Protein AF-0000000074726130 (afdb_homodimer)

Secondary structure (DSSP, 8-state):
--------S--TTTHHHHHHHHHHHHHH-SEEEEEEEES-S-SS---EESHHHHHHHHHHHHHHS-EEEEEEEEEEE-TTTS-TT-EEEEEEEEEEEB---SSSS-EEEEEHHHHHHHHHTT--HHHHHHH-B-B--HHHHHHHHHHHHHHHHHHHHHHHHHHH---------------SSHHHHHHHHHHHHHHHHHHS---SPEEEE---HHHHHHHHHHHHHH-TTSEEEEEEETTEEEEEEESSHHHHHHHHHHHHHHHHHHHHHHHBTHHHHHHHHHHTPPEEESS-HHHHHHHHHHHT-PPPSSHHHHHHHHHHH-S-EEEHHHHHHH-HHHHTT---SSHHHHHHHHHHHTT---SS-PPPEEEEE---TT-------S-SS-TT--TT-HHHHHHHHHHHHHHHHHHHHHHHT--GGGEE-S------TT---EEHHHHSTTTTTEEE-SSEES-EEETTS-----GGGEEEEES--TT--HHHHHHHTTTS-EEEEEEETTEEEEEESSHHHHHHHHHHHHH-SS-SSEEEEHHHHHHHHHHHTS-------/--------S--TTTHHHHHHHHHHHHHH-SEEEEEEEES-S-SS---EESHHHHHHHHHHHHHHS-EEEEEEEEEEE-TTTS-TT-EEEEEEEEEEEB---SSSS-EEEEEHHHHHHHHHTT--HHHHHHH-B-B--HHHHHHHHHHHHHHHHHHHHHHHHHHH---------------SSHHHHHHHHHHHHHHHHHHS---SPEEEE---HHHHHHHHHHHHHH-TTSEEEEEEETTEEEEEEESSHHHHHHHHHHHHHHHHHHHHHHHBTHHHHHHHHHHTPPEEESS-HHHHHHHHHHHT-PPPSSHHHHHHHHHHH-S-EEEHHHHHHH-HHHHTT---SSHHHHHHHHHHHTT---SS-PPPEEEEE---TT-------S-SS-TT--TT-HHHHHHHHHHHHHHHHHHHHHHHT--GGGEE-S------TT---EEHHHHSTTTTTEEE-SSEES-EEETTS-----GGGEEEEES--TT--HHHHHHHTTTS-EEEEEEETTEEEEEESSHHHHHHHHHHHHH-SS-SSEEEEHHHHHHHHHHHTS-------

Organism: NCBI:txid2562239

Structure (mmCIF, N/CA/C/O backbone):
data_AF-0000000074726130-model_v1
#
loop_
_entity.id
_entity.type
_entity.pdbx_description
1 polymer 'Poly(A)-specific ribonuclease PARN'
#
loop_
_atom_site.group_PDB
_atom_site.id
_atom_site.type_symbol
_atom_site.label_atom_id
_atom_site.label_alt_id
_atom_site.label_comp_id
_atom_site.label_asym_id
_atom_site.label_entity_id
_atom_site.label_seq_id
_atom_site.pdbx_PDB_ins_code
_atom_site.Cartn_x
_atom_site.Cartn_y
_atom_site.Cartn_z
_atom_site.occupancy
_atom_site.B_iso_or_equiv
_atom_site.auth_seq_id
_atom_site.auth_comp_id
_atom_site.auth_asym_id
_atom_site.auth_atom_id
_atom_site.pdbx_PDB_model_num
ATOM 1 N N . MET A 1 1 ? 12.992 1.597 23.156 1 25.14 1 MET A N 1
ATOM 2 C CA . MET A 1 1 ? 11.766 1.955 23.859 1 25.14 1 MET A CA 1
ATOM 3 C C . MET A 1 1 ? 10.602 2.102 22.891 1 25.14 1 MET A C 1
ATOM 5 O O . MET A 1 1 ? 10.68 2.875 21.938 1 25.14 1 MET A O 1
ATOM 9 N N . ARG A 1 2 ? 9.914 1.048 22.703 1 33.38 2 ARG A N 1
ATOM 10 C CA . ARG A 1 2 ? 8.727 0.891 21.875 1 33.38 2 ARG A CA 1
ATOM 11 C C . ARG A 1 2 ? 7.695 1.972 22.172 1 33.38 2 ARG A C 1
ATOM 13 O O . ARG A 1 2 ? 7.223 2.084 23.312 1 33.38 2 ARG A O 1
ATOM 20 N N . ARG A 1 3 ? 7.871 3.107 21.672 1 38.31 3 ARG A N 1
ATOM 21 C CA . ARG A 1 3 ? 6.859 4.145 21.828 1 38.31 3 ARG A CA 1
ATOM 22 C C . ARG A 1 3 ? 5.461 3.539 21.906 1 38.31 3 ARG A C 1
ATOM 24 O O . ARG A 1 3 ? 5.172 2.537 21.25 1 38.31 3 ARG A O 1
ATOM 31 N N . ALA A 1 4 ? 4.855 3.707 23.031 1 36.56 4 ALA A N 1
ATOM 32 C CA . ALA A 1 4 ? 3.447 3.428 23.312 1 36.56 4 ALA A CA 1
ATOM 33 C C . ALA A 1 4 ? 2.576 3.746 22.094 1 36.56 4 ALA A C 1
ATOM 35 O O . ALA A 1 4 ? 2.518 4.895 21.656 1 36.56 4 ALA A O 1
ATOM 36 N N . LEU A 1 5 ? 2.658 2.875 21.078 1 43 5 LEU A N 1
ATOM 37 C CA . LEU A 1 5 ? 1.728 2.951 19.953 1 43 5 LEU A CA 1
ATOM 38 C C . LEU A 1 5 ? 0.35 3.408 20.422 1 43 5 LEU A C 1
ATOM 40 O O . LEU A 1 5 ? -0.205 2.848 21.375 1 43 5 LEU A O 1
ATOM 44 N N . ALA A 1 6 ? 0.138 4.578 20.453 1 48.34 6 ALA A N 1
ATOM 45 C CA . ALA A 1 6 ? -1.235 5.043 20.625 1 48.34 6 ALA A CA 1
ATOM 46 C C . ALA A 1 6 ? -2.234 3.969 20.203 1 48.34 6 ALA A C 1
ATOM 48 O O . ALA A 1 6 ? -2.127 3.396 19.125 1 48.34 6 ALA A O 1
ATOM 49 N N . ARG A 1 7 ? -2.779 3.25 21.172 1 57.09 7 ARG A N 1
ATOM 50 C CA . ARG A 1 7 ? -3.822 2.232 21.094 1 57.09 7 ARG A CA 1
ATOM 51 C C . ARG A 1 7 ? -4.934 2.664 20.141 1 57.09 7 ARG A C 1
ATOM 53 O O . ARG A 1 7 ? -5.223 3.855 20.016 1 57.09 7 ARG A O 1
ATOM 60 N N . LEU A 1 8 ? -5.125 1.924 19.172 1 60.78 8 LEU A N 1
ATOM 61 C CA . LEU A 1 8 ? -6.242 2.037 18.234 1 60.78 8 LEU A CA 1
ATOM 62 C C . LEU A 1 8 ? -7.516 2.447 18.969 1 60.78 8 LEU A C 1
ATOM 64 O O . LEU A 1 8 ? -8.008 1.713 19.828 1 60.78 8 LEU A O 1
ATOM 68 N N . SER A 1 9 ? -7.859 3.775 18.75 1 66.62 9 SER A N 1
ATOM 69 C CA . SER A 1 9 ? -9.086 4.234 19.391 1 66.62 9 SER A CA 1
ATOM 70 C C . SER A 1 9 ? -10.312 3.529 18.828 1 66.62 9 SER A C 1
ATOM 72 O O . SER A 1 9 ? -11.234 3.18 19.562 1 66.62 9 SER A O 1
ATOM 74 N N . ALA A 1 10 ? -10.227 3.357 17.531 1 80.81 10 ALA A N 1
ATOM 75 C CA . ALA A 1 10 ? -11.445 2.867 16.875 1 80.81 10 ALA A CA 1
ATOM 76 C C . ALA A 1 10 ? -11.133 1.725 15.922 1 80.81 10 ALA A C 1
ATOM 78 O O . ALA A 1 10 ? -10.117 1.755 15.219 1 80.81 10 ALA A O 1
ATOM 79 N N . SER A 1 11 ? -11.852 0.692 16.031 1 81.94 11 SER A N 1
ATOM 80 C CA . SER A 1 11 ? -11.836 -0.432 15.102 1 81.94 11 SER A CA 1
ATOM 81 C C . SER A 1 11 ? -13.227 -0.706 14.539 1 81.94 11 SER A C 1
ATOM 83 O O . SER A 1 11 ? -14.211 -0.113 14.984 1 81.94 11 SER A O 1
ATOM 85 N N . ARG A 1 12 ? -13.242 -1.542 13.594 1 83.25 12 ARG A N 1
ATOM 86 C CA . ARG A 1 12 ? -14.516 -1.917 12.992 1 83.25 12 ARG A CA 1
ATOM 87 C C . ARG A 1 12 ? -15.445 -2.539 14.023 1 83.25 12 ARG A C 1
ATOM 89 O O . ARG A 1 12 ? -16.656 -2.352 13.961 1 83.25 12 ARG A O 1
ATOM 96 N N . GLN A 1 13 ? -14.883 -3.119 15.008 1 83.38 13 GLN A N 1
ATOM 97 C CA . GLN A 1 13 ? -15.656 -3.842 16.016 1 83.38 13 GLN A CA 1
ATOM 98 C C . GLN A 1 13 ? -16.297 -2.881 17.016 1 83.38 13 GLN A C 1
ATOM 100 O O . GLN A 1 13 ? -17.406 -3.117 17.484 1 83.38 13 GLN A O 1
ATOM 105 N N . ASN A 1 14 ? -15.648 -1.755 17.297 1 88.38 14 ASN A N 1
ATOM 106 C CA . ASN A 1 14 ? -16.172 -0.836 18.297 1 88.38 14 ASN A CA 1
ATOM 107 C C . ASN A 1 14 ? -16.578 0.5 17.688 1 88.38 14 ASN A C 1
ATOM 109 O O . ASN A 1 14 ? -16.75 1.49 18.391 1 88.38 14 ASN A O 1
ATOM 113 N N . TRP A 1 15 ? -16.734 0.513 16.438 1 91 15 TRP A N 1
ATOM 114 C CA . TRP A 1 15 ? -16.953 1.757 15.703 1 91 15 TRP A CA 1
ATOM 115 C C . TRP A 1 15 ? -18.266 2.418 16.141 1 91 15 TRP A C 1
ATOM 117 O O . TRP A 1 15 ? -18.312 3.635 16.328 1 91 15 TRP A O 1
ATOM 127 N N . LYS A 1 16 ? -19.25 1.651 16.344 1 90 16 LYS A N 1
ATOM 128 C CA . LYS A 1 16 ? -20.547 2.217 16.703 1 90 16 LYS A CA 1
ATOM 129 C C . LYS A 1 16 ? -20.453 3.004 18.016 1 90 16 LYS A C 1
ATOM 131 O O . LYS A 1 16 ? -20.938 4.129 18.094 1 90 16 LYS A O 1
ATOM 136 N N . GLU A 1 17 ? -19.844 2.42 18.922 1 91.62 17 GLU A N 1
ATOM 137 C CA . GLU A 1 17 ? -19.703 3.061 20.219 1 91.62 17 GLU A CA 1
ATOM 138 C C . GLU A 1 17 ? -18.797 4.281 20.141 1 91.62 17 GLU A C 1
ATOM 140 O O . GLU A 1 17 ? -19.141 5.352 20.656 1 91.62 17 GLU A O 1
ATOM 145 N N . VAL A 1 18 ? -17.703 4.113 19.562 1 92.56 18 VAL A N 1
ATOM 146 C CA . VAL A 1 18 ? -16.734 5.199 19.453 1 92.56 18 VAL A CA 1
ATOM 147 C C . VAL A 1 18 ? -17.328 6.332 18.609 1 92.56 18 VAL A C 1
ATOM 149 O O . VAL A 1 18 ? -17.125 7.512 18.906 1 92.56 18 VAL A O 1
ATOM 152 N N . ASN A 1 19 ? -17.984 5.93 17.562 1 94.56 19 ASN A N 1
ATOM 153 C CA . ASN A 1 19 ? -18.641 6.922 16.719 1 94.56 19 ASN A CA 1
ATOM 154 C C . ASN A 1 19 ? -19.578 7.824 17.516 1 94.56 19 ASN A C 1
ATOM 156 O O . ASN A 1 19 ? -19.562 9.047 17.344 1 94.56 19 ASN A O 1
ATOM 160 N N . HIS A 1 20 ? -20.344 7.246 18.344 1 94.56 20 HIS A N 1
ATOM 161 C CA . HIS A 1 20 ? -21.281 8 19.172 1 94.56 20 HIS A CA 1
ATOM 162 C C . HIS A 1 20 ? -20.562 8.945 20.109 1 94.56 20 HIS A C 1
ATOM 164 O O . HIS A 1 20 ? -20.984 10.094 20.297 1 94.56 20 HIS A O 1
ATOM 170 N N . GLU A 1 21 ? -19.531 8.477 20.656 1 95.25 21 GLU A N 1
ATOM 171 C CA . GLU A 1 21 ? -18.75 9.297 21.578 1 95.25 21 GLU A CA 1
ATOM 172 C C . GLU A 1 21 ? -18.109 10.484 20.859 1 95.25 21 GLU A C 1
ATOM 174 O O . GLU A 1 21 ? -18.156 11.609 21.359 1 95.25 21 GLU A O 1
ATOM 179 N N . VAL A 1 22 ? -17.562 10.203 19.766 1 96.38 22 VAL A N 1
ATOM 180 C CA . VAL A 1 22 ? -16.859 11.242 19.016 1 96.38 22 VAL A CA 1
ATOM 181 C C . VAL A 1 22 ? -17.859 12.281 18.516 1 96.38 22 VAL A C 1
ATOM 183 O O . VAL A 1 22 ? -17.609 13.484 18.594 1 96.38 22 VAL A O 1
ATOM 186 N N . LEU A 1 23 ? -18.984 11.828 18.062 1 97 23 LEU A N 1
ATOM 187 C CA . LEU A 1 23 ? -20.016 12.742 17.562 1 97 23 LEU A CA 1
ATOM 188 C C . LEU A 1 23 ? -20.5 13.672 18.672 1 97 23 LEU A C 1
ATOM 190 O O . LEU A 1 23 ? -20.719 14.859 18.438 1 97 23 LEU A O 1
ATOM 194 N N . ALA A 1 24 ? -20.625 13.125 19.812 1 97.12 24 ALA A N 1
ATOM 195 C CA . ALA A 1 24 ? -21.062 13.93 20.953 1 97.12 24 ALA A CA 1
ATOM 196 C C . ALA A 1 24 ? -20.047 15.039 21.25 1 97.12 24 ALA A C 1
ATOM 198 O O . ALA A 1 24 ? -20.438 16.172 21.516 1 97.12 24 ALA A O 1
ATOM 199 N N . GLU A 1 25 ? -18.859 14.719 21.172 1 96.88 25 GLU A N 1
ATOM 200 C CA . GLU A 1 25 ? -17.812 15.711 21.438 1 96.88 25 GLU A CA 1
ATOM 201 C C . GLU A 1 25 ? -17.719 16.734 20.312 1 96.88 25 GLU A C 1
ATOM 203 O O . GLU A 1 25 ? -17.469 17.922 20.562 1 96.88 25 GLU A O 1
ATOM 208 N N . LEU A 1 26 ? -17.922 16.266 19.125 1 97.62 26 LEU A N 1
ATOM 209 C CA . LEU A 1 26 ? -17.891 17.188 17.984 1 97.62 26 LEU A CA 1
ATOM 210 C C . LEU A 1 26 ? -19.016 18.203 18.078 1 97.62 26 LEU A C 1
ATOM 212 O O . LEU A 1 26 ? -18.844 19.375 17.734 1 97.62 26 LEU A O 1
ATOM 216 N N . ARG A 1 27 ? -20.109 17.812 18.594 1 96.69 27 ARG A N 1
ATOM 217 C CA . ARG A 1 27 ? -21.266 18.688 18.719 1 96.69 27 ARG A CA 1
ATOM 218 C C . ARG A 1 27 ? -21.016 19.766 19.766 1 96.69 27 ARG A C 1
ATOM 220 O O . ARG A 1 27 ? -21.469 20.906 19.609 1 96.69 27 ARG A O 1
ATOM 227 N N . LYS A 1 28 ? -20.234 19.438 20.719 1 95.94 28 LYS A N 1
ATOM 228 C CA . LYS A 1 28 ? -19.969 20.375 21.812 1 95.94 28 LYS A CA 1
ATOM 229 C C . LYS A 1 28 ? -18.75 21.25 21.5 1 95.94 28 LYS A C 1
ATOM 231 O O . LYS A 1 28 ? -18.531 22.266 22.156 1 95.94 28 LYS A O 1
ATOM 236 N N . ALA A 1 29 ? -18.047 20.906 20.5 1 97.69 29 ALA A N 1
ATOM 237 C CA . ALA A 1 29 ? -16.766 21.547 20.219 1 97.69 29 ALA A CA 1
ATOM 238 C C . ALA A 1 29 ? -16.953 22.984 19.75 1 97.69 29 ALA A C 1
ATOM 240 O O . ALA A 1 29 ? -17.969 23.312 19.125 1 97.69 29 ALA A O 1
ATOM 241 N N . GLU A 1 30 ? -16.062 23.844 20.094 1 97.31 30 GLU A N 1
ATOM 242 C CA . GLU A 1 30 ? -16.016 25.203 19.562 1 97.31 30 GLU A CA 1
ATOM 243 C C . GLU A 1 30 ? -15.258 25.266 18.25 1 97.31 30 GLU A C 1
ATOM 245 O O . GLU A 1 30 ? -15.594 26.047 17.359 1 97.31 30 GLU A O 1
ATOM 250 N N . PHE A 1 31 ? -14.258 24.5 18.125 1 98.25 31 PHE A N 1
ATOM 251 C CA . PHE A 1 31 ? -13.586 24.25 16.859 1 98.25 31 PHE A CA 1
ATOM 252 C C . PHE A 1 31 ? -13.039 22.828 16.797 1 98.25 31 PHE A C 1
ATOM 254 O O . PHE A 1 31 ? -13.016 22.125 17.812 1 98.25 31 PHE A O 1
ATOM 261 N N . VAL A 1 32 ? -12.656 22.344 15.602 1 98.75 32 VAL A N 1
ATOM 262 C CA . VAL A 1 32 ? -12.125 21 15.414 1 98.75 32 VAL A CA 1
ATOM 263 C C . VAL A 1 32 ? -10.828 21.062 14.617 1 98.75 32 VAL A C 1
ATOM 265 O O . VAL A 1 32 ? -10.75 21.734 13.586 1 98.75 32 VAL A O 1
ATOM 268 N N . ALA A 1 33 ? -9.797 20.453 15.164 1 98.81 33 ALA A N 1
ATOM 269 C CA . ALA A 1 33 ? -8.539 20.312 14.43 1 98.81 33 ALA A CA 1
ATOM 270 C C . ALA A 1 33 ? -8.508 19.016 13.633 1 98.81 33 ALA A C 1
ATOM 272 O O . ALA A 1 33 ? -9.062 18 14.062 1 98.81 33 ALA A O 1
ATOM 273 N N . LEU A 1 34 ? -7.832 19.078 12.477 1 98.38 34 LEU A N 1
ATOM 274 C CA . LEU A 1 34 ? -7.789 17.938 11.562 1 98.38 34 LEU A CA 1
ATOM 275 C C . LEU A 1 34 ? -6.367 17.672 11.078 1 98.38 34 LEU A C 1
ATOM 277 O O . LEU A 1 34 ? -5.609 18.625 10.836 1 98.38 34 LEU A O 1
ATOM 281 N N . ASP A 1 35 ? -6.008 16.453 10.977 1 98 35 ASP A N 1
ATOM 282 C CA . ASP A 1 35 ? -4.766 16.016 10.359 1 98 35 ASP A CA 1
ATOM 283 C C . ASP A 1 35 ? -4.953 14.664 9.656 1 98 35 ASP A C 1
ATOM 285 O O . ASP A 1 35 ? -5.691 13.805 10.141 1 98 35 ASP A O 1
ATOM 289 N N . LEU A 1 36 ? -4.293 14.531 8.5 1 98 36 LEU A N 1
ATOM 290 C CA . LEU A 1 36 ? -4.367 13.273 7.762 1 98 36 LEU A CA 1
ATOM 291 C C . LEU A 1 36 ? -2.977 12.695 7.527 1 98 36 LEU A C 1
ATOM 293 O O . LEU A 1 36 ? -2.023 13.438 7.281 1 98 36 LEU A O 1
ATOM 297 N N . GLU A 1 37 ? -2.807 11.438 7.684 1 97.44 37 GLU A N 1
ATOM 298 C CA . GLU A 1 37 ? -1.683 10.695 7.121 1 97.44 37 GLU A CA 1
ATOM 299 C C . GLU A 1 37 ? -2.055 10.055 5.785 1 97.44 37 GLU A C 1
ATOM 301 O O . GLU A 1 37 ? -3.154 9.516 5.633 1 97.44 37 GLU A O 1
ATOM 306 N N . LEU A 1 38 ? -1.211 10.156 4.789 1 97.31 38 LEU A N 1
ATOM 307 C CA . LEU A 1 38 ? -1.532 9.797 3.412 1 97.31 38 LEU A CA 1
ATOM 308 C C . LEU A 1 38 ? -0.581 8.719 2.898 1 97.31 38 LEU A C 1
ATOM 310 O O . LEU A 1 38 ? 0.453 8.453 3.516 1 97.31 38 LEU A O 1
ATOM 314 N N . THR A 1 39 ? -0.917 8.039 1.776 1 96.44 39 THR A N 1
ATOM 315 C CA . THR A 1 39 ? -0.057 7.043 1.15 1 96.44 39 THR A CA 1
ATOM 316 C C . THR A 1 39 ? 0.966 7.711 0.235 1 96.44 39 THR A C 1
ATOM 318 O O . THR A 1 39 ? 1.857 7.043 -0.296 1 96.44 39 THR A O 1
ATOM 321 N N . GLY A 1 40 ? 0.81 8.969 0.01 1 93.62 40 GLY A N 1
ATOM 322 C CA . GLY A 1 40 ? 1.689 9.789 -0.812 1 93.62 40 GLY A CA 1
ATOM 323 C C . GLY A 1 40 ? 1.216 11.219 -0.951 1 93.62 40 GLY A C 1
ATOM 324 O O . GLY A 1 40 ? 0.067 11.531 -0.633 1 93.62 40 GLY A O 1
ATOM 325 N N . LEU A 1 41 ? 2.096 12.094 -1.381 1 85.44 41 LEU A N 1
ATOM 326 C CA . LEU A 1 41 ? 1.751 13.508 -1.508 1 85.44 41 LEU A CA 1
ATOM 327 C C . LEU A 1 41 ? 1.743 13.93 -2.973 1 85.44 41 LEU A C 1
ATOM 329 O O . LEU A 1 41 ? 0.68 14.18 -3.547 1 85.44 41 LEU A O 1
ATOM 333 N N . HIS A 1 42 ? 2.973 13.938 -3.561 1 80.44 42 HIS A N 1
ATOM 334 C CA . HIS A 1 42 ? 3.104 14.406 -4.934 1 80.44 42 HIS A CA 1
ATOM 335 C C . HIS A 1 42 ? 3.66 13.312 -5.84 1 80.44 42 HIS A C 1
ATOM 337 O O . HIS A 1 42 ? 4.422 12.453 -5.387 1 80.44 42 HIS A O 1
ATOM 343 N N . LEU A 1 43 ? 3.166 13.438 -7.031 1 73.31 43 LEU A N 1
ATOM 344 C CA . LEU A 1 43 ? 3.764 12.578 -8.047 1 73.31 43 LEU A CA 1
ATOM 345 C C . LEU A 1 43 ? 5.09 13.148 -8.531 1 73.31 43 LEU A C 1
ATOM 347 O O . LEU A 1 43 ? 6.016 12.398 -8.852 1 73.31 43 LEU A O 1
ATOM 351 N N . LYS A 1 44 ? 5.086 14.477 -8.508 1 69.5 44 LYS A N 1
ATOM 352 C CA . LYS A 1 44 ? 6.309 15.148 -8.93 1 69.5 44 LYS A CA 1
ATOM 353 C C . LYS A 1 44 ? 6.801 16.109 -7.848 1 69.5 44 LYS A C 1
ATOM 355 O O . LYS A 1 44 ? 6.004 16.812 -7.223 1 69.5 44 LYS A O 1
ATOM 360 N N . ASN A 1 45 ? 7.965 16.047 -7.551 1 70.81 45 ASN A N 1
ATOM 361 C CA . ASN A 1 45 ? 8.578 16.969 -6.598 1 70.81 45 ASN A CA 1
ATOM 362 C C . ASN A 1 45 ? 9.078 18.234 -7.281 1 70.81 45 ASN A C 1
ATOM 364 O O . ASN A 1 45 ? 10.25 18.328 -7.645 1 70.81 45 ASN A O 1
ATOM 368 N N . GLU A 1 46 ? 8.078 19.172 -7.523 1 73.81 46 GLU A N 1
ATOM 369 C CA . GLU A 1 46 ? 8.43 20.406 -8.227 1 73.81 46 GLU A CA 1
ATOM 370 C C . GLU A 1 46 ? 7.922 21.641 -7.477 1 73.81 46 GLU A C 1
ATOM 372 O O . GLU A 1 46 ? 7.062 21.516 -6.602 1 73.81 46 GLU A O 1
ATOM 377 N N . ARG A 1 47 ? 8.531 22.703 -7.672 1 75.69 47 ARG A N 1
ATOM 378 C CA . ARG A 1 47 ? 8.047 23.984 -7.168 1 75.69 47 ARG A CA 1
ATOM 379 C C . ARG A 1 47 ? 6.961 24.547 -8.078 1 75.69 47 ARG A C 1
ATOM 381 O O . ARG A 1 47 ? 7.066 24.469 -9.305 1 75.69 47 ARG A O 1
ATOM 388 N N . PHE A 1 48 ? 5.902 25.062 -7.41 1 78.12 48 PHE A N 1
ATOM 389 C CA . PHE A 1 48 ? 4.75 25.516 -8.18 1 78.12 48 PHE A CA 1
ATOM 390 C C . PHE A 1 48 ? 4.676 27.031 -8.203 1 78.12 48 PHE A C 1
ATOM 392 O O . PHE A 1 48 ? 4.793 27.688 -7.16 1 78.12 48 PHE A O 1
ATOM 399 N N . ILE A 1 49 ? 4.578 27.531 -9.375 1 75.25 49 ILE A N 1
ATOM 400 C CA . ILE A 1 49 ? 4.328 28.969 -9.539 1 75.25 49 ILE A CA 1
ATOM 401 C C . ILE A 1 49 ? 2.867 29.188 -9.93 1 75.25 49 ILE A C 1
ATOM 403 O O . ILE A 1 49 ? 2.439 28.797 -11.016 1 75.25 49 ILE A O 1
ATOM 407 N N . GLY A 1 50 ? 2.189 29.875 -9.078 1 80.62 50 GLY A N 1
ATOM 408 C CA . GLY A 1 50 ? 0.761 30.062 -9.273 1 80.62 50 GLY A CA 1
ATOM 409 C C . GLY A 1 50 ? -0.088 29.109 -8.469 1 80.62 50 GLY A C 1
ATOM 410 O O . GLY A 1 50 ? 0.246 27.922 -8.352 1 80.62 50 GLY A O 1
ATOM 411 N N . VAL A 1 51 ? -1.112 29.625 -7.977 1 87.25 51 VAL A N 1
ATOM 412 C CA . VAL A 1 51 ? -1.977 28.844 -7.102 1 87.25 51 VAL A CA 1
ATOM 413 C C . VAL A 1 51 ? -2.688 27.766 -7.906 1 87.25 51 VAL A C 1
ATOM 415 O O . VAL A 1 51 ? -2.908 26.656 -7.414 1 87.25 51 VAL A O 1
ATOM 418 N N . GLU A 1 52 ? -3.031 28.062 -9.164 1 87.56 52 GLU A N 1
ATOM 419 C CA . GLU A 1 52 ? -3.73 27.109 -10.023 1 87.56 52 GLU A CA 1
ATOM 420 C C . GLU A 1 52 ? -2.871 25.891 -10.297 1 87.56 52 GLU A C 1
ATOM 422 O O . GLU A 1 52 ? -3.369 24.75 -10.281 1 87.56 52 GLU A O 1
ATOM 427 N N . ARG A 1 53 ? -1.688 26.172 -10.586 1 85.88 53 ARG A N 1
ATOM 428 C CA . ARG A 1 53 ? -0.766 25.078 -10.844 1 85.88 53 ARG A CA 1
ATOM 429 C C . ARG A 1 53 ? -0.551 24.234 -9.586 1 85.88 53 ARG A C 1
ATOM 431 O O . ARG A 1 53 ? -0.464 23.016 -9.664 1 85.88 53 ARG A O 1
ATOM 438 N N . CYS A 1 54 ? -0.416 24.953 -8.516 1 90.25 54 CYS A N 1
ATOM 439 C CA . CYS A 1 54 ? -0.286 24.266 -7.242 1 90.25 54 CYS A CA 1
ATOM 440 C C . CYS A 1 54 ? -1.498 23.375 -6.977 1 90.25 54 CYS A C 1
ATOM 442 O O . CYS A 1 54 ? -1.352 22.203 -6.629 1 90.25 54 CYS A O 1
ATOM 444 N N . TYR A 1 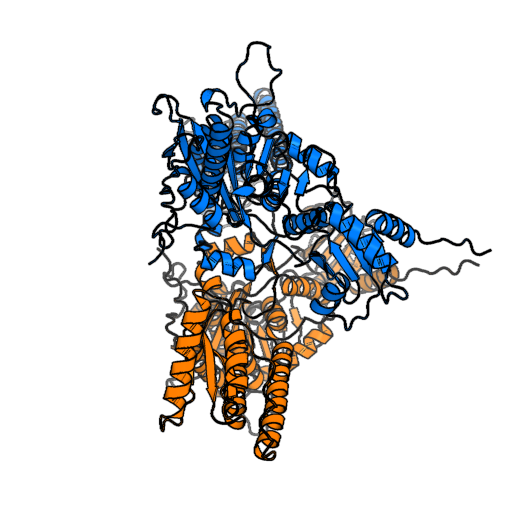55 ? -2.645 23.938 -7.254 1 93.94 55 TYR A N 1
ATOM 445 C CA . TYR A 1 55 ? -3.885 23.203 -7.062 1 93.94 55 TYR A CA 1
ATOM 446 C C . TYR A 1 55 ? -3.932 21.969 -7.965 1 93.94 55 TYR A C 1
ATOM 448 O O . TYR A 1 55 ? -4.285 20.875 -7.52 1 93.94 55 TYR A O 1
ATOM 456 N N . SER A 1 56 ? -3.592 22.172 -9.148 1 92.69 56 SER A N 1
ATOM 457 C CA . SER A 1 56 ? -3.65 21.078 -10.109 1 92.69 56 SER A CA 1
ATOM 458 C C . SER A 1 56 ? -2.746 19.922 -9.688 1 92.69 56 SER A C 1
ATOM 460 O O . SER A 1 56 ? -3.135 18.75 -9.789 1 92.69 56 SER A O 1
ATOM 462 N N . ALA A 1 57 ? -1.593 20.234 -9.297 1 90.94 57 ALA A N 1
ATOM 463 C CA . ALA A 1 57 ? -0.649 19.203 -8.852 1 90.94 57 ALA A CA 1
ATOM 464 C C . ALA A 1 57 ? -1.163 18.484 -7.613 1 90.94 57 ALA A C 1
ATOM 466 O O . ALA A 1 57 ? -1.1 17.25 -7.531 1 90.94 57 ALA A O 1
ATOM 467 N N . HIS A 1 58 ? -1.619 19.25 -6.676 1 93.88 58 HIS A N 1
ATOM 468 C CA . HIS A 1 58 ? -2.129 18.672 -5.441 1 93.88 58 HIS A CA 1
ATOM 469 C C . HIS A 1 58 ? -3.387 17.844 -5.695 1 93.88 58 HIS A C 1
ATOM 471 O O . HIS A 1 58 ? -3.615 16.828 -5.031 1 93.88 58 HIS A O 1
ATOM 477 N N . ARG A 1 59 ? -4.164 18.359 -6.586 1 95.56 59 ARG A N 1
ATOM 478 C CA . ARG A 1 59 ? -5.363 17.625 -6.992 1 95.56 59 ARG A CA 1
ATOM 479 C C . ARG A 1 59 ? -5.004 16.25 -7.547 1 95.56 59 ARG A C 1
ATOM 481 O O . ARG A 1 59 ? -5.648 15.258 -7.211 1 95.56 59 ARG A O 1
ATOM 488 N N . GLU A 1 60 ? -4.027 16.234 -8.359 1 94.44 60 GLU A N 1
ATOM 489 C CA . GLU A 1 60 ? -3.582 14.945 -8.906 1 94.44 60 GLU A CA 1
ATOM 490 C C . GLU A 1 60 ? -3.104 14.016 -7.797 1 94.44 60 GLU A C 1
ATOM 492 O O . GLU A 1 60 ? -3.359 12.812 -7.84 1 94.44 60 GLU A O 1
ATOM 497 N N . GLY A 1 61 ? -2.395 14.539 -6.91 1 94.38 61 GLY A N 1
ATOM 498 C CA . GLY A 1 61 ? -1.981 13.75 -5.758 1 94.38 61 GLY A CA 1
ATOM 499 C C . GLY A 1 61 ? -3.148 13.188 -4.973 1 94.38 61 GLY A C 1
ATOM 500 O O . GLY A 1 61 ? -3.15 12.008 -4.617 1 94.38 61 GLY A O 1
ATOM 501 N N . ALA A 1 62 ? -4.141 14.016 -4.773 1 96.19 62 ALA A N 1
ATOM 502 C CA . ALA A 1 62 ? -5.297 13.617 -3.979 1 96.19 62 ALA A CA 1
ATOM 503 C C . ALA A 1 62 ? -6.113 12.547 -4.695 1 96.19 62 ALA A C 1
ATOM 505 O O . ALA A 1 62 ? -6.762 11.719 -4.055 1 96.19 62 ALA A O 1
ATOM 506 N N . LYS A 1 63 ? -6.078 12.539 -5.953 1 95.38 63 LYS A N 1
ATOM 507 C CA . LYS A 1 63 ? -6.801 11.547 -6.742 1 95.38 63 LYS A CA 1
ATOM 508 C C . LYS A 1 63 ? -6.035 10.227 -6.793 1 95.38 63 LYS A C 1
ATOM 510 O O . LYS A 1 63 ? -6.625 9.172 -7.02 1 95.38 63 LYS A O 1
ATOM 515 N N . THR A 1 64 ? -4.781 10.305 -6.594 1 94.38 64 THR A N 1
ATOM 516 C CA . THR A 1 64 ? -3.898 9.156 -6.773 1 94.38 64 THR A CA 1
ATOM 517 C C . THR A 1 64 ? -3.662 8.445 -5.445 1 94.38 64 THR A C 1
ATOM 519 O O . THR A 1 64 ? -3.684 7.211 -5.387 1 94.38 64 THR A O 1
ATOM 522 N N . PHE A 1 65 ? -3.459 9.203 -4.41 1 96 65 PHE A N 1
ATOM 523 C CA . PHE A 1 65 ? -3.129 8.664 -3.098 1 96 65 PHE A CA 1
ATOM 524 C C . PHE A 1 65 ? -4.344 8.703 -2.178 1 96 65 PHE A C 1
ATOM 526 O O . PHE A 1 65 ? -5.375 9.281 -2.523 1 96 65 PHE A O 1
ATOM 533 N N . LEU A 1 66 ? -4.199 8.07 -1.008 1 94.69 66 LEU A N 1
ATOM 534 C CA . LEU A 1 66 ? -5.336 7.941 -0.106 1 94.69 66 LEU A CA 1
ATOM 535 C C . LEU A 1 66 ? -4.938 8.289 1.324 1 94.69 66 LEU A C 1
ATOM 537 O O . LEU A 1 66 ? -3.795 8.07 1.727 1 94.69 66 LEU A O 1
ATOM 541 N N . PRO A 1 67 ? -5.953 8.883 2.062 1 96.94 67 PRO A N 1
ATOM 542 C CA . PRO A 1 67 ? -5.727 8.961 3.508 1 96.94 67 PRO A CA 1
ATOM 543 C C . PRO A 1 67 ? -5.766 7.594 4.188 1 96.94 67 PRO A C 1
ATOM 545 O O . PRO A 1 67 ? -6.637 6.773 3.885 1 96.94 67 PRO A O 1
ATOM 548 N N . VAL A 1 68 ? -4.828 7.359 5.055 1 96.94 68 VAL A N 1
ATOM 549 C CA . VAL A 1 68 ? -4.781 6.074 5.742 1 96.94 68 VAL A CA 1
ATOM 550 C C . VAL A 1 68 ? -5.102 6.27 7.223 1 96.94 68 VAL A C 1
ATOM 552 O O . VAL A 1 68 ? -5.457 5.312 7.918 1 96.94 68 VAL A O 1
ATOM 555 N N . GLN A 1 69 ? -4.988 7.492 7.684 1 96.5 69 GLN A N 1
ATOM 556 C CA . GLN A 1 69 ? -5.32 7.848 9.062 1 96.5 69 GLN A CA 1
ATOM 557 C C . GLN A 1 69 ? -5.914 9.25 9.141 1 96.5 69 GLN A C 1
ATOM 559 O O . GLN A 1 69 ? -5.418 10.18 8.492 1 96.5 69 GLN A O 1
ATOM 564 N N . VAL A 1 70 ? -6.98 9.406 9.883 1 97.06 70 VAL A N 1
ATOM 565 C CA . VAL A 1 70 ? -7.633 10.688 10.109 1 97.06 70 VAL A CA 1
ATOM 566 C C . VAL A 1 70 ? -7.57 11.047 11.594 1 97.06 70 VAL A C 1
ATOM 568 O O . VAL A 1 70 ? -8.031 10.281 12.438 1 97.06 70 VAL A O 1
ATOM 571 N N . GLY A 1 71 ? -6.98 12.156 11.867 1 96.69 71 GLY A N 1
ATOM 572 C CA . GLY A 1 71 ? -6.965 12.68 13.227 1 96.69 71 GLY A CA 1
ATOM 573 C C . GLY A 1 71 ? -7.875 13.883 13.406 1 96.69 71 GLY A C 1
ATOM 574 O O . GLY A 1 71 ? -7.871 14.805 12.594 1 96.69 71 GLY A O 1
ATOM 575 N N . LEU A 1 72 ? -8.688 13.805 14.438 1 97.44 72 LEU A N 1
ATOM 576 C CA . LEU A 1 72 ? -9.539 14.914 14.844 1 97.44 72 LEU A CA 1
ATOM 577 C C . LEU A 1 72 ? -9.328 15.266 16.312 1 97.44 72 LEU A C 1
ATOM 579 O O . LEU A 1 72 ? -9.008 14.391 17.125 1 97.44 72 LEU A O 1
ATOM 583 N N . CYS A 1 73 ? -9.477 16.453 16.594 1 98.06 73 CYS A N 1
ATOM 584 C CA . CYS A 1 73 ? -9.477 16.891 18 1 98.06 73 CYS A CA 1
ATOM 585 C C . CYS A 1 73 ? -10.547 17.953 18.234 1 98.06 73 CYS A C 1
ATOM 587 O O . CYS A 1 73 ? -10.438 19.078 17.75 1 98.06 73 CYS A O 1
ATOM 589 N N . ALA A 1 74 ? -11.562 17.594 18.953 1 98.38 74 ALA A N 1
ATOM 590 C CA . ALA A 1 74 ? -12.594 18.547 19.359 1 98.38 74 ALA A CA 1
ATOM 591 C C . ALA A 1 74 ? -12.125 19.391 20.531 1 98.38 74 ALA A C 1
ATOM 593 O O . ALA A 1 74 ? -11.664 18.844 21.547 1 98.38 74 ALA A O 1
ATOM 594 N N . ALA A 1 75 ? -12.227 20.641 20.406 1 98.62 75 ALA A N 1
ATOM 595 C CA . ALA A 1 75 ? -11.797 21.547 21.469 1 98.62 75 ALA A CA 1
ATOM 596 C C . ALA A 1 75 ? -12.961 22.391 21.969 1 98.62 75 ALA A C 1
ATOM 598 O O . ALA A 1 75 ? -13.719 22.969 21.172 1 98.62 75 ALA A O 1
ATOM 599 N N . ARG A 1 76 ? -13.078 22.438 23.281 1 97.44 76 ARG A N 1
ATOM 600 C CA . ARG A 1 76 ? -14.117 23.281 23.891 1 97.44 76 ARG A CA 1
ATOM 601 C C . ARG A 1 76 ? -13.633 23.891 25.188 1 97.44 76 ARG A C 1
ATOM 603 O O . ARG A 1 76 ? -12.859 23.281 25.938 1 97.44 76 ARG A O 1
ATOM 610 N N . ARG A 1 77 ? -14.125 25.031 25.469 1 95.75 77 ARG A N 1
ATOM 611 C CA . ARG A 1 77 ? -13.859 25.688 26.75 1 95.75 77 ARG A CA 1
ATOM 612 C C . ARG A 1 77 ? -14.82 25.188 27.828 1 95.75 77 ARG A C 1
ATOM 614 O O . ARG A 1 77 ? -15.992 24.906 27.547 1 95.75 77 ARG A O 1
ATOM 621 N N . ASP A 1 78 ? -14.242 25 28.891 1 94.25 78 ASP A N 1
ATOM 622 C CA . ASP A 1 78 ? -15.047 24.75 30.078 1 94.25 78 ASP A CA 1
ATOM 623 C C . ASP A 1 78 ? -14.984 25.922 31.047 1 94.25 78 ASP A C 1
ATOM 625 O O . ASP A 1 78 ? -14.062 26.016 31.859 1 94.25 78 ASP A O 1
ATOM 629 N N . PHE A 1 79 ? -15.953 26.75 31.156 1 86.75 79 PHE A N 1
ATOM 630 C CA . PHE A 1 79 ? -15.961 27.984 31.922 1 86.75 79 PHE A CA 1
ATOM 631 C C . PHE A 1 79 ? -16.172 27.703 33.406 1 86.75 79 PHE A C 1
ATOM 633 O O . PHE A 1 79 ? -15.961 28.578 34.25 1 86.75 79 PHE A O 1
ATOM 640 N N . SER A 1 80 ? -16.531 26.484 33.719 1 87.31 80 SER A N 1
ATOM 641 C CA . SER A 1 80 ? -16.75 26.109 35.125 1 87.31 80 SER A CA 1
ATOM 642 C C . SER A 1 80 ? -15.43 25.844 35.844 1 87.31 80 SER A C 1
ATOM 644 O O . SER A 1 80 ? -15.352 25.922 37.062 1 87.31 80 SER A O 1
ATOM 646 N N . LYS A 1 81 ? -14.414 25.422 35.25 1 83.94 81 LYS A N 1
ATOM 647 C CA . LYS A 1 81 ? -13.156 25 35.875 1 83.94 81 LYS A CA 1
ATOM 648 C C . LYS A 1 81 ? -12.109 26.109 35.75 1 83.94 81 LYS A C 1
ATOM 650 O O . LYS A 1 81 ? -11.102 26.078 36.469 1 83.94 81 LYS A O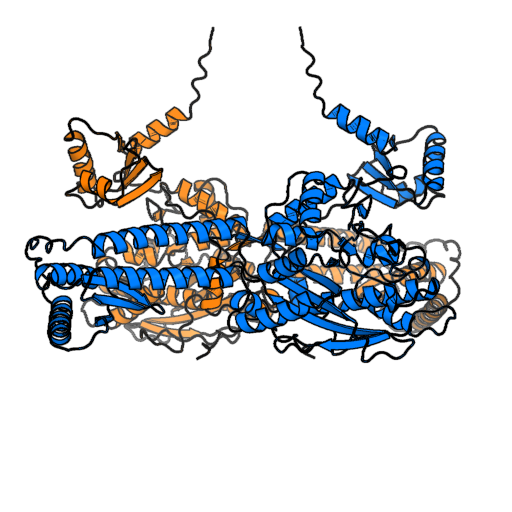 1
ATOM 655 N N . GLY A 1 82 ? -12.422 27.172 35.062 1 66.44 82 GLY A N 1
ATOM 656 C CA . GLY A 1 82 ? -11.414 28.203 34.844 1 66.44 82 GLY A CA 1
ATOM 657 C C . GLY A 1 82 ? -11.555 29.359 35.812 1 66.44 82 GLY A C 1
ATOM 658 O O . GLY A 1 82 ? -12.641 29.609 36.344 1 66.44 82 GLY A O 1
ATOM 659 N N . GLY A 1 83 ? -10.383 29.781 36.469 1 63.16 83 GLY A N 1
ATOM 660 C CA . GLY A 1 83 ? -10.422 30.984 37.281 1 63.16 83 GLY A CA 1
ATOM 661 C C . GLY A 1 83 ? -10.797 32.219 36.5 1 63.16 83 GLY A C 1
ATOM 662 O O . GLY A 1 83 ? -11 32.156 35.281 1 63.16 83 GLY A O 1
ATOM 663 N N . PRO A 1 84 ? -11.023 33.344 37.156 1 63.03 84 PRO A N 1
ATOM 664 C CA . PRO A 1 84 ? -11.477 34.594 36.531 1 63.03 84 PRO A CA 1
ATOM 665 C C . PRO A 1 84 ? -10.57 35.062 35.406 1 63.03 84 PRO A C 1
ATOM 667 O O . PRO A 1 84 ? -11.039 35.688 34.438 1 63.03 84 PRO A O 1
ATOM 670 N N . GLU A 1 85 ? -9.367 34.594 35.469 1 72.31 85 GLU A N 1
ATOM 671 C CA . GLU A 1 85 ? -8.43 35.125 34.469 1 72.31 85 GLU A CA 1
ATOM 672 C C . GLU A 1 85 ? -7.934 34.031 33.562 1 72.31 85 GLU A C 1
ATOM 674 O O . GLU A 1 85 ? -7.195 34.281 32.594 1 72.31 85 GLU A O 1
ATOM 679 N N . SER A 1 86 ? -8.414 32.781 33.812 1 84.12 86 SER A N 1
ATOM 680 C CA . SER A 1 86 ? -7.891 31.656 33.062 1 84.12 86 SER A CA 1
ATOM 681 C C . SER A 1 86 ? -8.992 30.953 32.25 1 84.12 86 SER A C 1
ATOM 683 O O . SER A 1 86 ? -10.164 31.016 32.625 1 84.12 86 SER A O 1
ATOM 685 N N . CYS A 1 87 ? -8.594 30.469 31.156 1 92.62 87 CYS A N 1
ATOM 686 C CA . CYS A 1 87 ? -9.523 29.703 30.344 1 92.62 87 CYS A CA 1
ATOM 687 C C . CYS A 1 87 ? -9.141 28.219 30.344 1 92.62 87 CYS A C 1
ATOM 689 O O . CYS A 1 87 ? -7.988 27.875 30.062 1 92.62 87 CYS A O 1
ATOM 691 N N . HIS A 1 88 ? -10.078 27.406 30.734 1 95.81 88 HIS A N 1
ATOM 692 C CA . HIS A 1 88 ? -9.867 25.969 30.734 1 95.81 88 HIS A CA 1
ATOM 693 C C . HIS A 1 88 ? -10.383 25.328 29.438 1 95.81 88 HIS A C 1
ATOM 695 O O . HIS A 1 88 ? -11.539 25.547 29.062 1 95.81 88 HIS A O 1
ATOM 701 N N . TRP A 1 89 ? -9.531 24.562 28.812 1 97.25 89 TRP A N 1
ATOM 702 C CA . TRP A 1 89 ? -9.898 23.906 27.547 1 97.25 89 TRP A CA 1
ATOM 703 C C . TRP A 1 89 ? -9.93 22.391 27.719 1 97.25 89 TRP A C 1
ATOM 705 O O . TRP A 1 89 ? -9.039 21.812 28.328 1 97.25 89 TRP A O 1
ATOM 715 N N . VAL A 1 90 ? -10.977 21.781 27.203 1 97.81 90 VAL A N 1
ATOM 716 C CA . VAL A 1 90 ? -11.086 20.328 27.109 1 97.81 90 VAL A CA 1
ATOM 717 C C . VAL A 1 90 ? -10.797 19.891 25.672 1 97.81 90 VAL A C 1
ATOM 719 O O . VAL A 1 90 ? -11.492 20.297 24.734 1 97.81 90 VAL A O 1
ATOM 722 N N . LEU A 1 91 ? -9.812 19.062 25.516 1 98.06 91 LEU A N 1
ATOM 723 C CA . LEU A 1 91 ? -9.43 18.547 24.203 1 98.06 91 LEU A CA 1
ATOM 724 C C . LEU A 1 91 ? -9.758 17.062 24.078 1 98.06 91 LEU A C 1
ATOM 726 O O . LEU A 1 91 ? -9.461 16.281 24.984 1 98.06 91 LEU A O 1
ATOM 730 N N . SER A 1 92 ? -10.422 16.703 22.984 1 97.38 92 SER A N 1
ATOM 731 C CA . SER A 1 92 ? -10.828 15.32 22.75 1 97.38 92 SER A CA 1
ATOM 732 C C . SER A 1 92 ? -10.258 14.797 21.438 1 97.38 92 SER A C 1
ATOM 734 O O . SER A 1 92 ? -10.969 14.719 20.422 1 97.38 92 SER A O 1
ATOM 736 N N . PRO A 1 93 ? -9.008 14.305 21.469 1 95.88 93 PRO A N 1
ATOM 737 C CA . PRO A 1 93 ? -8.391 13.781 20.25 1 95.88 93 PRO A CA 1
ATOM 738 C C . PRO A 1 93 ? -8.836 12.359 19.922 1 95.88 93 PRO A C 1
ATOM 740 O O . PRO A 1 93 ? -9.156 11.586 20.828 1 95.88 93 PRO A O 1
ATOM 743 N N . VAL A 1 94 ? -8.859 12.07 18.625 1 95 94 VAL A N 1
ATOM 744 C CA . VAL A 1 94 ? -9.148 10.719 18.141 1 95 94 VAL A CA 1
ATOM 745 C C . VAL A 1 94 ? -8.359 10.453 16.859 1 95 94 VAL A C 1
ATOM 747 O O . VAL A 1 94 ? -8.133 11.359 16.062 1 95 94 VAL A O 1
ATOM 750 N N . SER A 1 95 ? -7.891 9.289 16.75 1 94.44 95 SER A N 1
ATOM 751 C CA . SER A 1 95 ? -7.207 8.828 15.555 1 94.44 95 SER A CA 1
ATOM 752 C C . SER A 1 95 ? -7.906 7.617 14.953 1 94.44 95 SER A C 1
ATOM 754 O O . SER A 1 95 ? -8.172 6.637 15.648 1 94.44 95 SER A O 1
ATOM 756 N N . LEU A 1 96 ? -8.203 7.715 13.672 1 95.12 96 LEU A N 1
ATOM 757 C CA . LEU A 1 96 ? -8.945 6.664 12.992 1 95.12 96 LEU A CA 1
ATOM 758 C C . LEU A 1 96 ? -8.18 6.152 11.781 1 95.12 96 LEU A C 1
ATOM 760 O O . LEU A 1 96 ? -7.773 6.941 10.922 1 95.12 96 LEU A O 1
ATOM 764 N N . TYR A 1 97 ? -7.977 4.844 11.734 1 95.25 97 TYR A N 1
ATOM 765 C CA . TYR A 1 97 ? -7.52 4.266 10.477 1 95.25 97 TYR A CA 1
ATOM 766 C C . TYR A 1 97 ? -8.648 4.23 9.453 1 95.25 97 TYR A C 1
ATOM 768 O O . TYR A 1 97 ? -9.797 3.938 9.789 1 95.25 97 TYR A O 1
ATOM 776 N N . VAL A 1 98 ? -8.273 4.586 8.234 1 95.31 98 VAL A N 1
ATOM 777 C CA . VAL A 1 98 ? -9.273 4.582 7.176 1 95.31 98 VAL A CA 1
ATOM 778 C C . VAL A 1 98 ? -8.82 3.668 6.039 1 95.31 98 VAL A C 1
ATOM 780 O O . VAL A 1 98 ? -7.668 3.74 5.602 1 95.31 98 VAL A O 1
ATOM 783 N N . PHE A 1 99 ? -9.68 2.789 5.539 1 94.62 99 PHE A N 1
ATOM 784 C CA . PHE A 1 99 ? -9.391 1.816 4.492 1 94.62 99 PHE A CA 1
ATOM 785 C C . PHE A 1 99 ? -10.625 1.576 3.627 1 94.62 99 PHE A C 1
ATOM 787 O O . PHE A 1 99 ? -11.719 1.356 4.148 1 94.62 99 PHE A O 1
ATOM 794 N N . PRO A 1 100 ? -10.477 1.651 2.275 1 90.19 100 PRO A N 1
ATOM 795 C CA . PRO A 1 100 ? -11.633 1.548 1.375 1 90.19 100 PRO A CA 1
ATOM 796 C C . PRO A 1 100 ? -12.133 0.114 1.223 1 90.19 100 PRO A C 1
ATOM 798 O O . PRO A 1 100 ? -11.969 -0.491 0.16 1 90.19 100 PRO A O 1
ATOM 801 N N . ARG A 1 101 ? -12.797 -0.459 2.141 1 77.06 101 ARG A N 1
ATOM 802 C CA . ARG A 1 101 ? -13.258 -1.844 2.102 1 77.06 101 ARG A CA 1
ATOM 803 C C . ARG A 1 101 ? -14.523 -1.977 1.263 1 77.06 101 ARG A C 1
ATOM 805 O O . ARG A 1 101 ? -14.703 -2.971 0.556 1 77.06 101 ARG A O 1
ATOM 812 N N . GLU A 1 102 ? -15.523 -1.093 1.557 1 64.12 102 GLU A N 1
ATOM 813 C CA . GLU A 1 102 ? -16.891 -1.248 1.051 1 64.12 102 GLU A CA 1
ATOM 814 C C . GLU A 1 102 ? -16.953 -0.985 -0.451 1 64.12 102 GLU A C 1
ATOM 816 O O . GLU A 1 102 ? -17.891 -1.408 -1.121 1 64.12 102 GLU A O 1
ATOM 821 N N . ALA A 1 103 ? -15.938 -0.35 -0.87 1 57.34 103 ALA A N 1
ATOM 822 C CA . ALA A 1 103 ? -16.062 0.087 -2.258 1 57.34 103 ALA A CA 1
ATOM 823 C C . ALA A 1 103 ? -15.82 -1.072 -3.221 1 57.34 103 ALA A C 1
ATOM 825 O O . ALA A 1 103 ? -15.164 -2.055 -2.869 1 57.34 103 ALA A O 1
ATOM 826 N N . ALA A 1 104 ? -16.641 -1.161 -4.285 1 62.53 104 ALA A N 1
ATOM 827 C CA . ALA A 1 104 ? -16.234 -1.914 -5.469 1 62.53 104 ALA A CA 1
ATOM 828 C C . ALA A 1 104 ? -14.711 -1.951 -5.609 1 62.53 104 ALA A C 1
ATOM 830 O O . ALA A 1 104 ? -14 -1.249 -4.887 1 62.53 104 ALA A O 1
ATOM 831 N N . GLU A 1 105 ? -14.125 -2.717 -6.406 1 71.69 105 GLU A N 1
ATOM 832 C CA . GLU A 1 105 ? -12.688 -2.809 -6.625 1 71.69 105 GLU A CA 1
ATOM 833 C C . GLU A 1 105 ? -12.047 -1.425 -6.68 1 71.69 105 GLU A C 1
ATOM 835 O O . GLU A 1 105 ? -12.461 -0.576 -7.477 1 71.69 105 GLU A O 1
ATOM 840 N N . HIS A 1 106 ? -11.25 -1.111 -5.598 1 84.19 106 HIS A N 1
ATOM 841 C CA . HIS A 1 106 ? -10.555 0.163 -5.484 1 84.19 106 HIS A CA 1
ATOM 842 C C . HIS A 1 106 ? -9.039 -0.027 -5.586 1 84.19 106 HIS A C 1
ATOM 844 O O . HIS A 1 106 ? -8.492 -0.976 -5.023 1 84.19 106 HIS A O 1
ATOM 850 N N . HIS A 1 107 ? -8.469 0.832 -6.484 1 90.31 107 HIS A N 1
ATOM 851 C CA . HIS A 1 107 ? -7.012 0.883 -6.578 1 90.31 107 HIS A CA 1
ATOM 852 C C . HIS A 1 107 ? -6.48 2.246 -6.148 1 90.31 107 HIS A C 1
ATOM 854 O O . HIS A 1 107 ? -7.109 3.273 -6.406 1 90.31 107 HIS A O 1
ATOM 860 N N . PHE A 1 108 ? -5.438 2.262 -5.449 1 93.19 108 PHE A N 1
ATOM 861 C CA . PHE A 1 108 ? -4.777 3.516 -5.098 1 93.19 108 PHE A CA 1
ATOM 862 C C . PHE A 1 108 ? -3.264 3.363 -5.152 1 93.19 108 PHE A C 1
ATOM 864 O O . PHE A 1 108 ? -2.748 2.248 -5.25 1 93.19 108 PHE A O 1
ATOM 871 N N . SER A 1 109 ? -2.602 4.453 -5.195 1 95.12 109 SER A N 1
ATOM 872 C CA . SER A 1 109 ? -1.146 4.438 -5.301 1 95.12 109 SER A CA 1
ATOM 873 C C . SER A 1 109 ? -0.489 4.66 -3.945 1 95.12 109 SER A C 1
ATOM 875 O O . SER A 1 109 ? -1.096 5.238 -3.043 1 95.12 109 SER A O 1
ATOM 877 N N . VAL A 1 110 ? 0.679 4.203 -3.893 1 95 110 VAL A N 1
ATOM 878 C CA . VAL A 1 110 ? 1.477 4.32 -2.676 1 95 110 VAL A CA 1
ATOM 879 C C . VAL A 1 110 ? 2.891 4.777 -3.027 1 95 110 VAL A C 1
ATOM 881 O O . VAL A 1 110 ? 3.475 4.309 -4.008 1 95 110 VAL A O 1
ATOM 884 N N . SER A 1 111 ? 3.363 5.711 -2.289 1 93.44 111 SER A N 1
ATOM 885 C CA . SER A 1 111 ? 4.754 6.141 -2.398 1 93.44 111 SER A CA 1
ATOM 886 C C . SER A 1 111 ? 5.648 5.367 -1.438 1 93.44 111 SER A C 1
ATOM 888 O O . SER A 1 111 ? 5.371 5.305 -0.237 1 93.44 111 SER A O 1
ATOM 890 N N . THR A 1 112 ? 6.762 4.832 -1.949 1 92.62 112 THR A N 1
ATOM 891 C CA . THR A 1 112 ? 7.688 4.066 -1.123 1 92.62 112 THR A CA 1
ATOM 892 C C . THR A 1 112 ? 8.258 4.934 -0.005 1 92.62 112 THR A C 1
ATOM 894 O O . THR A 1 112 ? 8.367 4.488 1.14 1 92.62 112 THR A O 1
ATOM 897 N N . ALA A 1 113 ? 8.609 6.141 -0.323 1 90.94 113 ALA A N 1
ATOM 898 C CA . ALA A 1 113 ? 9.172 7.062 0.66 1 90.94 113 ALA A CA 1
ATOM 899 C C . ALA A 1 113 ? 8.18 7.344 1.784 1 90.94 113 ALA A C 1
ATOM 901 O O . ALA A 1 113 ? 8.562 7.414 2.955 1 90.94 113 ALA A O 1
ATOM 902 N N . THR A 1 114 ? 6.969 7.508 1.415 1 93.06 114 THR A N 1
ATOM 903 C CA . THR A 1 114 ? 5.938 7.793 2.406 1 93.06 114 THR A CA 1
ATOM 904 C C . THR A 1 114 ? 5.715 6.59 3.318 1 93.06 114 THR A C 1
ATOM 906 O O . THR A 1 114 ? 5.516 6.746 4.523 1 93.06 114 THR A O 1
ATOM 909 N N . MET A 1 115 ? 5.746 5.387 2.736 1 93.94 115 MET A N 1
ATOM 910 C CA . MET A 1 115 ? 5.578 4.176 3.533 1 93.94 115 MET A CA 1
ATOM 911 C C . MET A 1 115 ? 6.699 4.035 4.559 1 93.94 115 MET A C 1
ATOM 913 O O . MET A 1 115 ? 6.449 3.689 5.715 1 93.94 115 MET A O 1
ATOM 917 N N . VAL A 1 116 ? 7.859 4.293 4.113 1 92.81 116 VAL A N 1
ATOM 918 C CA . VAL A 1 116 ? 9.008 4.211 5.008 1 92.81 116 VAL A CA 1
ATOM 919 C C . VAL A 1 116 ? 8.875 5.246 6.121 1 92.81 116 VAL A C 1
ATOM 921 O O . VAL A 1 116 ? 9.141 4.953 7.289 1 92.81 116 VAL A O 1
ATOM 924 N N . PHE A 1 117 ? 8.445 6.422 5.75 1 93.12 117 PHE A N 1
ATOM 925 C CA . PHE A 1 117 ? 8.227 7.488 6.723 1 93.12 117 PHE A CA 1
ATOM 926 C C . PHE A 1 117 ? 7.203 7.07 7.766 1 93.12 117 PHE A C 1
ATOM 928 O O . PHE A 1 117 ? 7.422 7.246 8.969 1 93.12 117 PHE A O 1
ATOM 935 N N . LEU A 1 118 ? 6.074 6.566 7.312 1 94.88 118 LEU A N 1
ATOM 936 C CA . LEU A 1 118 ? 5.023 6.105 8.219 1 94.88 118 LEU A CA 1
ATOM 937 C C . LEU A 1 118 ? 5.551 5.023 9.148 1 94.88 118 LEU A C 1
ATOM 939 O O . LEU A 1 118 ? 5.277 5.051 10.352 1 94.88 118 LEU A O 1
ATOM 943 N N . GLU A 1 119 ? 6.277 4.07 8.617 1 93.62 119 GLU A N 1
ATOM 944 C CA . GLU A 1 119 ? 6.848 2.99 9.414 1 93.62 119 GLU A CA 1
ATOM 945 C C . GLU A 1 119 ? 7.785 3.537 10.492 1 93.62 119 GLU A C 1
ATOM 947 O O . GLU A 1 119 ? 7.727 3.113 11.648 1 93.62 119 GLU A O 1
ATOM 952 N N . GLN A 1 120 ? 8.578 4.473 10.117 1 91.88 120 GLN A N 1
ATOM 953 C CA . GLN A 1 120 ? 9.555 5.055 11.031 1 91.88 120 GLN A CA 1
ATOM 954 C C . GLN A 1 120 ? 8.875 5.832 12.148 1 91.88 120 GLN A C 1
ATOM 956 O O . GLN A 1 120 ? 9.453 6.039 13.219 1 91.88 120 GLN A O 1
ATOM 961 N N . ASN A 1 121 ? 7.676 6.234 11.883 1 92.19 121 ASN A N 1
ATOM 962 C CA . ASN A 1 121 ? 6.957 7.012 12.883 1 92.19 121 ASN A CA 1
ATOM 963 C C . ASN A 1 121 ? 5.875 6.184 13.57 1 92.19 121 ASN A C 1
ATOM 965 O O . ASN A 1 121 ? 4.906 6.73 14.094 1 92.19 121 ASN A O 1
ATOM 969 N N . GLY A 1 122 ? 5.965 4.898 13.453 1 91.5 122 GLY A N 1
ATOM 970 C CA . GLY A 1 122 ? 5.188 4 14.297 1 91.5 122 GLY A CA 1
ATOM 971 C C . GLY A 1 122 ? 3.838 3.646 13.695 1 91.5 122 GLY A C 1
ATOM 972 O O . GLY A 1 122 ? 2.963 3.125 14.383 1 91.5 122 GLY A O 1
ATOM 973 N N . PHE A 1 123 ? 3.633 3.877 12.484 1 94.56 123 PHE A N 1
ATOM 974 C CA . PHE A 1 123 ? 2.389 3.486 11.828 1 94.56 123 PHE A CA 1
ATOM 975 C C . PHE A 1 123 ? 2.244 1.971 11.805 1 94.56 123 PHE A C 1
ATOM 977 O O . PHE A 1 123 ? 3.213 1.253 11.555 1 94.56 123 PHE A O 1
ATOM 984 N N . ASN A 1 124 ? 1.071 1.518 12.141 1 95 124 ASN A N 1
ATOM 985 C CA . ASN A 1 124 ? 0.805 0.083 12.141 1 95 124 ASN A CA 1
ATOM 986 C C . ASN A 1 124 ? 0.005 -0.336 10.906 1 95 124 ASN A C 1
ATOM 988 O O . ASN A 1 124 ? -1.222 -0.222 10.891 1 95 124 ASN A O 1
ATOM 992 N N . PHE A 1 125 ? 0.689 -0.896 9.969 1 96.44 125 PHE A N 1
ATOM 993 C CA . PHE A 1 125 ? 0.077 -1.234 8.695 1 96.44 125 PHE A CA 1
ATOM 994 C C . PHE A 1 125 ? -0.897 -2.396 8.852 1 96.44 125 PHE A C 1
ATOM 996 O O . PHE A 1 125 ? -1.902 -2.471 8.141 1 96.44 125 PHE A O 1
ATOM 1003 N N . ASN A 1 126 ? -0.614 -3.352 9.719 1 95.56 126 ASN A N 1
ATOM 1004 C CA . ASN A 1 126 ? -1.529 -4.465 9.945 1 95.56 126 ASN A CA 1
ATOM 1005 C C . ASN A 1 126 ? -2.877 -3.98 10.477 1 95.56 126 ASN A C 1
ATOM 1007 O O . ASN A 1 126 ? -3.928 -4.402 9.984 1 95.56 126 ASN A O 1
ATOM 1011 N N . GLU A 1 127 ? -2.859 -3.104 11.414 1 93.75 127 GLU A N 1
ATOM 1012 C CA . GLU A 1 127 ? -4.086 -2.559 11.984 1 93.75 127 GLU A CA 1
ATOM 1013 C C . GLU A 1 127 ? -4.84 -1.711 10.969 1 93.75 127 GLU A C 1
ATOM 1015 O O . GLU A 1 127 ? -6.074 -1.688 10.961 1 93.75 127 GLU A O 1
ATOM 1020 N N . TRP A 1 128 ? -4.07 -1.022 10.219 1 94.94 128 TRP A N 1
ATOM 1021 C CA . TRP A 1 128 ? -4.668 -0.193 9.18 1 94.94 128 TRP A CA 1
ATOM 1022 C C . TRP A 1 128 ? -5.547 -1.029 8.258 1 94.94 128 TRP A C 1
ATOM 1024 O O . TRP A 1 128 ? -6.723 -0.717 8.055 1 94.94 128 TRP A O 1
ATOM 1034 N N . VAL A 1 129 ? -5.02 -2.15 7.738 1 94.62 129 VAL A N 1
ATOM 1035 C CA . VAL A 1 129 ? -5.75 -2.975 6.785 1 94.62 129 VAL A CA 1
ATOM 1036 C C . VAL A 1 129 ? -6.859 -3.74 7.504 1 94.62 129 VAL A C 1
ATOM 1038 O O . VAL A 1 129 ? -7.98 -3.844 7 1 94.62 129 VAL A O 1
ATOM 1041 N N . ARG A 1 130 ? -6.637 -4.199 8.664 1 92.31 130 ARG A N 1
ATOM 1042 C CA . ARG A 1 130 ? -7.562 -5.07 9.391 1 92.31 130 ARG A CA 1
ATOM 1043 C C . ARG A 1 130 ? -8.727 -4.273 9.961 1 92.31 130 ARG A C 1
ATOM 1045 O O . ARG A 1 130 ? -9.875 -4.734 9.938 1 92.31 130 ARG A O 1
ATOM 1052 N N . HIS A 1 131 ? -8.375 -3.041 10.469 1 91.25 131 HIS A N 1
ATOM 1053 C CA . HIS A 1 131 ? -9.383 -2.334 11.258 1 91.25 131 HIS A CA 1
ATOM 1054 C C . HIS A 1 131 ? -9.758 -1.004 10.609 1 91.25 131 HIS A C 1
ATOM 1056 O O . HIS A 1 131 ? -10.562 -0.25 11.156 1 91.25 131 HIS A O 1
ATOM 1062 N N . GLY A 1 132 ? -9.18 -0.706 9.477 1 93.25 132 GLY A N 1
ATOM 1063 C CA . GLY A 1 132 ? -9.516 0.55 8.82 1 93.25 132 GLY A CA 1
ATOM 1064 C C . GLY A 1 132 ? -11 0.712 8.562 1 93.25 132 GLY A C 1
ATOM 1065 O O . GLY A 1 132 ? -11.68 -0.244 8.18 1 93.25 132 GLY A O 1
ATOM 1066 N N . LEU A 1 133 ? -11.492 1.872 8.883 1 93.88 133 LEU A N 1
ATOM 1067 C CA . LEU A 1 133 ? -12.898 2.191 8.695 1 93.88 133 LEU A CA 1
ATOM 1068 C C . LEU A 1 133 ? -13.172 2.637 7.262 1 93.88 133 LEU A C 1
ATOM 1070 O O . LEU A 1 133 ? -12.352 3.324 6.652 1 93.88 133 LEU A O 1
ATOM 1074 N N . GLY A 1 134 ? -14.305 2.273 6.754 1 92.06 134 GLY A N 1
ATOM 1075 C CA . GLY A 1 134 ? -14.688 2.686 5.41 1 92.06 134 GLY A CA 1
ATOM 1076 C C . GLY A 1 134 ? -15.422 4.012 5.383 1 92.06 134 GLY A C 1
ATOM 1077 O O . GLY A 1 134 ? -15.523 4.695 6.402 1 92.06 134 GLY A O 1
ATOM 1078 N N . TRP A 1 135 ? -15.82 4.387 4.219 1 94.12 135 TRP A N 1
ATOM 1079 C CA . TRP A 1 135 ? -16.656 5.566 3.998 1 94.12 135 TRP A CA 1
ATOM 1080 C C . TRP A 1 135 ? -17.484 5.418 2.732 1 94.12 135 TRP A C 1
ATOM 1082 O O . TRP A 1 135 ? -17.188 4.574 1.881 1 94.12 135 TRP A O 1
ATOM 1092 N N . LEU A 1 136 ? -18.562 6.094 2.721 1 94.31 136 LEU A N 1
ATOM 1093 C CA . LEU A 1 136 ? -19.359 6.293 1.515 1 94.31 136 LEU A CA 1
ATOM 1094 C C . LEU A 1 136 ? -19.469 7.773 1.169 1 94.31 136 LEU A C 1
ATOM 1096 O O . LEU A 1 136 ? -19.812 8.594 2.023 1 94.31 136 LEU A O 1
ATOM 1100 N N . ARG A 1 137 ? -19.125 8.102 -0.04 1 95.06 137 ARG A N 1
ATOM 1101 C CA . ARG A 1 137 ? -19.391 9.469 -0.464 1 95.06 137 ARG A CA 1
ATOM 1102 C C . ARG A 1 137 ? -20.891 9.734 -0.533 1 95.06 137 ARG A C 1
ATOM 1104 O O . ARG A 1 137 ? -21.688 8.797 -0.632 1 95.06 137 ARG A O 1
ATOM 1111 N N . PRO A 1 138 ? -21.25 10.961 -0.453 1 96.75 138 PRO A N 1
ATOM 1112 C CA . PRO A 1 138 ? -22.688 11.266 -0.473 1 96.75 138 PRO A CA 1
ATOM 1113 C C . PRO A 1 138 ? -23.406 10.68 -1.687 1 96.75 138 PRO A C 1
ATOM 1115 O O . PRO A 1 138 ? -24.5 10.125 -1.555 1 96.75 138 PRO A O 1
ATOM 1118 N N . GLY A 1 139 ? -22.797 10.812 -2.838 1 95.06 139 GLY A N 1
ATOM 1119 C CA . GLY A 1 139 ? -23.406 10.234 -4.027 1 95.06 139 GLY A CA 1
ATOM 1120 C C . GLY A 1 139 ? -23.562 8.727 -3.945 1 95.06 139 GLY A C 1
ATOM 1121 O O . GLY A 1 139 ? -24.594 8.18 -4.336 1 95.06 139 GLY A O 1
ATOM 1122 N N . GLU A 1 140 ? -22.609 8.008 -3.436 1 92.94 140 GLU A N 1
ATOM 1123 C CA . GLU A 1 140 ? -22.641 6.555 -3.275 1 92.94 140 GLU A CA 1
ATOM 1124 C C . GLU A 1 140 ? -23.703 6.137 -2.26 1 92.94 140 GLU A C 1
ATOM 1126 O O . GLU A 1 140 ? -24.406 5.141 -2.459 1 92.94 140 GLU A O 1
ATOM 1131 N N . GLU A 1 141 ? -23.734 6.867 -1.167 1 95.06 141 GLU A N 1
ATOM 1132 C CA . GLU A 1 141 ? -24.75 6.602 -0.151 1 95.06 141 GLU A CA 1
ATOM 1133 C C . GLU A 1 141 ? -26.156 6.723 -0.73 1 95.06 141 GLU A C 1
ATOM 1135 O O . GLU A 1 141 ? -27 5.844 -0.517 1 95.06 141 GLU A O 1
ATOM 1140 N N . GLU A 1 142 ? -26.375 7.797 -1.397 1 96.12 142 GLU A N 1
ATOM 1141 C CA . GLU A 1 142 ? -27.688 8.047 -1.986 1 96.12 142 GLU A CA 1
ATOM 1142 C C . GLU A 1 142 ? -28.078 6.934 -2.951 1 96.12 142 GLU A C 1
ATOM 1144 O O . GLU A 1 142 ? -29.219 6.484 -2.953 1 96.12 142 GLU A O 1
ATOM 1149 N N . GLU A 1 143 ? -27.141 6.559 -3.764 1 94.62 143 GLU A N 1
ATOM 1150 C CA . GLU A 1 143 ? -27.406 5.492 -4.727 1 94.62 143 GLU A CA 1
ATOM 1151 C C . GLU A 1 143 ? -27.75 4.184 -4.02 1 94.62 143 GLU A C 1
ATOM 1153 O O . GLU A 1 143 ? -28.672 3.482 -4.414 1 94.62 143 GLU A O 1
ATOM 1158 N N . LYS A 1 144 ? -27.016 3.814 -3.053 1 93.25 144 LYS A N 1
ATOM 1159 C CA . LYS A 1 144 ? -27.266 2.588 -2.301 1 93.25 144 LYS A CA 1
ATOM 1160 C C . LYS A 1 144 ? -28.609 2.637 -1.593 1 93.25 144 LYS A C 1
ATOM 1162 O O . LYS A 1 144 ? -29.375 1.662 -1.618 1 93.25 144 LYS A O 1
ATOM 1167 N N . ARG A 1 145 ? -28.906 3.754 -0.959 1 95.88 145 ARG A N 1
ATOM 1168 C CA . ARG A 1 145 ? -30.188 3.914 -0.258 1 95.88 145 ARG A CA 1
ATOM 1169 C C . ARG A 1 145 ? -31.359 3.838 -1.228 1 95.88 145 ARG A C 1
ATOM 1171 O O . ARG A 1 145 ? -32.375 3.238 -0.916 1 95.88 145 ARG A O 1
ATOM 1178 N N . ARG A 1 146 ? -31.172 4.484 -2.352 1 95.75 146 ARG A N 1
ATOM 1179 C CA . ARG A 1 146 ? -32.219 4.469 -3.365 1 95.75 146 ARG A CA 1
ATOM 1180 C C . ARG A 1 146 ? -32.5 3.049 -3.854 1 95.75 146 ARG A C 1
ATOM 1182 O O . ARG A 1 146 ? -33.656 2.662 -4.051 1 95.75 146 ARG A O 1
ATOM 1189 N N . ALA A 1 147 ? -31.438 2.328 -4.074 1 94.06 147 ALA A N 1
ATOM 1190 C CA . ALA A 1 147 ? -31.562 0.949 -4.531 1 94.06 147 ALA A CA 1
ATOM 1191 C C . ALA A 1 147 ? -32.312 0.104 -3.514 1 94.06 147 ALA A C 1
ATOM 1193 O O . ALA A 1 147 ? -33.219 -0.664 -3.877 1 94.06 147 ALA A O 1
ATOM 1194 N N . VAL A 1 148 ? -32 0.217 -2.279 1 94.44 148 VAL A N 1
ATOM 1195 C CA . VAL A 1 148 ? -32.656 -0.545 -1.222 1 94.44 148 VAL A CA 1
ATOM 1196 C C . VAL A 1 148 ? -34.094 -0.072 -1.062 1 94.44 148 VAL A C 1
ATOM 1198 O O . VAL A 1 148 ? -35 -0.885 -0.898 1 94.44 148 VAL A O 1
ATOM 1201 N N . GLN A 1 149 ? -34.344 1.201 -1.134 1 94.69 149 GLN A N 1
ATOM 1202 C CA . GLN A 1 149 ? -35.688 1.767 -0.999 1 94.69 149 GLN A CA 1
ATOM 1203 C C . GLN A 1 149 ? -36.594 1.298 -2.129 1 94.69 149 GLN A C 1
ATOM 1205 O O . GLN A 1 149 ? -37.75 1.005 -1.905 1 94.69 149 GLN A O 1
ATOM 1210 N N . GLN A 1 150 ? -36.031 1.306 -3.295 1 94.44 150 GLN A N 1
ATOM 1211 C CA . GLN A 1 150 ? -36.812 0.812 -4.43 1 94.44 150 GLN A CA 1
ATOM 1212 C C . GLN A 1 150 ? -37.25 -0.629 -4.203 1 94.44 150 GLN A C 1
ATOM 1214 O O . GLN A 1 150 ? -38.375 -0.989 -4.52 1 94.44 150 GLN A O 1
ATOM 1219 N N . ARG A 1 151 ? -36.375 -1.386 -3.691 1 93.12 151 ARG A N 1
ATOM 1220 C CA . ARG A 1 151 ? -36.719 -2.77 -3.377 1 93.12 151 ARG A CA 1
ATOM 1221 C C . ARG A 1 151 ? -37.781 -2.836 -2.271 1 93.12 151 ARG A C 1
ATOM 1223 O O . ARG A 1 151 ? -38.688 -3.666 -2.322 1 93.12 151 ARG A O 1
ATOM 1230 N N . ILE A 1 152 ? -37.625 -2.006 -1.277 1 93.12 152 ILE A N 1
ATOM 1231 C CA . ILE A 1 152 ? -38.594 -1.939 -0.186 1 93.12 152 ILE A CA 1
ATOM 1232 C C . ILE A 1 152 ? -39.969 -1.569 -0.736 1 93.12 152 ILE A C 1
ATOM 1234 O O . ILE A 1 152 ? -40.969 -2.205 -0.396 1 93.12 152 ILE A O 1
ATOM 1238 N N . ASP A 1 153 ? -40 -0.656 -1.605 1 93.75 153 ASP A N 1
ATOM 1239 C CA . ASP A 1 153 ? -41.25 -0.203 -2.189 1 93.75 153 ASP A CA 1
ATOM 1240 C C . ASP A 1 153 ? -41.906 -1.303 -3.033 1 93.75 153 ASP A C 1
ATOM 1242 O O . ASP A 1 153 ? -43.125 -1.5 -2.984 1 93.75 153 ASP A O 1
ATOM 1246 N N . GLU A 1 154 ? -41.031 -1.949 -3.746 1 92.56 154 GLU A N 1
ATOM 1247 C CA . GLU A 1 154 ? -41.531 -3.035 -4.586 1 92.56 154 GLU A CA 1
ATOM 1248 C C . GLU A 1 154 ? -42.125 -4.16 -3.744 1 92.56 154 GLU A C 1
ATOM 1250 O O . GLU A 1 154 ? -43.219 -4.617 -4.008 1 92.56 154 GLU A O 1
ATOM 1255 N N . ILE A 1 155 ? -41.438 -4.516 -2.746 1 91 155 ILE A N 1
ATOM 1256 C CA . ILE A 1 155 ? -41.875 -5.613 -1.894 1 91 155 ILE A CA 1
ATOM 1257 C C . ILE A 1 155 ? -43.094 -5.184 -1.104 1 91 155 ILE A C 1
ATOM 1259 O O . ILE A 1 155 ? -44 -5.992 -0.868 1 91 155 ILE A O 1
ATOM 1263 N N . SER A 1 156 ? -43.156 -3.971 -0.684 1 91.56 156 SER A N 1
ATOM 1264 C CA . SER A 1 156 ? -44.312 -3.453 0.033 1 91.56 156 SER A CA 1
ATOM 1265 C C . SER A 1 156 ? -45.562 -3.484 -0.841 1 91.56 156 SER A C 1
ATOM 1267 O O . SER A 1 156 ? -46.656 -3.801 -0.364 1 91.56 156 SER A O 1
ATOM 1269 N N . ARG A 1 157 ? -45.375 -3.197 -2.102 1 90.44 157 ARG A N 1
ATOM 1270 C CA . ARG A 1 157 ? -46.5 -3.252 -3.045 1 90.44 157 ARG A CA 1
ATOM 1271 C C . ARG A 1 157 ? -46.969 -4.684 -3.232 1 90.44 157 ARG A C 1
ATOM 1273 O O . ARG A 1 157 ? -48.188 -4.938 -3.242 1 90.44 157 ARG A O 1
ATOM 1280 N N . LEU A 1 158 ? -46.031 -5.531 -3.316 1 87.69 158 LEU A N 1
ATOM 1281 C CA . LEU A 1 158 ? -46.375 -6.938 -3.482 1 87.69 158 LEU A CA 1
ATOM 1282 C C . LEU A 1 158 ? -47.094 -7.477 -2.242 1 87.69 158 LEU A C 1
ATOM 1284 O O . LEU A 1 158 ? -48.031 -8.258 -2.352 1 87.69 158 LEU A O 1
ATOM 1288 N N . LYS A 1 159 ? -46.625 -7.098 -1.123 1 87.81 159 LYS A N 1
ATOM 1289 C CA . LYS A 1 159 ? -47.25 -7.508 0.132 1 87.81 159 LYS A CA 1
ATOM 1290 C C . LYS A 1 159 ? -48.719 -7.039 0.206 1 87.81 159 LYS A C 1
ATOM 1292 O O . LYS A 1 159 ? -49.594 -7.812 0.562 1 87.81 159 LYS A O 1
ATOM 1297 N N . ARG A 1 160 ? -49 -5.859 -0.165 1 87 160 ARG A N 1
ATOM 1298 C CA . ARG A 1 160 ? -50.344 -5.293 -0.139 1 87 160 ARG A CA 1
ATOM 1299 C C . ARG A 1 160 ? -51.25 -6.02 -1.117 1 87 160 ARG A C 1
ATOM 1301 O O . ARG A 1 160 ? -52.438 -6.254 -0.817 1 87 160 ARG A O 1
ATOM 1308 N N . SER A 1 161 ? -50.719 -6.379 -2.232 1 83 161 SER A N 1
ATOM 1309 C CA . SER A 1 161 ? -51.469 -7.102 -3.234 1 83 161 SER A CA 1
ATOM 1310 C C . SER A 1 161 ? -51.781 -8.516 -2.775 1 83 161 SER A C 1
ATOM 1312 O O . SER A 1 161 ? -52.875 -9.031 -3.035 1 83 161 SER A O 1
ATOM 1314 N N . ALA A 1 162 ? -50.812 -9.078 -2.121 1 78.25 162 ALA A N 1
ATOM 1315 C CA . ALA A 1 162 ? -51.031 -10.438 -1.632 1 78.25 162 ALA A CA 1
ATOM 1316 C C . ALA A 1 162 ? -52.062 -10.469 -0.51 1 78.25 162 ALA A C 1
ATOM 1318 O O . ALA A 1 162 ? -52.812 -11.438 -0.376 1 78.25 162 ALA A O 1
ATOM 1319 N N . GLU A 1 163 ? -52.062 -9.516 0.285 1 74.81 163 GLU A N 1
ATOM 1320 C CA . GLU A 1 163 ? -53 -9.445 1.379 1 74.81 163 GLU A CA 1
ATOM 1321 C C . GLU A 1 163 ? -54.438 -9.273 0.851 1 74.81 163 GLU A C 1
ATOM 1323 O O . GLU A 1 163 ? -55.406 -9.727 1.48 1 74.81 163 GLU A O 1
ATOM 1328 N N . LYS A 1 164 ? -54.531 -8.648 -0.329 1 67.25 164 LYS A N 1
ATOM 1329 C CA . LYS A 1 164 ? -55.844 -8.43 -0.907 1 67.25 164 LYS A CA 1
ATOM 1330 C C . LYS A 1 164 ? -56.312 -9.648 -1.704 1 67.25 164 LYS A C 1
ATOM 1332 O O . LYS A 1 164 ? -57.5 -9.898 -1.834 1 67.25 164 LYS A O 1
ATOM 1337 N N . SER A 1 165 ? -55.281 -10.219 -2.406 1 60.12 165 SER A N 1
ATOM 1338 C CA . SER A 1 165 ? -55.688 -11.305 -3.299 1 60.12 165 SER A CA 1
ATOM 1339 C C . SER A 1 165 ? -55.844 -12.617 -2.537 1 60.12 165 SER A C 1
ATOM 1341 O O . SER A 1 165 ? -54.969 -12.961 -1.71 1 60.12 165 SER A O 1
ATOM 1343 N N . THR A 1 166 ? -56.875 -13.039 -2.098 1 51.06 166 THR A N 1
ATOM 1344 C CA . THR A 1 166 ? -57.156 -14.406 -1.659 1 51.06 166 THR A CA 1
ATOM 1345 C C . THR A 1 166 ? -56.594 -15.414 -2.662 1 51.06 166 THR A C 1
ATOM 1347 O O . THR A 1 166 ? -57.344 -16.047 -3.404 1 51.06 166 THR A O 1
ATOM 1350 N N . ALA A 1 167 ? -55.625 -15.07 -3.457 1 46.47 167 ALA A N 1
ATOM 1351 C CA . ALA A 1 167 ? -55.312 -15.773 -4.699 1 46.47 167 ALA A CA 1
ATOM 1352 C C . ALA A 1 167 ? -55.031 -17.25 -4.434 1 46.47 167 ALA A C 1
ATOM 1354 O O . ALA A 1 167 ? -54.562 -17.609 -3.342 1 46.47 167 ALA A O 1
ATOM 1355 N N . GLU A 1 168 ? -55.562 -18.141 -5.32 1 47.91 168 GLU A N 1
ATOM 1356 C CA . GLU A 1 168 ? -55.594 -19.562 -5.652 1 47.91 168 GLU A CA 1
ATOM 1357 C C . GLU A 1 168 ? -54.188 -20.125 -5.777 1 47.91 168 GLU A C 1
ATOM 1359 O O . GLU A 1 168 ? -53.25 -19.422 -6.18 1 47.91 168 GLU A O 1
ATOM 1364 N N . SER A 1 169 ? -53.875 -21.109 -5.086 1 49.34 169 SER A N 1
ATOM 1365 C CA . SER A 1 169 ? -52.688 -21.953 -5.043 1 49.34 169 SER A CA 1
ATOM 1366 C C . SER A 1 169 ? -52.156 -22.25 -6.449 1 49.34 169 SER A C 1
ATOM 1368 O O . SER A 1 169 ? -52.938 -22.594 -7.344 1 49.34 169 SER A O 1
ATOM 1370 N N . PRO A 1 170 ? -51.125 -21.734 -6.887 1 48.97 170 PRO A N 1
ATOM 1371 C CA . PRO A 1 170 ? -50.625 -22.078 -8.227 1 48.97 170 PRO A CA 1
ATOM 1372 C C . PRO A 1 170 ? -50.75 -23.578 -8.523 1 48.97 170 PRO A C 1
ATOM 1374 O O . PRO A 1 170 ? -50.719 -24.391 -7.602 1 48.97 170 PRO A O 1
ATOM 1377 N N . GLU A 1 171 ? -51.312 -24.016 -9.688 1 50.06 171 GLU A N 1
ATOM 1378 C CA . GLU A 1 171 ? -51.469 -25.359 -10.227 1 50.06 171 GLU A CA 1
ATOM 1379 C C . GLU A 1 171 ? -50.188 -26.172 -10.094 1 50.06 171 GLU A C 1
ATOM 1381 O O . GLU A 1 171 ? -49.094 -25.625 -10.234 1 50.06 171 GLU A O 1
ATOM 1386 N N . PRO A 1 172 ? -50.281 -27.406 -9.531 1 49.25 172 PRO A N 1
ATOM 1387 C CA . PRO A 1 172 ? -49.188 -28.344 -9.281 1 49.25 172 PRO A CA 1
ATOM 1388 C C . PRO A 1 172 ? -48.281 -28.531 -10.484 1 49.25 172 PRO A C 1
ATOM 1390 O O . PRO A 1 172 ? -48.75 -28.734 -11.602 1 49.25 172 PRO A O 1
ATOM 1393 N N . THR A 1 173 ? -47.219 -27.891 -10.547 1 52.25 173 THR A N 1
ATOM 1394 C CA . THR A 1 173 ? -46.25 -28.109 -11.602 1 52.25 173 THR A CA 1
ATOM 1395 C C . THR A 1 173 ? -45.812 -29.578 -11.656 1 52.25 173 THR A C 1
ATOM 1397 O O . THR A 1 173 ? -46 -30.312 -10.695 1 52.25 173 THR A O 1
ATOM 1400 N N . VAL A 1 174 ? -45.25 -30.109 -12.797 1 53.84 174 VAL A N 1
ATOM 1401 C CA . VAL A 1 174 ? -44.781 -31.438 -13.164 1 53.84 174 VAL A CA 1
ATOM 1402 C C . VAL A 1 174 ? -43.844 -31.984 -12.07 1 53.84 174 VAL A C 1
ATOM 1404 O O . VAL A 1 174 ? -43.031 -31.25 -11.516 1 53.84 174 VAL A O 1
ATOM 1407 N N . PRO A 1 175 ? -44.156 -33.25 -11.594 1 56.31 175 PRO A N 1
ATOM 1408 C CA . PRO A 1 175 ? -43.375 -33.938 -10.555 1 56.31 175 PRO A CA 1
ATOM 1409 C C . PRO A 1 175 ? -41.875 -33.938 -10.867 1 56.31 175 PRO A C 1
ATOM 1411 O O . PRO A 1 175 ? -41.469 -34.25 -11.992 1 56.31 175 PRO A O 1
ATOM 1414 N N . LEU A 1 176 ? -41.031 -33.25 -10.148 1 60.75 176 LEU A N 1
ATOM 1415 C CA . LEU A 1 176 ? -39.594 -33.156 -10.312 1 60.75 176 LEU A CA 1
ATOM 1416 C C . LEU A 1 176 ? -38.938 -34.5 -9.953 1 60.75 176 LEU A C 1
ATOM 1418 O O . LEU A 1 176 ? -39.25 -35.094 -8.93 1 60.75 176 LEU A O 1
ATOM 1422 N N . GLU A 1 177 ? -38.219 -35.156 -10.883 1 65.19 177 GLU A N 1
ATOM 1423 C CA . GLU A 1 177 ? -37.438 -36.312 -10.578 1 65.19 177 GLU A CA 1
ATOM 1424 C C . GLU A 1 177 ? -36.25 -35.969 -9.664 1 65.19 177 GLU A C 1
ATOM 1426 O O . GLU A 1 177 ? -35.438 -35.125 -10.008 1 65.19 177 GLU A O 1
ATOM 1431 N N . ILE A 1 178 ? -36.281 -36.406 -8.406 1 67.56 178 ILE A N 1
ATOM 1432 C CA . ILE A 1 178 ? -35.219 -36.156 -7.426 1 67.56 178 ILE A CA 1
ATOM 1433 C C . ILE A 1 178 ? -34.094 -37.156 -7.645 1 67.56 178 ILE A C 1
ATOM 1435 O O . ILE A 1 178 ? -34.281 -38.375 -7.629 1 67.56 178 ILE A O 1
ATOM 1439 N N . PRO A 1 179 ? -32.938 -36.688 -8.07 1 65.5 179 PRO A N 1
ATOM 1440 C CA . PRO A 1 179 ? -31.812 -37.594 -8.242 1 65.5 179 PRO A CA 1
ATOM 1441 C C . PRO A 1 179 ? -31.578 -38.469 -7.02 1 65.5 179 PRO A C 1
ATOM 1443 O O . PRO A 1 179 ? -31.781 -38.031 -5.887 1 65.5 179 PRO A O 1
ATOM 1446 N N . GLU A 1 180 ? -31.281 -39.781 -7.195 1 64.75 180 GLU A N 1
ATOM 1447 C CA . GLU A 1 180 ? -31 -40.75 -6.141 1 64.75 180 GLU A CA 1
ATOM 1448 C C . GLU A 1 180 ? -29.703 -40.438 -5.426 1 64.75 180 GLU A C 1
ATOM 1450 O O . GLU A 1 180 ? -28.859 -39.719 -5.957 1 64.75 180 GLU A O 1
ATOM 1455 N N . GLY A 1 181 ? -29.531 -40.719 -4.047 1 68.06 181 GLY A N 1
ATOM 1456 C CA . GLY A 1 181 ? -28.297 -40.562 -3.275 1 68.06 181 GLY A CA 1
ATOM 1457 C C . GLY A 1 181 ? -28.422 -39.594 -2.127 1 68.06 181 GLY A C 1
ATOM 1458 O O . GLY A 1 181 ? -29.469 -39.531 -1.465 1 68.06 181 GLY A O 1
ATOM 1459 N N . ALA A 1 182 ? -27.359 -38.844 -1.853 1 69.19 182 ALA A N 1
ATOM 1460 C CA . ALA A 1 182 ? -27.266 -37.906 -0.713 1 69.19 182 ALA A CA 1
ATOM 1461 C C . ALA A 1 182 ? -28.312 -36.812 -0.8 1 69.19 182 ALA A C 1
ATOM 1463 O O . ALA A 1 182 ? -28.906 -36.438 0.213 1 69.19 182 ALA A O 1
ATOM 1464 N N . ASP A 1 183 ? -28.688 -36.406 -1.899 1 78.81 183 ASP A N 1
ATOM 1465 C CA . ASP A 1 183 ? -29.672 -35.344 -2.092 1 78.81 183 ASP A CA 1
ATOM 1466 C C . ASP A 1 183 ? -31.078 -35.812 -1.707 1 78.81 183 ASP A C 1
ATOM 1468 O O . ASP A 1 183 ? -31.844 -35.062 -1.125 1 78.81 183 ASP A O 1
ATOM 1472 N N . ARG A 1 184 ? -31.406 -37.094 -1.931 1 79.69 184 ARG A N 1
ATOM 1473 C CA . ARG A 1 184 ? -32.719 -37.625 -1.611 1 79.69 184 ARG A CA 1
ATOM 1474 C C . ARG A 1 184 ? -32.938 -37.688 -0.103 1 79.69 184 ARG A C 1
ATOM 1476 O O . ARG A 1 184 ? -34.031 -37.375 0.38 1 79.69 184 ARG A O 1
ATOM 1483 N N . ALA A 1 185 ? -31.859 -38.031 0.558 1 82.69 185 ALA A N 1
ATOM 1484 C CA . ALA A 1 185 ? -31.969 -38.094 2.012 1 82.69 185 ALA A CA 1
ATOM 1485 C C . ALA A 1 185 ? -32.25 -36.719 2.607 1 82.69 185 ALA A C 1
ATOM 1487 O O . ALA A 1 185 ? -33.094 -36.594 3.512 1 82.69 185 ALA A O 1
ATOM 1488 N N . VAL A 1 186 ? -31.578 -35.75 2.129 1 85.81 186 VAL A N 1
ATOM 1489 C CA . VAL A 1 186 ? -31.75 -34.375 2.619 1 85.81 186 VAL A CA 1
ATOM 1490 C C . VAL A 1 186 ? -33.188 -33.906 2.314 1 85.81 186 VAL A C 1
ATOM 1492 O O . VAL A 1 186 ? -33.844 -33.281 3.16 1 85.81 186 VAL A O 1
ATOM 1495 N N . VAL A 1 187 ? -33.688 -34.25 1.157 1 84.88 187 VAL A N 1
ATOM 1496 C CA . VAL A 1 187 ? -35 -33.844 0.725 1 84.88 187 VAL A CA 1
ATOM 1497 C C . VAL A 1 187 ? -36.062 -34.531 1.603 1 84.88 187 VAL A C 1
ATOM 1499 O O . VAL A 1 187 ? -37 -33.875 2.045 1 84.88 187 VAL A O 1
ATOM 1502 N N . ASP A 1 188 ? -35.906 -35.781 1.845 1 87.62 188 ASP A N 1
ATOM 1503 C CA . ASP A 1 188 ? -36.875 -36.531 2.656 1 87.62 188 ASP A CA 1
ATOM 1504 C C . ASP A 1 188 ? -36.938 -35.969 4.082 1 87.62 188 ASP A C 1
ATOM 1506 O O . ASP A 1 188 ? -38 -35.844 4.664 1 87.62 188 ASP A O 1
ATOM 1510 N N . ALA A 1 189 ? -35.75 -35.688 4.551 1 90.38 189 ALA A N 1
ATOM 1511 C CA . ALA A 1 189 ? -35.688 -35.125 5.895 1 90.38 189 ALA A CA 1
ATOM 1512 C C . ALA A 1 189 ? -36.406 -33.781 5.949 1 90.38 189 ALA A C 1
ATOM 1514 O O . ALA A 1 189 ? -37.156 -33.5 6.906 1 90.38 189 ALA A O 1
ATOM 1515 N N . CYS A 1 190 ? -36.188 -32.969 4.996 1 89.69 190 CYS A N 1
ATOM 1516 C CA . CYS A 1 190 ? -36.812 -31.641 4.934 1 89.69 190 CYS A CA 1
ATOM 1517 C C . CYS A 1 190 ? -38.344 -31.766 4.801 1 89.69 190 CYS A C 1
ATOM 1519 O O . CYS A 1 190 ? -39.062 -31 5.422 1 89.69 190 CYS A O 1
ATOM 1521 N N . ARG A 1 191 ? -38.875 -32.688 4.02 1 89.06 191 ARG A N 1
ATOM 1522 C CA . ARG A 1 191 ? -40.281 -32.969 3.863 1 89.06 191 ARG A CA 1
ATOM 1523 C C . ARG A 1 191 ? -40.938 -33.281 5.211 1 89.06 191 ARG A C 1
ATOM 1525 O O . ARG A 1 191 ? -42 -32.75 5.52 1 89.06 191 ARG A O 1
ATOM 1532 N N . ASP A 1 192 ? -40.188 -34.062 5.855 1 91.75 192 ASP A N 1
ATOM 1533 C CA . ASP A 1 192 ? -40.719 -34.469 7.16 1 91.75 192 ASP A CA 1
ATOM 1534 C C . ASP A 1 192 ? -40.781 -33.25 8.102 1 91.75 192 ASP A C 1
ATOM 1536 O O . ASP A 1 192 ? -41.719 -33.125 8.875 1 91.75 192 ASP A O 1
ATOM 1540 N N . GLN A 1 193 ? -39.781 -32.438 8.008 1 92.31 193 GLN A N 1
ATOM 1541 C CA . GLN A 1 193 ? -39.75 -31.25 8.852 1 92.31 193 GLN A CA 1
ATOM 1542 C C . GLN A 1 193 ? -40.906 -30.312 8.516 1 92.31 193 GLN A C 1
ATOM 1544 O O . GLN A 1 193 ? -41.531 -29.734 9.414 1 92.31 193 GLN A O 1
ATOM 1549 N N . VAL A 1 194 ? -41.188 -30.141 7.285 1 92.19 194 VAL A N 1
ATOM 1550 C CA . VAL A 1 194 ? -42.281 -29.281 6.852 1 92.19 194 VAL A CA 1
ATOM 1551 C C . VAL A 1 194 ? -43.625 -29.828 7.352 1 92.19 194 VAL A C 1
ATOM 1553 O O . VAL A 1 194 ? -44.438 -29.078 7.863 1 92.19 194 VAL A O 1
ATOM 1556 N N . ARG A 1 195 ? -43.812 -31.125 7.246 1 90.88 195 ARG A N 1
ATOM 1557 C CA . ARG A 1 195 ? -45.062 -31.766 7.691 1 90.88 195 ARG A CA 1
ATOM 1558 C C . ARG A 1 195 ? -45.25 -31.594 9.195 1 90.88 195 ARG A C 1
ATOM 1560 O O . ARG A 1 195 ? -46.344 -31.266 9.648 1 90.88 195 ARG A O 1
ATOM 1567 N N . GLU A 1 196 ? -44.156 -31.797 9.852 1 91.81 196 GLU A N 1
ATOM 1568 C CA . GLU A 1 196 ? -44.219 -31.656 11.305 1 91.81 196 GLU A CA 1
ATOM 1569 C C . GLU A 1 196 ? -44.531 -30.203 11.688 1 91.81 196 GLU A C 1
ATOM 1571 O O . GLU A 1 196 ? -45.281 -29.953 12.625 1 91.81 196 GLU A O 1
ATOM 1576 N N . TRP A 1 197 ? -43.875 -29.344 10.992 1 92.44 197 TRP A N 1
ATOM 1577 C CA . TRP A 1 197 ? -44.062 -27.922 11.25 1 92.44 197 TRP A CA 1
ATOM 1578 C C . TRP A 1 197 ? -45.5 -27.5 10.953 1 92.44 197 TRP A C 1
ATOM 1580 O O . TRP A 1 197 ? -46.094 -26.703 11.688 1 92.44 197 TRP A O 1
ATOM 1590 N N . LEU A 1 198 ? -46.094 -28.016 10 1 88.94 198 LEU A N 1
ATOM 1591 C CA . LEU A 1 198 ? -47.438 -27.688 9.625 1 88.94 198 LEU A CA 1
ATOM 1592 C C . LEU A 1 198 ? -48.438 -28.156 10.688 1 88.94 198 LEU A C 1
ATOM 1594 O O . LEU A 1 198 ? -49.469 -27.547 10.891 1 88.94 198 LEU A O 1
ATOM 1598 N N . LEU A 1 199 ? -48.031 -29.266 11.328 1 86.75 199 LEU A N 1
ATOM 1599 C CA . LEU A 1 199 ? -48.906 -29.828 12.352 1 86.75 199 LEU A CA 1
ATOM 1600 C C . LEU A 1 199 ? -48.688 -29.109 13.688 1 86.75 199 LEU A C 1
ATOM 1602 O O . LEU A 1 199 ? -49.531 -29.234 14.586 1 86.75 199 LEU A O 1
ATOM 1606 N N . SER A 1 200 ? -47.656 -28.422 13.703 1 84.25 200 SER A N 1
ATOM 1607 C CA . SER A 1 200 ? -47.344 -27.719 14.953 1 84.25 200 SER A CA 1
ATOM 1608 C C . SER A 1 200 ? -48.062 -26.375 15.023 1 84.25 200 SER A C 1
ATOM 1610 O O . SER A 1 200 ? -48.312 -25.734 13.992 1 84.25 200 SER A O 1
ATOM 1612 N N . PRO A 1 201 ? -48.531 -26 16.156 1 80.5 201 PRO A N 1
ATOM 1613 C CA . PRO A 1 201 ? -49.188 -24.703 16.328 1 80.5 201 PRO A CA 1
ATOM 1614 C C . PRO A 1 201 ? -48.188 -23.531 16.297 1 80.5 201 PRO A C 1
ATOM 1616 O O . PRO A 1 201 ? -48.594 -22.375 16.438 1 80.5 201 PRO A O 1
ATOM 1619 N N . ALA A 1 202 ? -47.031 -23.797 15.969 1 74.62 202 ALA A N 1
ATOM 1620 C CA . ALA A 1 202 ? -46 -22.75 16 1 74.62 202 ALA A CA 1
ATOM 1621 C C . ALA A 1 202 ? -46.281 -21.672 14.953 1 74.62 202 ALA A C 1
ATOM 1623 O O . ALA A 1 202 ? -46.625 -21.984 13.82 1 74.62 202 ALA A O 1
ATOM 1624 N N . LYS A 1 203 ? -46.188 -20.422 15.312 1 76.38 203 LYS A N 1
ATOM 1625 C CA . LYS A 1 203 ? -46.406 -19.281 14.422 1 76.38 203 LYS A CA 1
ATOM 1626 C C . LYS A 1 203 ? -45.125 -18.828 13.781 1 76.38 203 LYS A C 1
ATOM 1628 O O . LYS A 1 203 ? -45.125 -18.031 12.836 1 76.38 203 LYS A O 1
ATOM 1633 N N . THR A 1 204 ? -44 -19.453 14.219 1 85.62 204 THR A N 1
ATOM 1634 C CA . THR A 1 204 ? -42.719 -19.047 13.672 1 85.62 204 THR A CA 1
ATOM 1635 C C . THR A 1 204 ? -42.406 -19.812 12.391 1 85.62 204 THR A C 1
ATOM 1637 O O . THR A 1 204 ? -42.719 -21 12.281 1 85.62 204 THR A O 1
ATOM 1640 N N . PRO A 1 205 ? -41.875 -19.125 11.406 1 88.69 205 PRO A N 1
ATOM 1641 C CA . PRO A 1 205 ? -41.531 -19.812 10.172 1 88.69 205 PRO A CA 1
ATOM 1642 C C . PRO A 1 205 ? -40.5 -20.938 10.398 1 88.69 205 PRO A C 1
ATOM 1644 O O . PRO A 1 205 ? -39.75 -20.906 11.375 1 88.69 205 PRO A O 1
ATOM 1647 N N . LEU A 1 206 ? -40.625 -21.938 9.594 1 90.88 206 LEU A N 1
ATOM 1648 C CA . LEU A 1 206 ? -39.688 -23.031 9.625 1 90.88 206 LEU A CA 1
ATOM 1649 C C . LEU A 1 206 ? -38.375 -22.641 8.938 1 90.88 206 LEU A C 1
ATOM 1651 O O . LEU A 1 206 ? -38.406 -22.109 7.82 1 90.88 206 LEU A O 1
ATOM 1655 N N . GLU A 1 207 ? -37.281 -22.703 9.641 1 90.75 207 GLU A N 1
ATOM 1656 C CA . GLU A 1 207 ? -36 -22.391 9.07 1 90.75 207 GLU A CA 1
ATOM 1657 C C . GLU A 1 207 ? -35.094 -23.625 9.031 1 90.75 207 GLU A C 1
ATOM 1659 O O . GLU A 1 207 ? -34.781 -24.219 10.07 1 90.75 207 GLU A O 1
ATOM 1664 N N . ILE A 1 208 ? -34.719 -24 7.816 1 90.81 208 ILE A N 1
ATOM 1665 C CA . ILE A 1 208 ? -33.875 -25.172 7.621 1 90.81 208 ILE A CA 1
ATOM 1666 C C . ILE A 1 208 ? -32.531 -24.75 7.039 1 90.81 208 ILE A C 1
ATOM 1668 O O . ILE A 1 208 ? -32.469 -24.219 5.926 1 90.81 208 ILE A O 1
ATOM 1672 N N . PRO A 1 209 ? -31.453 -24.906 7.785 1 89.62 209 PRO A N 1
ATOM 1673 C CA . PRO A 1 209 ? -30.141 -24.594 7.215 1 89.62 209 PRO A CA 1
ATOM 1674 C C . PRO A 1 209 ? -29.828 -25.422 5.973 1 89.62 209 PRO A C 1
ATOM 1676 O O . PRO A 1 209 ? -29.938 -26.641 6.008 1 89.62 209 PRO A O 1
ATOM 1679 N N . MET A 1 210 ? -29.609 -24.766 4.809 1 86.38 210 MET A N 1
ATOM 1680 C CA . MET A 1 210 ? -29.328 -25.438 3.539 1 86.38 210 MET A CA 1
ATOM 1681 C C . MET A 1 210 ? -28.359 -24.609 2.703 1 86.38 210 MET A C 1
ATOM 1683 O O . MET A 1 210 ? -28.781 -23.734 1.942 1 86.38 210 MET A O 1
ATOM 1687 N N . GLU A 1 211 ? -27.125 -24.984 2.699 1 81.69 211 GLU A N 1
ATOM 1688 C CA . GLU A 1 211 ? -26.078 -24.203 2.055 1 81.69 211 GLU A CA 1
ATOM 1689 C C . GLU A 1 211 ? -26.031 -24.469 0.554 1 81.69 211 GLU A C 1
ATOM 1691 O O . GLU A 1 211 ? -25.766 -23.562 -0.238 1 81.69 211 GLU A O 1
ATOM 1696 N N . ASN A 1 212 ? -26.359 -25.703 0.182 1 79 212 ASN A N 1
ATOM 1697 C CA . ASN A 1 212 ? -26.281 -26.094 -1.219 1 79 212 ASN A CA 1
ATOM 1698 C C . ASN A 1 212 ? -27.406 -25.484 -2.043 1 79 212 ASN A C 1
ATOM 1700 O O . ASN A 1 212 ? -28.594 -25.703 -1.748 1 79 212 ASN A O 1
ATOM 1704 N N . ALA A 1 213 ? -27.031 -24.781 -3.066 1 75.31 213 ALA A N 1
ATOM 1705 C CA . ALA A 1 213 ? -28 -24.062 -3.875 1 75.31 213 ALA A CA 1
ATOM 1706 C C . ALA A 1 213 ? -28.938 -25.016 -4.609 1 75.31 213 ALA A C 1
ATOM 1708 O O . ALA A 1 213 ? -30.125 -24.75 -4.738 1 75.31 213 ALA A O 1
ATOM 1709 N N . PHE A 1 214 ? -28.469 -26.156 -5.047 1 71.88 214 PHE A N 1
ATOM 1710 C CA . PHE A 1 214 ? -29.281 -27.125 -5.773 1 71.88 214 PHE A CA 1
ATOM 1711 C C . PHE A 1 214 ? -30.344 -27.719 -4.863 1 71.88 214 PHE A C 1
ATOM 1713 O O . PHE A 1 214 ? -31.5 -27.844 -5.254 1 71.88 214 PHE A O 1
ATOM 1720 N N . GLN A 1 215 ? -29.922 -28.031 -3.781 1 79.81 215 GLN A N 1
ATOM 1721 C CA . GLN A 1 215 ? -30.859 -28.594 -2.814 1 79.81 215 GLN A CA 1
ATOM 1722 C C . GLN A 1 215 ? -31.984 -27.609 -2.488 1 79.81 215 GLN A C 1
ATOM 1724 O O . GLN A 1 215 ? -33.156 -27.984 -2.369 1 79.81 215 GLN A O 1
ATOM 1729 N N . ARG A 1 216 ? -31.531 -26.391 -2.32 1 84.75 216 ARG A N 1
ATOM 1730 C CA . ARG A 1 216 ? -32.531 -25.359 -2.029 1 84.75 216 ARG A CA 1
ATOM 1731 C C . ARG A 1 216 ? -33.531 -25.25 -3.166 1 84.75 216 ARG A C 1
ATOM 1733 O O . ARG A 1 216 ? -34.75 -25.141 -2.922 1 84.75 216 ARG A O 1
ATOM 1740 N N . LEU A 1 217 ? -33.125 -25.266 -4.375 1 78.88 217 LEU A N 1
ATOM 1741 C CA . LEU A 1 217 ? -34 -25.172 -5.539 1 78.88 217 LEU A CA 1
ATOM 1742 C C . LEU A 1 217 ? -34.938 -26.359 -5.586 1 78.88 217 LEU A C 1
ATOM 1744 O O . LEU A 1 217 ? -36.125 -26.188 -5.836 1 78.88 217 LEU A O 1
ATOM 1748 N N . LEU A 1 218 ? -34.344 -27.469 -5.359 1 80 218 LEU A N 1
ATOM 1749 C CA . LEU A 1 218 ? -35.125 -28.672 -5.328 1 80 218 LEU A CA 1
ATOM 1750 C C . LEU A 1 218 ? -36.25 -28.562 -4.281 1 80 218 LEU A C 1
ATOM 1752 O O . LEU A 1 218 ? -37.406 -28.906 -4.551 1 80 218 LEU A O 1
ATOM 1756 N N . MET A 1 219 ? -35.906 -28.094 -3.18 1 86.31 219 MET A N 1
ATOM 1757 C CA . MET A 1 219 ? -36.844 -28.016 -2.072 1 86.31 219 MET A CA 1
ATOM 1758 C C . MET A 1 219 ? -37.938 -26.984 -2.352 1 86.31 219 MET A C 1
ATOM 1760 O O . MET A 1 219 ? -39.094 -27.188 -1.995 1 86.31 219 MET A O 1
ATOM 1764 N N . HIS A 1 220 ? -37.562 -25.906 -2.918 1 84.25 220 HIS A N 1
ATOM 1765 C CA . HIS A 1 220 ? -38.562 -24.922 -3.309 1 84.25 220 HIS A CA 1
ATOM 1766 C C . HIS A 1 220 ? -39.625 -25.562 -4.23 1 84.25 220 HIS A C 1
ATOM 1768 O O . HIS A 1 220 ? -40.812 -25.312 -4.07 1 84.25 220 HIS A O 1
ATOM 1774 N N . THR A 1 221 ? -39.156 -26.344 -5.176 1 81.31 221 THR A N 1
ATOM 1775 C CA . THR A 1 221 ? -40.031 -27 -6.129 1 81.31 221 THR A CA 1
ATOM 1776 C C . THR A 1 221 ? -40.938 -28.016 -5.426 1 81.31 221 THR A C 1
ATOM 1778 O O . THR A 1 221 ? -42.156 -28.047 -5.672 1 81.31 221 THR A O 1
ATOM 1781 N N . ILE A 1 222 ? -40.344 -28.734 -4.527 1 84.62 222 ILE A N 1
ATOM 1782 C CA . ILE A 1 222 ? -41.094 -29.766 -3.805 1 84.62 222 ILE A CA 1
ATOM 1783 C C . ILE A 1 222 ? -42.156 -29.109 -2.922 1 84.62 222 ILE A C 1
ATOM 1785 O O . ILE A 1 222 ? -43.312 -29.578 -2.877 1 84.62 222 ILE A O 1
ATOM 1789 N N . ILE A 1 223 ? -41.844 -28.094 -2.246 1 87.5 223 ILE A N 1
ATOM 1790 C CA . ILE A 1 223 ? -42.75 -27.422 -1.35 1 87.5 223 ILE A CA 1
ATOM 1791 C C . ILE A 1 223 ? -43.906 -26.844 -2.152 1 87.5 223 ILE A C 1
ATOM 1793 O O . ILE A 1 223 ? -45.094 -26.953 -1.751 1 87.5 223 ILE A O 1
ATOM 1797 N N . ALA A 1 224 ? -43.625 -26.297 -3.242 1 82 224 ALA A N 1
ATOM 1798 C CA . ALA A 1 224 ? -44.656 -25.734 -4.098 1 82 224 ALA A CA 1
ATOM 1799 C C . ALA A 1 224 ? -45.625 -26.812 -4.594 1 82 224 ALA A C 1
ATOM 1801 O O . ALA A 1 224 ? -46.844 -26.562 -4.711 1 82 224 ALA A O 1
ATOM 1802 N N . GLN A 1 225 ? -45.125 -27.969 -4.746 1 82.56 225 GLN A N 1
ATOM 1803 C CA . GLN A 1 225 ? -45.938 -29.047 -5.312 1 82.56 225 GLN A CA 1
ATOM 1804 C C . GLN A 1 225 ? -46.688 -29.812 -4.223 1 82.56 225 GLN A C 1
ATOM 1806 O O . GLN A 1 225 ? -47.875 -30.094 -4.375 1 82.56 225 GLN A O 1
ATOM 1811 N N . GLU A 1 226 ? -46 -30.078 -3.23 1 86.38 226 GLU A N 1
ATOM 1812 C CA . GLU A 1 226 ? -46.562 -30.984 -2.229 1 86.38 226 GLU A CA 1
ATOM 1813 C C . GLU A 1 226 ? -47.281 -30.203 -1.122 1 86.38 226 GLU A C 1
ATOM 1815 O O . GLU A 1 226 ? -48.125 -30.75 -0.421 1 86.38 226 GLU A O 1
ATOM 1820 N N . PHE A 1 227 ? -46.844 -28.969 -0.966 1 87.94 227 PHE A N 1
ATOM 1821 C CA . PHE A 1 227 ? -47.438 -28.156 0.094 1 87.94 227 PHE A CA 1
ATOM 1822 C C . PHE A 1 227 ? -47.875 -26.797 -0.447 1 87.94 227 PHE A C 1
ATOM 1824 O O . PHE A 1 227 ? -47.344 -25.75 -0.038 1 87.94 227 PHE A O 1
ATOM 1831 N N . PRO A 1 228 ? -48.906 -26.719 -1.171 1 83.38 228 PRO A N 1
ATOM 1832 C CA . PRO A 1 228 ? -49.312 -25.469 -1.835 1 83.38 228 PRO A CA 1
ATOM 1833 C C . PRO A 1 228 ? -49.812 -24.422 -0.854 1 83.38 228 PRO A C 1
ATOM 1835 O O . PRO A 1 228 ? -49.906 -23.234 -1.204 1 83.38 228 PRO A O 1
ATOM 1838 N N . GLN A 1 229 ? -50.031 -24.812 0.327 1 83.25 229 GLN A N 1
ATOM 1839 C CA . GLN A 1 229 ? -50.562 -23.875 1.312 1 83.25 229 GLN A CA 1
ATOM 1840 C C . GLN A 1 229 ? -49.469 -23.078 1.977 1 83.25 229 GLN A C 1
ATOM 1842 O O . GLN A 1 229 ? -49.719 -22.172 2.771 1 83.25 229 GLN A O 1
ATOM 1847 N N . VAL A 1 230 ? -48.25 -23.484 1.714 1 87.94 230 VAL A N 1
ATOM 1848 C CA . VAL A 1 230 ? -47.125 -22.797 2.373 1 87.94 230 VAL A CA 1
ATOM 1849 C C . VAL A 1 230 ? -46.219 -22.141 1.325 1 87.94 230 VAL A C 1
ATOM 1851 O O . VAL A 1 230 ? -46.344 -22.422 0.131 1 87.94 230 VAL A O 1
ATOM 1854 N N . TYR A 1 231 ? -45.438 -21.203 1.752 1 87.56 231 TYR A N 1
ATOM 1855 C CA . TYR A 1 231 ? -44.5 -20.469 0.887 1 87.56 231 TYR A CA 1
ATOM 1856 C C . TYR A 1 231 ? -43.062 -20.625 1.365 1 87.56 231 TYR A C 1
ATOM 1858 O O . TYR A 1 231 ? -42.812 -20.672 2.57 1 87.56 231 TYR A O 1
ATOM 1866 N N . SER A 1 232 ? -42.219 -20.781 0.395 1 87.81 232 SER A N 1
ATOM 1867 C CA . SER A 1 232 ? -40.844 -20.938 0.769 1 87.81 232 SER A CA 1
ATOM 1868 C C . SER A 1 232 ? -39.969 -19.812 0.206 1 87.81 232 SER A C 1
ATOM 1870 O O . SER A 1 232 ? -40.312 -19.234 -0.832 1 87.81 232 SER A O 1
ATOM 1872 N N . HIS A 1 233 ? -38.938 -19.438 0.978 1 85.94 233 HIS A N 1
ATOM 1873 C CA . HIS A 1 233 ? -38 -18.375 0.604 1 85.94 233 HIS A CA 1
ATOM 1874 C C . HIS A 1 233 ? -36.594 -18.688 1.124 1 85.94 233 HIS A C 1
ATOM 1876 O O . HIS A 1 233 ? -36.438 -19.219 2.221 1 85.94 233 HIS A O 1
ATOM 1882 N N . SER A 1 234 ? -35.625 -18.375 0.249 1 84.69 234 SER A N 1
ATOM 1883 C CA . SER A 1 234 ? -34.219 -18.516 0.678 1 84.69 234 SER A CA 1
ATOM 1884 C C . SER A 1 234 ? -33.719 -17.25 1.354 1 84.69 234 SER A C 1
ATOM 1886 O O . SER A 1 234 ? -34 -16.141 0.885 1 84.69 234 SER A O 1
ATOM 1888 N N . SER A 1 235 ? -33.188 -17.422 2.541 1 81 235 SER A N 1
ATOM 1889 C CA . SER A 1 235 ? -32.625 -16.281 3.271 1 81 235 SER A CA 1
ATOM 1890 C C . SER A 1 235 ? -31.188 -16.547 3.691 1 81 235 SER A C 1
ATOM 1892 O O . SER A 1 235 ? -30.766 -17.688 3.807 1 81 235 SER A O 1
ATOM 1894 N N . ARG A 1 236 ? -30.391 -15.547 3.658 1 77.62 236 ARG A N 1
ATOM 1895 C CA . ARG A 1 236 ? -29.016 -15.617 4.137 1 77.62 236 ARG A CA 1
ATOM 1896 C C . ARG A 1 236 ? -28.859 -14.906 5.477 1 77.62 236 ARG A C 1
ATOM 1898 O O . ARG A 1 236 ? -29.344 -13.781 5.645 1 77.62 236 ARG A O 1
ATOM 1905 N N . ARG A 1 237 ? -28.453 -15.641 6.516 1 72.44 237 ARG A N 1
ATOM 1906 C CA . ARG A 1 237 ? -28.203 -15.055 7.828 1 72.44 237 ARG A CA 1
ATOM 1907 C C . ARG A 1 237 ? -26.828 -15.43 8.344 1 72.44 237 ARG A C 1
ATOM 1909 O O . ARG A 1 237 ? -26.469 -16.609 8.367 1 72.44 237 ARG A O 1
ATOM 1916 N N . GLU A 1 238 ? -26.031 -14.422 8.742 1 67.62 238 GLU A N 1
ATOM 1917 C CA . GLU A 1 238 ? -24.703 -14.602 9.336 1 67.62 238 GLU A CA 1
ATOM 1918 C C . GLU A 1 238 ? -23.828 -15.5 8.469 1 67.62 238 GLU A C 1
ATOM 1920 O O . GLU A 1 238 ? -23.219 -16.438 8.969 1 67.62 238 GLU A O 1
ATOM 1925 N N . GLY A 1 239 ? -24 -15.398 7.223 1 68.56 239 GLY A N 1
ATOM 1926 C CA . GLY A 1 239 ? -23.125 -16.141 6.312 1 68.56 239 GLY A CA 1
ATOM 1927 C C . GLY A 1 239 ? -23.688 -17.5 5.93 1 68.56 239 GLY A C 1
ATOM 1928 O O . GLY A 1 239 ? -23.125 -18.188 5.07 1 68.56 239 GLY A O 1
ATOM 1929 N N . GLU A 1 240 ? -24.828 -17.875 6.547 1 78.31 240 GLU A N 1
ATOM 1930 C CA . GLU A 1 240 ? -25.422 -19.172 6.258 1 78.31 240 GLU A CA 1
ATOM 1931 C C . GLU A 1 240 ? -26.719 -19.016 5.457 1 78.31 240 GLU A C 1
ATOM 1933 O O . GLU A 1 240 ? -27.422 -18.016 5.602 1 78.31 240 GLU A O 1
ATOM 1938 N N . ARG A 1 241 ? -26.953 -20.016 4.68 1 84.06 241 ARG A N 1
ATOM 1939 C CA . ARG A 1 241 ? -28.156 -19.984 3.861 1 84.06 241 ARG A CA 1
ATOM 1940 C C . ARG A 1 241 ? -29.234 -20.891 4.453 1 84.06 241 ARG A C 1
ATOM 1942 O O . ARG A 1 241 ? -28.953 -21.984 4.941 1 84.06 241 ARG A O 1
ATOM 1949 N N . PHE A 1 242 ? -30.469 -20.328 4.496 1 87.38 242 PHE A N 1
ATOM 1950 C CA . PHE A 1 242 ? -31.609 -21.047 5.066 1 87.38 242 PHE A CA 1
ATOM 1951 C C . PHE A 1 242 ? -32.75 -21.141 4.062 1 87.38 242 PHE A C 1
ATOM 1953 O O . PHE A 1 242 ? -32.969 -20.219 3.266 1 87.38 242 PHE A O 1
ATOM 1960 N N . LEU A 1 243 ? -33.344 -22.281 4.07 1 89.56 243 LEU A N 1
ATOM 1961 C CA . LEU A 1 243 ? -34.656 -22.422 3.477 1 89.56 243 LEU A CA 1
ATOM 1962 C C . LEU A 1 243 ? -35.75 -22.141 4.504 1 89.56 243 LEU A C 1
ATOM 1964 O O . LEU A 1 243 ? -35.844 -22.844 5.516 1 89.56 243 LEU A O 1
ATOM 1968 N N . CYS A 1 244 ? -36.438 -21.062 4.289 1 90.06 244 CYS A N 1
ATOM 1969 C CA . CYS A 1 244 ? -37.5 -20.672 5.227 1 90.06 244 CYS A CA 1
ATOM 1970 C C . CYS A 1 244 ? -38.875 -20.953 4.648 1 90.06 244 CYS A C 1
ATOM 1972 O O . CYS A 1 244 ? -39.125 -20.703 3.467 1 90.06 244 CYS A O 1
ATOM 1974 N N . VAL A 1 245 ? -39.75 -21.531 5.438 1 91 245 VAL A N 1
ATOM 1975 C CA . VAL A 1 245 ? -41.094 -21.859 5.02 1 91 245 VAL A CA 1
ATOM 1976 C C . VAL A 1 245 ? -42.094 -21.047 5.836 1 91 245 VAL A C 1
ATOM 1978 O O . VAL A 1 245 ? -41.969 -20.953 7.059 1 91 245 VAL A O 1
ATOM 1981 N N . TYR A 1 246 ? -42.969 -20.484 5.133 1 89.56 246 TYR A N 1
ATOM 1982 C CA . TYR A 1 246 ? -43.938 -19.578 5.746 1 89.56 246 TYR A CA 1
ATOM 1983 C C . TYR A 1 246 ? -45.375 -20.078 5.488 1 89.56 246 TYR A C 1
ATOM 1985 O O . TYR A 1 246 ? -45.625 -20.797 4.52 1 89.56 246 TYR A O 1
ATOM 1993 N N . LYS A 1 247 ? -46.312 -19.641 6.27 1 85.56 247 LYS A N 1
ATOM 1994 C CA . LYS A 1 247 ? -47.688 -20.047 6.145 1 85.56 247 LYS A CA 1
ATOM 1995 C C . LYS A 1 247 ? -48.469 -19.094 5.238 1 85.56 247 LYS A C 1
ATOM 1997 O O . LYS A 1 247 ? -49.531 -19.422 4.734 1 85.56 247 LYS A O 1
ATOM 2002 N N . SER A 1 248 ? -47.938 -17.891 5.105 1 82.75 248 SER A N 1
ATOM 2003 C CA . SER A 1 248 ? -48.562 -16.938 4.203 1 82.75 248 SER A CA 1
ATOM 2004 C C . SER A 1 248 ? -47.531 -16.172 3.375 1 82.75 248 SER A C 1
ATOM 2006 O O . SER A 1 248 ? -46.375 -16.062 3.785 1 82.75 248 SER A O 1
ATOM 2008 N N . GLN A 1 249 ? -47.969 -15.734 2.236 1 81.62 249 GLN A N 1
ATOM 2009 C CA . GLN A 1 249 ? -47.125 -14.938 1.367 1 81.62 249 GLN A CA 1
ATOM 2010 C C . GLN A 1 249 ? -46.781 -13.602 2.014 1 81.62 249 GLN A C 1
ATOM 2012 O O . GLN A 1 249 ? -45.688 -13.07 1.809 1 81.62 249 GLN A O 1
ATOM 2017 N N . ALA A 1 250 ? -47.688 -13.117 2.773 1 82.44 250 ALA A N 1
ATOM 2018 C CA . ALA A 1 250 ? -47.469 -11.852 3.477 1 82.44 250 ALA A CA 1
ATOM 2019 C C . ALA A 1 250 ? -46.312 -11.961 4.449 1 82.44 250 ALA A C 1
ATOM 2021 O O . ALA A 1 250 ? -45.562 -11.008 4.617 1 82.44 250 ALA A O 1
ATOM 2022 N N . GLU A 1 251 ? -46.188 -13.055 5 1 83.75 251 GLU A N 1
ATOM 2023 C CA . GLU A 1 251 ? -45.094 -13.273 5.945 1 83.75 251 GLU A CA 1
ATOM 2024 C C . GLU A 1 251 ? -43.719 -13.297 5.238 1 83.75 251 GLU A C 1
ATOM 2026 O O . GLU A 1 251 ? -42.719 -12.859 5.793 1 83.75 251 GLU A O 1
ATOM 2031 N N . VAL A 1 252 ? -43.75 -13.828 4.066 1 84.62 252 VAL A N 1
ATOM 2032 C CA . VAL A 1 252 ? -42.531 -13.852 3.262 1 84.62 252 VAL A CA 1
ATOM 2033 C C . VAL A 1 252 ? -42.094 -12.422 2.963 1 84.62 252 VAL A C 1
ATOM 2035 O O . VAL A 1 252 ? -40.938 -12.078 3.146 1 84.62 252 VAL A O 1
ATOM 2038 N N . TYR A 1 253 ? -43.062 -11.68 2.561 1 88.19 253 TYR A N 1
ATOM 2039 C CA . TYR A 1 253 ? -42.75 -10.297 2.221 1 88.19 253 TYR A CA 1
ATOM 2040 C C . TYR A 1 253 ? -42.344 -9.516 3.457 1 88.19 253 TYR A C 1
ATOM 2042 O O . TYR A 1 253 ? -41.438 -8.656 3.381 1 88.19 253 TYR A O 1
ATOM 2050 N N . GLU A 1 254 ? -42.938 -9.781 4.535 1 87.94 254 GLU A N 1
ATOM 2051 C CA . GLU A 1 254 ? -42.562 -9.117 5.781 1 87.94 254 GLU A CA 1
ATOM 2052 C C . GLU A 1 254 ? -41.125 -9.422 6.16 1 87.94 254 GLU A C 1
ATOM 2054 O O . GLU A 1 254 ? -40.406 -8.547 6.645 1 87.94 254 GLU A O 1
ATOM 2059 N N . GLU A 1 255 ? -40.781 -10.617 6 1 85.62 255 GLU A N 1
ATOM 2060 C CA . GLU A 1 255 ? -39.406 -11 6.285 1 85.62 255 GLU A CA 1
ATOM 2061 C C . GLU A 1 255 ? -38.438 -10.32 5.332 1 85.62 255 GLU A C 1
ATOM 2063 O O . GLU A 1 255 ? -37.344 -9.906 5.738 1 85.62 255 GLU A O 1
ATOM 2068 N N . GLN A 1 256 ? -38.75 -10.289 4.129 1 87.38 256 GLN A N 1
ATOM 2069 C CA . GLN A 1 256 ? -37.938 -9.594 3.148 1 87.38 256 GLN A CA 1
ATOM 2070 C C . GLN A 1 256 ? -37.781 -8.117 3.492 1 87.38 256 GLN A C 1
ATOM 2072 O O . GLN A 1 256 ? -36.719 -7.543 3.363 1 87.38 256 GLN A O 1
ATOM 2077 N N . LEU A 1 257 ? -38.875 -7.566 3.885 1 91.88 257 LEU A N 1
ATOM 2078 C CA . LEU A 1 257 ? -38.875 -6.156 4.266 1 91.88 257 LEU A CA 1
ATOM 2079 C C . LEU A 1 257 ? -37.969 -5.934 5.48 1 91.88 257 LEU A C 1
ATOM 2081 O O . LEU A 1 257 ? -37.25 -4.938 5.543 1 91.88 257 LEU A O 1
ATOM 2085 N N . ARG A 1 258 ? -38.094 -6.852 6.422 1 90.19 258 ARG A N 1
ATOM 2086 C CA . ARG A 1 258 ? -37.219 -6.754 7.598 1 90.19 258 ARG A CA 1
ATOM 2087 C C . ARG A 1 258 ? -35.75 -6.805 7.211 1 90.19 258 ARG A C 1
ATOM 2089 O O . ARG A 1 258 ? -34.938 -6.035 7.73 1 90.19 258 ARG A O 1
ATOM 2096 N N . THR A 1 259 ? -35.375 -7.691 6.309 1 88 259 THR A N 1
ATOM 2097 C CA . THR A 1 259 ? -34 -7.816 5.836 1 88 259 THR A CA 1
ATOM 2098 C C . THR A 1 259 ? -33.531 -6.535 5.141 1 88 259 THR A C 1
ATOM 2100 O O . THR A 1 259 ? -32.406 -6.094 5.32 1 88 259 THR A O 1
ATOM 2103 N N . LEU A 1 260 ? -34.406 -6.027 4.422 1 91.56 260 LEU A N 1
ATOM 2104 C CA . LEU A 1 260 ? -34.094 -4.805 3.691 1 91.56 260 LEU A CA 1
ATOM 2105 C C . LEU A 1 260 ? -33.938 -3.627 4.648 1 91.56 260 LEU A C 1
ATOM 2107 O O . LEU A 1 260 ? -33.125 -2.742 4.418 1 91.56 260 LEU A O 1
ATOM 2111 N N . GLN A 1 261 ? -34.781 -3.623 5.617 1 92.06 261 GLN A N 1
ATOM 2112 C CA . GLN A 1 261 ? -34.656 -2.568 6.617 1 92.06 261 GLN A CA 1
ATOM 2113 C C . GLN A 1 261 ? -33.312 -2.656 7.344 1 92.06 261 GLN A C 1
ATOM 2115 O O . GLN A 1 261 ? -32.688 -1.632 7.641 1 92.06 261 GLN A O 1
ATOM 2120 N N . LEU A 1 262 ? -32.938 -3.867 7.613 1 91 262 LEU A N 1
ATOM 2121 C CA . LEU A 1 262 ? -31.641 -4.062 8.219 1 91 262 LEU A CA 1
ATOM 2122 C C . LEU A 1 262 ? -30.531 -3.607 7.281 1 91 262 LEU A C 1
ATOM 2124 O O . LEU A 1 262 ? -29.516 -3.07 7.73 1 91 262 LEU A O 1
ATOM 2128 N N . GLU A 1 263 ? -30.672 -3.83 6.047 1 90.69 263 GLU A N 1
ATOM 2129 C CA . GLU A 1 263 ? -29.719 -3.363 5.055 1 90.69 263 GLU A CA 1
ATOM 2130 C C . GLU A 1 263 ? -29.641 -1.839 5.027 1 90.69 263 GLU A C 1
ATOM 2132 O O . GLU A 1 263 ? -28.562 -1.267 4.855 1 90.69 263 GLU A O 1
ATOM 2137 N N . MET A 1 264 ? -30.781 -1.262 5.137 1 92.31 264 MET A N 1
ATOM 2138 C CA . MET A 1 264 ? -30.844 0.197 5.184 1 92.31 264 MET A CA 1
ATOM 2139 C C . MET A 1 264 ? -30.078 0.739 6.383 1 92.31 264 MET A C 1
ATOM 2141 O O . MET A 1 264 ? -29.328 1.718 6.266 1 92.31 264 MET A O 1
ATOM 2145 N N . GLU A 1 265 ? -30.188 0.069 7.492 1 90.31 265 GLU A N 1
ATOM 2146 C CA . GLU A 1 265 ? -29.484 0.464 8.703 1 90.31 265 GLU A CA 1
ATOM 2147 C C . GLU A 1 265 ? -27.984 0.224 8.57 1 90.31 265 GLU A C 1
ATOM 2149 O O . GLU A 1 265 ? -27.172 0.985 9.109 1 90.31 265 GLU A O 1
ATOM 2154 N N . ALA A 1 266 ? -27.672 -0.77 7.859 1 89.25 266 ALA A N 1
ATOM 2155 C CA . ALA A 1 266 ? -26.266 -1.1 7.648 1 89.25 266 ALA A CA 1
ATOM 2156 C C . ALA A 1 266 ? -25.562 -0.013 6.836 1 89.25 266 ALA A C 1
ATOM 2158 O O . ALA A 1 266 ? -24.359 0.205 6.992 1 89.25 266 ALA A O 1
ATOM 2159 N N . ILE A 1 267 ? -26.328 0.645 6.039 1 92.31 267 ILE A N 1
ATOM 2160 C CA . ILE A 1 267 ? -25.766 1.717 5.227 1 92.31 267 ILE A CA 1
ATOM 2161 C C . ILE A 1 267 ? -25.281 2.848 6.129 1 92.31 267 ILE A C 1
ATOM 2163 O O . ILE A 1 267 ? -24.266 3.479 5.844 1 92.31 267 ILE A O 1
ATOM 2167 N N . ASP A 1 268 ? -25.953 3.074 7.223 1 89.06 268 ASP A N 1
ATOM 2168 C CA . ASP A 1 268 ? -25.531 4.086 8.18 1 89.06 268 ASP A CA 1
ATOM 2169 C C . ASP A 1 268 ? -24.125 3.795 8.695 1 89.06 268 ASP A C 1
ATOM 2171 O O . ASP A 1 268 ? -23.312 4.711 8.883 1 89.06 268 ASP A O 1
ATOM 2175 N N . GLU A 1 269 ? -23.938 2.572 8.891 1 87.38 269 GLU A N 1
ATOM 2176 C CA . GLU A 1 269 ? -22.625 2.17 9.352 1 87.38 269 GLU A CA 1
ATOM 2177 C C . GLU A 1 269 ? -21.578 2.293 8.242 1 87.38 269 GLU A C 1
ATOM 2179 O O . GLU A 1 269 ? -20.422 2.627 8.5 1 87.38 269 GLU A O 1
ATOM 2184 N N . GLU A 1 270 ? -21.984 2.061 7.07 1 91.19 270 GLU A N 1
ATOM 2185 C CA . GLU A 1 270 ? -21.078 2.098 5.926 1 91.19 270 GLU A CA 1
ATOM 2186 C C . GLU A 1 270 ? -20.641 3.525 5.613 1 91.19 270 GLU A C 1
ATOM 2188 O O . GLU A 1 270 ? -19.609 3.736 4.969 1 91.19 270 GLU A O 1
ATOM 2193 N N . VAL A 1 271 ? -21.484 4.5 6.008 1 94.75 271 VAL A N 1
ATOM 2194 C CA . VAL A 1 271 ? -21.094 5.898 5.832 1 94.75 271 VAL A CA 1
ATOM 2195 C C . VAL A 1 271 ? -19.75 6.148 6.496 1 94.75 271 VAL A C 1
ATOM 2197 O O . VAL A 1 271 ? -18.938 6.945 6.004 1 94.75 271 VAL A O 1
ATOM 2200 N N . GLY A 1 272 ? -19.531 5.484 7.695 1 93.06 272 GLY A N 1
ATOM 2201 C CA . GLY A 1 272 ? -18.219 5.375 8.305 1 93.06 272 GLY A CA 1
ATOM 2202 C C . GLY A 1 272 ? -17.672 6.707 8.789 1 93.06 272 GLY A C 1
ATOM 2203 O O . GLY A 1 272 ? -18.359 7.441 9.5 1 93.06 272 GLY A O 1
ATOM 2204 N N . VAL A 1 273 ? -16.484 7.059 8.375 1 95.19 273 VAL A N 1
ATOM 2205 C CA . VAL A 1 273 ? -15.727 8.195 8.898 1 95.19 273 VAL A CA 1
ATOM 2206 C C . VAL A 1 273 ? -16.359 9.5 8.422 1 95.19 273 VAL A C 1
ATOM 2208 O O . VAL A 1 273 ? -16.297 10.516 9.117 1 95.19 273 VAL A O 1
ATOM 2211 N N . ARG A 1 274 ? -17 9.484 7.285 1 96.88 274 ARG A N 1
ATOM 2212 C CA . ARG A 1 274 ? -17.625 10.695 6.754 1 96.88 274 ARG A CA 1
ATOM 2213 C C . ARG A 1 274 ? -18.688 11.219 7.703 1 96.88 274 ARG A C 1
ATOM 2215 O O . ARG A 1 274 ? -18.938 12.43 7.754 1 96.88 274 ARG A O 1
ATOM 2222 N N . SER A 1 275 ? -19.297 10.328 8.523 1 96.81 275 SER A N 1
ATOM 2223 C CA . SER A 1 275 ? -20.297 10.773 9.492 1 96.81 275 SER A CA 1
ATOM 2224 C C . SER A 1 275 ? -19.719 11.828 10.438 1 96.81 275 SER A C 1
ATOM 2226 O O . SER A 1 275 ? -20.422 12.75 10.852 1 96.81 275 SER A O 1
ATOM 2228 N N . LEU A 1 276 ? -18.5 11.711 10.719 1 97.38 276 LEU A N 1
ATOM 2229 C CA . LEU A 1 276 ? -17.844 12.664 11.609 1 97.38 276 LEU A CA 1
ATOM 2230 C C . LEU A 1 276 ? -17.625 14 10.914 1 97.38 276 LEU A C 1
ATOM 2232 O O . LEU A 1 276 ? -17.891 15.055 11.492 1 97.38 276 LEU A O 1
ATOM 2236 N N . THR A 1 277 ? -17.125 13.938 9.68 1 97.5 277 THR A N 1
ATOM 2237 C CA . THR A 1 277 ? -16.891 15.18 8.945 1 97.5 277 THR A CA 1
ATOM 2238 C C . THR A 1 277 ? -18.219 15.859 8.625 1 97.5 277 THR A C 1
ATOM 2240 O O . THR A 1 277 ? -18.297 17.094 8.602 1 97.5 277 THR A O 1
ATOM 2243 N N . ASP A 1 278 ? -19.234 15.055 8.43 1 97.25 278 ASP A N 1
ATOM 2244 C CA . ASP A 1 278 ? -20.578 15.602 8.227 1 97.25 278 ASP A CA 1
ATOM 2245 C C . ASP A 1 278 ? -21.031 16.391 9.453 1 97.25 278 ASP A C 1
ATOM 2247 O O . ASP A 1 278 ? -21.672 17.438 9.328 1 97.25 278 ASP A O 1
ATOM 2251 N N . GLU A 1 279 ? -20.766 15.844 10.578 1 97.44 279 GLU A N 1
ATOM 2252 C CA . GLU A 1 279 ? -21.141 16.531 11.805 1 97.44 279 GLU A CA 1
ATOM 2253 C C . GLU A 1 279 ? -20.438 17.875 11.922 1 97.44 279 GLU A C 1
ATOM 2255 O O . GLU A 1 279 ? -21.031 18.859 12.367 1 97.44 279 GLU A O 1
ATOM 2260 N N . ILE A 1 280 ? -19.219 17.922 11.531 1 97.38 280 ILE A N 1
ATOM 2261 C CA . ILE A 1 280 ? -18.453 19.172 11.555 1 97.38 280 ILE A CA 1
ATOM 2262 C C . ILE A 1 280 ? -19.078 20.172 10.586 1 97.38 280 ILE A C 1
ATOM 2264 O O . ILE A 1 280 ? -19.234 21.344 10.922 1 97.38 280 ILE A O 1
ATOM 2268 N N . THR A 1 281 ? -19.422 19.703 9.438 1 95.88 281 THR A N 1
ATOM 2269 C CA . THR A 1 281 ? -20.047 20.516 8.414 1 95.88 281 THR A CA 1
ATOM 2270 C C . THR A 1 281 ? -21.406 21.031 8.891 1 95.88 281 THR A C 1
ATOM 2272 O O . THR A 1 281 ? -21.719 22.219 8.734 1 95.88 281 THR A O 1
ATOM 2275 N N . ARG A 1 282 ? -22.188 20.172 9.461 1 94.88 282 ARG A N 1
ATOM 2276 C CA . ARG A 1 282 ? -23.531 20.5 9.898 1 94.88 282 ARG A CA 1
ATOM 2277 C C . ARG A 1 282 ? -23.5 21.562 11 1 94.88 282 ARG A C 1
ATOM 2279 O O . ARG A 1 282 ? -24.328 22.469 11.016 1 94.88 282 ARG A O 1
ATOM 2286 N N . SER A 1 283 ? -22.516 21.391 11.844 1 91.19 283 SER A N 1
ATOM 2287 C CA . SER A 1 283 ? -22.406 22.312 12.969 1 91.19 283 SER A CA 1
ATOM 2288 C C . SER A 1 283 ? -21.625 23.578 12.586 1 91.19 283 SER A C 1
ATOM 2290 O O . SER A 1 283 ? -21.5 24.5 13.383 1 91.19 283 SER A O 1
ATOM 2292 N N . GLN A 1 284 ? -21.094 23.609 11.453 1 90.06 284 GLN A N 1
ATOM 2293 C CA . GLN A 1 284 ? -20.344 24.734 10.891 1 90.06 284 GLN A CA 1
ATOM 2294 C C . GLN A 1 284 ? -19.234 25.172 11.836 1 90.06 284 GLN A C 1
ATOM 2296 O O . GLN A 1 284 ? -19.062 26.359 12.102 1 90.06 284 GLN A O 1
ATOM 2301 N N . LYS A 1 285 ? -18.625 24.203 12.398 1 92.31 285 LYS A N 1
ATOM 2302 C CA . LYS A 1 285 ? -17.484 24.469 13.273 1 92.31 285 LYS A CA 1
ATOM 2303 C C . LYS A 1 285 ? -16.25 24.859 12.477 1 92.31 285 LYS A C 1
ATOM 2305 O O . LYS A 1 285 ? -16 24.312 11.398 1 92.31 285 LYS A O 1
ATOM 2310 N N . PRO A 1 286 ? -15.445 25.844 13.031 1 97.12 286 PRO A N 1
ATOM 2311 C CA . PRO A 1 286 ? -14.164 26.109 12.375 1 97.12 286 PRO A CA 1
ATOM 2312 C C . PRO A 1 286 ? -13.273 24.875 12.305 1 97.12 286 PRO A C 1
ATOM 2314 O O . PRO A 1 286 ? -13.156 24.125 13.281 1 97.12 286 PRO A O 1
ATOM 2317 N N . LEU A 1 287 ? -12.812 24.625 11.102 1 98.31 287 LEU A N 1
ATOM 2318 C CA . LEU A 1 287 ? -11.859 23.547 10.891 1 98.31 287 LEU A CA 1
ATOM 2319 C C . LEU A 1 287 ? -10.422 24.062 10.883 1 98.31 287 LEU A C 1
ATOM 2321 O O . LEU A 1 287 ? -10.102 25 10.133 1 98.31 287 LEU A O 1
ATOM 2325 N N . VAL A 1 288 ? -9.57 23.531 11.742 1 98.75 288 VAL A N 1
ATOM 2326 C CA . VAL A 1 288 ? -8.219 24.047 11.93 1 98.75 288 VAL A CA 1
ATOM 2327 C C . VAL A 1 288 ? -7.195 22.984 11.523 1 98.75 288 VAL A C 1
ATOM 2329 O O . VAL A 1 288 ? -7.359 21.797 11.82 1 98.75 288 VAL A O 1
ATOM 2332 N N . GLY A 1 289 ? -6.18 23.359 10.719 1 98.56 289 GLY A N 1
ATOM 2333 C CA . GLY A 1 289 ? -5.078 22.469 10.352 1 98.56 289 GLY A CA 1
ATOM 2334 C C . GLY A 1 289 ? -3.725 23.156 10.422 1 98.56 289 GLY A C 1
ATOM 2335 O O . GLY A 1 289 ? -3.627 24.312 10.82 1 98.56 289 GLY A O 1
ATOM 2336 N N . HIS A 1 290 ? -2.678 22.469 10.258 1 98.38 290 HIS A N 1
ATOM 2337 C CA . HIS A 1 290 ? -1.306 22.938 10.125 1 98.38 290 HIS A CA 1
ATOM 2338 C C . HIS A 1 290 ? -0.734 22.594 8.75 1 98.38 290 HIS A C 1
ATOM 2340 O O . HIS A 1 290 ? -0.482 21.422 8.453 1 98.38 290 HIS A O 1
ATOM 2346 N N . ASN A 1 291 ? -0.513 23.688 7.988 1 95.81 291 ASN A N 1
ATOM 2347 C CA . ASN A 1 291 ? -0.106 23.406 6.613 1 95.81 291 ASN A CA 1
ATOM 2348 C C . ASN A 1 291 ? -1.043 22.406 5.941 1 95.81 291 ASN A C 1
ATOM 2350 O O . ASN A 1 291 ? -0.597 21.391 5.422 1 95.81 291 ASN A O 1
ATOM 2354 N N . CYS A 1 292 ? -2.336 22.797 5.926 1 97.69 292 CYS A N 1
ATOM 2355 C CA . CYS A 1 292 ? -3.354 21.75 5.805 1 97.69 292 CYS A CA 1
ATOM 2356 C C . CYS A 1 292 ? -4.016 21.797 4.434 1 97.69 292 CYS A C 1
ATOM 2358 O O . CYS A 1 292 ? -5.105 21.25 4.246 1 97.69 292 CYS A O 1
ATOM 2360 N N . PHE A 1 293 ? -3.439 22.406 3.449 1 96.62 293 PHE A N 1
ATOM 2361 C CA . PHE A 1 293 ? -4.055 22.438 2.127 1 96.62 293 PHE A CA 1
ATOM 2362 C C . PHE A 1 293 ? -4.18 21.047 1.55 1 96.62 293 PHE A C 1
ATOM 2364 O O . PHE A 1 293 ? -5.23 20.672 1.022 1 96.62 293 PHE A O 1
ATOM 2371 N N . TYR A 1 294 ? -3.139 20.25 1.696 1 94.38 294 TYR A N 1
ATOM 2372 C CA . TYR A 1 294 ? -3.174 18.875 1.226 1 94.38 294 TYR A CA 1
ATOM 2373 C C . TYR A 1 294 ? -4.254 18.078 1.947 1 94.38 294 TYR A C 1
ATOM 2375 O O . TYR A 1 294 ? -4.969 17.281 1.327 1 94.38 294 TYR A O 1
ATOM 2383 N N . ASP A 1 295 ? -4.332 18.312 3.178 1 97.75 295 ASP A N 1
ATOM 2384 C CA . ASP A 1 295 ? -5.332 17.609 3.982 1 97.75 295 ASP A CA 1
ATOM 2385 C C . ASP A 1 295 ? -6.742 17.906 3.475 1 97.75 295 ASP A C 1
ATOM 2387 O O . ASP A 1 295 ? -7.57 17 3.365 1 97.75 295 ASP A O 1
ATOM 2391 N N . PHE A 1 296 ? -6.93 19.188 3.189 1 98.19 296 PHE A N 1
ATOM 2392 C CA . PHE A 1 296 ? -8.25 19.609 2.736 1 98.19 296 PHE A CA 1
ATOM 2393 C C . PHE A 1 296 ? -8.609 18.922 1.417 1 98.19 296 PHE A C 1
ATOM 2395 O O . PHE A 1 296 ? -9.734 18.453 1.245 1 98.19 296 PHE A O 1
ATOM 2402 N N . LEU A 1 297 ? -7.688 18.891 0.542 1 98 297 LEU A N 1
ATOM 2403 C CA . LEU A 1 297 ? -7.953 18.312 -0.769 1 98 297 LEU A CA 1
ATOM 2404 C C . LEU A 1 297 ? -8.203 16.812 -0.659 1 98 297 LEU A C 1
ATOM 2406 O O . LEU A 1 297 ? -9.117 16.281 -1.297 1 98 297 LEU A O 1
ATOM 2410 N N . HIS A 1 298 ? -7.422 16.125 0.122 1 98 298 HIS A N 1
ATOM 2411 C CA . HIS A 1 298 ? -7.609 14.688 0.305 1 98 298 HIS A CA 1
ATOM 2412 C C . HIS A 1 298 ? -8.93 14.391 1.007 1 98 298 HIS A C 1
ATOM 2414 O O . HIS A 1 298 ? -9.609 13.406 0.678 1 98 298 HIS A O 1
ATOM 2420 N N . LEU A 1 299 ? -9.211 15.219 1.982 1 98.31 299 LEU A N 1
ATOM 2421 C CA . LEU A 1 299 ? -10.477 15.062 2.688 1 98.31 299 LEU A CA 1
ATOM 2422 C C . LEU A 1 299 ? -11.656 15.164 1.719 1 98.31 299 LEU A C 1
ATOM 2424 O O . LEU A 1 299 ? -12.531 14.297 1.705 1 98.31 299 LEU A O 1
ATOM 2428 N N . TYR A 1 300 ? -11.648 16.203 0.943 1 98.5 300 TYR A N 1
ATOM 2429 C CA . TYR A 1 300 ? -12.742 16.422 -0 1 98.5 300 TYR A CA 1
ATOM 2430 C C . TYR A 1 300 ? -12.812 15.305 -1.031 1 98.5 300 TYR A C 1
ATOM 2432 O O . TYR A 1 300 ? -13.883 14.75 -1.277 1 98.5 300 TYR A O 1
ATOM 2440 N N . GLN A 1 301 ? -11.68 14.953 -1.621 1 97.62 301 GLN A N 1
ATOM 2441 C CA . GLN A 1 301 ? -11.586 13.945 -2.672 1 97.62 301 GLN A CA 1
ATOM 2442 C C . GLN A 1 301 ? -12.07 12.586 -2.176 1 97.62 301 GLN A C 1
ATOM 2444 O O . GLN A 1 301 ? -12.758 11.867 -2.902 1 97.62 301 GLN A O 1
ATOM 2449 N N . SER A 1 302 ? -11.742 12.242 -1.006 1 96.19 302 SER A N 1
ATOM 2450 C CA . SER A 1 302 ? -12.023 10.906 -0.489 1 96.19 302 SER A CA 1
ATOM 2451 C C . SER A 1 302 ? -13.453 10.797 0.032 1 96.19 302 SER A C 1
ATOM 2453 O O . SER A 1 302 ? -14.148 9.82 -0.245 1 96.19 302 SER A O 1
ATOM 2455 N N . PHE A 1 303 ? -13.938 11.82 0.696 1 97 303 PHE A N 1
ATOM 2456 C CA . PHE A 1 303 ? -15.141 11.609 1.485 1 97 303 PHE A CA 1
ATOM 2457 C C . PHE A 1 303 ? -16.344 12.297 0.836 1 97 303 PHE A C 1
ATOM 2459 O O . PHE A 1 303 ? -17.484 12.031 1.196 1 97 303 PHE A O 1
ATOM 2466 N N . TYR A 1 304 ? -16.078 13.156 -0.14 1 97.44 304 TYR A N 1
ATOM 2467 C CA . TYR A 1 304 ? -17.234 13.906 -0.617 1 97.44 304 TYR A CA 1
ATOM 2468 C C . TYR A 1 304 ? -17.406 13.742 -2.123 1 97.44 304 TYR A C 1
ATOM 2470 O O . TYR A 1 304 ? -18.438 13.234 -2.584 1 97.44 304 TYR A O 1
ATOM 2478 N N . ALA A 1 305 ? -16.406 14.203 -2.867 1 97.44 305 ALA A N 1
ATOM 2479 C CA . ALA A 1 305 ? -16.531 14.133 -4.32 1 97.44 305 ALA A CA 1
ATOM 2480 C C . ALA A 1 305 ? -15.18 14.336 -4.996 1 97.44 305 ALA A C 1
ATOM 2482 O O . ALA A 1 305 ? -14.203 14.711 -4.348 1 97.44 305 ALA A O 1
ATOM 2483 N N . ASP A 1 306 ? -15.164 14.102 -6.309 1 97.62 306 ASP A N 1
ATOM 2484 C CA . ASP A 1 306 ? -13.953 14.391 -7.07 1 97.62 306 ASP A CA 1
ATOM 2485 C C . ASP A 1 306 ? -13.625 15.883 -7.047 1 97.62 306 ASP A C 1
ATOM 2487 O O . ASP A 1 306 ? -14.516 16.719 -7.234 1 97.62 306 ASP A O 1
ATOM 2491 N N . LEU A 1 307 ? -12.406 16.172 -6.801 1 98.38 307 LEU A N 1
ATOM 2492 C CA . LEU A 1 307 ? -11.961 17.562 -6.836 1 98.38 307 LEU A CA 1
ATOM 2493 C C . LEU A 1 307 ? -12.219 18.188 -8.203 1 98.38 307 LEU A C 1
ATOM 2495 O O . LEU A 1 307 ? -11.898 17.594 -9.234 1 98.38 307 LEU A O 1
ATOM 2499 N N . PRO A 1 308 ? -12.812 19.344 -8.18 1 97.62 308 PRO A N 1
ATOM 2500 C CA . PRO A 1 308 ? -13.062 20.016 -9.461 1 97.62 308 PRO A CA 1
ATOM 2501 C C . PRO A 1 308 ? -11.773 20.344 -10.211 1 97.62 308 PRO A C 1
ATOM 2503 O O . PRO A 1 308 ? -10.703 20.422 -9.602 1 97.62 308 PRO A O 1
ATOM 2506 N N . GLU A 1 309 ? -11.875 20.594 -11.477 1 96.25 309 GLU A N 1
ATOM 2507 C CA . GLU A 1 309 ? -10.719 20.906 -12.305 1 96.25 309 GLU A CA 1
ATOM 2508 C C . GLU A 1 309 ? -10.172 22.297 -11.992 1 96.25 309 GLU A C 1
ATOM 2510 O O . GLU A 1 309 ? -8.961 22.5 -11.961 1 96.25 309 GLU A O 1
ATOM 2515 N N . GLY A 1 310 ? -11.102 23.156 -11.719 1 94.56 310 GLY A N 1
ATOM 2516 C CA . GLY A 1 310 ? -10.688 24.531 -11.438 1 94.56 310 GLY A CA 1
ATOM 2517 C C . GLY A 1 310 ? -10.656 24.844 -9.953 1 94.56 310 GLY A C 1
ATOM 2518 O O . GLY A 1 310 ? -11.508 24.375 -9.195 1 94.56 310 GLY A O 1
ATOM 2519 N N . ILE A 1 311 ? -9.75 25.719 -9.594 1 93.81 311 ILE A N 1
ATOM 2520 C CA . ILE A 1 311 ? -9.562 26.062 -8.188 1 93.81 311 ILE A CA 1
ATOM 2521 C C . ILE A 1 311 ? -10.773 26.844 -7.684 1 93.81 311 ILE A C 1
ATOM 2523 O O . ILE A 1 311 ? -11.172 26.703 -6.527 1 93.81 311 ILE A O 1
ATOM 2527 N N . SER A 1 312 ? -11.336 27.672 -8.516 1 92.38 312 SER A N 1
ATOM 2528 C CA . SER A 1 312 ? -12.5 28.469 -8.125 1 92.38 312 SER A CA 1
ATOM 2529 C C . SER A 1 312 ? -13.672 27.562 -7.75 1 92.38 312 SER A C 1
ATOM 2531 O O . SER A 1 312 ? -14.375 27.828 -6.773 1 92.38 312 SER A O 1
ATOM 2533 N N . ASP A 1 313 ? -13.828 26.578 -8.562 1 95.94 313 ASP A N 1
ATOM 2534 C CA . ASP A 1 313 ? -14.898 25.625 -8.273 1 95.94 313 ASP A CA 1
ATOM 2535 C C . ASP A 1 313 ? -14.633 24.875 -6.973 1 95.94 313 ASP A C 1
ATOM 2537 O O . ASP A 1 313 ? -15.562 24.594 -6.211 1 95.94 313 ASP A O 1
ATOM 2541 N N . PHE A 1 314 ? -13.445 24.625 -6.789 1 97.25 314 PHE A N 1
ATOM 2542 C CA . PHE A 1 314 ? -13.109 23.953 -5.535 1 97.25 314 PHE A CA 1
ATOM 2543 C C . PHE A 1 314 ? -13.398 24.859 -4.348 1 97.25 314 PHE A C 1
ATOM 2545 O O . PHE A 1 314 ? -13.977 24.422 -3.35 1 97.25 314 PHE A O 1
ATOM 2552 N N . LYS A 1 315 ? -12.945 26.094 -4.395 1 96.31 315 LYS A N 1
ATOM 2553 C CA . LYS A 1 315 ? -13.18 27.047 -3.314 1 96.31 315 LYS A CA 1
ATOM 2554 C C . LYS A 1 315 ? -14.656 27.109 -2.949 1 96.31 315 LYS A C 1
ATOM 2556 O O . LYS A 1 315 ? -15.016 27.031 -1.771 1 96.31 315 LYS A O 1
ATOM 2561 N N . ALA A 1 316 ? -15.406 27.188 -3.941 1 96.06 316 ALA A N 1
ATOM 2562 C CA . ALA A 1 316 ? -16.844 27.281 -3.729 1 96.06 316 ALA A CA 1
ATOM 2563 C C . ALA A 1 316 ? -17.391 26.031 -3.035 1 96.06 316 ALA A C 1
ATOM 2565 O O . ALA A 1 316 ? -18.156 26.141 -2.074 1 96.06 316 ALA A O 1
ATOM 2566 N N . ALA A 1 317 ? -17.016 24.875 -3.516 1 97.31 317 ALA A N 1
ATOM 2567 C CA . ALA A 1 317 ? -17.484 23.609 -2.949 1 97.31 317 ALA A CA 1
ATOM 2568 C C . ALA A 1 317 ? -17 23.453 -1.512 1 97.31 317 ALA A C 1
ATOM 2570 O O . ALA A 1 317 ? -17.75 23 -0.643 1 97.31 317 ALA A O 1
ATOM 2571 N N . TRP A 1 318 ? -15.789 23.797 -1.321 1 97.75 318 TRP A N 1
ATOM 2572 C CA . TRP A 1 318 ? -15.188 23.656 -0.001 1 97.75 318 TRP A CA 1
ATOM 2573 C C . TRP A 1 318 ? -15.883 24.547 1.018 1 97.75 318 TRP A C 1
ATOM 2575 O O . TRP A 1 318 ? -16.203 24.109 2.123 1 97.75 318 TRP A O 1
ATOM 2585 N N . LEU A 1 319 ? -16.141 25.812 0.695 1 95.44 319 LEU A N 1
ATOM 2586 C CA . LEU A 1 319 ? -16.734 26.781 1.604 1 95.44 319 LEU A CA 1
ATOM 2587 C C . LEU A 1 319 ? -18.172 26.406 1.944 1 95.44 319 LEU A C 1
ATOM 2589 O O . LEU A 1 319 ? -18.688 26.797 2.996 1 95.44 319 LEU A O 1
ATOM 2593 N N . GLN A 1 320 ? -18.766 25.688 1.055 1 95.44 320 GLN A N 1
ATOM 2594 C CA . GLN A 1 320 ? -20.109 25.203 1.351 1 95.44 320 GLN A CA 1
ATOM 2595 C C . GLN A 1 320 ? -20.078 24.188 2.488 1 95.44 320 GLN A C 1
ATOM 2597 O O . GLN A 1 320 ? -21.031 24.094 3.268 1 95.44 320 GLN A O 1
ATOM 2602 N N . LEU A 1 321 ? -19.031 23.453 2.57 1 96.94 321 LEU A N 1
ATOM 2603 C CA . LEU A 1 321 ? -18.891 22.406 3.592 1 96.94 321 LEU A CA 1
ATOM 2604 C C . LEU A 1 321 ? -18.266 22.984 4.863 1 96.94 321 LEU A C 1
ATOM 2606 O O . LEU A 1 321 ? -18.734 22.703 5.969 1 96.94 321 LEU A O 1
ATOM 2610 N N . PHE A 1 322 ? -17.234 23.734 4.645 1 96.69 322 PHE A N 1
ATOM 2611 C CA . PHE A 1 322 ? -16.453 24.297 5.742 1 96.69 322 PHE A CA 1
ATOM 2612 C C . PHE A 1 322 ? -16.25 25.797 5.555 1 96.69 322 PHE A C 1
ATOM 2614 O O . PHE A 1 322 ? -15.195 26.219 5.098 1 96.69 322 PHE A O 1
ATOM 2621 N N . PRO A 1 323 ? -17.125 26.609 6.082 1 94.38 323 PRO A N 1
ATOM 2622 C CA . PRO A 1 323 ? -17.094 28.062 5.816 1 94.38 323 PRO A CA 1
ATOM 2623 C C . PRO A 1 323 ? -15.93 28.766 6.523 1 94.38 323 PRO A C 1
ATOM 2625 O O . PRO A 1 323 ? -15.523 29.844 6.113 1 94.38 323 PRO A O 1
ATOM 2628 N N . GLN A 1 324 ? -15.43 28.172 7.645 1 95.06 324 GLN A N 1
ATOM 2629 C CA . GLN A 1 324 ? -14.328 28.781 8.398 1 95.06 324 GLN A CA 1
ATOM 2630 C C . GLN A 1 324 ? -13.203 27.766 8.609 1 95.06 324 GLN A C 1
ATOM 2632 O O . GLN A 1 324 ? -13.383 26.75 9.281 1 95.06 324 GLN A O 1
ATOM 2637 N N . THR A 1 325 ? -12.047 28.047 8.008 1 97.5 325 THR A N 1
ATOM 2638 C CA . THR A 1 325 ? -10.867 27.219 8.203 1 97.5 325 THR A CA 1
ATOM 2639 C C . THR A 1 325 ? -9.672 28.062 8.625 1 97.5 325 THR A C 1
ATOM 2641 O O . THR A 1 325 ? -9.609 29.266 8.312 1 97.5 325 THR A O 1
ATOM 2644 N N . LEU A 1 326 ? -8.82 27.547 9.422 1 97.75 326 LEU A N 1
ATOM 2645 C CA . LEU A 1 326 ? -7.602 28.203 9.875 1 97.75 326 LEU A CA 1
ATOM 2646 C C . LEU A 1 326 ? -6.387 27.312 9.688 1 97.75 326 LEU A C 1
ATOM 2648 O O . LEU A 1 326 ? -6.496 26.078 9.789 1 97.75 326 LEU A O 1
ATOM 2652 N N . ASP A 1 327 ? -5.309 27.859 9.352 1 98.19 327 ASP A N 1
ATOM 2653 C CA . ASP A 1 327 ? -4.012 27.203 9.273 1 98.19 327 ASP A CA 1
ATOM 2654 C C . ASP A 1 327 ? -3.041 27.766 10.305 1 98.19 327 ASP A C 1
ATOM 2656 O O . ASP A 1 327 ? -2.596 28.906 10.188 1 98.19 327 ASP A O 1
ATOM 2660 N N . THR A 1 328 ? -2.609 26.938 11.219 1 98.38 328 THR A N 1
ATOM 2661 C CA . THR A 1 328 ? -1.799 27.422 12.336 1 98.38 328 THR A CA 1
ATOM 2662 C C . THR A 1 328 ? -0.413 27.844 11.852 1 98.38 328 THR A C 1
ATOM 2664 O O . THR A 1 328 ? 0.218 28.719 12.445 1 98.38 328 THR A O 1
ATOM 2667 N N . LYS A 1 329 ? 0.054 27.172 10.797 1 97.44 329 LYS A N 1
ATOM 2668 C CA . LYS A 1 329 ? 1.337 27.594 10.234 1 97.44 329 LYS A CA 1
ATOM 2669 C C . LYS A 1 329 ? 1.247 28.984 9.633 1 97.44 329 LYS A C 1
ATOM 2671 O O . LYS A 1 329 ? 2.125 29.828 9.852 1 97.44 329 LYS A O 1
ATOM 2676 N N . PHE A 1 330 ? 0.242 29.266 8.898 1 95.06 330 PHE A N 1
ATOM 2677 C CA . PHE A 1 330 ? 0.051 30.578 8.305 1 95.06 330 PHE A CA 1
ATOM 2678 C C . PHE A 1 330 ? -0.099 31.656 9.383 1 95.06 330 PHE A C 1
ATOM 2680 O O . PHE A 1 330 ? 0.491 32.719 9.281 1 95.06 330 PHE A O 1
ATOM 2687 N N . LEU A 1 331 ? -0.899 31.328 10.406 1 94.94 331 LEU A N 1
ATOM 2688 C CA . LEU A 1 331 ? -1.117 32.25 11.508 1 94.94 331 LEU A CA 1
ATOM 2689 C C . LEU A 1 331 ? 0.205 32.656 12.156 1 94.94 331 LEU A C 1
ATOM 2691 O O . LEU A 1 331 ? 0.442 33.844 12.43 1 94.94 331 LEU A O 1
ATOM 2695 N N . ALA A 1 332 ? 1.024 31.719 12.336 1 95.69 332 ALA A N 1
ATOM 2696 C CA . ALA A 1 332 ? 2.316 31.953 12.977 1 95.69 332 ALA A CA 1
ATOM 2697 C C . ALA A 1 332 ? 3.203 32.844 12.117 1 95.69 332 ALA A C 1
ATOM 2699 O O . ALA A 1 332 ? 3.932 33.688 12.648 1 95.69 332 ALA A O 1
ATOM 2700 N N . GLU A 1 333 ? 3.105 32.656 10.844 1 89.94 333 GLU A N 1
ATOM 2701 C CA . GLU A 1 333 ? 4.027 33.312 9.93 1 89.94 333 GLU A CA 1
ATOM 2702 C C . GLU A 1 333 ? 3.506 34.719 9.531 1 89.94 333 GLU A C 1
ATOM 2704 O O . GLU A 1 333 ? 4.289 35.625 9.281 1 89.94 333 GLU A O 1
ATOM 2709 N N . ALA A 1 334 ? 2.209 34.875 9.523 1 86.5 334 ALA A N 1
ATOM 2710 C CA . ALA A 1 334 ? 1.658 36.062 8.844 1 86.5 334 ALA A CA 1
ATOM 2711 C C . ALA A 1 334 ? 1.033 37.031 9.844 1 86.5 334 ALA A C 1
ATOM 2713 O O . ALA A 1 334 ? 0.958 38.219 9.586 1 86.5 334 ALA A O 1
ATOM 2714 N N . HIS A 1 335 ? 0.521 36.562 10.945 1 89.69 335 HIS A N 1
ATOM 2715 C CA . HIS A 1 335 ? -0.159 37.438 11.883 1 89.69 335 HIS A CA 1
ATOM 2716 C C . HIS A 1 335 ? 0.819 38.406 12.523 1 89.69 335 HIS A C 1
ATOM 2718 O O . HIS A 1 335 ? 1.907 38.031 12.953 1 89.69 335 HIS A O 1
ATOM 2724 N N . GLU A 1 336 ? 0.481 39.625 12.68 1 85 336 GLU A N 1
ATOM 2725 C CA . GLU A 1 336 ? 1.356 40.688 13.109 1 85 336 GLU A CA 1
ATOM 2726 C C . GLU A 1 336 ? 1.876 40.469 14.523 1 85 336 GLU A C 1
ATOM 2728 O O . GLU A 1 336 ? 3.02 40.812 14.836 1 85 336 GLU A O 1
ATOM 2733 N N . LEU A 1 337 ? 1.073 39.875 15.391 1 89.56 337 LEU A N 1
ATOM 2734 C CA . LEU A 1 337 ? 1.437 39.719 16.797 1 89.56 337 LEU A CA 1
ATOM 2735 C C . LEU A 1 337 ? 2.176 38.375 17.016 1 89.56 337 LEU A C 1
ATOM 2737 O O . LEU A 1 337 ? 2.699 38.156 18.109 1 89.56 337 LEU A O 1
ATOM 2741 N N . LEU A 1 338 ? 2.23 37.531 15.977 1 91.69 338 LEU A N 1
ATOM 2742 C CA . LEU A 1 338 ? 2.852 36.219 16.141 1 91.69 338 LEU A CA 1
ATOM 2743 C C . LEU A 1 338 ? 4.129 36.125 15.305 1 91.69 338 LEU A C 1
ATOM 2745 O O . LEU A 1 338 ? 5.098 35.469 15.727 1 91.69 338 LEU A O 1
ATOM 2749 N N . ALA A 1 339 ? 4.141 36.719 14.164 1 85.31 339 ALA A N 1
ATOM 2750 C CA . ALA A 1 339 ? 5.246 36.625 13.211 1 85.31 339 ALA A CA 1
ATOM 2751 C C . ALA A 1 339 ? 6.562 37.062 13.852 1 85.31 339 ALA A C 1
ATOM 2753 O O . ALA A 1 339 ? 7.613 36.469 13.578 1 85.31 339 ALA A O 1
ATOM 2754 N N . GLY A 1 340 ? 6.496 38.031 14.688 1 83.5 340 GLY A N 1
ATOM 2755 C CA . GLY A 1 340 ? 7.688 38.594 15.312 1 83.5 340 GLY A CA 1
ATOM 2756 C C . GLY A 1 340 ? 8.352 37.625 16.281 1 83.5 340 GLY A C 1
ATOM 2757 O O . GLY A 1 340 ? 9.531 37.75 16.594 1 83.5 340 GLY A O 1
ATOM 2758 N N . LEU A 1 341 ? 7.598 36.656 16.688 1 87.69 341 LEU A N 1
ATOM 2759 C CA . LEU A 1 341 ? 8.141 35.656 17.625 1 87.69 341 LEU A CA 1
ATOM 2760 C C . LEU A 1 341 ? 9.094 34.719 16.922 1 87.69 341 LEU A C 1
ATOM 2762 O O . LEU A 1 341 ? 9.859 34 17.578 1 87.69 341 LEU A O 1
ATOM 2766 N N . GLN A 1 342 ? 9.023 34.594 15.547 1 84.44 342 GLN A N 1
ATOM 2767 C CA . GLN A 1 342 ? 9.859 33.75 14.703 1 84.44 342 GLN A CA 1
ATOM 2768 C C . GLN A 1 342 ? 9.836 32.312 15.172 1 84.44 342 GLN A C 1
ATOM 2770 O O . GLN A 1 342 ? 10.883 31.688 15.398 1 84.44 342 GLN A O 1
ATOM 2775 N N . PRO A 1 343 ? 8.68 31.766 15.258 1 88.75 343 PRO A N 1
ATOM 2776 C CA . PRO A 1 343 ? 8.562 30.375 15.703 1 88.75 343 PRO A CA 1
ATOM 2777 C C . PRO A 1 343 ? 9.023 29.375 14.648 1 88.75 343 PRO A C 1
ATOM 2779 O O . PRO A 1 343 ? 9.117 29.703 13.469 1 88.75 343 PRO A O 1
ATOM 2782 N N . PRO A 1 344 ? 9.375 28.094 15.117 1 91.25 344 PRO A N 1
ATOM 2783 C CA . PRO A 1 344 ? 9.656 27.047 14.141 1 91.25 344 PRO A CA 1
ATOM 2784 C C . PRO A 1 344 ? 8.469 26.734 13.234 1 91.25 344 PRO A C 1
ATOM 2786 O O . PRO A 1 344 ? 7.316 26.922 13.641 1 91.25 344 PRO A O 1
ATOM 2789 N N . ALA A 1 345 ? 8.75 26.172 12.055 1 87.75 345 ALA A N 1
ATOM 2790 C CA . ALA A 1 345 ? 7.719 25.984 11.039 1 87.75 345 ALA A CA 1
ATOM 2791 C C . ALA A 1 345 ? 7.012 24.641 11.219 1 87.75 345 ALA A C 1
ATOM 2793 O O . ALA A 1 345 ? 5.816 24.531 10.945 1 87.75 345 ALA A O 1
ATOM 2794 N N . ASN A 1 346 ? 7.723 23.656 11.648 1 93.12 346 ASN A N 1
ATOM 2795 C CA . ASN A 1 346 ? 7.105 22.328 11.789 1 93.12 346 ASN A CA 1
ATOM 2796 C C . ASN A 1 346 ? 6.16 22.281 12.984 1 93.12 346 ASN A C 1
ATOM 2798 O O . ASN A 1 346 ? 6.301 23.062 13.93 1 93.12 346 ASN A O 1
ATOM 2802 N N . LEU A 1 347 ? 5.23 21.438 12.969 1 96.06 347 LEU A N 1
ATOM 2803 C CA . LEU A 1 347 ? 4.148 21.406 13.953 1 96.06 347 LEU A CA 1
ATOM 2804 C C . LEU A 1 347 ? 4.691 21.172 15.359 1 96.06 347 LEU A C 1
ATOM 2806 O O . LEU A 1 347 ? 4.352 21.906 16.281 1 96.06 347 LEU A O 1
ATOM 2810 N N . LYS A 1 348 ? 5.504 20.172 15.484 1 94.25 348 LYS A N 1
ATOM 2811 C CA . LYS A 1 348 ? 6.051 19.859 16.797 1 94.25 348 LYS A CA 1
ATOM 2812 C C . LYS A 1 348 ? 6.852 21.031 17.359 1 94.25 348 LYS A C 1
ATOM 2814 O O . LYS A 1 348 ? 6.68 21.422 18.516 1 94.25 348 LYS A O 1
ATOM 2819 N N . GLY A 1 349 ? 7.727 21.578 16.516 1 94.19 349 GLY A N 1
ATOM 2820 C CA . GLY A 1 349 ? 8.516 22.719 16.938 1 94.19 349 GLY A CA 1
ATOM 2821 C C . GLY A 1 349 ? 7.668 23.922 17.312 1 94.19 349 GLY A C 1
ATOM 2822 O O . GLY A 1 349 ? 7.934 24.578 18.328 1 94.19 349 GLY A O 1
ATOM 2823 N N . LEU A 1 350 ? 6.684 24.156 16.516 1 95.94 350 LEU A N 1
ATOM 2824 C CA . LEU A 1 350 ? 5.789 25.281 16.797 1 95.94 350 LEU A CA 1
ATOM 2825 C C . LEU A 1 350 ? 5.02 25.047 18.094 1 95.94 350 LEU A C 1
ATOM 2827 O O . LEU A 1 350 ? 4.84 25.984 18.875 1 95.94 350 LEU A O 1
ATOM 2831 N N . CYS A 1 351 ? 4.559 23.859 18.312 1 95.94 351 CYS A N 1
ATOM 2832 C CA . CYS A 1 351 ? 3.834 23.516 19.531 1 95.94 351 CYS A CA 1
ATOM 2833 C C . CYS A 1 351 ? 4.703 23.734 20.766 1 95.94 351 CYS A C 1
ATOM 2835 O O . CYS A 1 351 ? 4.281 24.406 21.719 1 95.94 351 CYS A O 1
ATOM 2837 N N . ASN A 1 352 ? 5.867 23.219 20.734 1 93.44 352 ASN A N 1
ATOM 2838 C CA . ASN A 1 352 ? 6.793 23.391 21.844 1 93.44 352 ASN A CA 1
ATOM 2839 C C . ASN A 1 352 ? 7.094 24.875 22.094 1 93.44 352 ASN A C 1
ATOM 2841 O O . ASN A 1 352 ? 7.145 25.312 23.25 1 93.44 352 ASN A O 1
ATOM 2845 N N . PHE A 1 353 ? 7.27 25.562 21.047 1 94.12 353 PHE A N 1
ATOM 2846 C CA . PHE A 1 353 ? 7.562 26.984 21.141 1 94.12 353 PHE A CA 1
ATOM 2847 C C . PHE A 1 353 ? 6.426 27.734 21.812 1 94.12 353 PHE A C 1
ATOM 2849 O O . PHE A 1 353 ? 6.656 28.547 22.719 1 94.12 353 PHE A O 1
ATOM 2856 N N . MET A 1 354 ? 5.223 27.469 21.391 1 93.94 354 MET A N 1
ATOM 2857 C CA . MET A 1 354 ? 4.055 28.172 21.922 1 93.94 354 MET A CA 1
ATOM 2858 C C . MET A 1 354 ? 3.836 27.812 23.391 1 93.94 354 MET A C 1
ATOM 2860 O O . MET A 1 354 ? 3.406 28.656 24.172 1 93.94 354 MET A O 1
ATOM 2864 N N . LEU A 1 355 ? 4.078 26.562 23.703 1 92.19 355 LEU A N 1
ATOM 2865 C CA . LEU A 1 355 ? 3.963 26.125 25.078 1 92.19 355 LEU A CA 1
ATOM 2866 C C . LEU A 1 355 ? 4.961 26.875 25.969 1 92.19 355 LEU A C 1
ATOM 2868 O O . LEU A 1 355 ? 4.625 27.281 27.078 1 92.19 355 LEU A O 1
ATOM 2872 N N . GLN A 1 356 ? 6.074 27.078 25.453 1 89.94 356 GLN A N 1
ATOM 2873 C CA . GLN A 1 356 ? 7.102 27.797 26.203 1 89.94 356 GLN A CA 1
ATOM 2874 C C . GLN A 1 356 ? 6.781 29.281 26.281 1 89.94 356 GLN A C 1
ATOM 2876 O O . GLN A 1 356 ? 6.988 29.906 27.328 1 89.94 356 GLN A O 1
ATOM 2881 N N . ALA A 1 357 ? 6.328 29.781 25.219 1 88.38 357 ALA A N 1
ATOM 2882 C CA . ALA A 1 357 ? 5.988 31.203 25.156 1 88.38 357 ALA A CA 1
ATOM 2883 C C . ALA A 1 357 ? 4.863 31.531 26.141 1 88.38 357 ALA A C 1
ATOM 2885 O O . ALA A 1 357 ? 4.797 32.656 26.656 1 88.38 357 ALA A O 1
ATOM 2886 N N . ALA A 1 358 ? 4.062 30.609 26.406 1 87.62 358 ALA A N 1
ATOM 2887 C CA . ALA A 1 358 ? 2.924 30.812 27.297 1 87.62 358 ALA A CA 1
ATOM 2888 C C . ALA A 1 358 ? 3.385 30.984 28.734 1 87.62 358 ALA A C 1
ATOM 2890 O O . ALA A 1 358 ? 2.666 31.562 29.562 1 87.62 358 ALA A O 1
ATOM 2891 N N . LYS A 1 359 ? 4.57 30.562 28.969 1 81.75 359 LYS A N 1
ATOM 2892 C CA . LYS A 1 359 ? 5.105 30.672 30.312 1 81.75 359 LYS A CA 1
ATOM 2893 C C . LYS A 1 359 ? 5.77 32.031 30.547 1 81.75 359 LYS A C 1
ATOM 2895 O O . LYS A 1 359 ? 6.137 32.375 31.672 1 81.75 359 LYS A O 1
ATOM 2900 N N . SER A 1 360 ? 5.906 32.75 29.484 1 77.31 360 SER A N 1
ATOM 2901 C CA . SER A 1 360 ? 6.57 34.031 29.594 1 77.31 360 SER A CA 1
ATOM 2902 C C . SER A 1 360 ? 5.758 35.031 30.438 1 77.31 360 SER A C 1
ATOM 2904 O O . SER A 1 360 ? 4.527 35.031 30.375 1 77.31 360 SER A O 1
ATOM 2906 N N . GLU A 1 361 ? 6.414 35.781 31.344 1 69.25 361 GLU A N 1
ATOM 2907 C CA . GLU A 1 361 ? 5.789 36.75 32.25 1 69.25 361 GLU A CA 1
ATOM 2908 C C . GLU A 1 361 ? 5.766 38.156 31.656 1 69.25 361 GLU A C 1
ATOM 2910 O O . GLU A 1 361 ? 5.465 39.125 32.344 1 69.25 361 GLU A O 1
ATOM 2915 N N . ALA A 1 362 ? 5.891 38.188 30.391 1 68 362 ALA A N 1
ATOM 2916 C CA . ALA A 1 362 ? 5.875 39.531 29.797 1 68 362 ALA A CA 1
ATOM 2917 C C . ALA A 1 362 ? 4.504 40.188 29.953 1 68 362 ALA A C 1
ATOM 2919 O O . ALA A 1 362 ? 3.482 39.5 30.016 1 68 362 ALA A O 1
ATOM 2920 N N . SER A 1 363 ? 4.41 41.469 30.328 1 68.75 363 SER A N 1
ATOM 2921 C CA . SER A 1 363 ? 3.188 42.25 30.422 1 68.75 363 SER A CA 1
ATOM 2922 C C . SER A 1 363 ? 3.125 43.312 29.328 1 68.75 363 SER A C 1
ATOM 2924 O O . SER A 1 363 ? 4.02 44.156 29.203 1 68.75 363 SER A O 1
ATOM 2926 N N . PRO A 1 364 ? 2.088 43.25 28.359 1 77.94 364 PRO A N 1
ATOM 2927 C CA . PRO A 1 364 ? 1 42.281 28.297 1 77.94 364 PRO A CA 1
ATOM 2928 C C . PRO A 1 364 ? 1.444 40.938 27.719 1 77.94 364 PRO A C 1
ATOM 2930 O O . PRO A 1 364 ? 2.291 40.906 26.812 1 77.94 364 PRO A O 1
ATOM 2933 N N . GLY A 1 365 ? 1.003 40 28.328 1 83.75 365 GLY A N 1
ATOM 2934 C CA . GLY A 1 365 ? 1.387 38.656 27.906 1 83.75 365 GLY A CA 1
ATOM 2935 C C . GLY A 1 365 ? 0.2 37.781 27.578 1 83.75 365 GLY A C 1
ATOM 2936 O O . GLY A 1 365 ? -0.937 38.25 27.516 1 83.75 365 GLY A O 1
ATOM 2937 N N . PRO A 1 366 ? 0.397 36.562 27.219 1 89.88 366 PRO A N 1
ATOM 2938 C CA . PRO A 1 366 ? -0.677 35.594 26.922 1 89.88 366 PRO A CA 1
ATOM 2939 C C . PRO A 1 366 ? -1.613 35.375 28.109 1 89.88 366 PRO A C 1
ATOM 2941 O O . PRO A 1 366 ? -1.189 35.5 29.266 1 89.88 366 PRO A O 1
ATOM 2944 N N . LEU A 1 367 ? -2.836 35.188 27.781 1 91.06 367 LEU A N 1
ATOM 2945 C CA . LEU A 1 367 ? -3.814 34.875 28.828 1 91.06 367 LEU A CA 1
ATOM 2946 C C . LEU A 1 367 ? -3.553 33.5 29.422 1 91.06 367 LEU A C 1
ATOM 2948 O O . LEU A 1 367 ? -3.117 32.594 28.734 1 91.06 367 LEU A O 1
ATOM 2952 N N . PRO A 1 368 ? -3.738 33.375 30.672 1 90.75 368 PRO A N 1
ATOM 2953 C CA . PRO A 1 368 ? -3.502 32.094 31.312 1 90.75 368 PRO A CA 1
ATOM 2954 C C . PRO A 1 368 ? -4.406 30.984 30.766 1 90.75 368 PRO A C 1
ATOM 2956 O O . PRO A 1 368 ? -5.586 31.219 30.5 1 90.75 368 PRO A O 1
ATOM 2959 N N . LEU A 1 369 ? -3.84 29.766 30.656 1 93.62 369 LEU A N 1
ATOM 2960 C CA . LEU A 1 369 ? -4.539 28.625 30.078 1 93.62 369 LEU A CA 1
ATOM 2961 C C . LEU A 1 369 ? -4.352 27.375 30.938 1 93.62 369 LEU A C 1
ATOM 2963 O O . LEU A 1 369 ? -3.291 27.188 31.531 1 93.62 369 LEU A O 1
ATOM 2967 N N . THR A 1 370 ? -5.387 26.562 31.016 1 93.31 370 THR A N 1
ATOM 2968 C CA . THR A 1 370 ? -5.316 25.203 31.531 1 93.31 370 THR A CA 1
ATOM 2969 C C . THR A 1 370 ? -5.98 24.219 30.578 1 93.31 370 THR A C 1
ATOM 2971 O O . THR A 1 370 ? -6.844 24.594 29.781 1 93.31 370 THR A O 1
ATOM 2974 N N . PHE A 1 371 ? -5.547 22.938 30.672 1 95.06 371 PHE A N 1
ATOM 2975 C CA . PHE A 1 371 ? -6 21.953 29.703 1 95.06 371 PHE A CA 1
ATOM 2976 C C . PHE A 1 371 ? -6.398 20.656 30.391 1 95.06 371 PHE A C 1
ATOM 2978 O O . PHE A 1 371 ? -5.871 20.312 31.438 1 95.06 371 PHE A O 1
ATOM 2985 N N . GLU A 1 372 ? -7.305 20.016 29.75 1 94.88 372 GLU A N 1
ATOM 2986 C CA . GLU A 1 372 ? -7.691 18.656 30.062 1 94.88 372 GLU A CA 1
ATOM 2987 C C . GLU A 1 372 ? -7.875 17.828 28.781 1 94.88 372 GLU A C 1
ATOM 2989 O O . GLU A 1 372 ? -8.414 18.328 27.797 1 94.88 372 GLU A O 1
ATOM 2994 N N . ILE A 1 373 ? -7.383 16.609 28.797 1 95.31 373 ILE A N 1
ATOM 2995 C CA . ILE A 1 373 ? -7.586 15.719 27.672 1 95.31 373 ILE A CA 1
ATOM 2996 C C . ILE A 1 373 ? -8.711 14.734 27.984 1 95.31 373 ILE A C 1
ATOM 2998 O O . ILE A 1 373 ? -8.672 14.039 29 1 95.31 373 ILE A O 1
ATOM 3002 N N . ASN A 1 374 ? -9.641 14.789 27.141 1 95 374 ASN A N 1
ATOM 3003 C CA . ASN A 1 374 ? -10.711 13.797 27.188 1 95 374 ASN A CA 1
ATOM 3004 C C . ASN A 1 374 ? -10.461 12.656 26.219 1 95 374 ASN A C 1
ATOM 3006 O O . ASN A 1 374 ? -10.859 12.719 25.047 1 95 374 ASN A O 1
ATOM 3010 N N . ASN A 1 375 ? -9.891 11.57 26.703 1 91.06 375 ASN A N 1
ATOM 3011 C CA . ASN A 1 375 ? -9.531 10.438 25.844 1 91.06 375 ASN A CA 1
ATOM 3012 C C . ASN A 1 375 ? -10.766 9.648 25.422 1 91.06 375 ASN A C 1
ATOM 3014 O O . ASN A 1 375 ? -11.609 9.297 26.25 1 91.06 375 ASN A O 1
ATOM 3018 N N . LEU A 1 376 ? -10.82 9.445 24.156 1 88.88 376 LEU A N 1
ATOM 3019 C CA . LEU A 1 376 ? -11.953 8.734 23.578 1 88.88 376 LEU A CA 1
ATOM 3020 C C . LEU A 1 376 ? -11.57 7.312 23.188 1 88.88 376 LEU A C 1
ATOM 3022 O O . LEU A 1 376 ? -10.438 7.066 22.766 1 88.88 376 LEU A O 1
ATOM 3026 N N . GLY A 1 377 ? -12.5 6.355 23.219 1 78.44 377 GLY A N 1
ATOM 3027 C CA . GLY A 1 377 ? -12.352 5 22.719 1 78.44 377 GLY A CA 1
ATOM 3028 C C . GLY A 1 377 ? -11.156 4.27 23.312 1 78.44 377 GLY A C 1
ATOM 3029 O O . GLY A 1 377 ? -10.492 3.498 22.625 1 78.44 377 GLY A O 1
ATOM 3030 N N . GLY A 1 378 ? -10.695 4.664 24.375 1 77.69 378 GLY A N 1
ATOM 3031 C CA . GLY A 1 378 ? -9.602 3.961 25.016 1 77.69 378 GLY A CA 1
ATOM 3032 C C . GLY A 1 378 ? -8.234 4.52 24.656 1 77.69 378 GLY A C 1
ATOM 3033 O O . GLY A 1 378 ? -7.207 3.949 25.031 1 77.69 378 GLY A O 1
ATOM 3034 N N . ALA A 1 379 ? -8.266 5.574 23.953 1 82.75 379 ALA A N 1
ATOM 3035 C CA . ALA A 1 379 ? -6.98 6.195 23.641 1 82.75 379 ALA A CA 1
ATOM 3036 C C . ALA A 1 379 ? -6.316 6.75 24.906 1 82.75 379 ALA A C 1
ATOM 3038 O O . ALA A 1 379 ? -6.973 6.926 25.938 1 82.75 379 ALA A O 1
ATOM 3039 N N . ASP A 1 380 ? -4.965 6.906 24.828 1 85.81 380 ASP A N 1
ATOM 3040 C CA . ASP A 1 380 ? -4.223 7.414 25.984 1 85.81 380 ASP A CA 1
ATOM 3041 C C . ASP A 1 380 ? -3.268 8.531 25.562 1 85.81 380 ASP A C 1
ATOM 3043 O O . ASP A 1 380 ? -2.055 8.422 25.766 1 85.81 380 ASP A O 1
ATOM 3047 N N . TYR A 1 381 ? -3.896 9.594 25.156 1 89.12 381 TYR A N 1
ATOM 3048 C CA . TYR A 1 381 ? -3.096 10.758 24.781 1 89.12 381 TYR A CA 1
ATOM 3049 C C . TYR A 1 381 ? -2.707 11.562 26.016 1 89.12 381 TYR A C 1
ATOM 3051 O O . TYR A 1 381 ? -3.473 11.641 26.984 1 89.12 381 TYR A O 1
ATOM 3059 N N . GLN A 1 382 ? -1.521 12.117 25.938 1 88.5 382 GLN A N 1
ATOM 3060 C CA . GLN A 1 382 ? -1.06 13.031 26.984 1 88.5 382 GLN A CA 1
ATOM 3061 C C . GLN A 1 382 ? -0.683 14.391 26.391 1 88.5 382 GLN A C 1
ATOM 3063 O O . GLN A 1 382 ? -0.373 14.492 25.203 1 88.5 382 GLN A O 1
ATOM 3068 N N . LEU A 1 383 ? -0.747 15.336 27.281 1 90 383 LEU A N 1
ATOM 3069 C CA . LEU A 1 383 ? -0.341 16.672 26.844 1 90 383 LEU A CA 1
ATOM 3070 C C . LEU A 1 383 ? 1.155 16.719 26.547 1 90 383 LEU A C 1
ATOM 3072 O O . LEU A 1 383 ? 1.955 16.141 27.297 1 90 383 LEU A O 1
ATOM 3076 N N . PRO A 1 384 ? 1.484 17.312 25.469 1 86 384 PRO A N 1
ATOM 3077 C CA . PRO A 1 384 ? 2.918 17.469 25.203 1 86 384 PRO A CA 1
ATOM 3078 C C . PRO A 1 384 ? 3.621 18.312 26.266 1 86 384 PRO A C 1
ATOM 3080 O O . PRO A 1 384 ? 3.043 19.266 26.781 1 86 384 PRO A O 1
ATOM 3083 N N . SER A 1 385 ? 4.801 17.922 26.844 1 74.25 385 SER A N 1
ATOM 3084 C CA . SER A 1 385 ? 5.508 18.609 27.922 1 74.25 385 SER A CA 1
ATOM 3085 C C . SER A 1 385 ? 6.504 19.625 27.359 1 74.25 385 SER A C 1
ATOM 3087 O O . SER A 1 385 ? 7.047 20.438 28.094 1 74.25 385 SER A O 1
ATOM 3089 N N . GLY A 1 386 ? 6.629 19.812 26.125 1 66.31 386 GLY A N 1
ATOM 3090 C CA . GLY A 1 386 ? 7.512 20.797 25.516 1 66.31 386 GLY A CA 1
ATOM 3091 C C . GLY A 1 386 ? 8.961 20.359 25.5 1 66.31 386 GLY A C 1
ATOM 3092 O O . GLY A 1 386 ? 9.836 21.109 25.047 1 66.31 386 GLY A O 1
ATOM 3093 N N . GLY A 1 387 ? 9.359 19.234 26.125 1 59.56 387 GLY A N 1
ATOM 3094 C CA . GLY A 1 387 ? 10.758 18.844 26.188 1 59.56 387 GLY A CA 1
ATOM 3095 C C . GLY A 1 387 ? 11.164 17.906 25.062 1 59.56 387 GLY A C 1
ATOM 3096 O O . GLY A 1 387 ? 10.305 17.359 24.375 1 59.56 387 GLY A O 1
ATOM 3097 N N . ALA A 1 388 ? 12.484 17.984 24.609 1 55.19 388 ALA A N 1
ATOM 3098 C CA . ALA A 1 388 ? 13.133 17.25 23.516 1 55.19 388 ALA A CA 1
ATOM 3099 C C . ALA A 1 388 ? 12.859 15.75 23.625 1 55.19 388 ALA A C 1
ATOM 3101 O O . ALA A 1 388 ? 12.68 15.062 22.625 1 55.19 388 ALA A O 1
ATOM 3102 N N . GLU A 1 389 ? 12.984 15.117 24.781 1 56.81 389 GLU A N 1
ATOM 3103 C CA . GLU A 1 389 ? 13.016 13.664 24.938 1 56.81 389 GLU A CA 1
ATOM 3104 C C . GLU A 1 389 ? 11.711 13.141 25.531 1 56.81 389 GLU A C 1
ATOM 3106 O O . GLU A 1 389 ? 11.648 12.844 26.734 1 56.81 389 GLU A O 1
ATOM 3111 N N . GLU A 1 390 ? 10.672 13.445 24.922 1 60.22 390 GLU A N 1
ATOM 3112 C CA . GLU A 1 390 ? 9.445 13.031 25.594 1 60.22 390 GLU A CA 1
ATOM 3113 C C . GLU A 1 390 ? 9.078 11.594 25.234 1 60.22 390 GLU A C 1
ATOM 3115 O O . GLU A 1 390 ? 9.016 11.242 24.062 1 60.22 390 GLU A O 1
ATOM 3120 N N . GLU A 1 391 ? 9.109 10.633 26.188 1 58.62 391 GLU A N 1
ATOM 3121 C CA . GLU A 1 391 ? 8.695 9.234 26.094 1 58.62 391 GLU A CA 1
ATOM 3122 C C . GLU A 1 391 ? 7.328 9.109 25.422 1 58.62 391 GLU A C 1
ATOM 3124 O O . GLU A 1 391 ? 7.016 8.086 24.812 1 58.62 391 GLU A O 1
ATOM 3129 N N . SER A 1 392 ? 6.613 10.25 25.422 1 65.75 392 SER A N 1
ATOM 3130 C CA . SER A 1 392 ? 5.223 10.164 25 1 65.75 392 SER A CA 1
ATOM 3131 C C . SER A 1 392 ? 5.027 10.797 23.625 1 65.75 392 SER A C 1
ATOM 3133 O O . SER A 1 392 ? 3.895 11 23.188 1 65.75 392 SER A O 1
ATOM 3135 N N . ASP A 1 393 ? 6.059 11.008 22.844 1 74.81 393 ASP A N 1
ATOM 3136 C CA . ASP A 1 393 ? 5.949 11.695 21.562 1 74.81 393 ASP A CA 1
ATOM 3137 C C . ASP A 1 393 ? 5.41 10.766 20.469 1 74.81 393 ASP A C 1
ATOM 3139 O O . ASP A 1 393 ? 6.027 9.742 20.172 1 74.81 393 ASP A O 1
ATOM 3143 N N . SER A 1 394 ? 4.184 11.156 19.984 1 81.31 394 SER A N 1
ATOM 3144 C CA . SER A 1 394 ? 3.537 10.406 18.906 1 81.31 394 SER A CA 1
ATOM 3145 C C . SER A 1 394 ? 3.387 11.25 17.656 1 81.31 394 SER A C 1
ATOM 3147 O O . SER A 1 394 ? 2.371 11.164 16.953 1 81.31 394 SER A O 1
ATOM 3149 N N . SER A 1 395 ? 4.398 12.039 17.406 1 86.56 395 SER A N 1
ATOM 3150 C CA . SER A 1 395 ? 4.367 12.859 16.203 1 86.56 395 SER A CA 1
ATOM 3151 C C . SER A 1 395 ? 4.168 12 14.953 1 86.56 395 SER A C 1
ATOM 3153 O O . SER A 1 395 ? 4.715 10.898 14.852 1 86.56 395 SER A O 1
ATOM 3155 N N . HIS A 1 396 ? 3.328 12.516 14.086 1 87.88 396 HIS A N 1
ATOM 3156 C CA . HIS A 1 396 ? 3.004 11.898 12.805 1 87.88 396 HIS A CA 1
ATOM 3157 C C . HIS A 1 396 ? 1.942 10.812 12.969 1 87.88 396 HIS A C 1
ATOM 3159 O O . HIS A 1 396 ? 1.685 10.047 12.039 1 87.88 396 HIS A O 1
ATOM 3165 N N . GLU A 1 397 ? 1.447 10.703 14.117 1 92.38 397 GLU A N 1
ATOM 3166 C CA . GLU A 1 397 ? 0.132 10.102 14.305 1 92.38 397 GLU A CA 1
ATOM 3167 C C . GLU A 1 397 ? -0.977 11.141 14.172 1 92.38 397 GLU A C 1
ATOM 3169 O O . GLU A 1 397 ? -0.939 12.18 14.828 1 92.38 397 GLU A O 1
ATOM 3174 N N . ALA A 1 398 ? -1.922 10.867 13.391 1 95.5 398 ALA A N 1
ATOM 3175 C CA . ALA A 1 398 ? -2.857 11.898 12.945 1 95.5 398 ALA A CA 1
ATOM 3176 C C . ALA A 1 398 ? -3.619 12.492 14.125 1 95.5 398 ALA A C 1
ATOM 3178 O O . ALA A 1 398 ? -3.848 13.703 14.18 1 95.5 398 ALA A O 1
ATOM 3179 N N . GLY A 1 399 ? -4.051 11.68 15.086 1 95 399 GLY A N 1
ATOM 3180 C CA . GLY A 1 399 ? -4.758 12.18 16.25 1 95 399 GLY A CA 1
ATOM 3181 C C . GLY A 1 399 ? -3.898 13.062 17.141 1 95 399 GLY A C 1
ATOM 3182 O O . GLY A 1 399 ? -4.367 14.086 17.641 1 95 399 GLY A O 1
ATOM 3183 N N . TYR A 1 400 ? -2.707 12.672 17.328 1 94.81 400 TYR A N 1
ATOM 3184 C CA . TYR A 1 400 ? -1.773 13.461 18.125 1 94.81 400 TYR A CA 1
ATOM 3185 C C . TYR A 1 400 ? -1.44 14.781 17.438 1 94.81 400 TYR A C 1
ATOM 3187 O O . TYR A 1 400 ? -1.339 15.82 18.078 1 94.81 400 TYR A O 1
ATOM 3195 N N . ASP A 1 401 ? -1.226 14.672 16.156 1 96.56 401 ASP A N 1
ATOM 3196 C CA . ASP A 1 401 ? -0.956 15.891 15.398 1 96.56 401 ASP A CA 1
ATOM 3197 C C . ASP A 1 401 ? -2.145 16.844 15.453 1 96.56 401 ASP A C 1
ATOM 3199 O O . ASP A 1 401 ? -1.968 18.062 15.5 1 96.56 401 ASP A O 1
ATOM 3203 N N . ALA A 1 402 ? -3.355 16.312 15.422 1 97.56 402 ALA A N 1
ATOM 3204 C CA . ALA A 1 402 ? -4.547 17.141 15.594 1 97.56 402 ALA A CA 1
ATOM 3205 C C . ALA A 1 402 ? -4.586 17.766 16.984 1 97.56 402 ALA A C 1
ATOM 3207 O O . ALA A 1 402 ? -4.969 18.938 17.141 1 97.56 402 ALA A O 1
ATOM 3208 N N . LEU A 1 403 ? -4.223 16.984 17.969 1 97.12 403 LEU A N 1
ATOM 3209 C CA . LEU A 1 403 ? -4.129 17.484 19.328 1 97.12 403 LEU A CA 1
ATOM 3210 C C . LEU A 1 403 ? -3.135 18.641 19.406 1 97.12 403 LEU A C 1
ATOM 3212 O O . LEU A 1 403 ? -3.451 19.703 19.953 1 97.12 403 LEU A O 1
ATOM 3216 N N . MET A 1 404 ? -1.989 18.453 18.844 1 97.31 404 MET A N 1
ATOM 3217 C CA . MET A 1 404 ? -0.975 19.5 18.844 1 97.31 404 MET A CA 1
ATOM 3218 C C . MET A 1 404 ? -1.476 20.734 18.094 1 97.31 404 MET A C 1
ATOM 3220 O O . MET A 1 404 ? -1.245 21.859 18.547 1 97.31 404 MET A O 1
ATOM 3224 N N . THR A 1 405 ? -2.109 20.469 16.984 1 98.56 405 THR A N 1
ATOM 3225 C CA . THR A 1 405 ? -2.662 21.578 16.219 1 98.56 405 THR A CA 1
ATOM 3226 C C . THR A 1 405 ? -3.646 22.391 17.047 1 98.56 405 THR A C 1
ATOM 3228 O O . THR A 1 405 ? -3.639 23.609 17.016 1 98.56 405 THR A O 1
ATOM 3231 N N . SER A 1 406 ? -4.48 21.75 17.828 1 98.62 406 SER A N 1
ATOM 3232 C CA . SER A 1 406 ? -5.414 22.422 18.719 1 98.62 406 SER A CA 1
ATOM 3233 C C . SER A 1 406 ? -4.68 23.266 19.766 1 98.62 406 SER A C 1
ATOM 3235 O O . SER A 1 406 ? -5.035 24.422 20 1 98.62 406 SER A O 1
ATOM 3237 N N . LEU A 1 407 ? -3.691 22.688 20.328 1 97.94 407 LEU A N 1
ATOM 3238 C CA . LEU A 1 407 ? -2.902 23.375 21.344 1 97.94 407 LEU A CA 1
ATOM 3239 C C . LEU A 1 407 ? -2.242 24.625 20.75 1 97.94 407 LEU A C 1
ATOM 3241 O O . LEU A 1 407 ? -2.25 25.688 21.375 1 97.94 407 LEU A O 1
ATOM 3245 N N . VAL A 1 408 ? -1.717 24.422 19.594 1 98.31 408 VAL A N 1
ATOM 3246 C CA . VAL A 1 408 ? -1.045 25.547 18.922 1 98.31 408 VAL A CA 1
ATOM 3247 C C . VAL A 1 408 ? -2.033 26.688 18.703 1 98.31 408 VAL A C 1
ATOM 3249 O O . VAL A 1 408 ? -1.749 27.828 19.062 1 98.31 408 VAL A O 1
ATOM 3252 N N . LEU A 1 409 ? -3.193 26.406 18.141 1 98.62 409 LEU A N 1
ATOM 3253 C CA . LEU A 1 409 ? -4.168 27.453 17.891 1 98.62 409 LEU A CA 1
ATOM 3254 C C . LEU A 1 409 ? -4.551 28.156 19.203 1 98.62 409 LEU A C 1
ATOM 3256 O O . LEU A 1 409 ? -4.625 29.391 19.25 1 98.62 409 LEU A O 1
ATOM 3260 N N . ILE A 1 410 ? -4.824 27.391 20.234 1 97.94 410 ILE A N 1
ATOM 3261 C CA . ILE A 1 410 ? -5.27 27.953 21.516 1 97.94 410 ILE A CA 1
ATOM 3262 C C . ILE A 1 410 ? -4.195 28.891 22.078 1 97.94 410 ILE A C 1
ATOM 3264 O O . ILE A 1 410 ? -4.496 30 22.516 1 97.94 410 ILE A O 1
ATOM 3268 N N . HIS A 1 411 ? -2.998 28.469 22.016 1 97.12 411 HIS A N 1
ATOM 3269 C CA . HIS A 1 411 ? -1.908 29.297 22.531 1 97.12 411 HIS A CA 1
ATOM 3270 C C . HIS A 1 411 ? -1.703 30.531 21.656 1 97.12 411 HIS A C 1
ATOM 3272 O O . HIS A 1 411 ? -1.365 31.609 22.156 1 97.12 411 HIS A O 1
ATOM 3278 N N . GLN A 1 412 ? -1.81 30.344 20.359 1 97.31 412 GLN A N 1
ATOM 3279 C CA . GLN A 1 412 ? -1.729 31.5 19.453 1 97.31 412 GLN A CA 1
ATOM 3280 C C . GLN A 1 412 ? -2.818 32.531 19.781 1 97.31 412 GLN A C 1
ATOM 3282 O O . GLN A 1 412 ? -2.545 33.719 19.875 1 97.31 412 GLN A O 1
ATOM 3287 N N . MET A 1 413 ? -4.023 32.031 19.938 1 96.31 413 MET A N 1
ATOM 3288 C CA . MET A 1 413 ? -5.141 32.906 20.281 1 96.31 413 MET A CA 1
ATOM 3289 C C . MET A 1 413 ? -4.93 33.562 21.641 1 96.31 413 MET A C 1
ATOM 3291 O O . MET A 1 413 ? -5.25 34.75 21.828 1 96.31 413 MET A O 1
ATOM 3295 N N . SER A 1 414 ? -4.395 32.781 22.578 1 95.62 414 SER A N 1
ATOM 3296 C CA . SER A 1 414 ? -4.094 33.344 23.891 1 95.62 414 SER A CA 1
ATOM 3297 C C . SER A 1 414 ? -3.139 34.531 23.781 1 95.62 414 SER A C 1
ATOM 3299 O O . SER A 1 414 ? -3.336 35.531 24.453 1 95.62 414 SER A O 1
ATOM 3301 N N . HIS A 1 415 ? -2.15 34.344 23 1 94.44 415 HIS A N 1
ATOM 3302 C CA . HIS A 1 415 ? -1.171 35.406 22.797 1 94.44 415 HIS A CA 1
ATOM 3303 C C . HIS A 1 415 ? -1.817 36.656 22.156 1 94.44 415 HIS A C 1
ATOM 3305 O O . HIS A 1 415 ? -1.602 37.781 22.609 1 94.44 415 HIS A O 1
ATOM 3311 N N . ILE A 1 416 ? -2.613 36.469 21.156 1 93.31 416 ILE A N 1
ATOM 3312 C CA . ILE A 1 416 ? -3.266 37.531 20.438 1 93.31 416 ILE A CA 1
ATOM 3313 C C . ILE A 1 416 ? -4.246 38.25 21.344 1 93.31 416 ILE A C 1
ATOM 3315 O O . ILE A 1 416 ? -4.223 39.5 21.453 1 93.31 416 ILE A O 1
ATOM 3319 N N . LEU A 1 417 ? -5.055 37.5 22.047 1 92.69 417 LEU A N 1
ATOM 3320 C CA . LEU A 1 417 ? -6.059 38.062 22.938 1 92.69 417 LEU A CA 1
ATOM 3321 C C . LEU A 1 417 ? -5.398 38.844 24.078 1 92.69 417 LEU A C 1
ATOM 3323 O O . LEU A 1 417 ? -5.867 39.906 24.484 1 92.69 417 LEU A O 1
ATOM 3327 N N . GLY A 1 418 ? -4.359 38.25 24.578 1 91.62 418 GLY A N 1
ATOM 3328 C CA . GLY A 1 418 ? -3.629 38.938 25.641 1 91.62 418 GLY A CA 1
ATOM 3329 C C . GLY A 1 418 ? -3.055 40.281 25.203 1 91.62 418 GLY A C 1
ATOM 3330 O O . GLY A 1 418 ? -3.199 41.281 25.906 1 91.62 418 GLY A O 1
ATOM 3331 N N . LYS A 1 419 ? -2.477 40.312 24.078 1 89.25 419 LYS A N 1
ATOM 3332 C CA . LYS A 1 419 ? -1.876 41.531 23.562 1 89.25 419 LYS A CA 1
ATOM 3333 C C . LYS A 1 419 ? -2.943 42.562 23.234 1 89.25 419 LYS A C 1
ATOM 3335 O O . LYS A 1 419 ? -2.709 43.781 23.359 1 89.25 419 LYS A O 1
ATOM 3340 N N . LYS A 1 420 ? -4.105 42.094 22.812 1 88.06 420 LYS A N 1
ATOM 3341 C CA . LYS A 1 420 ? -5.203 43 22.469 1 88.06 420 LYS A CA 1
ATOM 3342 C C . LYS A 1 420 ? -6.051 43.344 23.688 1 88.06 420 LYS A C 1
ATOM 3344 O O . LYS A 1 420 ? -6.965 44.156 23.609 1 88.06 420 LYS A O 1
ATOM 3349 N N . ARG A 1 421 ? -5.812 42.719 24.781 1 89.06 421 ARG A N 1
ATOM 3350 C CA . ARG A 1 421 ? -6.535 42.906 26.047 1 89.06 421 ARG A CA 1
ATOM 3351 C C . ARG A 1 421 ? -8.016 42.562 25.875 1 89.06 421 ARG A C 1
ATOM 3353 O O . ARG A 1 421 ? -8.883 43.344 26.266 1 89.06 421 ARG A O 1
ATOM 3360 N N . VAL A 1 422 ? -8.25 41.5 25.188 1 89.06 422 VAL A N 1
ATOM 3361 C CA . VAL A 1 422 ? -9.578 40.938 25 1 89.06 422 VAL A CA 1
ATOM 3362 C C . VAL A 1 422 ? -9.703 39.625 25.766 1 89.06 422 VAL A C 1
ATOM 3364 O O . VAL A 1 422 ? -8.891 38.688 25.578 1 89.06 422 VAL A O 1
ATOM 3367 N N . PRO A 1 423 ? -10.609 39.531 26.703 1 90.25 423 PRO A N 1
ATOM 3368 C CA . PRO A 1 423 ? -10.758 38.281 27.453 1 90.25 423 PRO A CA 1
ATOM 3369 C C . PRO A 1 423 ? -11.289 37.125 26.594 1 90.25 423 PRO A C 1
ATOM 3371 O O . PRO A 1 423 ? -11.938 37.375 25.578 1 90.25 423 PRO A O 1
ATOM 3374 N N . TRP A 1 424 ? -11.102 35.875 26.984 1 91.75 424 TRP A N 1
ATOM 3375 C CA . TRP A 1 424 ? -11.547 34.656 26.266 1 91.75 424 TRP A CA 1
ATOM 3376 C C . TRP A 1 424 ? -13.062 34.656 26.109 1 91.75 424 TRP A C 1
ATOM 3378 O O . TRP A 1 424 ? -13.586 34.156 25.109 1 91.75 424 TRP A O 1
ATOM 3388 N N . SER A 1 425 ? -13.75 35.219 27.047 1 88.25 425 SER A N 1
ATOM 3389 C CA . SER A 1 425 ? -15.211 35.219 27.078 1 88.25 425 SER A CA 1
ATOM 3390 C C . SER A 1 425 ? -15.789 36 25.906 1 88.25 425 SER A C 1
ATOM 3392 O O . SER A 1 425 ? -16.953 35.812 25.531 1 88.25 425 SER A O 1
ATOM 3394 N N . GLN A 1 426 ? -15.008 36.844 25.328 1 89 426 GLN A N 1
ATOM 3395 C CA . GLN A 1 426 ? -15.492 37.688 24.25 1 89 426 GLN A CA 1
ATOM 3396 C C . GLN A 1 426 ? -15.242 37.062 22.891 1 89 426 GLN A C 1
ATOM 3398 O O . GLN A 1 426 ? -15.75 37.531 21.875 1 89 426 GLN A O 1
ATOM 3403 N N . LEU A 1 427 ? -14.5 35.969 22.875 1 91.5 427 LEU A N 1
ATOM 3404 C CA . LEU A 1 427 ? -14.242 35.281 21.609 1 91.5 427 LEU A CA 1
ATOM 3405 C C . LEU A 1 427 ? -15.32 34.25 21.312 1 91.5 427 LEU A C 1
ATOM 3407 O O . LEU A 1 427 ? -15.617 33.406 22.172 1 91.5 427 LEU A O 1
ATOM 3411 N N . ASP A 1 428 ? -15.883 34.344 20.125 1 91.44 428 ASP A N 1
ATOM 3412 C CA . ASP A 1 428 ? -16.938 33.438 19.703 1 91.44 428 ASP A CA 1
ATOM 3413 C C . ASP A 1 428 ? -16.5 32.656 18.469 1 91.44 428 ASP A C 1
ATOM 3415 O O . ASP A 1 428 ? -16.281 33.219 17.406 1 91.44 428 ASP A O 1
ATOM 3419 N N . PHE A 1 429 ? -16.453 31.312 18.594 1 92.38 429 PHE A N 1
ATOM 3420 C CA . PHE A 1 429 ? -16.062 30.438 17.5 1 92.38 429 PHE A CA 1
ATOM 3421 C C . PHE A 1 429 ? -17.281 30.047 16.672 1 92.38 429 PHE A C 1
ATOM 3423 O O . PHE A 1 429 ? -17.156 29.25 15.734 1 92.38 429 PHE A O 1
ATOM 3430 N N . GLY A 1 430 ? -18.391 30.516 16.953 1 85.31 430 GLY A N 1
ATOM 3431 C CA . GLY A 1 430 ? -19.641 30.109 16.312 1 85.31 430 GLY A CA 1
ATOM 3432 C C . GLY A 1 430 ? -19.734 30.578 14.867 1 85.31 430 GLY A C 1
ATOM 3433 O O . GLY A 1 430 ? -18.781 31.156 14.336 1 85.31 430 GLY A O 1
ATOM 3434 N N . PRO A 1 431 ? -20.891 30.172 14.234 1 79.75 431 PRO A N 1
ATOM 3435 C CA . PRO A 1 431 ? -21.094 30.562 12.836 1 79.75 431 PRO A CA 1
ATOM 3436 C C . PRO A 1 431 ? -21.188 32.062 12.641 1 79.75 431 PRO A C 1
ATOM 3438 O O . PRO A 1 431 ? -21.422 32.812 13.609 1 79.75 431 PRO A O 1
ATOM 3441 N N . LEU A 1 432 ? -21 32.5 11.453 1 70.56 432 LEU A N 1
ATOM 3442 C CA . LEU A 1 432 ? -21.078 33.906 11.109 1 70.56 432 LEU A CA 1
ATOM 3443 C C . LEU A 1 432 ? -22.484 34.438 11.359 1 70.56 432 LEU A C 1
ATOM 3445 O O . LEU A 1 432 ? -23.469 33.844 10.914 1 70.56 432 LEU A O 1
ATOM 3449 N N . ARG A 1 433 ? -22.656 35.156 12.516 1 64.06 433 ARG A N 1
ATOM 3450 C CA . ARG A 1 433 ? -23.984 35.688 12.82 1 64.06 433 ARG A CA 1
ATOM 3451 C C . ARG A 1 433 ? -23.984 37.219 12.688 1 64.06 433 ARG A C 1
ATOM 3453 O O . ARG A 1 433 ? -22.938 37.844 12.773 1 64.06 433 ARG A O 1
ATOM 3460 N N . LYS A 1 434 ? -25.188 37.75 12.156 1 58.81 434 LYS A N 1
ATOM 3461 C CA . LYS A 1 434 ? -25.406 39.219 12.109 1 58.81 434 LYS A CA 1
ATOM 3462 C C . LYS A 1 434 ? -25.328 39.812 13.508 1 58.81 434 LYS A C 1
ATOM 3464 O O . LYS A 1 434 ? -25.953 39.312 14.445 1 58.81 434 LYS A O 1
ATOM 3469 N N . ARG A 1 435 ? -24.312 40.594 13.781 1 58.25 435 ARG A N 1
ATOM 3470 C CA . ARG A 1 435 ? -24.031 41.25 15.055 1 58.25 435 ARG A CA 1
ATOM 3471 C C . ARG A 1 435 ? -25.172 42.188 15.453 1 58.25 435 ARG A C 1
ATOM 3473 O O . ARG A 1 435 ? -25.672 42.938 14.625 1 58.25 435 ARG A O 1
ATOM 3480 N N . THR A 1 436 ? -25.766 41.719 16.562 1 60.53 436 THR A N 1
ATOM 3481 C CA . THR A 1 436 ? -26.609 42.781 17.109 1 60.53 436 THR A CA 1
ATOM 3482 C C . THR A 1 436 ? -25.75 43.844 17.828 1 60.53 436 THR A C 1
ATOM 3484 O O . THR A 1 436 ? -24.625 43.531 18.25 1 60.53 436 THR A O 1
ATOM 3487 N N . ALA A 1 437 ? -26.047 45.062 17.875 1 56.12 437 ALA A N 1
ATOM 3488 C CA . ALA A 1 437 ? -25.344 46.219 18.422 1 56.12 437 ALA A CA 1
ATOM 3489 C C . ALA A 1 437 ? -24.875 45.969 19.844 1 56.12 437 ALA A C 1
ATOM 3491 O O . ALA A 1 437 ? -23.828 46.438 20.266 1 56.12 437 ALA A O 1
ATOM 3492 N N . ASP A 1 438 ? -25.516 45.156 20.578 1 64.44 438 ASP A N 1
ATOM 3493 C CA . ASP A 1 438 ? -25.25 44.969 22 1 64.44 438 ASP A CA 1
ATOM 3494 C C . ASP A 1 438 ? -24.344 43.781 22.25 1 64.44 438 ASP A C 1
ATOM 3496 O O . ASP A 1 438 ? -23.953 43.5 23.391 1 64.44 438 ASP A O 1
ATOM 3500 N N . ASP A 1 439 ? -23.844 43.094 21.25 1 69.81 439 ASP A N 1
ATOM 3501 C CA . ASP A 1 439 ? -23.078 41.875 21.438 1 69.81 439 ASP A CA 1
ATOM 3502 C C . ASP A 1 439 ? -21.578 42.188 21.562 1 69.81 439 ASP A C 1
ATOM 3504 O O . ASP A 1 439 ? -20.969 42.656 20.609 1 69.81 439 ASP A O 1
ATOM 3508 N N . ALA A 1 440 ? -21.031 42.062 22.734 1 75.56 440 ALA A N 1
ATOM 3509 C CA . ALA A 1 440 ? -19.625 42.344 23.016 1 75.56 440 ALA A CA 1
ATOM 3510 C C . ALA A 1 440 ? -18.719 41.25 22.469 1 75.56 440 ALA A C 1
ATOM 3512 O O . ALA A 1 440 ? -17.5 41.406 22.422 1 75.56 440 ALA A O 1
ATOM 3513 N N . ARG A 1 441 ? -19.438 40.188 22.016 1 82.69 441 ARG A N 1
ATOM 3514 C CA . ARG A 1 441 ? -18.609 39.062 21.531 1 82.69 441 ARG A CA 1
ATOM 3515 C C . ARG A 1 441 ? -18.094 39.344 20.125 1 82.69 441 ARG A C 1
ATOM 3517 O O . ARG A 1 441 ? -18.766 40 19.328 1 82.69 441 ARG A O 1
ATOM 3524 N N . ARG A 1 442 ? -16.859 38.844 19.938 1 85.38 442 ARG A N 1
ATOM 3525 C CA . ARG A 1 442 ? -16.203 39 18.641 1 85.38 442 ARG A CA 1
ATOM 3526 C C . ARG A 1 442 ? -16.062 37.625 17.953 1 85.38 442 ARG A C 1
ATOM 3528 O O . ARG A 1 442 ? -15.648 36.656 18.578 1 85.38 442 ARG A O 1
ATOM 3535 N N . SER A 1 443 ? -16.406 37.625 16.688 1 88.44 443 SER A N 1
ATOM 3536 C CA . SER A 1 443 ? -16.281 36.375 15.914 1 88.44 443 SER A CA 1
ATOM 3537 C C . SER A 1 443 ? -14.82 36.125 15.539 1 88.44 443 SER A C 1
ATOM 3539 O O . SER A 1 443 ? -13.961 37 15.688 1 88.44 443 SER A O 1
ATOM 3541 N N . LEU A 1 444 ? -14.609 34.906 15.109 1 91 444 LEU A N 1
ATOM 3542 C CA . LEU A 1 444 ? -13.273 34.531 14.664 1 91 444 LEU A CA 1
ATOM 3543 C C . LEU A 1 444 ? -12.812 35.406 13.5 1 91 444 LEU A C 1
ATOM 3545 O O . LEU A 1 444 ? -11.641 35.781 13.445 1 91 444 LEU A O 1
ATOM 3549 N N . THR A 1 445 ? -13.695 35.719 12.617 1 85.88 445 THR A N 1
ATOM 3550 C CA . THR A 1 445 ? -13.383 36.531 11.445 1 85.88 445 THR A CA 1
ATOM 3551 C C . THR A 1 445 ? -13.031 37.969 11.852 1 85.88 445 THR A C 1
ATOM 3553 O O . THR A 1 445 ? -12.195 38.625 11.219 1 85.88 445 THR A O 1
ATOM 3556 N N . GLU A 1 446 ? -13.633 38.406 12.906 1 85.12 446 GLU A N 1
ATOM 3557 C CA . GLU A 1 446 ? -13.336 39.75 13.414 1 85.12 446 GLU A CA 1
ATOM 3558 C C . GLU A 1 446 ? -11.984 39.781 14.125 1 85.12 446 GLU A C 1
ATOM 3560 O O . GLU A 1 446 ? -11.25 40.75 14.031 1 85.12 446 GLU A O 1
ATOM 3565 N N . MET A 1 447 ? -11.727 38.719 14.758 1 88.38 447 MET A N 1
ATOM 3566 C CA . MET A 1 447 ? -10.484 38.625 15.523 1 88.38 447 MET A CA 1
ATOM 3567 C C . MET A 1 447 ? -9.297 38.375 14.602 1 88.38 447 MET A C 1
ATOM 3569 O O . MET A 1 447 ? -8.188 38.812 14.859 1 88.38 447 MET A O 1
ATOM 3573 N N . LEU A 1 448 ? -9.586 37.562 13.578 1 91.06 448 LEU A N 1
ATOM 3574 C CA . LEU A 1 448 ? -8.555 37.156 12.633 1 91.06 448 LEU A CA 1
ATOM 3575 C C . LEU A 1 448 ? -8.984 37.438 11.203 1 91.06 448 LEU A C 1
ATOM 3577 O O . LEU A 1 448 ? -9.008 36.531 10.367 1 91.06 448 LEU A O 1
ATOM 3581 N N . PRO A 1 449 ? -9.211 38.688 10.82 1 82.5 449 PRO A N 1
ATOM 3582 C CA . PRO A 1 449 ? -9.789 39 9.516 1 82.5 449 PRO A CA 1
ATOM 3583 C C . PRO A 1 449 ? -8.891 38.594 8.352 1 82.5 449 PRO A C 1
ATOM 3585 O O . PRO A 1 449 ? -9.383 38.312 7.258 1 82.5 449 PRO A O 1
ATOM 3588 N N . LEU A 1 450 ? -7.586 38.469 8.578 1 86.19 450 LEU A N 1
ATOM 3589 C CA . LEU A 1 450 ? -6.668 38.188 7.477 1 86.19 450 LEU A CA 1
ATOM 3590 C C . LEU A 1 450 ? -6.168 36.75 7.543 1 86.19 450 LEU A C 1
ATOM 3592 O O . LEU A 1 450 ? -5.262 36.375 6.801 1 86.19 450 LEU A O 1
ATOM 3596 N N . SER A 1 451 ? -6.727 35.969 8.445 1 91.69 451 SER A N 1
ATOM 3597 C CA . SER A 1 451 ? -6.184 34.656 8.641 1 91.69 451 SER A CA 1
ATOM 3598 C C . SER A 1 451 ? -7.227 33.562 8.344 1 91.69 451 SER A C 1
ATOM 3600 O O . SER A 1 451 ? -6.887 32.438 7.965 1 91.69 451 SER A O 1
ATOM 3602 N N . VAL A 1 452 ? -8.492 33.938 8.492 1 93.19 452 VAL A N 1
ATOM 3603 C CA . VAL A 1 452 ? -9.555 32.969 8.258 1 93.19 452 VAL A CA 1
ATOM 3604 C C . VAL A 1 452 ? -9.609 32.594 6.773 1 93.19 452 VAL A C 1
ATOM 3606 O O . VAL A 1 452 ? -9.578 33.469 5.91 1 93.19 452 VAL A O 1
ATOM 3609 N N . ASN A 1 453 ? -9.609 31.312 6.449 1 94.75 453 ASN A N 1
ATOM 3610 C CA . ASN A 1 453 ? -9.703 30.734 5.117 1 94.75 453 ASN A CA 1
ATOM 3611 C C . ASN A 1 453 ? -8.461 31.031 4.281 1 94.75 453 ASN A C 1
ATOM 3613 O O . ASN A 1 453 ? -8.516 31 3.053 1 94.75 453 ASN A O 1
ATOM 3617 N N . ARG A 1 454 ? -7.398 31.438 4.988 1 93.44 454 ARG A N 1
ATOM 3618 C CA . ARG A 1 454 ? -6.086 31.547 4.355 1 93.44 454 ARG A CA 1
ATOM 3619 C C . ARG A 1 454 ? -5.203 30.359 4.719 1 93.44 454 ARG A C 1
ATOM 3621 O O . ARG A 1 454 ? -4.914 30.125 5.895 1 93.44 454 ARG A O 1
ATOM 3628 N N . ILE A 1 455 ? -4.781 29.672 3.652 1 96.81 455 ILE A N 1
ATOM 3629 C CA . ILE A 1 455 ? -4.094 28.406 3.898 1 96.81 455 ILE A CA 1
ATOM 3630 C C . ILE A 1 455 ? -2.709 28.438 3.256 1 96.81 455 ILE A C 1
ATOM 3632 O O . ILE A 1 455 ? -2.568 28.812 2.09 1 96.81 455 ILE A O 1
ATOM 3636 N N . ARG A 1 456 ? -1.765 28.031 4.047 1 94.62 456 ARG A N 1
ATOM 3637 C CA . ARG A 1 456 ? -0.377 28 3.596 1 94.62 456 ARG A CA 1
ATOM 3638 C C . ARG A 1 456 ? -0.171 26.922 2.535 1 94.62 456 ARG A C 1
ATOM 3640 O O . ARG A 1 456 ? -0.709 25.812 2.646 1 94.62 456 ARG A O 1
ATOM 3647 N N . LEU A 1 457 ? 0.576 27.312 1.449 1 92 457 LEU A N 1
ATOM 3648 C CA . LEU A 1 457 ? 0.949 26.359 0.403 1 92 457 LEU A CA 1
ATOM 3649 C C . LEU A 1 457 ? 2.428 26 0.498 1 92 457 LEU A C 1
ATOM 3651 O O . LEU A 1 457 ? 3.256 26.844 0.85 1 92 457 LEU A O 1
ATOM 3655 N N . VAL A 1 458 ? 2.656 24.75 0.253 1 84.5 458 VAL A N 1
ATOM 3656 C CA . VAL A 1 458 ? 4.039 24.281 0.308 1 84.5 458 VAL A CA 1
ATOM 3657 C C . VAL A 1 458 ? 4.66 24.344 -1.086 1 84.5 458 VAL A C 1
ATOM 3659 O O . VAL A 1 458 ? 4.023 23.969 -2.074 1 84.5 458 VAL A O 1
ATOM 3662 N N . LYS A 1 459 ? 5.871 24.766 -1.193 1 81.81 459 LYS A N 1
ATOM 3663 C CA . LYS A 1 459 ? 6.66 24.844 -2.422 1 81.81 459 LYS A CA 1
ATOM 3664 C C . LYS A 1 459 ? 5.91 25.609 -3.512 1 81.81 459 LYS A C 1
ATOM 3666 O O . LYS A 1 459 ? 5.879 25.172 -4.668 1 81.81 459 LYS A O 1
ATOM 3671 N N . ALA A 1 460 ? 5.188 26.594 -3.104 1 82.94 460 ALA A N 1
ATOM 3672 C CA . ALA A 1 460 ? 4.387 27.359 -4.059 1 82.94 460 ALA A CA 1
ATOM 3673 C C . ALA A 1 460 ? 4.578 28.859 -3.859 1 82.94 460 ALA A C 1
ATOM 3675 O O . ALA A 1 460 ? 4.809 29.312 -2.738 1 82.94 460 ALA A O 1
ATOM 3676 N N . GLN A 1 461 ? 4.559 29.547 -4.996 1 77.44 461 GLN A N 1
ATOM 3677 C CA . GLN A 1 461 ? 4.52 31.016 -5 1 77.44 461 GLN A CA 1
ATOM 3678 C C . GLN A 1 461 ? 3.33 31.531 -5.805 1 77.44 461 GLN A C 1
ATOM 3680 O O . GLN A 1 461 ? 3.219 31.25 -7 1 77.44 461 GLN A O 1
ATOM 3685 N N . PRO A 1 462 ? 2.434 32.312 -5.172 1 83.06 462 PRO A N 1
ATOM 3686 C CA . PRO A 1 462 ? 2.424 32.656 -3.746 1 83.06 462 PRO A CA 1
ATOM 3687 C C . PRO A 1 462 ? 2.291 31.422 -2.848 1 83.06 462 PRO A C 1
ATOM 3689 O O . PRO A 1 462 ? 1.919 30.344 -3.318 1 83.06 462 PRO A O 1
ATOM 3692 N N . ASN A 1 463 ? 2.578 31.609 -1.594 1 88 463 ASN A N 1
ATOM 3693 C CA . ASN A 1 463 ? 2.611 30.469 -0.68 1 88 463 ASN A CA 1
ATOM 3694 C C . ASN A 1 463 ? 1.356 30.406 0.186 1 88 463 ASN A C 1
ATOM 3696 O O . ASN A 1 463 ? 1.37 29.812 1.266 1 88 463 ASN A O 1
ATOM 3700 N N . VAL A 1 464 ? 0.375 31.172 -0.246 1 90.62 464 VAL A N 1
ATOM 3701 C CA . VAL A 1 464 ? -0.889 31.188 0.484 1 90.62 464 VAL A CA 1
ATOM 3702 C C . VAL A 1 464 ? -2.055 31.188 -0.502 1 90.62 464 VAL A C 1
ATOM 3704 O O . VAL A 1 464 ? -1.955 31.75 -1.591 1 90.62 464 VAL A O 1
ATOM 3707 N N . ILE A 1 465 ? -3.064 30.531 -0.137 1 93.88 465 ILE A N 1
ATOM 3708 C CA . ILE A 1 465 ? -4.297 30.547 -0.914 1 93.88 465 ILE A CA 1
ATOM 3709 C C . ILE A 1 465 ? -5.43 31.125 -0.069 1 93.88 465 ILE A C 1
ATOM 3711 O O . ILE A 1 465 ? -5.539 30.828 1.122 1 93.88 465 ILE A O 1
ATOM 3715 N N . ASN A 1 466 ? -6.133 32.031 -0.648 1 92.25 466 ASN A N 1
ATOM 3716 C CA . ASN A 1 466 ? -7.348 32.562 -0.043 1 92.25 466 ASN A CA 1
ATOM 3717 C C . ASN A 1 466 ? -8.586 31.812 -0.513 1 92.25 466 ASN A C 1
ATOM 3719 O O . ASN A 1 466 ? -9.078 32.031 -1.62 1 92.25 466 ASN A O 1
ATOM 3723 N N . LEU A 1 467 ? -9.156 31 0.317 1 94.88 467 LEU A N 1
ATOM 3724 C CA . LEU A 1 467 ? -10.281 30.141 -0.061 1 94.88 467 LEU A CA 1
ATOM 3725 C C . LEU A 1 467 ? -11.555 30.969 -0.212 1 94.88 467 LEU A C 1
ATOM 3727 O O . LEU A 1 467 ? -12.492 30.547 -0.895 1 94.88 467 LEU A O 1
ATOM 3731 N N . SER A 1 468 ? -11.703 32.125 0.441 1 88.44 468 SER A N 1
ATOM 3732 C CA . SER A 1 468 ? -12.922 32.938 0.424 1 88.44 468 SER A CA 1
ATOM 3733 C C . SER A 1 468 ? -12.812 34.062 -0.59 1 88.44 468 SER A C 1
ATOM 3735 O O . SER A 1 468 ? -13.742 34.844 -0.737 1 88.44 468 SER A O 1
ATOM 3737 N N . GLY A 1 469 ? -11.711 34.188 -1.144 1 79.56 469 GLY A N 1
ATOM 3738 C CA . GLY A 1 469 ? -11.586 35.312 -2.031 1 79.56 469 GLY A CA 1
ATOM 3739 C C . GLY A 1 469 ? -10.531 35.125 -3.107 1 79.56 469 GLY A C 1
ATOM 3740 O O . GLY A 1 469 ? -10.141 34 -3.406 1 79.56 469 GLY A O 1
ATOM 3741 N N . ARG A 1 470 ? -10.398 36.281 -3.746 1 66.5 470 ARG A N 1
ATOM 3742 C CA . ARG A 1 470 ? -9.438 36.281 -4.844 1 66.5 470 ARG A CA 1
ATOM 3743 C C . ARG A 1 470 ? -8.008 36.156 -4.324 1 66.5 470 ARG A C 1
ATOM 3745 O O . ARG A 1 470 ? -7.695 36.625 -3.227 1 66.5 470 ARG A O 1
ATOM 3752 N N . ASP A 1 471 ? -7.328 35.219 -4.73 1 63.38 471 ASP A N 1
ATOM 3753 C CA . ASP A 1 471 ? -5.926 35.062 -4.359 1 63.38 471 ASP A CA 1
ATOM 3754 C C . ASP A 1 471 ? -5.094 36.25 -4.836 1 63.38 471 ASP A C 1
ATOM 3756 O O . ASP A 1 471 ? -5.25 36.719 -5.965 1 63.38 471 ASP A O 1
ATOM 3760 N N . GLU A 1 472 ? -5.109 37.406 -4.094 1 52.31 472 GLU A N 1
ATOM 3761 C CA . GLU A 1 472 ? -4.332 38.562 -4.477 1 52.31 472 GLU A CA 1
ATOM 3762 C C . GLU A 1 472 ? -2.871 38.219 -4.73 1 52.31 472 GLU A C 1
ATOM 3764 O O . GLU A 1 472 ? -2.146 37.844 -3.803 1 52.31 472 GLU A O 1
ATOM 3769 N N . ALA A 1 473 ? -2.621 37.406 -5.488 1 50.28 473 ALA A N 1
ATOM 3770 C CA . ALA A 1 473 ? -1.201 37.125 -5.695 1 50.28 473 ALA A CA 1
ATOM 3771 C C . ALA A 1 473 ? -0.418 38.406 -5.918 1 50.28 473 ALA A C 1
ATOM 3773 O O . ALA A 1 473 ? -0.729 39.188 -6.828 1 50.28 473 ALA A O 1
ATOM 3774 N N . ASP A 1 474 ? -0.332 39.125 -4.973 1 50.56 474 ASP A N 1
ATOM 3775 C CA . ASP A 1 474 ? 0.672 40.156 -5.215 1 50.56 474 ASP A CA 1
ATOM 3776 C C . ASP A 1 474 ? 1.938 39.562 -5.824 1 50.56 474 ASP A C 1
ATOM 3778 O O . ASP A 1 474 ? 2.818 39.094 -5.102 1 50.56 474 ASP A O 1
ATOM 3782 N N . MET A 1 475 ? 1.687 39.125 -7.008 1 57.56 475 MET A N 1
ATOM 3783 C CA . MET A 1 475 ? 2.789 38.531 -7.777 1 57.56 475 MET A CA 1
ATOM 3784 C C . MET A 1 475 ? 3.742 39.625 -8.258 1 57.56 475 MET A C 1
ATOM 3786 O O . MET A 1 475 ? 4.586 39.406 -9.117 1 57.56 475 MET A O 1
ATOM 3790 N N . SER A 1 476 ? 3.416 40.688 -7.613 1 62.84 476 SER A N 1
ATOM 3791 C CA . SER A 1 476 ? 4.188 41.844 -8.023 1 62.84 476 SER A CA 1
ATOM 3792 C C . SER A 1 476 ? 5.668 41.688 -7.691 1 62.84 476 SER A C 1
ATOM 3794 O O . SER A 1 476 ? 6.523 42.344 -8.289 1 62.84 476 SER A O 1
ATOM 3796 N N . ARG A 1 477 ? 5.895 40.625 -6.918 1 63.59 477 ARG A N 1
ATOM 3797 C CA . ARG A 1 477 ? 7.277 40.438 -6.492 1 63.59 477 ARG A CA 1
ATOM 3798 C C . ARG A 1 477 ? 7.934 39.281 -7.23 1 63.59 477 ARG A C 1
ATOM 3800 O O . ARG A 1 477 ? 9.078 38.938 -6.949 1 63.59 477 ARG A O 1
ATOM 3807 N N . HIS A 1 478 ? 7.23 38.75 -8.156 1 72.88 478 HIS A N 1
ATOM 3808 C CA . HIS A 1 478 ? 7.75 37.594 -8.883 1 72.88 478 HIS A CA 1
ATOM 3809 C C . HIS A 1 478 ? 8.172 38 -10.297 1 72.88 478 HIS A C 1
ATOM 3811 O O . HIS A 1 478 ? 7.402 38.625 -11.031 1 72.88 478 HIS A O 1
ATOM 3817 N N . PHE A 1 479 ? 9.391 37.656 -10.648 1 81.56 479 PHE A N 1
ATOM 3818 C CA . PHE A 1 479 ? 9.953 37.938 -11.969 1 81.56 479 PHE A CA 1
ATOM 3819 C C . PHE A 1 479 ? 10.445 36.656 -12.641 1 81.56 479 PHE A C 1
ATOM 3821 O O . PHE A 1 479 ? 11.102 35.844 -12.008 1 81.56 479 PHE A O 1
ATOM 3828 N N . MET A 1 480 ? 10.039 36.469 -13.773 1 84.31 480 MET A N 1
ATOM 3829 C CA . MET A 1 480 ? 10.523 35.344 -14.57 1 84.31 480 MET A CA 1
ATOM 3830 C C . MET A 1 480 ? 11.867 35.688 -15.227 1 84.31 480 MET A C 1
ATOM 3832 O O . MET A 1 480 ? 11.953 36.594 -16.031 1 84.31 480 MET A O 1
ATOM 3836 N N . MET A 1 481 ? 12.898 35.031 -14.789 1 86.44 481 MET A N 1
ATOM 3837 C CA . MET A 1 481 ? 14.219 35.125 -15.398 1 86.44 481 MET A CA 1
ATOM 3838 C C . MET A 1 481 ? 14.445 33.969 -16.375 1 86.44 481 MET A C 1
ATOM 3840 O O . MET A 1 481 ? 14.445 32.781 -15.984 1 86.44 481 MET A O 1
ATOM 3844 N N . SER A 1 482 ? 14.531 34.25 -17.656 1 87.38 482 SER A N 1
ATOM 3845 C CA . SER A 1 482 ? 14.641 33.188 -18.656 1 87.38 482 SER A CA 1
ATOM 3846 C C . SER A 1 482 ? 15.805 33.469 -19.609 1 87.38 482 SER A C 1
ATOM 3848 O O . SER A 1 482 ? 16.234 34.594 -19.766 1 87.38 482 SER A O 1
ATOM 3850 N N . GLY A 1 483 ? 16.297 32.375 -20.203 1 84.88 483 GLY A N 1
ATOM 3851 C CA . GLY A 1 483 ? 17.281 32.469 -21.266 1 84.88 483 GLY A CA 1
ATOM 3852 C C . GLY A 1 483 ? 18.703 32.625 -20.75 1 84.88 483 GLY A C 1
ATOM 3853 O O . GLY A 1 483 ? 19.609 32.969 -21.5 1 84.88 483 GLY A O 1
ATOM 3854 N N . TYR A 1 484 ? 18.859 32.438 -19.469 1 86 484 TYR A N 1
ATOM 3855 C CA . TYR A 1 484 ? 20.234 32.531 -18.969 1 86 484 TYR A CA 1
ATOM 3856 C C . TYR A 1 484 ? 21.016 31.297 -19.328 1 86 484 TYR A C 1
ATOM 3858 O O . TYR A 1 484 ? 20.438 30.234 -19.594 1 86 484 TYR A O 1
ATOM 3866 N N . PRO A 1 485 ? 22.312 31.406 -19.5 1 83.5 485 PRO A N 1
ATOM 3867 C CA . PRO A 1 485 ? 23.141 30.25 -19.859 1 83.5 485 PRO A CA 1
ATOM 3868 C C . PRO A 1 485 ? 22.906 29.047 -18.938 1 83.5 485 PRO A C 1
ATOM 3870 O O . PRO A 1 485 ? 22.922 29.203 -17.703 1 83.5 485 PRO A O 1
ATOM 3873 N N . PRO A 1 486 ? 22.672 27.938 -19.484 1 81.5 486 PRO A N 1
ATOM 3874 C CA . PRO A 1 486 ? 22.391 26.719 -18.703 1 81.5 486 PRO A CA 1
ATOM 3875 C C . PRO A 1 486 ? 23.531 26.359 -17.766 1 81.5 486 PRO A C 1
ATOM 3877 O O . PRO A 1 486 ? 23.328 25.609 -16.812 1 81.5 486 PRO A O 1
ATOM 3880 N N . SER A 1 487 ? 24.641 26.938 -18 1 78.75 487 SER A N 1
ATOM 3881 C CA . SER A 1 487 ? 25.812 26.688 -17.156 1 78.75 487 SER A CA 1
ATOM 3882 C C . SER A 1 487 ? 25.688 27.406 -15.82 1 78.75 487 SER A C 1
ATOM 3884 O O . SER A 1 487 ? 26.406 27.078 -14.875 1 78.75 487 SER A O 1
ATOM 3886 N N . TRP A 1 488 ? 24.766 28.344 -15.719 1 81.5 488 TRP A N 1
ATOM 3887 C CA . TRP A 1 488 ? 24.609 29.109 -14.492 1 81.5 488 TRP A CA 1
ATOM 3888 C C . TRP A 1 488 ? 24.047 28.25 -13.367 1 81.5 488 TRP A C 1
ATOM 3890 O O . TRP A 1 488 ? 23.078 27.5 -13.578 1 81.5 488 TRP A O 1
ATOM 3900 N N . LYS A 1 489 ? 24.766 28.328 -12.258 1 74.94 489 LYS A N 1
ATOM 3901 C CA . LYS A 1 489 ? 24.297 27.672 -11.047 1 74.94 489 LYS A CA 1
ATOM 3902 C C . LYS A 1 489 ? 23.609 28.672 -10.109 1 74.94 489 LYS A C 1
ATOM 3904 O O . LYS A 1 489 ? 23.5 29.859 -10.43 1 74.94 489 LYS A O 1
ATOM 3909 N N . LYS A 1 490 ? 23.062 28.188 -9.016 1 74.12 490 LYS A N 1
ATOM 3910 C CA . LYS A 1 490 ? 22.312 29.016 -8.07 1 74.12 490 LYS A CA 1
ATOM 3911 C C . LYS A 1 490 ? 23.109 30.25 -7.668 1 74.12 490 LYS A C 1
ATOM 3913 O O . LYS A 1 490 ? 22.578 31.359 -7.605 1 74.12 490 LYS A O 1
ATOM 3918 N N . TRP A 1 491 ? 24.344 30.016 -7.441 1 73.19 491 TRP A N 1
ATOM 3919 C CA . TRP A 1 491 ? 25.188 31.109 -6.98 1 73.19 491 TRP A CA 1
ATOM 3920 C C . TRP A 1 491 ? 25.344 32.156 -8.07 1 73.19 491 TRP A C 1
ATOM 3922 O O . TRP A 1 491 ? 25.391 33.375 -7.781 1 73.19 491 TRP A O 1
ATOM 3932 N N . ASP A 1 492 ? 25.516 31.891 -9.344 1 77.62 492 ASP A N 1
ATOM 3933 C CA . ASP A 1 492 ? 25.625 32.812 -10.461 1 77.62 492 ASP A CA 1
ATOM 3934 C C . ASP A 1 492 ? 24.359 33.688 -10.57 1 77.62 492 ASP A C 1
ATOM 3936 O O . ASP A 1 492 ? 24.453 34.875 -10.797 1 77.62 492 ASP A O 1
ATOM 3940 N N . LEU A 1 493 ? 23.281 33.062 -10.328 1 80.31 493 LEU A N 1
ATOM 3941 C CA . LEU A 1 493 ? 22 33.75 -10.422 1 80.31 493 LEU A CA 1
ATOM 3942 C C . LEU A 1 493 ? 21.812 34.719 -9.25 1 80.31 493 LEU A C 1
ATOM 3944 O O . LEU A 1 493 ? 21.344 35.844 -9.43 1 80.31 493 LEU A O 1
ATOM 3948 N N . MET A 1 494 ? 22.219 34.219 -8.188 1 75.56 494 MET A N 1
ATOM 3949 C CA . MET A 1 494 ? 22.125 35.062 -7.004 1 75.56 494 MET A CA 1
ATOM 3950 C C . MET A 1 494 ? 23.047 36.281 -7.125 1 75.56 494 MET A C 1
ATOM 3952 O O . MET A 1 494 ? 22.719 37.375 -6.664 1 75.56 494 MET A O 1
ATOM 3956 N N . LYS A 1 495 ? 24.172 36.062 -7.715 1 76.5 495 LYS A N 1
ATOM 3957 C CA . LYS A 1 495 ? 25.156 37.125 -7.918 1 76.5 495 LYS A CA 1
ATOM 3958 C C . LYS A 1 495 ? 24.594 38.25 -8.805 1 76.5 495 LYS A C 1
ATOM 3960 O O . LYS A 1 495 ? 24.875 39.406 -8.594 1 76.5 495 LYS A O 1
ATOM 3965 N N . VAL A 1 496 ? 23.766 37.938 -9.719 1 80.38 496 VAL A N 1
ATOM 3966 C CA . VAL A 1 496 ? 23.156 38.906 -10.625 1 80.38 496 VAL A CA 1
ATOM 3967 C C . VAL A 1 496 ? 22.312 39.906 -9.82 1 80.38 496 VAL A C 1
ATOM 3969 O O . VAL A 1 496 ? 22.281 41.094 -10.156 1 80.38 496 VAL A O 1
ATOM 3972 N N . TRP A 1 497 ? 21.734 39.344 -8.82 1 77.94 497 TRP A N 1
ATOM 3973 C CA . TRP A 1 497 ? 20.781 40.156 -8.078 1 77.94 497 TRP A CA 1
ATOM 3974 C C . TRP A 1 497 ? 21.375 40.656 -6.762 1 77.94 497 TRP A C 1
ATOM 3976 O O . TRP A 1 497 ? 20.656 41.156 -5.895 1 77.94 497 TRP A O 1
ATOM 3986 N N . SER A 1 498 ? 22.719 40.375 -6.75 1 71.5 498 SER A N 1
ATOM 3987 C CA . SER A 1 498 ? 23.406 40.969 -5.609 1 71.5 498 SER A CA 1
ATOM 3988 C C . SER A 1 498 ? 23.281 42.5 -5.633 1 71.5 498 SER A C 1
ATOM 3990 O O . SER A 1 498 ? 23.266 43.094 -6.703 1 71.5 498 SER A O 1
ATOM 3992 N N . PRO A 1 499 ? 22.672 43.344 -4.672 1 62.59 499 PRO A N 1
ATOM 3993 C CA . PRO A 1 499 ? 22.672 43.375 -3.209 1 62.59 499 PRO A CA 1
ATOM 3994 C C . PRO A 1 499 ? 21.359 42.875 -2.611 1 62.59 499 PRO A C 1
ATOM 3996 O O . PRO A 1 499 ? 21.188 42.875 -1.39 1 62.59 499 PRO A O 1
ATOM 3999 N N . LEU A 1 500 ? 20.453 42.469 -3.418 1 70.69 500 LEU A N 1
ATOM 4000 C CA . LEU A 1 500 ? 19.156 42.062 -2.898 1 70.69 500 LEU A CA 1
ATOM 4001 C C . LEU A 1 500 ? 19.172 40.594 -2.479 1 70.69 500 LEU A C 1
ATOM 4003 O O . LEU A 1 500 ? 19.969 39.812 -2.992 1 70.69 500 LEU A O 1
ATOM 4007 N N . TRP A 1 501 ? 18.391 40.312 -1.435 1 62.88 501 TRP A N 1
ATOM 4008 C CA . TRP A 1 501 ? 18.109 38.938 -1.107 1 62.88 501 TRP A CA 1
ATOM 4009 C C . TRP A 1 501 ? 16.859 38.438 -1.818 1 62.88 501 TRP A C 1
ATOM 4011 O O . TRP A 1 501 ? 15.766 38.969 -1.589 1 62.88 501 TRP A O 1
ATOM 4021 N N . VAL A 1 502 ? 17.078 37.656 -2.906 1 71.69 502 VAL A N 1
ATOM 4022 C CA . VAL A 1 502 ? 15.945 37.219 -3.689 1 71.69 502 VAL A CA 1
ATOM 4023 C C . VAL A 1 502 ? 15.789 35.688 -3.531 1 71.69 502 VAL A C 1
ATOM 4025 O O . VAL A 1 502 ? 16.75 35 -3.219 1 71.69 502 VAL A O 1
ATOM 4028 N N . GLY A 1 503 ? 14.555 35.25 -3.572 1 74.38 503 GLY A N 1
ATOM 4029 C CA . GLY A 1 503 ? 14.289 33.812 -3.688 1 74.38 503 GLY A CA 1
ATOM 4030 C C . GLY A 1 503 ? 14.328 33.312 -5.117 1 74.38 503 GLY A C 1
ATOM 4031 O O . GLY A 1 503 ? 13.945 34.031 -6.043 1 74.38 503 GLY A O 1
ATOM 4032 N N . LEU A 1 504 ? 15.062 32.188 -5.348 1 75.06 504 LEU A N 1
ATOM 4033 C CA . LEU A 1 504 ? 15.07 31.578 -6.68 1 75.06 504 LEU A CA 1
ATOM 4034 C C . LEU A 1 504 ? 14.242 30.297 -6.711 1 75.06 504 LEU A C 1
ATOM 4036 O O . LEU A 1 504 ? 14.305 29.5 -5.773 1 75.06 504 LEU A O 1
ATOM 4040 N N . SER A 1 505 ? 13.289 30.25 -7.668 1 71.44 505 SER A N 1
ATOM 4041 C CA . SER A 1 505 ? 12.547 29.016 -7.938 1 71.44 505 SER A CA 1
ATOM 4042 C C . SER A 1 505 ? 12.789 28.531 -9.359 1 71.44 505 SER A C 1
ATOM 4044 O O . SER A 1 505 ? 12.242 29.078 -10.312 1 71.44 505 SER A O 1
ATOM 4046 N N . TYR A 1 506 ? 13.547 27.438 -9.453 1 71.19 506 TYR A N 1
ATOM 4047 C CA . TYR A 1 506 ? 13.961 26.969 -10.766 1 71.19 506 TYR A CA 1
ATOM 4048 C C . TYR A 1 506 ? 12.805 26.297 -11.508 1 71.19 506 TYR A C 1
ATOM 4050 O O . TYR A 1 506 ? 12.016 25.578 -10.898 1 71.19 506 TYR A O 1
ATOM 4058 N N . ILE A 1 507 ? 12.602 26.641 -12.711 1 66.75 507 ILE A N 1
ATOM 4059 C CA . ILE A 1 507 ? 11.656 26 -13.609 1 66.75 507 ILE A CA 1
ATOM 4060 C C . ILE A 1 507 ? 12.383 24.969 -14.477 1 66.75 507 ILE A C 1
ATOM 4062 O O . ILE A 1 507 ? 11.953 23.828 -14.586 1 66.75 507 ILE A O 1
ATOM 4066 N N . ASP A 1 508 ? 13.453 25.406 -15.195 1 71.81 508 ASP A N 1
ATOM 4067 C CA . ASP A 1 508 ? 14.344 24.594 -16.016 1 71.81 508 ASP A CA 1
ATOM 4068 C C . ASP A 1 508 ? 15.773 25.125 -15.969 1 71.81 508 ASP A C 1
ATOM 4070 O O . ASP A 1 508 ? 16.094 26 -15.164 1 71.81 508 ASP A O 1
ATOM 4074 N N . ASP A 1 509 ? 16.594 24.469 -16.766 1 77.5 509 ASP A N 1
ATOM 4075 C CA . ASP A 1 509 ? 18.016 24.797 -16.734 1 77.5 509 ASP A CA 1
ATOM 4076 C C . ASP A 1 509 ? 18.266 26.234 -17.188 1 77.5 509 ASP A C 1
ATOM 4078 O O . ASP A 1 509 ? 19.344 26.781 -16.984 1 77.5 509 ASP A O 1
ATOM 4082 N N . SER A 1 510 ? 17.312 26.906 -17.688 1 84.44 510 SER A N 1
ATOM 4083 C CA . SER A 1 510 ? 17.547 28.234 -18.234 1 84.44 510 SER A CA 1
ATOM 4084 C C . SER A 1 51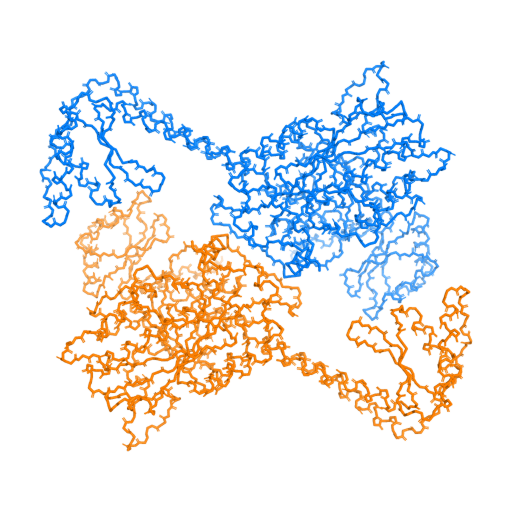0 ? 16.453 29.203 -17.812 1 84.44 510 SER A C 1
ATOM 4086 O O . SER A 1 510 ? 16.359 30.328 -18.328 1 84.44 510 SER A O 1
ATOM 4088 N N . SER A 1 511 ? 15.609 28.766 -16.953 1 83.44 511 SER A N 1
ATOM 4089 C CA . SER A 1 511 ? 14.547 29.656 -16.5 1 83.44 511 SER A CA 1
ATOM 4090 C C . SER A 1 511 ? 14.242 29.438 -15.023 1 83.44 511 SER A C 1
ATOM 4092 O O . SER A 1 511 ? 14.312 28.297 -14.531 1 83.44 511 SER A O 1
ATOM 4094 N N . CYS A 1 512 ? 14.125 30.5 -14.344 1 81.88 512 CYS A N 1
ATOM 4095 C CA . CYS A 1 512 ? 13.758 30.422 -12.938 1 81.88 512 CYS A CA 1
ATOM 4096 C C . CYS A 1 512 ? 12.906 31.625 -12.531 1 81.88 512 CYS A C 1
ATOM 4098 O O . CYS A 1 512 ? 12.898 32.656 -13.219 1 81.88 512 CYS A O 1
ATOM 4100 N N . TRP A 1 513 ? 12.141 31.516 -11.531 1 78.62 513 TRP A N 1
ATOM 4101 C CA . TRP A 1 513 ? 11.461 32.656 -10.914 1 78.62 513 TRP A CA 1
ATOM 4102 C C . TRP A 1 513 ? 12.359 33.344 -9.891 1 78.62 513 TRP A C 1
ATOM 4104 O O . TRP A 1 513 ? 12.984 32.656 -9.062 1 78.62 513 TRP A O 1
ATOM 4114 N N . VAL A 1 514 ? 12.531 34.625 -10.086 1 80.19 514 VAL A N 1
ATOM 4115 C CA . VAL A 1 514 ? 13.203 35.469 -9.094 1 80.19 514 VAL A CA 1
ATOM 4116 C C . VAL A 1 514 ? 12.164 36.156 -8.203 1 80.19 514 VAL A C 1
ATOM 4118 O O . VAL A 1 514 ? 11.297 36.875 -8.703 1 80.19 514 VAL A O 1
ATOM 4121 N N . ILE A 1 515 ? 12.219 35.875 -7 1 72.94 515 ILE A N 1
ATOM 4122 C CA . ILE A 1 515 ? 11.195 36.375 -6.078 1 72.94 515 ILE A CA 1
ATOM 4123 C C . ILE A 1 515 ? 11.797 37.406 -5.137 1 72.94 515 ILE A C 1
ATOM 4125 O O . ILE A 1 515 ? 12.703 37.094 -4.359 1 72.94 515 ILE A O 1
ATOM 4129 N N . ALA A 1 516 ? 11.273 38.656 -5.199 1 72.69 516 ALA A N 1
ATOM 4130 C CA . ALA A 1 516 ? 11.711 39.719 -4.312 1 72.69 516 ALA A CA 1
ATOM 4131 C C . ALA A 1 516 ? 11.148 39.531 -2.908 1 72.69 516 ALA A C 1
ATOM 4133 O O . ALA A 1 516 ? 10.039 39.031 -2.738 1 72.69 516 ALA A O 1
ATOM 4134 N N . ARG A 1 517 ? 11.852 39.906 -1.977 1 63.5 517 ARG A N 1
ATOM 4135 C CA . ARG A 1 517 ? 11.453 39.75 -0.583 1 63.5 517 ARG A CA 1
ATOM 4136 C C . ARG A 1 517 ? 10.312 40.719 -0.238 1 63.5 517 ARG A C 1
ATOM 4138 O O . ARG A 1 517 ? 9.43 40.375 0.546 1 63.5 517 ARG A O 1
ATOM 4145 N N . ASN A 1 518 ? 10.398 41.906 -0.729 1 63.44 518 ASN A N 1
ATOM 4146 C CA . ASN A 1 518 ? 9.391 42.938 -0.514 1 63.44 518 ASN A CA 1
ATOM 4147 C C . ASN A 1 518 ? 9.195 43.781 -1.759 1 63.44 518 ASN A C 1
ATOM 4149 O O . ASN A 1 518 ? 9.867 43.594 -2.771 1 63.44 518 ASN A O 1
ATOM 4153 N N . GLU A 1 519 ? 8.203 44.625 -1.68 1 66.62 519 GLU A N 1
ATOM 4154 C CA . GLU A 1 519 ? 7.859 45.469 -2.824 1 66.62 519 GLU A CA 1
ATOM 4155 C C . GLU A 1 519 ? 9.016 46.406 -3.199 1 66.62 519 GLU A C 1
ATOM 4157 O O . GLU A 1 519 ? 9.258 46.656 -4.383 1 66.62 519 GLU A O 1
ATOM 4162 N N . ALA A 1 520 ? 9.711 46.812 -2.23 1 70.62 520 ALA A N 1
ATOM 4163 C CA . ALA A 1 520 ? 10.867 47.688 -2.479 1 70.62 520 ALA A CA 1
ATOM 4164 C C . ALA A 1 520 ? 11.953 46.938 -3.24 1 70.62 520 ALA A C 1
ATOM 4166 O O . ALA A 1 520 ? 12.555 47.469 -4.176 1 70.62 520 ALA A O 1
ATOM 4167 N N . ASP A 1 521 ? 12.102 45.719 -2.9 1 75.56 521 ASP A N 1
ATOM 4168 C CA . ASP A 1 521 ? 13.094 44.875 -3.584 1 75.56 521 ASP A CA 1
ATOM 4169 C C . ASP A 1 521 ? 12.641 44.562 -5.004 1 75.56 521 ASP A C 1
ATOM 4171 O O . ASP A 1 521 ? 13.469 44.438 -5.914 1 75.56 521 ASP A O 1
ATOM 4175 N N . ALA A 1 522 ? 11.422 44.406 -5.141 1 78.06 522 ALA A N 1
ATOM 4176 C CA . ALA A 1 522 ? 10.891 44.156 -6.477 1 78.06 522 ALA A CA 1
ATOM 4177 C C . ALA A 1 522 ? 11.188 45.312 -7.422 1 78.06 522 ALA A C 1
ATOM 4179 O O . ALA A 1 522 ? 11.594 45.094 -8.562 1 78.06 522 ALA A O 1
ATOM 4180 N N . LEU A 1 523 ? 10.977 46.469 -6.84 1 78.69 523 LEU A N 1
ATOM 4181 C CA . LEU A 1 523 ? 11.297 47.656 -7.621 1 78.69 523 LEU A CA 1
ATOM 4182 C C . LEU A 1 523 ? 12.797 47.75 -7.891 1 78.69 523 LEU A C 1
ATOM 4184 O O . LEU A 1 523 ? 13.211 48.062 -9.008 1 78.69 523 LEU A O 1
ATOM 4188 N N . SER A 1 524 ? 13.531 47.438 -6.945 1 78.56 524 SER A N 1
ATOM 4189 C CA . SER A 1 524 ? 14.984 47.438 -7.074 1 78.56 524 SER A CA 1
ATOM 4190 C C . SER A 1 524 ? 15.469 46.406 -8.094 1 78.56 524 SER A C 1
ATOM 4192 O O . SER A 1 524 ? 16.422 46.688 -8.836 1 78.56 524 SER A O 1
ATOM 4194 N N . LEU A 1 525 ? 14.859 45.344 -8.117 1 81.25 525 LEU A N 1
ATOM 4195 C CA . LEU A 1 525 ? 15.188 44.281 -9.055 1 81.25 525 LEU A CA 1
ATOM 4196 C C . LEU A 1 525 ? 15 44.75 -10.492 1 81.25 525 LEU A C 1
ATOM 4198 O O . LEU A 1 525 ? 15.844 44.5 -11.359 1 81.25 525 LEU A O 1
ATOM 4202 N N . GLN A 1 526 ? 13.953 45.375 -10.656 1 80.25 526 GLN A N 1
ATOM 4203 C CA . GLN A 1 526 ? 13.68 45.906 -11.984 1 80.25 526 GLN A CA 1
ATOM 4204 C C . GLN A 1 526 ? 14.711 46.969 -12.367 1 80.25 526 GLN A C 1
ATOM 4206 O O . GLN A 1 526 ? 15.164 47.031 -13.516 1 80.25 526 GLN A O 1
ATOM 4211 N N . LYS A 1 527 ? 15.078 47.75 -11.422 1 78.69 527 LYS A N 1
ATOM 4212 C CA . LYS A 1 527 ? 16.094 48.781 -11.648 1 78.69 527 LYS A CA 1
ATOM 4213 C C . LYS A 1 527 ? 17.453 48.156 -11.961 1 78.69 527 LYS A C 1
ATOM 4215 O O . LYS A 1 527 ? 18.156 48.594 -12.867 1 78.69 527 LYS A O 1
ATOM 4220 N N . ILE A 1 528 ? 17.734 47.156 -11.242 1 80.31 528 ILE A N 1
ATOM 4221 C CA . ILE A 1 528 ? 19 46.469 -11.453 1 80.31 528 ILE A CA 1
ATOM 4222 C C . ILE A 1 528 ? 19.031 45.875 -12.859 1 80.31 528 ILE A C 1
ATOM 4224 O O . ILE A 1 528 ? 20.047 45.969 -13.555 1 80.31 528 ILE A O 1
ATOM 4228 N N . TYR A 1 529 ? 18 45.312 -13.234 1 86.94 529 TYR A N 1
ATOM 4229 C CA . TYR A 1 529 ? 17.922 44.719 -14.562 1 86.94 529 TYR A CA 1
ATOM 4230 C C . TYR A 1 529 ? 18.094 45.781 -15.648 1 86.94 529 TYR A C 1
ATOM 4232 O O . TYR A 1 529 ? 18.812 45.531 -16.625 1 86.94 529 TYR A O 1
ATOM 4240 N N . LYS A 1 530 ? 17.516 46.844 -15.453 1 80.19 530 LYS A N 1
ATOM 4241 C CA . LYS A 1 530 ? 17.625 47.906 -16.422 1 80.19 530 LYS A CA 1
ATOM 4242 C C . LYS A 1 530 ? 19.047 48.469 -16.484 1 80.19 530 LYS A C 1
ATOM 4244 O O . LYS A 1 530 ? 19.469 49 -17.516 1 80.19 530 LYS A O 1
ATOM 4249 N N . MET A 1 531 ? 19.719 48.281 -15.445 1 74.06 531 MET A N 1
ATOM 4250 C CA . MET A 1 531 ? 21.094 48.781 -15.367 1 74.06 531 MET A CA 1
ATOM 4251 C C . MET A 1 531 ? 22.078 47.844 -16.031 1 74.06 531 MET A C 1
ATOM 4253 O O . MET A 1 531 ? 23.203 48.219 -16.359 1 74.06 531 MET A O 1
ATOM 4257 N N . ILE A 1 532 ? 21.578 46.656 -16.203 1 77.75 532 ILE A N 1
ATOM 4258 C CA . ILE A 1 532 ? 22.453 45.719 -16.875 1 77.75 532 ILE A CA 1
ATOM 4259 C C . ILE A 1 532 ? 22.469 46 -18.375 1 77.75 532 ILE A C 1
ATOM 4261 O O . ILE A 1 532 ? 21.422 45.938 -19.031 1 77.75 532 ILE A O 1
ATOM 4265 N N . GLU A 1 533 ? 23.516 46.5 -18.922 1 76.06 533 GLU A N 1
ATOM 4266 C CA . GLU A 1 533 ? 23.625 46.969 -20.297 1 76.06 533 GLU A CA 1
ATOM 4267 C C . GLU A 1 533 ? 23.359 45.844 -21.281 1 76.06 533 GLU A C 1
ATOM 4269 O O . GLU A 1 533 ? 22.609 46.031 -22.25 1 76.06 533 GLU A O 1
ATOM 4274 N N . GLU A 1 534 ? 23.906 44.656 -21.172 1 78.38 534 GLU A N 1
ATOM 4275 C CA . GLU A 1 534 ? 23.719 43.5 -22.047 1 78.38 534 GLU A CA 1
ATOM 4276 C C . GLU A 1 534 ? 23.422 42.25 -21.234 1 78.38 534 GLU A C 1
ATOM 4278 O O . GLU A 1 534 ? 24.297 41.406 -21.047 1 78.38 534 GLU A O 1
ATOM 4283 N N . PRO A 1 535 ? 22.062 42.125 -20.891 1 79.94 535 PRO A N 1
ATOM 4284 C CA . PRO A 1 535 ? 21.781 40.969 -20.047 1 79.94 535 PRO A CA 1
ATOM 4285 C C . PRO A 1 535 ? 21.781 39.656 -20.812 1 79.94 535 PRO A C 1
ATOM 4287 O O . PRO A 1 535 ? 21.328 39.594 -21.953 1 79.94 535 PRO A O 1
ATOM 4290 N N . SER A 1 536 ? 22.359 38.688 -20.281 1 83.56 536 SER A N 1
ATOM 4291 C CA . SER A 1 536 ? 22.406 37.375 -20.859 1 83.56 536 SER A CA 1
ATOM 4292 C C . SER A 1 536 ? 21.125 36.594 -20.547 1 83.56 536 SER A C 1
ATOM 4294 O O . SER A 1 536 ? 21.109 35.344 -20.625 1 83.56 536 SER A O 1
ATOM 4296 N N . PHE A 1 537 ? 20.141 37.344 -20.047 1 89.25 537 PHE A N 1
ATOM 4297 C CA . PHE A 1 537 ? 18.859 36.719 -19.703 1 89.25 537 PHE A CA 1
ATOM 4298 C C . PHE A 1 537 ? 17.719 37.719 -19.875 1 89.25 537 PHE A C 1
ATOM 4300 O O . PHE A 1 537 ? 17.953 38.906 -20.078 1 89.25 537 PHE A O 1
ATOM 4307 N N . GLN A 1 538 ? 16.562 37.281 -19.906 1 89.69 538 GLN A N 1
ATOM 4308 C CA . GLN A 1 538 ? 15.359 38.094 -19.938 1 89.69 538 GLN A CA 1
ATOM 4309 C C . GLN A 1 538 ? 14.641 38.062 -18.594 1 89.69 538 GLN A C 1
ATOM 4311 O O . GLN A 1 538 ? 14.594 37.031 -17.938 1 89.69 538 GLN A O 1
ATOM 4316 N N . LEU A 1 539 ? 14.25 39.188 -18.172 1 88.69 539 LEU A N 1
ATOM 4317 C CA . LEU A 1 539 ? 13.492 39.312 -16.938 1 88.69 539 LEU A CA 1
ATOM 4318 C C . LEU A 1 539 ? 12.094 39.875 -17.203 1 88.69 539 LEU A C 1
ATOM 4320 O O . LEU A 1 539 ? 11.953 40.906 -17.812 1 88.69 539 LEU A O 1
ATOM 4324 N N . GLN A 1 540 ? 11.125 39.094 -16.781 1 87.06 540 GLN A N 1
ATOM 4325 C CA . GLN A 1 540 ? 9.734 39.5 -16.938 1 87.06 540 GLN A CA 1
ATOM 4326 C C . GLN A 1 540 ? 9.016 39.531 -15.594 1 87.06 540 GLN A C 1
ATOM 4328 O O . GLN A 1 540 ? 9.242 38.656 -14.75 1 87.06 540 GLN A O 1
ATOM 4333 N N . SER A 1 541 ? 8.266 40.562 -15.484 1 81.06 541 SER A N 1
ATOM 4334 C CA . SER A 1 541 ? 7.348 40.5 -14.352 1 81.06 541 SER A CA 1
ATOM 4335 C C . SER A 1 541 ? 6.32 39.406 -14.508 1 81.06 541 SER A C 1
ATOM 4337 O O . SER A 1 541 ? 6.141 38.875 -15.602 1 81.06 541 SER A O 1
ATOM 4339 N N . TYR A 1 542 ? 5.738 39.094 -13.477 1 74.94 542 TYR A N 1
ATOM 4340 C CA . TYR A 1 542 ? 4.738 38.031 -13.531 1 74.94 542 TYR A CA 1
ATOM 4341 C C . TYR A 1 542 ? 3.617 38.375 -14.5 1 74.94 542 TYR A C 1
ATOM 4343 O O . TYR A 1 542 ? 3.16 37.531 -15.266 1 74.94 542 TYR A O 1
ATOM 4351 N N . GLU A 1 543 ? 3.264 39.625 -14.445 1 71 543 GLU A N 1
ATOM 4352 C CA . GLU A 1 543 ? 2.215 40.062 -15.352 1 71 543 GLU A CA 1
ATOM 4353 C C . GLU A 1 543 ? 2.658 39.969 -16.812 1 71 543 GLU A C 1
ATOM 4355 O O . GLU A 1 543 ? 1.879 39.562 -17.672 1 71 543 GLU A O 1
ATOM 4360 N N . GLU A 1 544 ? 3.895 40.344 -17.016 1 78.06 544 GLU A N 1
ATOM 4361 C CA . GLU A 1 544 ? 4.445 40.25 -18.359 1 78.06 544 GLU A CA 1
ATOM 4362 C C . GLU A 1 544 ? 4.555 38.812 -18.828 1 78.06 544 GLU A C 1
ATOM 4364 O O . GLU A 1 544 ? 4.262 38.5 -19.984 1 78.06 544 GLU A O 1
ATOM 4369 N N . TYR A 1 545 ? 4.957 38.062 -17.891 1 77.75 545 TYR A N 1
ATOM 4370 C CA . TYR A 1 545 ? 5.109 36.625 -18.203 1 77.75 545 TYR A CA 1
ATOM 4371 C C . TYR A 1 545 ? 3.771 36 -18.562 1 77.75 545 TYR A C 1
ATOM 4373 O O . TYR A 1 545 ? 3.67 35.281 -19.562 1 77.75 545 TYR A O 1
ATOM 4381 N N . LYS A 1 546 ? 2.814 36.188 -17.828 1 69.56 546 LYS A N 1
ATOM 4382 C CA . LYS A 1 546 ? 1.472 35.656 -18.078 1 69.56 546 LYS A CA 1
ATOM 4383 C C . LYS A 1 546 ? 0.933 36.156 -19.422 1 69.56 546 LYS A C 1
ATOM 4385 O O . LYS A 1 546 ? 0.302 35.406 -20.156 1 69.56 546 LYS A O 1
ATOM 4390 N N . ALA A 1 547 ? 1.211 37.375 -19.609 1 67.38 547 ALA A N 1
ATOM 4391 C CA . ALA A 1 547 ? 0.765 37.969 -20.859 1 67.38 547 ALA A CA 1
ATOM 4392 C C . ALA A 1 547 ? 1.454 37.312 -22.062 1 67.38 547 ALA A C 1
ATOM 4394 O O . ALA A 1 547 ? 0.819 37.062 -23.094 1 67.38 547 ALA A O 1
ATOM 4395 N N . ASN A 1 548 ? 2.646 36.969 -21.766 1 68 548 ASN A N 1
ATOM 4396 C CA . ASN A 1 548 ? 3.416 36.375 -22.859 1 68 548 ASN A CA 1
ATOM 4397 C C . ASN A 1 548 ? 3.125 34.875 -23 1 68 548 ASN A C 1
ATOM 4399 O O . ASN A 1 548 ? 3.203 34.344 -24.094 1 68 548 ASN A O 1
ATOM 4403 N N . ALA A 1 549 ? 2.945 34.25 -21.922 1 61.19 549 ALA A N 1
ATOM 4404 C CA . ALA A 1 549 ? 2.623 32.844 -21.953 1 61.19 549 ALA A CA 1
ATOM 4405 C C . ALA A 1 549 ? 1.251 32.594 -22.578 1 61.19 549 ALA A C 1
ATOM 4407 O O . ALA A 1 549 ? 1.038 31.594 -23.266 1 61.19 549 ALA A O 1
ATOM 4408 N N . ALA A 1 550 ? 0.27 33.344 -22.391 1 53.72 550 ALA A N 1
ATOM 4409 C CA . ALA A 1 550 ? -1.024 33.312 -23.078 1 53.72 550 ALA A CA 1
ATOM 4410 C C . ALA A 1 550 ? -0.866 33.5 -24.578 1 53.72 550 ALA A C 1
ATOM 4412 O O . ALA A 1 550 ? -1.589 32.906 -25.375 1 53.72 550 ALA A O 1
ATOM 4413 N N . ASP A 1 551 ? 0.015 34.281 -24.953 1 51.81 551 ASP A N 1
ATOM 4414 C CA . ASP A 1 551 ? 0.203 34.562 -26.375 1 51.81 551 ASP A CA 1
ATOM 4415 C C . ASP A 1 551 ? 0.889 33.375 -27.078 1 51.81 551 ASP A C 1
ATOM 4417 O O . ASP A 1 551 ? 0.62 33.125 -28.25 1 51.81 551 ASP A O 1
ATOM 4421 N N . THR A 1 552 ? 1.761 32.812 -26.5 1 46.94 552 THR A N 1
ATOM 4422 C CA . THR A 1 552 ? 2.457 31.719 -27.172 1 46.94 552 THR A CA 1
ATOM 4423 C C . THR A 1 552 ? 1.551 30.5 -27.297 1 46.94 552 THR A C 1
ATOM 4425 O O . THR A 1 552 ? 1.838 29.594 -28.078 1 46.94 552 THR A O 1
ATOM 4428 N N . ALA A 1 553 ? 0.651 30.422 -26.516 1 41.19 553 ALA A N 1
ATOM 4429 C CA . ALA A 1 553 ? -0.272 29.297 -26.688 1 41.19 553 ALA A CA 1
ATOM 4430 C C . ALA A 1 553 ? -1.232 29.547 -27.844 1 41.19 553 ALA A C 1
ATOM 4432 O O . ALA A 1 553 ? -2.031 28.688 -28.203 1 41.19 553 ALA A O 1
ATOM 4433 N N . THR A 1 554 ? -1.459 30.734 -28.266 1 33.78 554 THR A N 1
ATOM 4434 C CA . THR A 1 554 ? -2.348 30.984 -29.406 1 33.78 554 THR A CA 1
ATOM 4435 C C . THR A 1 554 ? -1.675 30.562 -30.703 1 33.78 554 THR A C 1
ATOM 4437 O O . THR A 1 554 ? -0.652 31.141 -31.094 1 33.78 554 THR A O 1
ATOM 4440 N N . PRO A 1 555 ? -1.822 29.391 -31.109 1 32.16 555 PRO A N 1
ATOM 4441 C CA . PRO A 1 555 ? -1.365 29.031 -32.438 1 32.16 555 PRO A CA 1
ATOM 4442 C C . PRO A 1 555 ? -1.846 30.031 -33.5 1 32.16 555 PRO A C 1
ATOM 4444 O O . PRO A 1 555 ? -3.014 30.422 -33.5 1 32.16 555 PRO A O 1
ATOM 4447 N N . ALA A 1 556 ? -1.061 30.938 -33.906 1 30.05 556 ALA A N 1
ATOM 4448 C CA . ALA A 1 556 ? -1.329 31.703 -35.125 1 30.05 556 ALA A CA 1
ATOM 4449 C C . ALA A 1 556 ? -1.783 30.797 -36.281 1 30.05 556 ALA A C 1
ATOM 4451 O O . ALA A 1 556 ? -1.007 29.969 -36.75 1 30.05 556 ALA A O 1
ATOM 4452 N N . LEU A 1 557 ? -2.99 30.406 -36.312 1 29.47 557 LEU A N 1
ATOM 4453 C CA . LEU A 1 557 ? -3.596 29.891 -37.562 1 29.47 557 LEU A CA 1
ATOM 4454 C C . LEU A 1 557 ? -3.373 30.844 -38.719 1 29.47 557 LEU A C 1
ATOM 4456 O O . LEU A 1 557 ? -3.967 31.922 -38.75 1 29.47 557 LEU A O 1
ATOM 4460 N N . ASN A 1 558 ? -2.154 31.25 -39 1 24.05 558 ASN A N 1
ATOM 4461 C CA . ASN A 1 558 ? -2.018 31.969 -40.281 1 24.05 558 ASN A CA 1
ATOM 4462 C C . ASN A 1 558 ? -2.748 31.234 -41.406 1 24.05 558 ASN A C 1
ATOM 4464 O O . ASN A 1 558 ? -2.484 30.062 -41.656 1 24.05 558 ASN A O 1
ATOM 4468 N N . PRO A 1 559 ? -3.969 31.734 -41.75 1 28.83 559 PRO A N 1
ATOM 4469 C CA . PRO A 1 559 ? -4.648 31.375 -43 1 28.83 559 PRO A CA 1
ATOM 4470 C C . PRO A 1 559 ? -3.748 31.516 -44.219 1 28.83 559 PRO A C 1
ATOM 4472 O O . PRO A 1 559 ? -3.195 32.594 -44.469 1 28.83 559 PRO A O 1
ATOM 4475 N N . SER A 1 560 ? -2.721 30.719 -44.375 1 22.3 560 SER A N 1
ATOM 4476 C CA . SER A 1 560 ? -2.129 30.734 -45.719 1 22.3 560 SER A CA 1
ATOM 4477 C C . SER A 1 560 ? -3.203 30.734 -46.812 1 22.3 560 SER A C 1
ATOM 4479 O O . SER A 1 560 ? -4.156 29.969 -46.75 1 22.3 560 SER A O 1
ATOM 4481 N N . SER A 1 561 ? -3.246 31.844 -47.562 1 20.92 561 SER A N 1
ATOM 4482 C CA . SER A 1 561 ? -3.715 32 -48.938 1 20.92 561 SER A CA 1
ATOM 4483 C C . SER A 1 561 ? -3.078 30.969 -49.844 1 20.92 561 SER A C 1
ATOM 4485 O O . SER A 1 561 ? -1.899 30.641 -49.719 1 20.92 561 SER A O 1
ATOM 4487 N N . MET B 1 1 ? -6.77 -19.422 16.984 1 25.45 1 MET B N 1
ATOM 4488 C CA . MET B 1 1 ? -5.434 -20 16.891 1 25.45 1 MET B CA 1
ATOM 4489 C C . MET B 1 1 ? -4.586 -19.266 15.867 1 25.45 1 MET B C 1
ATOM 4491 O O . MET B 1 1 ? -4.973 -19.156 14.703 1 25.45 1 MET B O 1
ATOM 4495 N N . ARG B 1 2 ? -3.883 -18.312 16.312 1 33.56 2 ARG B N 1
ATOM 4496 C CA . ARG B 1 2 ? -2.945 -17.469 15.586 1 33.56 2 ARG B CA 1
ATOM 4497 C C . ARG B 1 2 ? -1.946 -18.297 14.797 1 33.56 2 ARG B C 1
ATOM 4499 O O . ARG B 1 2 ? -1.202 -19.094 15.367 1 33.56 2 ARG B O 1
ATOM 4506 N N . ARG B 1 3 ? -2.332 -18.781 13.695 1 38.28 3 ARG B N 1
ATOM 4507 C CA . ARG B 1 3 ? -1.425 -19.516 12.82 1 38.28 3 ARG B CA 1
ATOM 4508 C C . ARG B 1 3 ? 0.003 -18.984 12.945 1 38.28 3 ARG B C 1
ATOM 4510 O O . ARG B 1 3 ? 0.217 -17.797 13.141 1 38.28 3 ARG B O 1
ATOM 4517 N N . ALA B 1 4 ? 0.86 -19.859 13.422 1 36.09 4 ALA B N 1
ATOM 4518 C CA . ALA B 1 4 ? 2.311 -19.688 13.438 1 36.09 4 ALA B CA 1
ATOM 4519 C C . ALA B 1 4 ? 2.787 -18.969 12.18 1 36.09 4 ALA B C 1
ATOM 4521 O O . ALA B 1 4 ? 2.604 -19.453 11.062 1 36.09 4 ALA B O 1
ATOM 4522 N N . LEU B 1 5 ? 2.57 -17.641 12.117 1 42.88 5 LEU B N 1
ATOM 4523 C CA . LEU B 1 5 ? 3.17 -16.797 11.094 1 42.88 5 LEU B CA 1
ATOM 4524 C C . LEU B 1 5 ? 4.547 -17.312 10.695 1 42.88 5 LEU B C 1
ATOM 4526 O O . LEU B 1 5 ? 5.391 -17.562 11.555 1 42.88 5 LEU B O 1
ATOM 4530 N N . ALA B 1 6 ? 4.59 -18.109 9.805 1 48.91 6 ALA B N 1
ATOM 4531 C CA . ALA B 1 6 ? 5.898 -18.422 9.227 1 48.91 6 ALA B CA 1
ATOM 4532 C C . ALA B 1 6 ? 6.883 -17.281 9.477 1 48.91 6 ALA B C 1
ATOM 4534 O O . ALA B 1 6 ? 6.57 -16.109 9.234 1 48.91 6 ALA B O 1
ATOM 4535 N N . ARG B 1 7 ? 7.723 -17.422 10.508 1 57.38 7 ARG B N 1
ATOM 4536 C CA . ARG B 1 7 ? 8.812 -16.562 10.945 1 57.38 7 ARG B CA 1
ATOM 4537 C C . ARG B 1 7 ? 9.602 -16.031 9.75 1 57.38 7 ARG B C 1
ATOM 4539 O O . ARG B 1 7 ? 9.719 -16.719 8.727 1 57.38 7 ARG B O 1
ATOM 4546 N N . LEU B 1 8 ? 9.672 -14.812 9.625 1 61.31 8 LEU B N 1
ATOM 4547 C CA . LEU B 1 8 ? 10.508 -14.078 8.68 1 61.31 8 LEU B CA 1
ATOM 4548 C C . LEU B 1 8 ? 11.875 -14.742 8.539 1 61.31 8 LEU B C 1
ATOM 4550 O O . LEU B 1 8 ? 12.641 -14.812 9.5 1 61.31 8 LEU B O 1
ATOM 4554 N N . SER B 1 9 ? 12.008 -15.461 7.348 1 67.19 9 SER B N 1
ATOM 4555 C CA . SER B 1 9 ? 13.297 -16.109 7.129 1 67.19 9 SER B CA 1
ATOM 4556 C C . SER B 1 9 ? 14.406 -15.086 6.934 1 67.19 9 SER B C 1
ATOM 4558 O O . SER B 1 9 ? 15.531 -15.273 7.414 1 67.19 9 SER B O 1
ATOM 4560 N N . ALA B 1 10 ? 14.023 -14.031 6.246 1 81 10 ALA B N 1
ATOM 4561 C CA . ALA B 1 10 ? 15.078 -13.102 5.863 1 81 10 ALA B CA 1
ATOM 4562 C C . ALA B 1 10 ? 14.664 -11.664 6.137 1 81 10 ALA B C 1
ATOM 4564 O O . ALA B 1 10 ? 13.516 -11.289 5.922 1 81 10 ALA B O 1
ATOM 4565 N N . SER B 1 11 ? 15.516 -10.969 6.754 1 82.19 11 SER B N 1
ATOM 4566 C CA . SER B 1 11 ? 15.391 -9.523 6.961 1 82.19 11 SER B CA 1
ATOM 4567 C C . SER B 1 11 ? 16.625 -8.781 6.445 1 82.19 11 SER B C 1
ATOM 4569 O O . SER B 1 11 ? 17.609 -9.406 6.07 1 82.19 11 SER B O 1
ATOM 4571 N N . ARG B 1 12 ? 16.5 -7.527 6.43 1 83.31 12 ARG B N 1
ATOM 4572 C CA . ARG B 1 12 ? 17.609 -6.699 5.992 1 83.31 12 ARG B CA 1
ATOM 4573 C C . ARG B 1 12 ? 18.844 -6.914 6.879 1 83.31 12 ARG B C 1
ATOM 4575 O O . ARG B 1 12 ? 19.969 -6.859 6.402 1 83.31 12 ARG B O 1
ATOM 4582 N N . GLN B 1 13 ? 18.609 -7.277 8.07 1 83.5 13 GLN B N 1
ATOM 4583 C CA . GLN B 1 13 ? 19.688 -7.418 9.047 1 83.5 13 GLN B CA 1
ATOM 4584 C C . GLN B 1 13 ? 20.438 -8.727 8.852 1 83.5 13 GLN B C 1
ATOM 4586 O O . GLN B 1 13 ? 21.656 -8.781 9.047 1 83.5 13 GLN B O 1
ATOM 4591 N N . ASN B 1 14 ? 19.766 -9.766 8.391 1 88.56 14 ASN B N 1
ATOM 4592 C CA . ASN B 1 14 ? 20.422 -11.062 8.25 1 88.56 14 ASN B CA 1
ATOM 4593 C C . ASN B 1 14 ? 20.5 -11.492 6.793 1 88.56 14 ASN B C 1
ATOM 4595 O O . ASN B 1 14 ? 20.734 -12.672 6.5 1 88.56 14 ASN B O 1
ATOM 4599 N N . TRP B 1 15 ? 20.328 -10.602 5.93 1 91.06 15 TRP B N 1
ATOM 4600 C CA . TRP B 1 15 ? 20.234 -10.914 4.508 1 91.06 15 TRP B CA 1
ATOM 4601 C C . TRP B 1 15 ? 21.516 -11.539 3.99 1 91.06 15 TRP B C 1
ATOM 4603 O O . TRP B 1 15 ? 21.484 -12.516 3.23 1 91.06 15 TRP B O 1
ATOM 4613 N N . LYS B 1 16 ? 22.609 -11.047 4.41 1 90.12 16 LYS B N 1
ATOM 4614 C CA . LYS B 1 16 ? 23.891 -11.562 3.92 1 90.12 16 LYS B CA 1
ATOM 4615 C C . LYS B 1 16 ? 24.031 -13.047 4.223 1 90.12 16 LYS B C 1
ATOM 4617 O O . LYS B 1 16 ? 24.406 -13.836 3.344 1 90.12 16 LYS B O 1
ATOM 4622 N N . GLU B 1 17 ? 23.75 -13.367 5.383 1 91.69 17 GLU B N 1
ATOM 4623 C CA . GLU B 1 17 ? 23.859 -14.766 5.801 1 91.69 17 GLU B CA 1
ATOM 4624 C C . GLU B 1 17 ? 22.828 -15.641 5.098 1 91.69 17 GLU B C 1
ATOM 4626 O O . GLU B 1 17 ? 23.156 -16.703 4.578 1 91.69 17 GLU B O 1
ATOM 4631 N N . VAL B 1 18 ? 21.656 -15.219 5.117 1 92.69 18 VAL B N 1
ATOM 4632 C CA . VAL B 1 18 ? 20.562 -15.984 4.508 1 92.69 18 VAL B CA 1
ATOM 4633 C C . VAL B 1 18 ? 20.797 -16.094 3.002 1 92.69 18 VAL B C 1
ATOM 4635 O O . VAL B 1 18 ? 20.547 -17.156 2.406 1 92.69 18 VAL B O 1
ATOM 4638 N N . ASN B 1 19 ? 21.234 -15.008 2.447 1 94.62 19 ASN B N 1
ATOM 4639 C CA . ASN B 1 19 ? 21.516 -15 1.018 1 94.62 19 ASN B CA 1
ATOM 4640 C C . ASN B 1 19 ? 22.531 -16.094 0.648 1 94.62 19 ASN B C 1
ATOM 4642 O O . ASN B 1 19 ? 22.328 -16.812 -0.328 1 94.62 19 ASN B O 1
ATOM 4646 N N . HIS B 1 20 ? 23.547 -16.219 1.411 1 94.62 20 HIS B N 1
ATOM 4647 C CA . HIS B 1 20 ? 24.562 -17.219 1.159 1 94.62 20 HIS B CA 1
ATOM 4648 C C . HIS B 1 20 ? 24 -18.625 1.275 1 94.62 20 HIS B C 1
ATOM 4650 O O . HIS B 1 20 ? 24.328 -19.5 0.47 1 94.62 20 HIS B O 1
ATOM 4656 N N . GLU B 1 21 ? 23.203 -18.797 2.223 1 95.31 21 GLU B N 1
ATOM 4657 C CA . GLU B 1 21 ? 22.594 -20.109 2.432 1 95.31 21 GLU B CA 1
ATOM 4658 C C . GLU B 1 21 ? 21.672 -20.484 1.273 1 95.31 21 GLU B C 1
ATOM 4660 O O . GLU B 1 21 ? 21.703 -21.609 0.782 1 95.31 21 GLU B O 1
ATOM 4665 N N . VAL B 1 22 ? 20.906 -19.562 0.908 1 96.44 22 VAL B N 1
ATOM 4666 C CA . VAL B 1 22 ? 19.922 -19.812 -0.146 1 96.44 22 VAL B CA 1
ATOM 4667 C C . VAL B 1 22 ? 20.641 -20.062 -1.471 1 96.44 22 VAL B C 1
ATOM 4669 O O . VAL B 1 22 ? 20.281 -20.969 -2.223 1 96.44 22 VAL B O 1
ATOM 4672 N N . LEU B 1 23 ? 21.656 -19.297 -1.731 1 97.06 23 LEU B N 1
ATOM 4673 C CA . LEU B 1 23 ? 22.422 -19.453 -2.965 1 97.06 23 LEU B CA 1
ATOM 4674 C C . LEU B 1 23 ? 23.062 -20.828 -3.035 1 97.06 23 LEU B C 1
ATOM 4676 O O . LEU B 1 23 ? 23.078 -21.469 -4.098 1 97.06 23 LEU B O 1
ATOM 4680 N N . ALA B 1 24 ? 23.531 -21.266 -1.932 1 97.12 24 ALA B N 1
ATOM 4681 C CA . ALA B 1 24 ? 24.141 -22.594 -1.882 1 97.12 24 ALA B CA 1
ATOM 4682 C C . ALA B 1 24 ? 23.125 -23.672 -2.232 1 97.12 24 ALA B C 1
ATOM 4684 O O . ALA B 1 24 ? 23.453 -24.609 -2.977 1 97.12 24 ALA B O 1
ATOM 4685 N N . GLU B 1 25 ? 22 -23.531 -1.757 1 96.88 25 GLU B N 1
ATOM 4686 C CA . GLU B 1 25 ? 20.953 -24.531 -2.031 1 96.88 25 GLU B CA 1
ATOM 4687 C C . GLU B 1 25 ? 20.469 -24.438 -3.477 1 96.88 25 GLU B C 1
ATOM 4689 O O . GLU B 1 25 ? 20.156 -25.453 -4.098 1 96.88 25 GLU B O 1
ATOM 4694 N N . LEU B 1 26 ? 20.406 -23.234 -3.955 1 97.62 26 LEU B N 1
ATOM 4695 C CA . LEU B 1 26 ? 20 -23.047 -5.34 1 97.62 26 LEU B CA 1
ATOM 4696 C C . LEU B 1 26 ? 21 -23.688 -6.301 1 97.62 26 LEU B C 1
ATOM 4698 O O . LEU B 1 26 ? 20.609 -24.266 -7.316 1 97.62 26 LEU B O 1
ATOM 4702 N N . ARG B 1 27 ? 22.219 -23.672 -5.957 1 96.62 27 ARG B N 1
ATOM 4703 C CA . ARG B 1 27 ? 23.266 -24.234 -6.797 1 96.62 27 ARG B CA 1
ATOM 4704 C C . ARG B 1 27 ? 23.172 -25.766 -6.84 1 96.62 27 ARG B C 1
ATOM 4706 O O . ARG B 1 27 ? 23.453 -26.375 -7.871 1 96.62 27 ARG B O 1
ATOM 4713 N N . LYS B 1 28 ? 22.703 -26.312 -5.785 1 95.88 28 LYS B N 1
ATOM 4714 C CA . LYS B 1 28 ? 22.609 -27.766 -5.68 1 95.88 28 LYS B CA 1
ATOM 4715 C C . LYS B 1 28 ? 21.266 -28.266 -6.199 1 95.88 28 LYS B C 1
ATOM 4717 O O . LYS B 1 28 ? 21.109 -29.469 -6.465 1 95.88 28 LYS B O 1
ATOM 4722 N N . ALA B 1 29 ? 20.375 -27.391 -6.426 1 97.69 29 ALA B N 1
ATOM 4723 C CA . ALA B 1 29 ? 19 -27.781 -6.742 1 97.69 29 ALA B CA 1
ATOM 4724 C C . ALA B 1 29 ? 18.906 -28.406 -8.133 1 97.69 29 ALA B C 1
ATOM 4726 O O . ALA B 1 29 ? 19.688 -28.062 -9.023 1 97.69 29 ALA B O 1
ATOM 4727 N N . GLU B 1 30 ? 18.047 -29.344 -8.297 1 97.25 30 GLU B N 1
ATOM 4728 C CA . GLU B 1 30 ? 17.719 -29.891 -9.609 1 97.25 30 GLU B CA 1
ATOM 4729 C C . GLU B 1 30 ? 16.641 -29.078 -10.312 1 97.25 30 GLU B C 1
ATOM 4731 O O . GLU B 1 30 ? 16.656 -28.938 -11.539 1 97.25 30 GLU B O 1
ATOM 4736 N N . PHE B 1 31 ? 15.742 -28.562 -9.594 1 98.19 31 PHE B N 1
ATOM 4737 C CA . PHE B 1 31 ? 14.797 -27.547 -10.07 1 98.19 31 PHE B CA 1
ATOM 4738 C C . PHE B 1 31 ? 14.422 -26.594 -8.945 1 98.19 31 PHE B C 1
ATOM 4740 O O . PHE B 1 31 ? 14.727 -26.844 -7.777 1 98.19 31 PHE B O 1
ATOM 4747 N N . VAL B 1 32 ? 13.805 -25.438 -9.281 1 98.75 32 VAL B N 1
ATOM 4748 C CA . VAL B 1 32 ? 13.398 -24.438 -8.305 1 98.75 32 VAL B CA 1
ATOM 4749 C C . VAL B 1 32 ? 11.938 -24.047 -8.531 1 98.75 32 VAL B C 1
ATOM 4751 O O . VAL B 1 32 ? 11.539 -23.781 -9.664 1 98.75 32 VAL B O 1
ATOM 4754 N N . ALA B 1 33 ? 11.156 -24.141 -7.48 1 98.81 33 ALA B N 1
ATOM 4755 C CA . ALA B 1 33 ? 9.781 -23.656 -7.543 1 98.81 33 ALA B CA 1
ATOM 4756 C C . ALA B 1 33 ? 9.695 -22.188 -7.117 1 98.81 33 ALA B C 1
ATOM 4758 O O . ALA B 1 33 ? 10.445 -21.75 -6.25 1 98.81 33 ALA B O 1
ATOM 4759 N N . LEU B 1 34 ? 8.742 -21.469 -7.734 1 98.38 34 LEU B N 1
ATOM 4760 C CA . LEU B 1 34 ? 8.594 -20.031 -7.496 1 98.38 34 LEU B CA 1
ATOM 4761 C C . LEU B 1 34 ? 7.129 -19.672 -7.266 1 98.38 34 LEU B C 1
ATOM 4763 O O . LEU B 1 34 ? 6.238 -20.219 -7.918 1 98.38 34 LEU B O 1
ATOM 4767 N N . ASP B 1 35 ? 6.891 -18.812 -6.371 1 98 35 ASP B N 1
ATOM 4768 C CA . ASP B 1 35 ? 5.586 -18.188 -6.129 1 98 35 ASP B CA 1
ATOM 4769 C C . ASP B 1 35 ? 5.738 -16.75 -5.668 1 98 35 ASP B C 1
ATOM 4771 O O . ASP B 1 35 ? 6.66 -16.422 -4.914 1 98 35 ASP B O 1
ATOM 4775 N N . LEU B 1 36 ? 4.832 -15.891 -6.156 1 98 36 LEU B N 1
ATOM 4776 C CA . LEU B 1 36 ? 4.859 -14.484 -5.754 1 98 36 LEU B CA 1
ATOM 4777 C C . LEU B 1 36 ? 3.525 -14.07 -5.137 1 98 36 LEU B C 1
ATOM 4779 O O . LEU B 1 36 ? 2.465 -14.5 -5.594 1 98 36 LEU B O 1
ATOM 4783 N N . GLU B 1 37 ? 3.539 -13.336 -4.082 1 97.44 37 GLU B N 1
ATOM 4784 C CA . GLU B 1 37 ? 2.398 -12.539 -3.633 1 97.44 37 GLU B CA 1
ATOM 4785 C C . GLU B 1 37 ? 2.492 -11.102 -4.141 1 97.44 37 GLU B C 1
ATOM 4787 O O . GLU B 1 37 ? 3.568 -10.508 -4.129 1 97.44 37 GLU B O 1
ATOM 4792 N N . LEU B 1 38 ? 1.419 -10.547 -4.645 1 97.31 38 LEU B N 1
ATOM 4793 C CA . LEU B 1 38 ? 1.421 -9.273 -5.355 1 97.31 38 LEU B CA 1
ATOM 4794 C C . LEU B 1 38 ? 0.497 -8.273 -4.676 1 97.31 38 LEU B C 1
ATOM 4796 O O . LEU B 1 38 ? -0.31 -8.648 -3.82 1 97.31 38 LEU B O 1
ATOM 4800 N N . THR B 1 39 ? 0.608 -6.965 -5.004 1 96.44 39 THR B N 1
ATOM 4801 C CA . THR B 1 39 ? -0.265 -5.926 -4.473 1 96.44 39 THR B CA 1
ATOM 4802 C C . THR B 1 39 ? -1.554 -5.832 -5.285 1 96.44 39 THR B C 1
ATOM 4804 O O . THR B 1 39 ? -2.469 -5.086 -4.93 1 96.44 39 THR B O 1
ATOM 4807 N N . GLY B 1 40 ? -1.603 -6.512 -6.367 1 93.69 40 GLY B N 1
ATOM 4808 C CA . GLY B 1 40 ? -2.746 -6.574 -7.266 1 93.69 40 GLY B CA 1
ATOM 4809 C C . GLY B 1 40 ? -2.484 -7.41 -8.508 1 93.69 40 GLY B C 1
ATOM 4810 O O . GLY B 1 40 ? -1.336 -7.727 -8.812 1 93.69 40 GLY B O 1
ATOM 4811 N N . LEU B 1 41 ? -3.541 -7.793 -9.195 1 85.31 41 LEU B N 1
ATOM 4812 C CA . LEU B 1 41 ? -3.398 -8.633 -10.383 1 85.31 41 LEU B CA 1
ATOM 4813 C C . LEU B 1 41 ? -3.809 -7.875 -11.641 1 85.31 41 LEU B C 1
ATOM 4815 O O . LEU B 1 41 ? -2.963 -7.535 -12.469 1 85.31 41 LEU B O 1
ATOM 4819 N N . HIS B 1 42 ? -5.129 -7.586 -11.695 1 80.38 42 HIS B N 1
ATOM 4820 C CA . HIS B 1 42 ? -5.656 -6.941 -12.891 1 80.38 42 HIS B CA 1
ATOM 4821 C C . HIS B 1 42 ? -6.293 -5.598 -12.555 1 80.38 42 HIS B C 1
ATOM 4823 O O . HIS B 1 42 ? -6.82 -5.41 -11.461 1 80.38 42 HIS B O 1
ATOM 4829 N N . LEU B 1 43 ? -6.125 -4.777 -13.555 1 73.31 43 LEU B N 1
ATOM 4830 C CA . LEU B 1 43 ? -6.859 -3.521 -13.438 1 73.31 43 LEU B CA 1
ATOM 4831 C C . LEU B 1 43 ? -8.32 -3.709 -13.836 1 73.31 43 LEU B C 1
ATOM 4833 O O . LEU B 1 43 ? -9.203 -3.064 -13.273 1 73.31 43 LEU B O 1
ATOM 4837 N N . LYS B 1 44 ? -8.453 -4.617 -14.773 1 69.5 44 LYS B N 1
ATOM 4838 C CA . LYS B 1 44 ? -9.812 -4.918 -15.227 1 69.5 44 LYS B CA 1
ATOM 4839 C C . LYS B 1 44 ? -10.117 -6.41 -15.094 1 69.5 44 LYS B C 1
ATOM 4841 O O . LYS B 1 44 ? -9.266 -7.25 -15.398 1 69.5 44 LYS B O 1
ATOM 4846 N N . ASN B 1 45 ? -11.156 -6.719 -14.555 1 70.5 45 ASN B N 1
ATOM 4847 C CA . ASN B 1 45 ? -11.602 -8.102 -14.445 1 70.5 45 ASN B CA 1
ATOM 4848 C C . ASN B 1 45 ? -12.391 -8.531 -15.68 1 70.5 45 ASN B C 1
ATOM 4850 O O . ASN B 1 45 ? -13.617 -8.469 -15.695 1 70.5 45 ASN B O 1
ATOM 4854 N N . GLU B 1 46 ? -11.586 -8.891 -16.766 1 73.62 46 GLU B N 1
ATOM 4855 C CA . GLU B 1 46 ? -12.234 -9.266 -18.016 1 73.62 46 GLU B CA 1
ATOM 4856 C C . GLU B 1 46 ? -11.703 -10.602 -18.531 1 73.62 46 GLU B C 1
ATOM 4858 O O . GLU B 1 46 ? -10.648 -11.062 -18.094 1 73.62 46 GLU B O 1
ATOM 4863 N N . ARG B 1 47 ? -12.461 -11.258 -19.266 1 75.69 47 ARG B N 1
ATOM 4864 C CA . ARG B 1 47 ? -12.016 -12.453 -19.984 1 75.69 47 ARG B CA 1
ATOM 4865 C C . ARG B 1 47 ? -11.266 -12.07 -21.25 1 75.69 47 ARG B C 1
ATOM 4867 O O . ARG B 1 47 ? -11.664 -11.148 -21.969 1 75.69 47 ARG B O 1
ATOM 4874 N N . PHE B 1 48 ? -10.133 -12.797 -21.469 1 78.06 48 PHE B N 1
ATOM 4875 C CA . PHE B 1 48 ? -9.273 -12.43 -22.578 1 78.06 48 PHE B CA 1
ATOM 4876 C C . PHE B 1 48 ? -9.375 -13.445 -23.719 1 78.06 48 PHE B C 1
ATOM 4878 O O . PHE B 1 48 ? -9.297 -14.656 -23.469 1 78.06 48 PHE B O 1
ATOM 4885 N N . ILE B 1 49 ? -9.641 -12.93 -24.844 1 74.94 49 ILE B N 1
ATOM 4886 C CA . ILE B 1 49 ? -9.602 -13.766 -26.047 1 74.94 49 ILE B CA 1
ATOM 4887 C C . ILE B 1 49 ? -8.32 -13.484 -26.828 1 74.94 49 ILE B C 1
ATOM 4889 O O . ILE B 1 49 ? -8.141 -12.391 -27.359 1 74.94 49 ILE B O 1
ATOM 4893 N N . GLY B 1 50 ? -7.523 -14.492 -26.938 1 80.56 50 GLY B N 1
ATOM 4894 C CA . GLY B 1 50 ? -6.219 -14.336 -27.562 1 80.56 50 GLY B CA 1
ATOM 4895 C C . GLY B 1 50 ? -5.098 -14.156 -26.562 1 80.56 50 GLY B C 1
ATOM 4896 O O . GLY B 1 50 ? -5.258 -13.469 -25.547 1 80.56 50 GLY B O 1
ATOM 4897 N N . VAL B 1 51 ? -4.031 -14.766 -26.875 1 87.12 51 VAL B N 1
ATOM 4898 C CA . VAL B 1 51 ? -2.895 -14.766 -25.969 1 87.12 51 VAL B CA 1
ATOM 4899 C C . VAL B 1 51 ? -2.293 -13.367 -25.891 1 87.12 51 VAL B C 1
ATOM 4901 O O . VAL B 1 51 ? -1.838 -12.938 -24.828 1 87.12 51 VAL B O 1
ATOM 4904 N N . GLU B 1 52 ? -2.318 -12.633 -27.016 1 87.69 52 GLU B N 1
ATOM 4905 C CA . GLU B 1 52 ? -1.755 -11.281 -27.062 1 87.69 52 GLU B CA 1
ATOM 4906 C C . GLU B 1 52 ? -2.516 -10.336 -26.141 1 87.69 52 GLU B C 1
ATOM 4908 O O . GLU B 1 52 ? -1.908 -9.516 -25.453 1 87.69 52 GLU B O 1
ATOM 4913 N N . ARG B 1 53 ? -3.76 -10.445 -26.234 1 86.12 53 ARG B N 1
ATOM 4914 C CA . ARG B 1 53 ? -4.586 -9.609 -25.375 1 86.12 53 ARG B CA 1
ATOM 4915 C C . ARG B 1 53 ? -4.387 -9.953 -23.906 1 86.12 53 ARG B C 1
ATOM 4917 O O . ARG B 1 53 ? -4.355 -9.07 -23.047 1 86.12 53 ARG B O 1
ATOM 4924 N N . CYS B 1 54 ? -4.328 -11.242 -23.688 1 90.25 54 CYS B N 1
ATOM 4925 C CA . CYS B 1 54 ? -4.055 -11.695 -22.344 1 90.25 54 CYS B CA 1
ATOM 4926 C C . CYS B 1 54 ? -2.723 -11.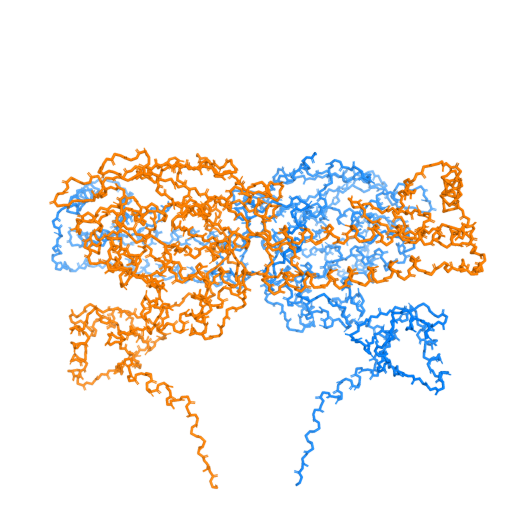148 -21.828 1 90.25 54 CYS B C 1
ATOM 4928 O O . CYS B 1 54 ? -2.646 -10.617 -20.734 1 90.25 54 CYS B O 1
ATOM 4930 N N . TYR B 1 55 ? -1.755 -11.211 -22.719 1 93.94 55 TYR B N 1
ATOM 4931 C CA . TYR B 1 55 ? -0.431 -10.703 -22.375 1 93.94 55 TYR B CA 1
ATOM 4932 C C . TYR B 1 55 ? -0.478 -9.203 -22.094 1 93.94 55 TYR B C 1
ATOM 4934 O O . TYR B 1 55 ? 0.097 -8.734 -21.109 1 93.94 55 TYR B O 1
ATOM 4942 N N . SER B 1 56 ? -1.126 -8.523 -22.906 1 92.69 56 SER B N 1
ATOM 4943 C CA . SER B 1 56 ? -1.191 -7.078 -22.766 1 92.69 56 SER B CA 1
ATOM 4944 C C . SER B 1 56 ? -1.827 -6.688 -21.422 1 92.69 56 SER B C 1
ATOM 4946 O O . SER B 1 56 ? -1.348 -5.777 -20.75 1 92.69 56 SER B O 1
ATOM 4948 N N . ALA B 1 57 ? -2.875 -7.309 -21.094 1 90.94 57 ALA B N 1
ATOM 4949 C CA . ALA B 1 57 ? -3.559 -7.027 -19.844 1 90.94 57 ALA B CA 1
ATOM 4950 C C . ALA B 1 57 ? -2.67 -7.367 -18.641 1 90.94 57 ALA B C 1
ATOM 4952 O O . ALA B 1 57 ? -2.572 -6.586 -17.703 1 90.94 57 ALA B O 1
ATOM 4953 N N . HIS B 1 58 ? -2.078 -8.508 -18.719 1 93.88 58 HIS B N 1
ATOM 4954 C CA . HIS B 1 58 ? -1.214 -8.945 -17.625 1 93.88 58 HIS B CA 1
ATOM 4955 C C . HIS B 1 58 ? 0.024 -8.062 -17.516 1 93.88 58 HIS B C 1
ATOM 4957 O O . HIS B 1 58 ? 0.525 -7.82 -16.422 1 93.88 58 HIS B O 1
ATOM 4963 N N . ARG B 1 59 ? 0.493 -7.691 -18.656 1 95.56 59 ARG B N 1
ATOM 4964 C CA . ARG B 1 59 ? 1.624 -6.77 -18.703 1 95.56 59 ARG B CA 1
ATOM 4965 C C . ARG B 1 59 ? 1.291 -5.465 -17.984 1 95.56 59 ARG B C 1
ATOM 4967 O O . ARG B 1 59 ? 2.104 -4.949 -17.219 1 95.56 59 ARG B O 1
ATOM 4974 N N . GLU B 1 60 ? 0.145 -4.961 -18.25 1 94.38 60 GLU B N 1
ATOM 4975 C CA . GLU B 1 60 ? -0.281 -3.74 -17.578 1 94.38 60 GLU B CA 1
ATOM 4976 C C . GLU B 1 60 ? -0.36 -3.949 -16.062 1 94.38 60 GLU B C 1
ATOM 4978 O O . GLU B 1 60 ? 0.006 -3.061 -15.289 1 94.38 60 GLU B O 1
ATOM 4983 N N . GLY B 1 61 ? -0.875 -5.02 -15.68 1 94.38 61 GLY B N 1
ATOM 4984 C CA . GLY B 1 61 ? -0.895 -5.355 -14.266 1 94.38 61 GLY B CA 1
ATOM 4985 C C . GLY B 1 61 ? 0.489 -5.406 -13.641 1 94.38 61 GLY B C 1
ATOM 4986 O O . GLY B 1 61 ? 0.71 -4.848 -12.562 1 94.38 61 GLY B O 1
ATOM 4987 N N . ALA B 1 62 ? 1.401 -6.016 -14.359 1 96.19 62 ALA B N 1
ATOM 4988 C CA . ALA B 1 62 ? 2.76 -6.184 -13.844 1 96.19 62 ALA B CA 1
ATOM 4989 C C . ALA B 1 62 ? 3.482 -4.844 -13.75 1 96.19 62 ALA B C 1
ATOM 4991 O O . ALA B 1 62 ? 4.363 -4.664 -12.906 1 96.19 62 ALA B O 1
ATOM 4992 N N . LYS B 1 63 ? 3.129 -3.932 -14.555 1 95.38 63 LYS B N 1
ATOM 4993 C CA . LYS B 1 63 ? 3.732 -2.604 -14.531 1 95.38 63 LYS B CA 1
ATOM 4994 C C . LYS B 1 63 ? 3.129 -1.742 -13.43 1 95.38 63 LYS B C 1
ATOM 4996 O O . LYS B 1 63 ? 3.754 -0.784 -12.969 1 95.38 63 LYS B O 1
ATOM 5001 N N . THR B 1 64 ? 1.961 -2.078 -13.039 1 94.31 64 THR B N 1
ATOM 5002 C CA . THR B 1 64 ? 1.193 -1.257 -12.109 1 94.31 64 THR B CA 1
ATOM 5003 C C . THR B 1 64 ? 1.38 -1.744 -10.68 1 94.31 64 THR B C 1
ATOM 5005 O O . THR B 1 64 ? 1.546 -0.938 -9.758 1 94.31 64 THR B O 1
ATOM 5008 N N . PHE B 1 65 ? 1.362 -3.031 -10.492 1 95.94 65 PHE B N 1
ATOM 5009 C CA . PHE B 1 65 ? 1.435 -3.639 -9.172 1 95.94 65 PHE B CA 1
ATOM 5010 C C . PHE B 1 65 ? 2.826 -4.199 -8.906 1 95.94 65 PHE B C 1
ATOM 5012 O O . PHE B 1 65 ? 3.664 -4.246 -9.812 1 95.94 65 PHE B O 1
ATOM 5019 N N . LEU B 1 66 ? 3.055 -4.609 -7.652 1 94.69 66 LEU B N 1
ATOM 5020 C CA . LEU B 1 66 ? 4.391 -5.047 -7.266 1 94.69 66 LEU B CA 1
ATOM 5021 C C . LEU B 1 66 ? 4.328 -6.359 -6.488 1 94.69 66 LEU B C 1
ATOM 5023 O O . LEU B 1 66 ? 3.354 -6.621 -5.781 1 94.69 66 LEU B O 1
ATOM 5027 N N . PRO B 1 67 ? 5.43 -7.188 -6.688 1 96.94 67 PRO B N 1
ATOM 5028 C CA . PRO B 1 67 ? 5.566 -8.305 -5.754 1 96.94 67 PRO B CA 1
ATOM 5029 C C . PRO B 1 67 ? 5.926 -7.855 -4.34 1 96.94 67 PRO B C 1
ATOM 5031 O O . PRO B 1 67 ? 6.777 -6.98 -4.164 1 96.94 67 PRO B O 1
ATOM 5034 N N . VAL B 1 68 ? 5.266 -8.422 -3.369 1 97 68 VAL B N 1
ATOM 5035 C CA . VAL B 1 68 ? 5.531 -8.047 -1.985 1 97 68 VAL B CA 1
ATOM 5036 C C . VAL B 1 68 ? 6.191 -9.203 -1.248 1 97 68 VAL B C 1
ATOM 5038 O O . VAL B 1 68 ? 6.809 -9.016 -0.197 1 97 68 VAL B O 1
ATOM 5041 N N . GLN B 1 69 ? 6.074 -10.383 -1.802 1 96.56 69 GLN B N 1
ATOM 5042 C CA . GLN B 1 69 ? 6.699 -11.578 -1.251 1 96.56 69 GLN B CA 1
ATOM 5043 C C . GLN B 1 69 ? 7.129 -12.531 -2.359 1 96.56 69 GLN B C 1
ATOM 5045 O O . GLN B 1 69 ? 6.387 -12.758 -3.316 1 96.56 69 GLN B O 1
ATOM 5050 N N . VAL B 1 70 ? 8.328 -13.055 -2.254 1 97.12 70 VAL B N 1
ATOM 5051 C CA . VAL B 1 70 ? 8.867 -14.031 -3.197 1 97.12 70 VAL B CA 1
ATOM 5052 C C . VAL B 1 70 ? 9.148 -15.344 -2.479 1 97.12 70 VAL B C 1
ATOM 5054 O O . VAL B 1 70 ? 9.891 -15.383 -1.495 1 97.12 70 VAL B O 1
ATOM 5057 N N . GLY B 1 71 ? 8.523 -16.375 -2.938 1 96.69 71 GLY B N 1
ATOM 5058 C CA . GLY B 1 71 ? 8.789 -17.703 -2.434 1 96.69 71 GLY B CA 1
ATOM 5059 C C . GLY B 1 71 ? 9.586 -18.562 -3.404 1 96.69 71 GLY B C 1
ATOM 5060 O O . GLY B 1 71 ? 9.266 -18.609 -4.594 1 96.69 71 GLY B O 1
ATOM 5061 N N . LEU B 1 72 ? 10.625 -19.172 -2.889 1 97.5 72 LEU B N 1
ATOM 5062 C CA . LEU B 1 72 ? 11.43 -20.125 -3.645 1 97.5 72 LEU B CA 1
ATOM 5063 C C . LEU B 1 72 ? 11.555 -21.438 -2.889 1 97.5 72 LEU B C 1
ATOM 5065 O O . LEU B 1 72 ? 11.547 -21.469 -1.656 1 97.5 72 LEU B O 1
ATOM 5069 N N . CYS B 1 73 ? 11.648 -22.453 -3.598 1 98.06 73 CYS B N 1
ATOM 5070 C CA . CYS B 1 73 ? 11.945 -23.766 -3.008 1 98.06 73 CYS B CA 1
ATOM 5071 C C . CYS B 1 73 ? 12.914 -24.547 -3.877 1 98.06 73 CYS B C 1
ATOM 5073 O O . CYS B 1 73 ? 12.562 -24.969 -4.977 1 98.06 73 CYS B O 1
ATOM 5075 N N . ALA B 1 74 ? 14.109 -24.703 -3.418 1 98.38 74 ALA B N 1
ATOM 5076 C CA . ALA B 1 74 ? 15.102 -25.531 -4.094 1 98.38 74 ALA B CA 1
ATOM 5077 C C . ALA B 1 74 ? 14.859 -27.016 -3.814 1 98.38 74 ALA B C 1
ATOM 5079 O O . ALA B 1 74 ? 14.734 -27.422 -2.656 1 98.38 74 ALA B O 1
ATOM 5080 N N . ALA B 1 75 ? 14.781 -27.781 -4.84 1 98.62 75 ALA B N 1
ATOM 5081 C CA . ALA B 1 75 ? 14.531 -29.203 -4.688 1 98.62 75 ALA B CA 1
ATOM 5082 C C . ALA B 1 75 ? 15.688 -30.031 -5.262 1 98.62 75 ALA B C 1
ATOM 5084 O O . ALA B 1 75 ? 16.156 -29.766 -6.371 1 98.62 75 ALA B O 1
ATOM 5085 N N . ARG B 1 76 ? 16.125 -30.984 -4.465 1 97.44 76 ARG B N 1
ATOM 5086 C CA . ARG B 1 76 ? 17.188 -31.875 -4.934 1 97.44 76 ARG B CA 1
ATOM 5087 C C . ARG B 1 76 ? 16.969 -33.312 -4.41 1 97.44 76 ARG B C 1
ATOM 5089 O O . ARG B 1 76 ? 16.5 -33.5 -3.289 1 97.44 76 ARG B O 1
ATOM 5096 N N . ARG B 1 77 ? 17.391 -34.219 -5.172 1 95.75 77 ARG B N 1
ATOM 5097 C CA . ARG B 1 77 ? 17.391 -35.625 -4.746 1 95.75 77 ARG B CA 1
ATOM 5098 C C . ARG B 1 77 ? 18.641 -35.969 -3.941 1 95.75 77 ARG B C 1
ATOM 5100 O O . ARG B 1 77 ? 19.719 -35.438 -4.219 1 95.75 77 ARG B O 1
ATOM 5107 N N . ASP B 1 78 ? 18.375 -36.656 -2.969 1 94.25 78 ASP B N 1
ATOM 5108 C CA . ASP B 1 78 ? 19.469 -37.25 -2.219 1 94.25 78 ASP B CA 1
ATOM 5109 C C . ASP B 1 78 ? 19.516 -38.781 -2.418 1 94.25 78 ASP B C 1
ATOM 5111 O O . ASP B 1 78 ? 18.844 -39.5 -1.714 1 94.25 78 ASP B O 1
ATOM 5115 N N . PHE B 1 79 ? 20.391 -39.312 -3.201 1 86.75 79 PHE B N 1
ATOM 5116 C CA . PHE B 1 79 ? 20.453 -40.719 -3.594 1 86.75 79 PHE B CA 1
ATOM 5117 C C . PHE B 1 79 ? 21.062 -41.562 -2.484 1 86.75 79 PHE B C 1
ATOM 5119 O O . PHE B 1 79 ? 20.984 -42.781 -2.512 1 86.75 79 PHE B O 1
ATOM 5126 N N . SER B 1 80 ? 21.625 -40.906 -1.499 1 87.31 80 SER B N 1
ATOM 5127 C CA . SER B 1 80 ? 22.234 -41.625 -0.392 1 87.31 80 SER B CA 1
ATOM 5128 C C . SER B 1 80 ? 21.172 -42.094 0.607 1 87.31 80 SER B C 1
ATOM 5130 O O . SER B 1 80 ? 21.406 -43.031 1.363 1 87.31 80 SER B O 1
ATOM 5132 N N . LYS B 1 81 ? 20.109 -41.469 0.785 1 84.12 81 LYS B N 1
ATOM 5133 C CA . LYS B 1 81 ? 19.094 -41.781 1.791 1 84.12 81 LYS B CA 1
ATOM 5134 C C . LYS B 1 81 ? 17.938 -42.562 1.194 1 84.12 81 LYS B C 1
ATOM 5136 O O . LYS B 1 81 ? 17.125 -43.156 1.926 1 84.12 81 LYS B O 1
ATOM 5141 N N . GLY B 1 82 ? 17.938 -42.75 -0.085 1 66.75 82 GLY B N 1
ATOM 5142 C CA . GLY B 1 82 ? 16.812 -43.438 -0.704 1 66.75 82 GLY B CA 1
ATOM 5143 C C . GLY B 1 82 ? 17.062 -44.906 -0.956 1 66.75 82 GLY B C 1
ATOM 5144 O O . GLY B 1 82 ? 18.203 -45.344 -1.067 1 66.75 82 GLY B O 1
ATOM 5145 N N . GLY B 1 83 ? 16.062 -45.812 -0.54 1 63.19 83 GLY B N 1
ATOM 5146 C CA . GLY B 1 83 ? 16.172 -47.219 -0.892 1 63.19 83 GLY B CA 1
ATOM 5147 C C . GLY B 1 83 ? 16.188 -47.438 -2.389 1 63.19 83 GLY B C 1
ATOM 5148 O O . GLY B 1 83 ? 16.078 -46.5 -3.176 1 63.19 83 GLY B O 1
ATOM 5149 N N . PRO B 1 84 ? 16.438 -48.656 -2.836 1 63.03 84 PRO B N 1
ATOM 5150 C CA . PRO B 1 84 ? 16.578 -49.031 -4.246 1 63.03 84 PRO B CA 1
ATOM 5151 C C . PRO B 1 84 ? 15.359 -48.625 -5.082 1 63.03 84 PRO B C 1
ATOM 5153 O O . PRO B 1 84 ? 15.492 -48.344 -6.27 1 63.03 84 PRO B O 1
ATOM 5156 N N . GLU B 1 85 ? 14.266 -48.5 -4.41 1 72.06 85 GLU B N 1
ATOM 5157 C CA . GLU B 1 85 ? 13.055 -48.25 -5.18 1 72.06 85 GLU B CA 1
ATOM 5158 C C . GLU B 1 85 ? 12.469 -46.875 -4.848 1 72.06 85 GLU B C 1
ATOM 5160 O O . GLU B 1 85 ? 11.484 -46.469 -5.457 1 72.06 85 GLU B O 1
ATOM 5165 N N . SER B 1 86 ? 13.133 -46.156 -3.93 1 84.06 86 SER B N 1
ATOM 5166 C CA . SER B 1 86 ? 12.57 -44.906 -3.455 1 84.06 86 SER B CA 1
ATOM 5167 C C . SER B 1 86 ? 13.508 -43.75 -3.744 1 84.06 86 SER B C 1
ATOM 5169 O O . SER B 1 86 ? 14.727 -43.906 -3.857 1 84.06 86 SER B O 1
ATOM 5171 N N . CYS B 1 87 ? 12.906 -42.656 -3.992 1 92.62 87 CYS B N 1
ATOM 5172 C CA . CYS B 1 87 ? 13.688 -41.438 -4.195 1 92.62 87 CYS B CA 1
ATOM 5173 C C . CYS B 1 87 ? 13.477 -40.469 -3.043 1 92.62 87 CYS B C 1
ATOM 5175 O O . CYS B 1 87 ? 12.336 -40.156 -2.68 1 92.62 87 CYS B O 1
ATOM 5177 N N . HIS B 1 88 ? 14.57 -40.094 -2.445 1 95.81 88 HIS B N 1
ATOM 5178 C CA . HIS B 1 88 ? 14.531 -39.125 -1.353 1 95.81 88 HIS B CA 1
ATOM 5179 C C . HIS B 1 88 ? 14.773 -37.688 -1.861 1 95.81 88 HIS B C 1
ATOM 5181 O O . HIS B 1 88 ? 15.758 -37.438 -2.557 1 95.81 88 HIS B O 1
ATOM 5187 N N . TRP B 1 89 ? 13.875 -36.781 -1.5 1 97.25 89 TRP B N 1
ATOM 5188 C CA . TRP B 1 89 ? 13.977 -35.406 -1.94 1 97.25 89 TRP B CA 1
ATOM 5189 C C . TRP B 1 89 ? 14.219 -34.469 -0.757 1 97.25 89 TRP B C 1
ATOM 5191 O O . TRP B 1 89 ? 13.586 -34.625 0.289 1 97.25 89 TRP B O 1
ATOM 5201 N N . VAL B 1 90 ? 15.172 -33.594 -0.912 1 97.81 90 VAL B N 1
ATOM 5202 C CA . VAL B 1 90 ? 15.414 -32.5 0.036 1 97.81 90 VAL B CA 1
ATOM 5203 C C . VAL B 1 90 ? 14.828 -31.188 -0.505 1 97.81 90 VAL B C 1
ATOM 5205 O O . VAL B 1 90 ? 15.211 -30.734 -1.584 1 97.81 90 VAL B O 1
ATOM 5208 N N . LEU B 1 91 ? 13.93 -30.625 0.232 1 98.06 91 LEU B N 1
ATOM 5209 C CA . LEU B 1 91 ? 13.281 -29.375 -0.155 1 98.06 91 LEU B CA 1
ATOM 5210 C C . LEU B 1 91 ? 13.734 -28.219 0.744 1 98.06 91 LEU B C 1
ATOM 5212 O O . LEU B 1 91 ? 13.766 -28.359 1.969 1 98.06 91 LEU B O 1
ATOM 5216 N N . SER B 1 92 ? 14.141 -27.109 0.134 1 97.38 92 SER B N 1
ATOM 5217 C CA . SER B 1 92 ? 14.617 -25.953 0.871 1 97.38 92 SER B CA 1
ATOM 5218 C C . SER B 1 92 ? 13.797 -24.703 0.539 1 97.38 92 SER B C 1
ATOM 5220 O O . SER B 1 92 ? 14.242 -23.859 -0.233 1 97.38 92 SER B O 1
ATOM 5222 N N . PRO B 1 93 ? 12.656 -24.547 1.222 1 95.94 93 PRO B N 1
ATOM 5223 C CA . PRO B 1 93 ? 11.812 -23.375 0.965 1 95.94 93 PRO B CA 1
ATOM 5224 C C . PRO B 1 93 ? 12.312 -22.125 1.669 1 95.94 93 PRO B C 1
ATOM 5226 O O . PRO B 1 93 ? 12.93 -22.203 2.732 1 95.94 93 PRO B O 1
ATOM 5229 N N . VAL B 1 94 ? 12.047 -20.969 1.026 1 95.12 94 VAL B N 1
ATOM 5230 C CA . VAL B 1 94 ? 12.352 -19.672 1.615 1 95.12 94 VAL B CA 1
ATOM 5231 C C . VAL B 1 94 ? 11.305 -18.656 1.176 1 95.12 94 VAL B C 1
ATOM 5233 O O . VAL B 1 94 ? 10.789 -18.719 0.06 1 95.12 94 VAL B O 1
ATOM 5236 N N . SER B 1 95 ? 10.945 -17.828 2.057 1 94.5 95 SER B N 1
ATOM 5237 C CA . SER B 1 95 ? 10.039 -16.719 1.779 1 94.5 95 SER B CA 1
ATOM 5238 C C . SER B 1 95 ? 10.695 -15.383 2.082 1 94.5 95 SER B C 1
ATOM 5240 O O . SER B 1 95 ? 11.242 -15.18 3.17 1 94.5 95 SER B O 1
ATOM 5242 N N . LEU B 1 96 ? 10.648 -14.492 1.116 1 95.25 96 LEU B N 1
ATOM 5243 C CA . LEU B 1 96 ? 11.305 -13.195 1.24 1 95.25 96 LEU B CA 1
ATOM 5244 C C . LEU B 1 96 ? 10.32 -12.055 1.015 1 95.25 96 LEU B C 1
ATOM 5246 O O . LEU B 1 96 ? 9.625 -12.023 -0.004 1 95.25 96 LEU B O 1
ATOM 5250 N N . TYR B 1 97 ? 10.25 -11.164 1.98 1 95.25 97 TYR B N 1
ATOM 5251 C CA . TYR B 1 97 ? 9.555 -9.914 1.694 1 95.25 97 TYR B CA 1
ATOM 5252 C C . TYR B 1 97 ? 10.391 -9.023 0.774 1 95.25 97 TYR B C 1
ATOM 5254 O O . TYR B 1 97 ? 11.609 -8.938 0.921 1 95.25 97 TYR B O 1
ATOM 5262 N N . VAL B 1 98 ? 9.695 -8.438 -0.176 1 95.31 98 VAL B N 1
ATOM 5263 C CA . VAL B 1 98 ? 10.383 -7.562 -1.116 1 95.31 98 VAL B CA 1
ATOM 5264 C C . VAL B 1 98 ? 9.766 -6.168 -1.081 1 95.31 98 VAL B C 1
ATOM 5266 O O . VAL B 1 98 ? 8.539 -6.027 -1.13 1 95.31 98 VAL B O 1
ATOM 5269 N N . PHE B 1 99 ? 10.562 -5.113 -0.985 1 94.69 99 PHE B N 1
ATOM 5270 C CA . PHE B 1 99 ? 10.133 -3.723 -0.896 1 94.69 99 PHE B CA 1
ATOM 5271 C C . PHE B 1 99 ? 11.125 -2.801 -1.592 1 94.69 99 PHE B C 1
ATOM 5273 O O . PHE B 1 99 ? 12.336 -2.904 -1.371 1 94.69 99 PHE B O 1
ATOM 5280 N N . PRO B 1 100 ? 10.641 -1.887 -2.49 1 90.12 100 PRO B N 1
ATOM 5281 C CA . PRO B 1 100 ? 11.531 -1.042 -3.285 1 90.12 100 PRO B CA 1
ATOM 5282 C C . PRO B 1 100 ? 12.141 0.105 -2.477 1 90.12 100 PRO B C 1
ATOM 5284 O O . PRO B 1 100 ? 11.773 1.267 -2.682 1 90.12 100 PRO B O 1
ATOM 5287 N N . ARG B 1 101 ? 13.07 -0.09 -1.638 1 76.94 101 ARG B N 1
ATOM 5288 C CA . ARG B 1 101 ? 13.656 0.936 -0.781 1 76.94 101 ARG B CA 1
ATOM 5289 C C . ARG B 1 101 ? 14.68 1.771 -1.547 1 76.94 101 ARG B C 1
ATOM 5291 O O . ARG B 1 101 ? 14.797 2.979 -1.326 1 76.94 101 ARG B O 1
ATOM 5298 N N . GLU B 1 102 ? 15.602 1.057 -2.26 1 63.88 102 GLU B N 1
ATOM 5299 C CA . GLU B 1 102 ? 16.797 1.671 -2.822 1 63.88 102 GLU B CA 1
ATOM 5300 C C . GLU B 1 102 ? 16.453 2.586 -3.992 1 63.88 102 GLU B C 1
ATOM 5302 O O . GLU B 1 102 ? 17.25 3.459 -4.359 1 63.88 102 GLU B O 1
ATOM 5307 N N . ALA B 1 103 ? 15.305 2.336 -4.477 1 57.5 103 ALA B N 1
ATOM 5308 C CA . ALA B 1 103 ? 15.023 3.055 -5.715 1 57.5 103 ALA B CA 1
ATOM 5309 C C . ALA B 1 103 ? 14.68 4.516 -5.438 1 57.5 103 ALA B C 1
ATOM 5311 O O . ALA B 1 103 ? 14.25 4.859 -4.332 1 57.5 103 ALA B O 1
ATOM 5312 N N . ALA B 1 104 ? 15.219 5.43 -6.262 1 62.78 104 ALA B N 1
ATOM 5313 C CA . ALA B 1 104 ? 14.625 6.758 -6.371 1 62.78 104 ALA B CA 1
ATOM 5314 C C . ALA B 1 104 ? 13.133 6.719 -6.062 1 62.78 104 ALA B C 1
ATOM 5316 O O . ALA B 1 104 ? 12.547 5.641 -5.941 1 62.78 104 ALA B O 1
ATOM 5317 N N . GLU B 1 105 ? 12.445 7.746 -5.891 1 71.44 105 GLU B N 1
ATOM 5318 C CA . GLU B 1 105 ? 11.016 7.816 -5.609 1 71.44 105 GLU B CA 1
ATOM 5319 C C . GLU B 1 105 ? 10.234 6.84 -6.48 1 71.44 105 GLU B C 1
ATOM 5321 O O . GLU B 1 105 ? 10.344 6.867 -7.707 1 71.44 105 GLU B O 1
ATOM 5326 N N . HIS B 1 106 ? 9.688 5.758 -5.805 1 84.12 106 HIS B N 1
ATOM 5327 C CA . HIS B 1 106 ? 8.898 4.73 -6.473 1 84.12 106 HIS B CA 1
ATOM 5328 C C . HIS B 1 106 ? 7.445 4.77 -6.02 1 84.12 106 HIS B C 1
ATOM 5330 O O . HIS B 1 106 ? 7.168 4.957 -4.832 1 84.12 106 HIS B O 1
ATOM 5336 N N . HIS B 1 107 ? 6.57 4.762 -7.07 1 90.31 107 HIS B N 1
ATOM 5337 C CA . HIS B 1 107 ? 5.145 4.629 -6.801 1 90.31 107 HIS B CA 1
ATOM 5338 C C . HIS B 1 107 ? 4.59 3.326 -7.371 1 90.31 107 HIS B C 1
ATOM 5340 O O . HIS B 1 107 ? 5.02 2.881 -8.438 1 90.31 107 HIS B O 1
ATOM 5346 N N . PHE B 1 108 ? 3.771 2.707 -6.66 1 93.25 108 PHE B N 1
ATOM 5347 C CA . PHE B 1 108 ? 3.09 1.521 -7.168 1 93.25 108 PHE B CA 1
ATOM 5348 C C . PHE B 1 108 ? 1.636 1.497 -6.715 1 93.25 108 PHE B C 1
ATOM 5350 O O . PHE B 1 108 ? 1.24 2.27 -5.84 1 93.25 108 PHE B O 1
ATOM 5357 N N . SER B 1 109 ? 0.865 0.712 -7.367 1 95.12 109 SER B N 1
ATOM 5358 C CA . SER B 1 109 ? -0.56 0.638 -7.059 1 95.12 109 SER B CA 1
ATOM 5359 C C . SER B 1 109 ? -0.872 -0.562 -6.172 1 95.12 109 SER B C 1
ATOM 5361 O O . SER B 1 109 ? -0.124 -1.541 -6.156 1 95.12 109 SER B O 1
ATOM 5363 N N . VAL B 1 110 ? -1.931 -0.417 -5.52 1 95.06 110 VAL B N 1
ATOM 5364 C CA . VAL B 1 110 ? -2.402 -1.457 -4.613 1 95.06 110 VAL B CA 1
ATOM 5365 C C . VAL B 1 110 ? -3.902 -1.671 -4.805 1 95.06 110 VAL B C 1
ATOM 5367 O O . VAL B 1 110 ? -4.66 -0.708 -4.953 1 95.06 110 VAL B O 1
ATOM 5370 N N . SER B 1 111 ? -4.27 -2.896 -4.875 1 93.5 111 SER B N 1
ATOM 5371 C CA . SER B 1 111 ? -5.68 -3.266 -4.906 1 93.5 111 SER B CA 1
ATOM 5372 C C . SER B 1 111 ? -6.215 -3.529 -3.502 1 93.5 111 SER B C 1
ATOM 5374 O O . SER B 1 111 ? -5.641 -4.32 -2.752 1 93.5 111 SER B O 1
ATOM 5376 N N . THR B 1 112 ? -7.352 -2.928 -3.17 1 92.69 112 THR B N 1
ATOM 5377 C CA . THR B 1 112 ? -7.949 -3.1 -1.851 1 92.69 112 THR B CA 1
ATOM 5378 C C . THR B 1 112 ? -8.312 -4.562 -1.608 1 92.69 112 THR B C 1
ATOM 5380 O O . THR B 1 112 ? -8.078 -5.094 -0.521 1 92.69 112 THR B O 1
ATOM 5383 N N . ALA B 1 113 ? -8.867 -5.195 -2.588 1 91 113 ALA B N 1
ATOM 5384 C CA . ALA B 1 113 ? -9.266 -6.598 -2.475 1 91 113 ALA B CA 1
ATOM 5385 C C . ALA B 1 113 ? -8.055 -7.488 -2.199 1 91 113 ALA B C 1
ATOM 5387 O O . ALA B 1 113 ? -8.133 -8.422 -1.398 1 91 113 ALA B O 1
ATOM 5388 N N . THR B 1 114 ? -7.004 -7.207 -2.861 1 93.12 114 THR B N 1
ATOM 5389 C CA . THR B 1 114 ? -5.793 -8 -2.686 1 93.12 114 THR B CA 1
ATOM 5390 C C . THR B 1 114 ? -5.219 -7.809 -1.285 1 93.12 114 THR B C 1
ATOM 5392 O O . THR B 1 114 ? -4.742 -8.766 -0.666 1 93.12 114 THR B O 1
ATOM 5395 N N . MET B 1 115 ? -5.254 -6.562 -0.792 1 94 115 MET B N 1
ATOM 5396 C CA . MET B 1 115 ? -4.758 -6.289 0.553 1 94 115 MET B CA 1
ATOM 5397 C C . MET B 1 115 ? -5.562 -7.055 1.598 1 94 115 MET B C 1
ATOM 5399 O O . MET B 1 115 ? -4.996 -7.617 2.533 1 94 115 MET B O 1
ATOM 5403 N N . VAL B 1 116 ? -6.816 -7.039 1.415 1 92.81 116 VAL B N 1
ATOM 5404 C CA . VAL B 1 116 ? -7.688 -7.754 2.344 1 92.81 116 VAL B CA 1
ATOM 5405 C C . VAL B 1 116 ? -7.391 -9.25 2.285 1 92.81 116 VAL B C 1
ATOM 5407 O O . VAL B 1 116 ? -7.32 -9.914 3.32 1 92.81 116 VAL B O 1
ATOM 5410 N N . PHE B 1 117 ? -7.211 -9.742 1.091 1 93.06 117 PHE B N 1
ATOM 5411 C CA . PHE B 1 117 ? -6.875 -11.148 0.899 1 93.06 117 PHE B CA 1
ATOM 5412 C C . PHE B 1 117 ? -5.578 -11.5 1.619 1 93.06 117 PHE B C 1
ATOM 5414 O O . PHE B 1 117 ? -5.508 -12.508 2.326 1 93.06 117 PHE B O 1
ATOM 5421 N N . LEU B 1 118 ? -4.551 -10.703 1.414 1 94.81 118 LEU B N 1
ATOM 5422 C CA . LEU B 1 118 ? -3.266 -10.922 2.066 1 94.81 118 LEU B CA 1
ATOM 5423 C C . LEU B 1 118 ? -3.418 -10.906 3.584 1 94.81 118 LEU B C 1
ATOM 5425 O O . LEU B 1 118 ? -2.859 -11.766 4.277 1 94.81 118 LEU B O 1
ATOM 5429 N N . GLU B 1 119 ? -4.148 -9.953 4.098 1 93.56 119 GLU B N 1
ATOM 5430 C CA . GLU B 1 119 ? -4.379 -9.844 5.535 1 93.56 119 GLU B CA 1
ATOM 5431 C C . GLU B 1 119 ? -5.07 -11.094 6.074 1 93.56 119 GLU B C 1
ATOM 5433 O O . GLU B 1 119 ? -4.68 -11.633 7.113 1 93.56 119 GLU B O 1
ATOM 5438 N N . GLN B 1 120 ? -6.027 -11.555 5.355 1 91.81 120 GLN B N 1
ATOM 5439 C CA . GLN B 1 120 ? -6.801 -12.719 5.773 1 91.81 120 GLN B CA 1
ATOM 5440 C C . GLN B 1 120 ? -5.945 -13.984 5.77 1 91.81 120 GLN B C 1
ATOM 5442 O O . GLN B 1 120 ? -6.254 -14.953 6.469 1 91.81 120 GLN B O 1
ATOM 5447 N N . ASN B 1 121 ? -4.906 -13.93 5.008 1 92.25 121 ASN B N 1
ATOM 5448 C CA . ASN B 1 121 ? -4.047 -15.109 4.918 1 92.25 121 ASN B CA 1
ATOM 5449 C C . ASN B 1 121 ? -2.748 -14.914 5.695 1 92.25 121 ASN B C 1
ATOM 5451 O O . ASN B 1 121 ? -1.742 -15.562 5.406 1 92.25 121 ASN B O 1
ATOM 5455 N N . GLY B 1 122 ? -2.73 -13.945 6.566 1 91.5 122 GLY B N 1
ATOM 5456 C CA . GLY B 1 122 ? -1.675 -13.844 7.562 1 91.5 122 GLY B CA 1
ATOM 5457 C C . GLY B 1 122 ? -0.489 -13.023 7.09 1 91.5 122 GLY B C 1
ATOM 5458 O O . GLY B 1 122 ? 0.585 -13.07 7.691 1 91.5 122 GLY B O 1
ATOM 5459 N N . PHE B 1 123 ? -0.615 -12.297 6.078 1 94.56 123 PHE B N 1
ATOM 5460 C CA . PHE B 1 123 ? 0.46 -11.422 5.621 1 94.56 123 PHE B CA 1
ATOM 5461 C C . PHE B 1 123 ? 0.761 -10.344 6.656 1 94.56 123 PHE B C 1
ATOM 5463 O O . PHE B 1 123 ? -0.156 -9.781 7.254 1 94.56 123 PHE B O 1
ATOM 5470 N N . ASN B 1 124 ? 2.027 -10.148 6.91 1 95 124 ASN B N 1
ATOM 5471 C CA . ASN B 1 124 ? 2.441 -9.133 7.871 1 95 124 ASN B CA 1
ATOM 5472 C C . ASN B 1 124 ? 2.945 -7.871 7.176 1 95 124 ASN B C 1
ATOM 5474 O O . ASN B 1 124 ? 4.109 -7.801 6.777 1 95 124 ASN B O 1
ATOM 5478 N N . PHE B 1 125 ? 2.105 -6.891 7.137 1 96.44 125 PHE B N 1
ATOM 5479 C CA . PHE B 1 125 ? 2.408 -5.672 6.395 1 96.44 125 PHE B CA 1
ATOM 5480 C C . PHE B 1 125 ? 3.514 -4.883 7.086 1 96.44 125 PHE B C 1
ATOM 5482 O O . PHE B 1 125 ? 4.312 -4.215 6.422 1 96.44 125 PHE B O 1
ATOM 5489 N N . ASN B 1 126 ? 3.568 -4.875 8.406 1 95.56 126 ASN B N 1
ATOM 5490 C CA . ASN B 1 126 ? 4.629 -4.18 9.125 1 95.56 126 ASN B CA 1
ATOM 5491 C C . ASN B 1 126 ? 6.004 -4.742 8.781 1 95.56 126 ASN B C 1
ATOM 5493 O O . ASN B 1 126 ? 6.938 -3.99 8.5 1 95.56 126 ASN B O 1
ATOM 5497 N N . GLU B 1 127 ? 6.129 -6.023 8.766 1 93.75 127 GLU B N 1
ATOM 5498 C CA . GLU B 1 127 ? 7.391 -6.68 8.438 1 93.75 127 GLU B CA 1
ATOM 5499 C C . GLU B 1 127 ? 7.77 -6.449 6.973 1 93.75 127 GLU B C 1
ATOM 5501 O O . GLU B 1 127 ? 8.953 -6.328 6.645 1 93.75 127 GLU B O 1
ATOM 5506 N N . TRP B 1 128 ? 6.758 -6.469 6.184 1 95 128 TRP B N 1
ATOM 5507 C CA . TRP B 1 128 ? 6.98 -6.223 4.766 1 95 128 TRP B CA 1
ATOM 5508 C C . TRP B 1 128 ? 7.688 -4.887 4.547 1 95 128 TRP B C 1
ATOM 5510 O O . TRP B 1 128 ? 8.734 -4.832 3.895 1 95 128 TRP B O 1
ATOM 5520 N N . VAL B 1 129 ? 7.18 -3.801 5.148 1 94.62 129 VAL B N 1
ATOM 5521 C CA . VAL B 1 129 ? 7.734 -2.469 4.938 1 94.62 129 VAL B CA 1
ATOM 5522 C C . VAL B 1 129 ? 9.062 -2.342 5.676 1 94.62 129 VAL B C 1
ATOM 5524 O O . VAL B 1 129 ? 10.031 -1.79 5.141 1 94.62 129 VAL B O 1
ATOM 5527 N N . ARG B 1 130 ? 9.195 -2.883 6.824 1 92.38 130 ARG B N 1
ATOM 5528 C CA . ARG B 1 130 ? 10.359 -2.705 7.684 1 92.38 130 ARG B CA 1
ATOM 5529 C C . ARG B 1 130 ? 11.539 -3.535 7.188 1 92.38 130 ARG B C 1
ATOM 5531 O O . ARG B 1 130 ? 12.68 -3.076 7.215 1 92.38 130 ARG B O 1
ATOM 5538 N N . HIS B 1 131 ? 11.195 -4.785 6.719 1 91.31 131 HIS B N 1
ATOM 5539 C CA . HIS B 1 131 ? 12.273 -5.73 6.473 1 91.31 131 HIS B CA 1
ATOM 5540 C C . HIS B 1 131 ? 12.328 -6.133 5.004 1 91.31 131 HIS B C 1
ATOM 5542 O O . HIS B 1 131 ? 13.156 -6.953 4.609 1 91.31 131 HIS B O 1
ATOM 5548 N N . GLY B 1 132 ? 11.461 -5.574 4.195 1 93.25 132 GLY B N 1
ATOM 5549 C CA . GLY B 1 132 ? 11.477 -5.93 2.785 1 93.25 132 GLY B CA 1
ATOM 5550 C C . GLY B 1 132 ? 12.828 -5.695 2.125 1 93.25 132 GLY B C 1
ATOM 5551 O O . GLY B 1 132 ? 13.484 -4.691 2.395 1 93.25 132 GLY B O 1
ATOM 5552 N N . LEU B 1 133 ? 13.242 -6.668 1.379 1 93.88 133 LEU B N 1
ATOM 5553 C CA . LEU B 1 133 ? 14.516 -6.605 0.672 1 93.88 133 LEU B CA 1
ATOM 5554 C C . LEU B 1 133 ? 14.375 -5.852 -0.645 1 93.88 133 LEU B C 1
ATOM 5556 O O . LEU B 1 133 ? 13.352 -5.973 -1.324 1 93.88 133 LEU B O 1
ATOM 5560 N N . GLY B 1 134 ? 15.375 -5.129 -1.002 1 92.06 134 GLY B N 1
ATOM 5561 C CA . GLY B 1 134 ? 15.359 -4.402 -2.264 1 92.06 134 GLY B CA 1
ATOM 5562 C C . GLY B 1 134 ? 15.914 -5.211 -3.422 1 92.06 134 GLY B C 1
ATOM 5563 O O . GLY B 1 134 ? 16.172 -6.406 -3.281 1 92.06 134 GLY B O 1
ATOM 5564 N N . TRP B 1 135 ? 15.969 -4.586 -4.547 1 94.19 135 TRP B N 1
ATOM 5565 C CA . TRP B 1 135 ? 16.578 -5.145 -5.75 1 94.19 135 TRP B CA 1
ATOM 5566 C C . TRP B 1 135 ? 17.078 -4.043 -6.672 1 94.19 135 TRP B C 1
ATOM 5568 O O . TRP B 1 135 ? 16.672 -2.885 -6.543 1 94.19 135 TRP B O 1
ATOM 5578 N N . LEU B 1 136 ? 18.047 -4.379 -7.434 1 94.31 136 LEU B N 1
ATOM 5579 C CA . LEU B 1 136 ? 18.484 -3.559 -8.562 1 94.31 136 LEU B CA 1
ATOM 5580 C C . LEU B 1 136 ? 18.328 -4.316 -9.875 1 94.31 136 LEU B C 1
ATOM 5582 O O . LEU B 1 136 ? 18.797 -5.453 -10 1 94.31 136 LEU B O 1
ATOM 5586 N N . ARG B 1 137 ? 17.656 -3.721 -10.812 1 95.06 137 ARG B N 1
ATOM 5587 C CA . ARG B 1 137 ? 17.656 -4.328 -12.141 1 95.06 137 ARG B CA 1
ATOM 5588 C C . ARG B 1 137 ? 19.047 -4.293 -12.75 1 95.06 137 ARG B C 1
ATOM 5590 O O . ARG B 1 137 ? 19.891 -3.492 -12.344 1 95.06 137 ARG B O 1
ATOM 5597 N N . PRO B 1 138 ? 19.281 -5.16 -13.664 1 96.69 138 PRO B N 1
ATOM 5598 C CA . PRO B 1 138 ? 20.625 -5.203 -14.258 1 96.69 138 PRO B CA 1
ATOM 5599 C C . PRO B 1 138 ? 21.078 -3.85 -14.805 1 96.69 138 PRO B C 1
ATOM 5601 O O . PRO B 1 138 ? 22.219 -3.449 -14.602 1 96.69 138 PRO B O 1
ATOM 5604 N N . GLY B 1 139 ? 20.203 -3.176 -15.5 1 95.06 139 GLY B N 1
ATOM 5605 C CA . GLY B 1 139 ? 20.547 -1.857 -16 1 95.06 139 GLY B CA 1
ATOM 5606 C C . GLY B 1 139 ? 20.891 -0.866 -14.914 1 95.06 139 GLY B C 1
ATOM 5607 O O . GLY B 1 139 ? 21.844 -0.101 -15.039 1 95.06 139 GLY B O 1
ATOM 5608 N N . GLU B 1 140 ? 20.172 -0.842 -13.82 1 92.94 140 GLU B N 1
ATOM 5609 C CA . GLU B 1 140 ? 20.406 0.043 -12.68 1 92.94 140 GLU B CA 1
ATOM 5610 C C . GLU B 1 140 ? 21.734 -0.285 -11.992 1 92.94 140 GLU B C 1
ATOM 5612 O O . GLU B 1 140 ? 22.469 0.618 -11.578 1 92.94 140 GLU B O 1
ATOM 5617 N N . GLU B 1 141 ? 21.953 -1.567 -11.82 1 95 141 GLU B N 1
ATOM 5618 C CA . GLU B 1 141 ? 23.203 -2.01 -11.234 1 95 141 GLU B CA 1
ATOM 5619 C C . GLU B 1 141 ? 24.406 -1.522 -12.047 1 95 141 GLU B C 1
ATOM 5621 O O . GLU B 1 141 ? 25.359 -0.985 -11.492 1 95 141 GLU B O 1
ATOM 5626 N N . GLU B 1 142 ? 24.312 -1.757 -13.305 1 96.06 142 GLU B N 1
ATOM 5627 C CA . GLU B 1 142 ? 25.406 -1.361 -14.195 1 96.06 142 GLU B CA 1
ATOM 5628 C C . GLU B 1 142 ? 25.656 0.14 -14.117 1 96.06 142 GLU B C 1
ATOM 5630 O O . GLU B 1 142 ? 26.812 0.575 -14.086 1 96.06 142 GLU B O 1
ATOM 5635 N N . GLU B 1 143 ? 24.609 0.88 -14.148 1 94.56 143 GLU B N 1
ATOM 5636 C CA . GLU B 1 143 ? 24.734 2.332 -14.07 1 94.56 143 GLU B CA 1
ATOM 5637 C C . GLU B 1 143 ? 25.391 2.758 -12.758 1 94.56 143 GLU B C 1
ATOM 5639 O O . GLU B 1 143 ? 26.266 3.625 -12.75 1 94.56 143 GLU B O 1
ATOM 5644 N N . LYS B 1 144 ? 24.969 2.236 -11.68 1 93.19 144 LYS B N 1
ATOM 5645 C CA . LYS B 1 144 ? 25.531 2.564 -10.367 1 93.19 144 LYS B CA 1
ATOM 5646 C C . LYS B 1 144 ? 27 2.168 -10.289 1 93.19 144 LYS B C 1
ATOM 5648 O O . LYS B 1 144 ? 27.828 2.936 -9.797 1 93.19 144 LYS B O 1
ATOM 5653 N N . ARG B 1 145 ? 27.328 0.984 -10.758 1 95.75 145 ARG B N 1
ATOM 5654 C CA . ARG B 1 145 ? 28.703 0.505 -10.742 1 95.75 145 ARG B CA 1
ATOM 5655 C C . ARG B 1 145 ? 29.609 1.382 -11.617 1 95.75 145 ARG B C 1
ATOM 5657 O O . ARG B 1 145 ? 30.734 1.677 -11.242 1 95.75 145 ARG B O 1
ATOM 5664 N N . ARG B 1 146 ? 29.078 1.722 -12.75 1 95.69 146 ARG B N 1
ATOM 5665 C CA . ARG B 1 146 ? 29.828 2.574 -13.664 1 95.69 146 ARG B CA 1
ATOM 5666 C C . ARG B 1 146 ? 30.125 3.928 -13.031 1 95.69 146 ARG B C 1
ATOM 5668 O O . ARG B 1 146 ? 31.234 4.457 -13.172 1 95.69 146 ARG B O 1
ATOM 5675 N N . ALA B 1 147 ? 29.125 4.465 -12.391 1 94 147 ALA B N 1
ATOM 5676 C CA . ALA B 1 147 ? 29.312 5.758 -11.727 1 94 147 ALA B CA 1
ATOM 5677 C C . ALA B 1 147 ? 30.391 5.684 -10.656 1 94 147 ALA B C 1
ATOM 5679 O O . ALA B 1 147 ? 31.25 6.566 -10.57 1 94 147 ALA B O 1
ATOM 5680 N N . VAL B 1 148 ? 30.359 4.688 -9.852 1 94.38 148 VAL B N 1
ATOM 5681 C CA . VAL B 1 148 ? 31.344 4.523 -8.781 1 94.38 148 VAL B CA 1
ATOM 5682 C C . VAL B 1 148 ? 32.719 4.234 -9.383 1 94.38 148 VAL B C 1
ATOM 5684 O O . VAL B 1 148 ? 33.719 4.773 -8.93 1 94.38 148 VAL B O 1
ATOM 5687 N N . GLN B 1 149 ? 32.781 3.432 -10.414 1 94.62 149 GLN B N 1
ATOM 5688 C CA . GLN B 1 149 ? 34.062 3.088 -11.07 1 94.62 149 GLN B CA 1
ATOM 5689 C C . GLN B 1 149 ? 34.688 4.32 -11.703 1 94.62 149 GLN B C 1
ATOM 5691 O O . GLN B 1 149 ? 35.906 4.484 -11.641 1 94.62 149 GLN B O 1
ATOM 5696 N N . GLN B 1 150 ? 33.875 5.09 -12.312 1 94.25 150 GLN B N 1
ATOM 5697 C CA . GLN B 1 150 ? 34.375 6.324 -12.891 1 94.25 150 GLN B CA 1
ATOM 5698 C C . GLN B 1 150 ? 35.031 7.203 -11.82 1 94.25 150 GLN B C 1
ATOM 5700 O O . GLN B 1 150 ? 36.094 7.797 -12.055 1 94.25 150 GLN B O 1
ATOM 5705 N N . ARG B 1 151 ? 34.438 7.266 -10.734 1 93.06 151 ARG B N 1
ATOM 5706 C CA . ARG B 1 151 ? 35 8.023 -9.625 1 93.06 151 ARG B CA 1
ATOM 5707 C C . ARG B 1 151 ? 36.281 7.391 -9.125 1 93.06 151 ARG B C 1
ATOM 5709 O O . ARG B 1 151 ? 37.219 8.094 -8.789 1 93.06 151 ARG B O 1
ATOM 5716 N N . ILE B 1 152 ? 36.312 6.094 -9.039 1 92.94 152 ILE B N 1
ATOM 5717 C CA . ILE B 1 152 ? 37.5 5.367 -8.625 1 92.94 152 ILE B CA 1
ATOM 5718 C C . ILE B 1 152 ? 38.656 5.652 -9.594 1 92.94 152 ILE B C 1
ATOM 5720 O O . ILE B 1 152 ? 39.75 5.949 -9.172 1 92.94 152 ILE B O 1
ATOM 5724 N N . ASP B 1 153 ? 38.312 5.648 -10.812 1 93.56 153 ASP B N 1
ATOM 5725 C CA . ASP B 1 153 ? 39.344 5.891 -11.836 1 93.56 153 ASP B CA 1
ATOM 5726 C C . ASP B 1 153 ? 39.875 7.32 -11.758 1 93.56 153 ASP B C 1
ATOM 5728 O O . ASP B 1 153 ? 41.062 7.547 -11.898 1 93.56 153 ASP B O 1
ATOM 5732 N N . GLU B 1 154 ? 38.938 8.188 -11.539 1 92.38 154 GLU B N 1
ATOM 5733 C CA . GLU B 1 154 ? 39.312 9.586 -11.43 1 92.38 154 GLU B CA 1
ATOM 5734 C C . GLU B 1 154 ? 40.219 9.82 -10.234 1 92.38 154 GLU B C 1
ATOM 5736 O O . GLU B 1 154 ? 41.281 10.438 -10.359 1 92.38 154 GLU B O 1
ATOM 5741 N N . ILE B 1 155 ? 39.844 9.273 -9.148 1 90.75 155 ILE B N 1
ATOM 5742 C CA . ILE B 1 155 ? 40.625 9.461 -7.922 1 90.75 155 ILE B CA 1
ATOM 5743 C C . ILE B 1 155 ? 41.969 8.734 -8.031 1 90.75 155 ILE B C 1
ATOM 5745 O O . ILE B 1 155 ? 42.969 9.211 -7.527 1 90.75 155 ILE B O 1
ATOM 5749 N N . SER B 1 156 ? 42 7.594 -8.641 1 91.31 156 SER B N 1
ATOM 5750 C CA . SER B 1 156 ? 43.219 6.848 -8.844 1 91.31 156 SER B CA 1
ATOM 5751 C C . SER B 1 156 ? 44.219 7.629 -9.711 1 91.31 156 SER B C 1
ATOM 5753 O O . SER B 1 156 ? 45.406 7.617 -9.445 1 91.31 156 SER B O 1
ATOM 5755 N N . ARG B 1 157 ? 43.656 8.32 -10.672 1 90.25 157 ARG B N 1
ATOM 5756 C CA . ARG B 1 157 ? 44.5 9.156 -11.531 1 90.25 157 ARG B CA 1
ATOM 5757 C C . ARG B 1 157 ? 45.094 10.32 -10.742 1 90.25 157 ARG B C 1
ATOM 5759 O O . ARG B 1 157 ? 46.281 10.633 -10.875 1 90.25 157 ARG B O 1
ATOM 5766 N N . LEU B 1 158 ? 44.25 10.867 -9.953 1 87.38 158 LEU B N 1
ATOM 5767 C CA . LEU B 1 158 ? 44.719 11.992 -9.141 1 87.38 158 LEU B CA 1
ATOM 5768 C C . LEU B 1 158 ? 45.781 11.539 -8.133 1 87.38 158 LEU B C 1
ATOM 5770 O O . LEU B 1 158 ? 46.75 12.25 -7.883 1 87.38 158 LEU B O 1
ATOM 5774 N N . LYS B 1 159 ? 45.594 10.43 -7.566 1 87.62 159 LYS B N 1
ATOM 5775 C CA . LYS B 1 159 ? 46.531 9.875 -6.617 1 87.62 159 LYS B CA 1
ATOM 5776 C C . LYS B 1 159 ? 47.906 9.656 -7.273 1 87.62 159 LYS B C 1
ATOM 5778 O O . LYS B 1 159 ? 48.938 10.023 -6.715 1 87.62 159 LYS B O 1
ATOM 5783 N N . ARG B 1 160 ? 47.938 9.133 -8.422 1 86.69 160 ARG B N 1
ATOM 5784 C CA . ARG B 1 160 ? 49.188 8.867 -9.156 1 86.69 160 ARG B CA 1
ATOM 5785 C C . ARG B 1 160 ? 49.906 10.164 -9.5 1 86.69 160 ARG B C 1
ATOM 5787 O O . ARG B 1 160 ? 51.125 10.234 -9.438 1 86.69 160 ARG B O 1
ATOM 5794 N N . SER B 1 161 ? 49.125 11.148 -9.828 1 82.69 161 SER B N 1
ATOM 5795 C CA . SER B 1 161 ? 49.719 12.445 -10.156 1 82.69 161 SER B CA 1
ATOM 5796 C C . SER B 1 161 ? 50.281 13.125 -8.922 1 82.69 161 SER B C 1
ATOM 5798 O O . SER B 1 161 ? 51.344 13.781 -8.992 1 82.69 161 SER B O 1
ATOM 5800 N N . ALA B 1 162 ? 49.594 12.938 -7.848 1 77.81 162 ALA B N 1
ATOM 5801 C CA . ALA B 1 162 ? 50.062 13.539 -6.605 1 77.81 162 ALA B CA 1
ATOM 5802 C C . ALA B 1 162 ? 51.344 12.867 -6.117 1 77.81 162 ALA B C 1
ATOM 5804 O O . ALA B 1 162 ? 52.188 13.516 -5.52 1 77.81 162 ALA B O 1
ATOM 5805 N N . GLU B 1 163 ? 51.406 11.641 -6.273 1 74.38 163 GLU B N 1
ATOM 5806 C CA . GLU B 1 163 ? 52.594 10.906 -5.859 1 74.38 163 GLU B CA 1
ATOM 5807 C C . GLU B 1 163 ? 53.812 11.312 -6.684 1 74.38 163 GLU B C 1
ATOM 5809 O O . GLU B 1 163 ? 54.938 11.273 -6.195 1 74.38 163 GLU B O 1
ATOM 5814 N N . LYS B 1 164 ? 53.531 11.734 -7.918 1 66.69 164 LYS B N 1
ATOM 5815 C CA . LYS B 1 164 ? 54.656 12.141 -8.781 1 66.69 164 LYS B CA 1
ATOM 5816 C C . LYS B 1 164 ? 55.031 13.594 -8.531 1 66.69 164 LYS B C 1
ATOM 5818 O O . LYS B 1 164 ? 56.188 13.984 -8.742 1 66.69 164 LYS B O 1
ATOM 5823 N N . SER B 1 165 ? 53.938 14.367 -8.312 1 60.22 165 SER B N 1
ATOM 5824 C CA . SER B 1 165 ? 54.219 15.789 -8.211 1 60.22 165 SER B CA 1
ATOM 5825 C C . SER B 1 165 ? 54.688 16.156 -6.809 1 60.22 165 SER B C 1
ATOM 5827 O O . SER B 1 165 ? 54.125 15.719 -5.812 1 60.22 165 SER B O 1
ATOM 5829 N N . THR B 1 166 ? 55.844 16.219 -6.48 1 50.72 166 THR B N 1
ATOM 5830 C CA . THR B 1 166 ? 56.375 16.844 -5.281 1 50.72 166 THR B CA 1
ATOM 5831 C C . THR B 1 166 ? 55.719 18.203 -5.055 1 50.72 166 THR B C 1
ATOM 5833 O O . THR B 1 166 ? 56.344 19.25 -5.324 1 50.72 166 THR B O 1
ATOM 5836 N N . ALA B 1 167 ? 54.562 18.453 -5.586 1 46.5 167 ALA B N 1
ATOM 5837 C CA . ALA B 1 167 ? 54.062 19.812 -5.801 1 46.5 167 ALA B CA 1
ATOM 5838 C C . ALA B 1 167 ? 54 20.594 -4.484 1 46.5 167 ALA B C 1
ATOM 5840 O O . ALA B 1 167 ? 53.812 20 -3.42 1 46.5 167 ALA B O 1
ATOM 5841 N N . GLU B 1 168 ? 54.375 21.906 -4.543 1 47.69 168 GLU B N 1
ATOM 5842 C CA . GLU B 1 168 ? 54.469 23.125 -3.736 1 47.69 168 GLU B CA 1
ATOM 5843 C C . GLU B 1 168 ? 53.156 23.453 -3.055 1 47.69 168 GLU B C 1
ATOM 5845 O O . GLU B 1 168 ? 52.094 23.172 -3.604 1 47.69 168 GLU B O 1
ATOM 5850 N N . SER B 1 169 ? 53.125 23.562 -1.819 1 49.16 169 SER B N 1
ATOM 5851 C CA . SER B 1 169 ? 52.094 23.984 -0.882 1 49.16 169 SER B CA 1
ATOM 5852 C C . SER B 1 169 ? 51.281 25.156 -1.438 1 49.16 169 SER B C 1
ATOM 5854 O O . SER B 1 169 ? 51.844 26.109 -1.955 1 49.16 169 SER B O 1
ATOM 5856 N N . PRO B 1 170 ? 50.125 25.016 -1.817 1 48.94 170 PRO B N 1
ATOM 5857 C CA . PRO B 1 170 ? 49.344 26.172 -2.305 1 48.94 170 PRO B CA 1
ATOM 5858 C C . PRO B 1 170 ? 49.562 27.406 -1.443 1 48.94 170 PRO B C 1
ATOM 5860 O O . PRO B 1 170 ? 49.875 27.297 -0.255 1 48.94 170 PRO B O 1
ATOM 5863 N N . GLU B 1 171 ? 49.875 28.609 -2.033 1 49.91 171 GLU B N 1
ATOM 5864 C CA . GLU B 1 171 ? 50.062 29.938 -1.45 1 49.91 171 GLU B CA 1
ATOM 5865 C C . GLU B 1 171 ? 48.938 30.266 -0.461 1 49.91 171 GLU B C 1
ATOM 5867 O O . GLU B 1 171 ? 47.781 29.875 -0.666 1 49.91 171 GLU B O 1
ATOM 5872 N N . PRO B 1 172 ? 49.312 30.719 0.777 1 49.12 172 PRO B N 1
ATOM 5873 C CA . PRO B 1 172 ? 48.438 31.062 1.902 1 49.12 172 PRO B CA 1
ATOM 5874 C C . PRO B 1 172 ? 47.281 31.969 1.491 1 49.12 172 PRO B C 1
ATOM 5876 O O . PRO B 1 172 ? 47.5 32.969 0.808 1 49.12 172 PRO B O 1
ATOM 5879 N N . THR B 1 173 ? 46.188 31.469 1.256 1 52.09 173 THR B N 1
ATOM 5880 C CA . THR B 1 173 ? 45 32.281 0.98 1 52.09 173 THR B CA 1
ATOM 5881 C C . THR B 1 173 ? 44.75 33.281 2.115 1 52.09 173 THR B C 1
ATOM 5883 O O . THR B 1 173 ? 45.281 33.094 3.223 1 52.09 173 THR B O 1
ATOM 5886 N N . VAL B 1 174 ? 44 34.406 1.914 1 53.78 174 VAL B N 1
ATOM 5887 C CA . VAL B 1 174 ? 43.594 35.531 2.754 1 53.78 174 VAL B CA 1
ATOM 5888 C C . VAL B 1 174 ? 43.062 35.031 4.078 1 53.78 174 VAL B C 1
ATOM 5890 O O . VAL B 1 174 ? 42.312 34.031 4.109 1 53.78 174 VAL B O 1
ATOM 5893 N N . PRO B 1 175 ? 43.594 35.562 5.238 1 56.44 175 PRO B N 1
ATOM 5894 C CA . PRO B 1 175 ? 43.156 35.188 6.59 1 56.44 175 PRO B CA 1
ATOM 5895 C C . PRO B 1 175 ? 41.656 35.281 6.781 1 56.44 175 PRO B C 1
ATOM 5897 O O . PRO B 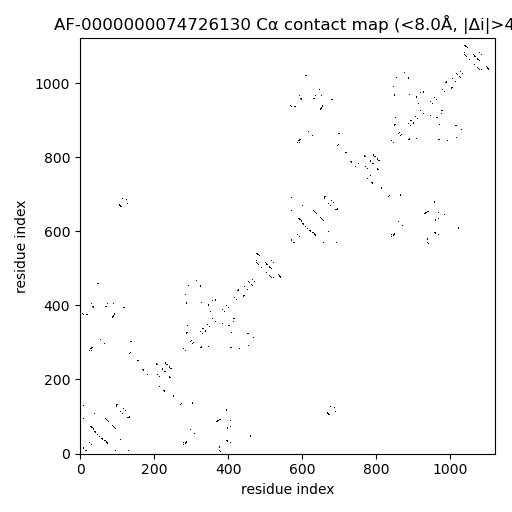1 175 ? 41.031 36.25 6.367 1 56.44 175 PRO B O 1
ATOM 5900 N N . LEU B 1 176 ? 40.969 34.188 6.941 1 60.62 176 LEU B N 1
ATOM 5901 C CA . LEU B 1 176 ? 39.5 34.094 7.137 1 60.62 176 LEU B CA 1
ATOM 5902 C C . LEU B 1 176 ? 39.125 34.688 8.492 1 60.62 176 LEU B C 1
ATOM 5904 O O . LEU B 1 176 ? 39.75 34.375 9.508 1 60.62 176 LEU B O 1
ATOM 5908 N N . GLU B 1 177 ? 38.281 35.75 8.547 1 65 177 GLU B N 1
ATOM 5909 C CA . GLU B 1 177 ? 37.719 36.25 9.797 1 65 177 GLU B CA 1
ATOM 5910 C C . GLU B 1 177 ? 36.781 35.219 10.422 1 65 177 GLU B C 1
ATOM 5912 O O . GLU B 1 177 ? 35.781 34.812 9.805 1 65 177 GLU B O 1
ATOM 5917 N N . ILE B 1 178 ? 37.156 34.594 11.523 1 66.75 178 ILE B N 1
ATOM 5918 C CA . ILE B 1 178 ? 36.344 33.625 12.25 1 66.75 178 ILE B CA 1
ATOM 5919 C C . ILE B 1 178 ? 35.312 34.312 13.117 1 66.75 178 ILE B C 1
ATOM 5921 O O . ILE B 1 178 ? 35.656 35.156 13.953 1 66.75 178 ILE B O 1
ATOM 5925 N N . PRO B 1 179 ? 34.062 34.188 12.797 1 64.88 179 PRO B N 1
ATOM 5926 C CA . PRO B 1 179 ? 33.031 34.844 13.633 1 64.88 179 PRO B CA 1
ATOM 5927 C C . PRO B 1 179 ? 33.219 34.531 15.117 1 64.88 179 PRO B C 1
ATOM 5929 O O . PRO B 1 179 ? 33.625 33.406 15.469 1 64.88 179 PRO B O 1
ATOM 5932 N N . GLU B 1 180 ? 33.062 35.531 16.031 1 64.5 180 GLU B N 1
ATOM 5933 C CA . GLU B 1 180 ? 33.156 35.375 17.484 1 64.5 180 GLU B CA 1
ATOM 5934 C C . GLU B 1 180 ? 32.031 34.5 18.031 1 64.5 180 GLU B C 1
ATOM 5936 O O . GLU B 1 180 ? 31 34.344 17.406 1 64.5 180 GLU B O 1
ATOM 5941 N N . GLY B 1 181 ? 32.25 33.625 19.125 1 67.31 181 GLY B N 1
ATOM 5942 C CA . GLY B 1 181 ? 31.25 32.844 19.828 1 67.31 181 GLY B CA 1
ATOM 5943 C C . GLY B 1 181 ? 31.547 31.359 19.828 1 67.31 181 GLY B C 1
ATOM 5944 O O . GLY B 1 181 ? 32.688 30.953 19.938 1 67.31 181 GLY B O 1
ATOM 5945 N N . ALA B 1 182 ? 30.484 30.547 19.766 1 68.38 182 ALA B N 1
ATOM 5946 C CA . ALA B 1 182 ? 30.578 29.094 19.875 1 68.38 182 ALA B CA 1
ATOM 5947 C C . ALA B 1 182 ? 31.438 28.516 18.75 1 68.38 182 ALA B C 1
ATOM 5949 O O . ALA B 1 182 ? 32.219 27.578 18.984 1 68.38 182 ALA B O 1
ATOM 5950 N N . ASP B 1 183 ? 31.469 29.062 17.656 1 78 183 ASP B N 1
ATOM 5951 C CA . ASP B 1 183 ? 32.219 28.578 16.516 1 78 183 ASP B CA 1
ATOM 5952 C C . ASP B 1 183 ? 33.719 28.781 16.734 1 78 183 ASP B C 1
ATOM 5954 O O . ASP B 1 183 ? 34.531 27.922 16.359 1 78 183 ASP B O 1
ATOM 5958 N N . ARG B 1 184 ? 34.156 29.844 17.438 1 79.06 184 ARG B N 1
ATOM 5959 C CA . ARG B 1 184 ? 35.562 30.125 17.672 1 79.06 184 ARG B CA 1
ATOM 5960 C C . ARG B 1 184 ? 36.156 29.094 18.625 1 79.06 184 ARG B C 1
ATOM 5962 O O . ARG B 1 184 ? 37.312 28.656 18.438 1 79.06 184 ARG B O 1
ATOM 5969 N N . ALA B 1 185 ? 35.312 28.734 19.594 1 82.12 185 ALA B N 1
ATOM 5970 C CA . ALA B 1 185 ? 35.812 27.75 20.562 1 82.12 185 ALA B CA 1
ATOM 5971 C C . ALA B 1 185 ? 36.094 26.406 19.875 1 82.12 185 ALA B C 1
ATOM 5973 O O . ALA B 1 185 ? 37.094 25.75 20.156 1 82.12 185 ALA B O 1
ATOM 5974 N N . VAL B 1 186 ? 35.188 26.016 19.047 1 85.44 186 VAL B N 1
ATOM 5975 C CA . VAL B 1 186 ? 35.312 24.75 18.344 1 85.44 186 VAL B CA 1
ATOM 5976 C C . VAL B 1 186 ? 36.562 24.797 17.438 1 85.44 186 VAL B C 1
ATOM 5978 O O . VAL B 1 186 ? 37.312 23.828 17.375 1 85.44 186 VAL B O 1
ATOM 5981 N N . VAL B 1 187 ? 36.781 25.938 16.812 1 84.56 187 VAL B N 1
ATOM 5982 C CA . VAL B 1 187 ? 37.906 26.109 15.898 1 84.56 187 VAL B CA 1
ATOM 5983 C C . VAL B 1 187 ? 39.219 26.047 16.672 1 84.56 187 VAL B C 1
ATOM 5985 O O . VAL B 1 187 ? 40.156 25.391 16.25 1 84.56 187 VAL B O 1
ATOM 5988 N N . ASP B 1 188 ? 39.281 26.719 17.766 1 87.38 188 ASP B N 1
ATOM 5989 C CA . ASP B 1 188 ? 40.5 26.75 18.578 1 87.38 188 ASP B CA 1
ATOM 5990 C C . ASP B 1 188 ? 40.844 25.359 19.094 1 87.38 188 ASP B C 1
ATOM 5992 O O . ASP B 1 188 ? 42 24.953 19.094 1 87.38 188 ASP B O 1
ATOM 5996 N N . ALA B 1 189 ? 39.812 24.688 19.5 1 90.25 189 ALA B N 1
ATOM 5997 C CA . ALA B 1 189 ? 40.031 23.328 19.969 1 90.25 189 ALA B CA 1
ATOM 5998 C C . ALA B 1 189 ? 40.562 22.453 18.844 1 90.25 189 ALA B C 1
ATOM 6000 O O . ALA B 1 189 ? 41.5 21.641 19.078 1 90.25 189 ALA B O 1
ATOM 6001 N N . CYS B 1 190 ? 40.031 22.547 17.703 1 89.31 190 CYS B N 1
ATOM 6002 C CA . CYS B 1 190 ? 40.469 21.75 16.562 1 89.31 190 CYS B CA 1
ATOM 6003 C C . CYS B 1 190 ? 41.906 22.094 16.172 1 89.31 190 CYS B C 1
ATOM 6005 O O . CYS B 1 190 ? 42.688 21.203 15.82 1 89.31 190 CYS B O 1
ATOM 6007 N N . ARG B 1 191 ? 42.312 23.359 16.203 1 88.94 191 ARG B N 1
ATOM 6008 C CA . ARG B 1 191 ? 43.656 23.828 15.938 1 88.94 191 ARG B CA 1
ATOM 6009 C C . ARG B 1 191 ? 44.656 23.125 16.859 1 88.94 191 ARG B C 1
ATOM 6011 O O . ARG B 1 191 ? 45.719 22.672 16.406 1 88.94 191 ARG B O 1
ATOM 6018 N N . ASP B 1 192 ? 44.188 23.125 18.047 1 91.62 192 ASP B N 1
ATOM 6019 C CA . ASP B 1 192 ? 45.094 22.5 19.031 1 91.62 192 ASP B CA 1
ATOM 6020 C C . ASP B 1 192 ? 45.25 21.016 18.75 1 91.62 192 ASP B C 1
ATOM 6022 O O . ASP B 1 192 ? 46.344 20.453 18.906 1 91.62 192 ASP B O 1
ATOM 6026 N N . GLN B 1 193 ? 44.188 20.422 18.359 1 92.25 193 GLN B N 1
ATOM 6027 C CA . GLN B 1 193 ? 44.219 19 18.062 1 92.25 193 GLN B CA 1
ATOM 6028 C C . GLN B 1 193 ? 45.156 18.719 16.875 1 92.25 193 GLN B C 1
ATOM 6030 O O . GLN B 1 193 ? 45.906 17.734 16.875 1 92.25 193 GLN B O 1
ATOM 6035 N N . VAL B 1 194 ? 45.062 19.516 15.883 1 92 194 VAL B N 1
ATOM 6036 C CA . VAL B 1 194 ? 45.906 19.344 14.703 1 92 194 VAL B CA 1
ATOM 6037 C C . VAL B 1 194 ? 47.375 19.516 15.078 1 92 194 VAL B C 1
ATOM 6039 O O . VAL B 1 194 ? 48.219 18.719 14.656 1 92 194 VAL B O 1
ATOM 6042 N N . ARG B 1 195 ? 47.719 20.5 15.898 1 90.69 195 ARG B N 1
ATOM 6043 C CA . ARG B 1 195 ? 49.094 20.75 16.328 1 90.69 195 ARG B CA 1
ATOM 6044 C C . ARG B 1 195 ? 49.625 19.562 17.125 1 90.69 195 ARG B C 1
ATOM 6046 O O . ARG B 1 195 ? 50.75 19.141 16.906 1 90.69 195 ARG B O 1
ATOM 6053 N N . GLU B 1 196 ? 48.75 19.125 17.984 1 91.69 196 GLU B N 1
ATOM 6054 C CA . GLU B 1 196 ? 49.156 17.984 18.797 1 91.69 196 GLU B CA 1
ATOM 6055 C C . GLU B 1 196 ? 49.406 16.75 17.922 1 91.69 196 GLU B C 1
ATOM 6057 O O . GLU B 1 196 ? 50.344 15.977 18.156 1 91.69 196 GLU B O 1
ATOM 6062 N N . TRP B 1 197 ? 48.5 16.594 17.016 1 92.38 197 TRP B N 1
ATOM 6063 C CA . TRP B 1 197 ? 48.594 15.453 16.109 1 92.38 197 TRP B CA 1
ATOM 6064 C C . TRP B 1 197 ? 49.844 15.531 15.25 1 92.38 197 TRP B C 1
ATOM 6066 O O . TRP B 1 197 ? 50.5 14.523 15 1 92.38 197 TRP B O 1
ATOM 6076 N N . LEU B 1 198 ? 50.219 16.641 14.852 1 88.75 198 LEU B N 1
ATOM 6077 C CA . LEU B 1 198 ? 51.406 16.828 14.023 1 88.75 198 LEU B CA 1
ATOM 6078 C C . LEU B 1 198 ? 52.656 16.484 14.797 1 88.75 198 LEU B C 1
ATOM 6080 O O . LEU B 1 198 ? 53.656 16.031 14.211 1 88.75 198 LEU B O 1
ATOM 6084 N N . LEU B 1 199 ? 52.562 16.719 16.109 1 86.44 199 LEU B N 1
ATOM 6085 C CA . LEU B 1 199 ? 53.719 16.469 16.953 1 86.44 199 LEU B CA 1
ATOM 6086 C C . LEU B 1 199 ? 53.781 14.992 17.344 1 86.44 199 LEU B C 1
ATOM 6088 O O . LEU B 1 199 ? 54.844 14.508 17.797 1 86.44 199 LEU B O 1
ATOM 6092 N N . SER B 1 200 ? 52.719 14.391 17.141 1 83.88 200 SER B N 1
ATOM 6093 C CA . SER B 1 200 ? 52.656 12.984 17.516 1 83.88 200 SER B CA 1
ATOM 6094 C C . SER B 1 200 ? 53.219 12.094 16.406 1 83.88 200 SER B C 1
ATOM 6096 O O . SER B 1 200 ? 53.094 12.43 15.227 1 83.88 200 SER B O 1
ATOM 6098 N N . PRO B 1 201 ? 53.906 11.062 16.766 1 80.25 201 PRO B N 1
ATOM 6099 C CA . PRO B 1 201 ? 54.406 10.125 15.766 1 80.25 201 PRO B CA 1
ATOM 6100 C C . PRO B 1 201 ? 53.344 9.242 15.156 1 80.25 201 PRO B C 1
ATOM 6102 O O . PRO B 1 201 ? 53.625 8.398 14.305 1 80.25 201 PRO B O 1
ATOM 6105 N N . ALA B 1 202 ? 52.156 9.539 15.43 1 74.44 202 ALA B N 1
ATOM 6106 C CA . ALA B 1 202 ? 51.062 8.688 14.969 1 74.44 202 ALA B CA 1
ATOM 6107 C C . ALA B 1 202 ? 50.938 8.742 13.445 1 74.44 202 ALA B C 1
ATOM 6109 O O . ALA B 1 202 ? 51.031 9.812 12.844 1 74.44 202 ALA B O 1
ATOM 6110 N N . LYS B 1 203 ? 50.812 7.625 12.789 1 75.94 203 LYS B N 1
ATOM 6111 C CA . LYS B 1 203 ? 50.656 7.512 11.344 1 75.94 203 LYS B CA 1
ATOM 6112 C C . LYS B 1 203 ? 49.188 7.52 10.93 1 75.94 203 LYS B C 1
ATOM 6114 O O . LYS B 1 203 ? 48.875 7.656 9.742 1 75.94 203 LYS B O 1
ATOM 6119 N N . THR B 1 204 ? 48.312 7.52 11.93 1 85.62 204 THR B N 1
ATOM 6120 C CA . THR B 1 204 ? 46.875 7.492 11.625 1 85.62 204 THR B CA 1
ATOM 6121 C C . THR B 1 204 ? 46.344 8.906 11.43 1 85.62 204 THR B C 1
ATOM 6123 O O . THR B 1 204 ? 46.75 9.836 12.133 1 85.62 204 THR B O 1
ATOM 6126 N N . PRO B 1 205 ? 45.5 9.086 10.422 1 88.5 205 PRO B N 1
ATOM 6127 C CA . PRO B 1 205 ? 44.938 10.422 10.219 1 88.5 205 PRO B CA 1
ATOM 6128 C C . PRO B 1 205 ? 44.156 10.914 11.43 1 88.5 205 PRO B C 1
ATOM 6130 O O . PRO B 1 205 ? 43.656 10.102 12.219 1 88.5 205 PRO B O 1
ATOM 6133 N N . LEU B 1 206 ? 44.188 12.188 11.586 1 90.75 206 LEU B N 1
ATOM 6134 C CA . LEU B 1 206 ? 43.406 12.805 12.641 1 90.75 206 LEU B CA 1
ATOM 6135 C C . LEU B 1 206 ? 41.938 12.891 12.234 1 90.75 206 LEU B C 1
ATOM 6137 O O . LEU B 1 206 ? 41.594 13.352 11.133 1 90.75 206 LEU B O 1
ATOM 6141 N N . GLU B 1 207 ? 41.062 12.32 13.023 1 90.62 207 GLU B N 1
ATOM 6142 C CA . GLU B 1 207 ? 39.656 12.375 12.758 1 90.62 207 GLU B CA 1
ATOM 6143 C C . GLU B 1 207 ? 38.906 13.148 13.852 1 90.62 207 GLU B C 1
ATOM 6145 O O . GLU B 1 207 ? 38.938 12.758 15.016 1 90.62 207 GLU B O 1
ATOM 6150 N N . ILE B 1 208 ? 38.312 14.25 13.438 1 90.62 208 ILE B N 1
ATOM 6151 C CA . ILE B 1 208 ? 37.562 15.094 14.375 1 90.62 208 ILE B CA 1
ATOM 6152 C C . ILE B 1 208 ? 36.062 15.07 14.031 1 90.62 208 ILE B C 1
ATOM 6154 O O . ILE B 1 208 ? 35.688 15.508 12.953 1 90.62 208 ILE B O 1
ATOM 6158 N N . PRO B 1 209 ? 35.25 14.523 14.898 1 89.5 209 PRO B N 1
ATOM 6159 C CA . PRO B 1 209 ? 33.812 14.57 14.641 1 89.5 209 PRO B CA 1
ATOM 6160 C C . PRO B 1 209 ? 33.281 16 14.516 1 89.5 209 PRO B C 1
ATOM 6162 O O . PRO B 1 209 ? 33.531 16.828 15.398 1 89.5 209 PRO B O 1
ATOM 6165 N N . MET B 1 210 ? 32.719 16.375 13.359 1 86.19 210 MET B N 1
ATOM 6166 C CA . MET B 1 210 ? 32.219 17.703 13.094 1 86.19 210 MET B CA 1
ATOM 6167 C C . MET B 1 210 ? 30.969 17.641 12.211 1 86.19 210 MET B C 1
ATOM 6169 O O . MET B 1 210 ? 31.078 17.656 10.984 1 86.19 210 MET B O 1
ATOM 6173 N N . GLU B 1 211 ? 29.812 17.766 12.797 1 81.38 211 GLU B N 1
ATOM 6174 C CA . GLU B 1 211 ? 28.547 17.578 12.078 1 81.38 211 GLU B CA 1
ATOM 6175 C C . GLU B 1 211 ? 28.156 18.844 11.328 1 81.38 211 GLU B C 1
ATOM 6177 O O . GLU B 1 211 ? 27.594 18.766 10.234 1 81.38 211 GLU B O 1
ATOM 6182 N N . ASN B 1 212 ? 28.531 20 11.891 1 78.75 212 ASN B N 1
ATOM 6183 C CA . ASN B 1 212 ? 28.141 21.281 11.305 1 78.75 212 ASN B CA 1
ATOM 6184 C C . ASN B 1 212 ? 28.953 21.578 10.047 1 78.75 212 ASN B C 1
ATOM 6186 O O . ASN B 1 212 ? 30.172 21.656 10.086 1 78.75 212 ASN B O 1
ATOM 6190 N N . ALA B 1 213 ? 28.234 21.797 8.961 1 75 213 ALA B N 1
ATOM 6191 C CA . ALA B 1 213 ? 28.891 21.984 7.664 1 75 213 ALA B CA 1
ATOM 6192 C C . ALA B 1 213 ? 29.703 23.266 7.645 1 75 213 ALA B C 1
ATOM 6194 O O . ALA B 1 213 ? 30.781 23.312 7.066 1 75 213 ALA B O 1
ATOM 6195 N N . PHE B 1 214 ? 29.266 24.312 8.297 1 71.5 214 PHE B N 1
ATOM 6196 C CA . PHE B 1 214 ? 29.969 25.594 8.328 1 71.5 214 PHE B CA 1
ATOM 6197 C C . PHE B 1 214 ? 31.297 25.453 9.07 1 71.5 214 PHE B C 1
ATOM 6199 O O . PHE B 1 214 ? 32.344 25.938 8.609 1 71.5 214 PHE B O 1
ATOM 6206 N N . GLN B 1 215 ? 31.203 24.844 10.109 1 79.5 215 GLN B N 1
ATOM 6207 C CA . GLN B 1 215 ? 32.406 24.625 10.891 1 79.5 215 GLN B CA 1
ATOM 6208 C C . GLN B 1 215 ? 33.469 23.828 10.102 1 79.5 215 GLN B C 1
ATOM 6210 O O . GLN B 1 215 ? 34.656 24.141 10.156 1 79.5 215 GLN B O 1
ATOM 6215 N N . ARG B 1 216 ? 32.938 22.844 9.445 1 84.19 216 ARG B N 1
ATOM 6216 C CA . ARG B 1 216 ? 33.844 22.031 8.633 1 84.19 216 ARG B CA 1
ATOM 6217 C C . ARG B 1 216 ? 34.5 22.875 7.559 1 84.19 216 ARG B C 1
ATOM 6219 O O . ARG B 1 216 ? 35.719 22.766 7.336 1 84.19 216 ARG B O 1
ATOM 6226 N N . LEU B 1 217 ? 33.781 23.734 6.902 1 78.62 217 LEU B N 1
ATOM 6227 C CA . LEU B 1 217 ? 34.344 24.609 5.871 1 78.62 217 LEU B CA 1
ATOM 6228 C C . LEU B 1 217 ? 35.375 25.547 6.453 1 78.62 217 LEU B C 1
ATOM 6230 O O . LEU B 1 217 ? 36.438 25.75 5.863 1 78.62 217 LEU B O 1
ATOM 6234 N N . LEU B 1 218 ? 34.969 26.062 7.547 1 79.56 218 LEU B N 1
ATOM 6235 C CA . LEU B 1 218 ? 35.906 26.953 8.234 1 79.56 218 LEU B CA 1
ATOM 6236 C C . LEU B 1 218 ? 37.219 26.25 8.555 1 79.56 218 LEU B C 1
ATOM 6238 O O . LEU B 1 218 ? 38.312 26.797 8.328 1 79.56 218 LEU B O 1
ATOM 6242 N N . MET B 1 219 ? 37.125 25.094 9.008 1 86 219 MET B N 1
ATOM 6243 C CA . MET B 1 219 ? 38.312 24.344 9.43 1 86 219 MET B CA 1
ATOM 6244 C C . MET B 1 219 ? 39.156 23.953 8.227 1 86 219 MET B C 1
ATOM 6246 O O . MET B 1 219 ? 40.375 23.953 8.305 1 86 219 MET B O 1
ATOM 6250 N N . HIS B 1 220 ? 38.531 23.578 7.168 1 83.88 220 HIS B N 1
ATOM 6251 C CA . HIS B 1 220 ? 39.281 23.312 5.957 1 83.88 220 HIS B CA 1
ATOM 6252 C C . HIS B 1 220 ? 40.125 24.516 5.555 1 83.88 220 HIS B C 1
ATOM 6254 O O . HIS B 1 220 ? 41.281 24.359 5.176 1 83.88 220 HIS B O 1
ATOM 6260 N N . THR B 1 221 ? 39.531 25.688 5.629 1 80.81 221 THR B N 1
ATOM 6261 C CA . THR B 1 221 ? 40.219 26.906 5.262 1 80.81 221 THR B CA 1
ATOM 6262 C C . THR B 1 221 ? 41.375 27.188 6.219 1 80.81 221 THR B C 1
ATOM 6264 O O . THR B 1 221 ? 42.5 27.531 5.789 1 80.81 221 THR B O 1
ATOM 6267 N N . ILE B 1 222 ? 41.125 26.984 7.469 1 84.19 222 ILE B N 1
ATOM 6268 C CA . ILE B 1 222 ? 42.156 27.25 8.492 1 84.19 222 ILE B CA 1
ATOM 6269 C C . ILE B 1 222 ? 43.312 26.281 8.32 1 84.19 222 ILE B C 1
ATOM 6271 O O . ILE B 1 222 ? 44.469 26.688 8.391 1 84.19 222 ILE B O 1
ATOM 6275 N N . ILE B 1 223 ? 43.062 25.062 8.102 1 87.25 223 ILE B N 1
ATOM 6276 C CA . ILE B 1 223 ? 44.094 24.047 7.957 1 87.25 223 ILE B CA 1
ATOM 6277 C C . ILE B 1 223 ? 44.938 24.359 6.727 1 87.25 223 ILE B C 1
ATOM 6279 O O . ILE B 1 223 ? 46.188 24.266 6.773 1 87.25 223 ILE B O 1
ATOM 6283 N N . ALA B 1 224 ? 44.344 24.75 5.703 1 81.75 224 ALA B N 1
ATOM 6284 C CA . ALA B 1 224 ? 45.062 25.078 4.48 1 81.75 224 ALA B CA 1
ATOM 6285 C C . ALA B 1 224 ? 45.969 26.281 4.699 1 81.75 224 ALA B C 1
ATOM 6287 O O . ALA B 1 224 ? 47.062 26.344 4.145 1 81.75 224 ALA B O 1
ATOM 6288 N N . GLN B 1 225 ? 45.594 27.141 5.566 1 82.38 225 GLN B N 1
ATOM 6289 C CA . GLN B 1 225 ? 46.344 28.375 5.777 1 82.38 225 GLN B CA 1
ATOM 6290 C C . GLN B 1 225 ? 47.438 28.172 6.832 1 82.38 225 GLN B C 1
ATOM 6292 O O . GLN B 1 225 ? 48.562 28.609 6.645 1 82.38 225 GLN B O 1
ATOM 6297 N N . GLU B 1 226 ? 47.062 27.578 7.844 1 86.19 226 GLU B N 1
ATOM 6298 C CA . GLU B 1 226 ? 47.938 27.531 8.992 1 86.19 226 GLU B CA 1
ATOM 6299 C C . GLU B 1 226 ? 48.812 26.266 8.969 1 86.19 226 GLU B C 1
ATOM 6301 O O . GLU B 1 226 ? 49.875 26.234 9.602 1 86.19 226 GLU B O 1
ATOM 6306 N N . PHE B 1 227 ? 48.312 25.266 8.281 1 87.75 227 PHE B N 1
ATOM 6307 C CA . PHE B 1 227 ? 49.031 24.016 8.227 1 87.75 227 PHE B CA 1
ATOM 6308 C C . PHE B 1 227 ? 49.156 23.516 6.789 1 87.75 227 PHE B C 1
ATOM 6310 O O . PHE B 1 227 ? 48.656 22.453 6.445 1 87.75 227 PHE B O 1
ATOM 6317 N N . PRO B 1 228 ? 49.969 24.109 5.996 1 83.25 228 PRO B N 1
ATOM 6318 C CA . PRO B 1 228 ? 50.062 23.781 4.57 1 83.25 228 PRO B CA 1
ATOM 6319 C C . PRO B 1 228 ? 50.656 22.406 4.309 1 83.25 228 PRO B C 1
ATOM 6321 O O . PRO B 1 228 ? 50.5 21.859 3.213 1 83.25 228 PRO B O 1
ATOM 6324 N N . GLN B 1 229 ? 51.219 21.844 5.305 1 83.06 229 GLN B N 1
ATOM 6325 C CA . GLN B 1 229 ? 51.875 20.547 5.125 1 83.06 229 GLN B CA 1
ATOM 6326 C C . GLN B 1 229 ? 50.875 19.406 5.258 1 83.06 229 GLN B C 1
ATOM 6328 O O . GLN B 1 229 ? 51.219 18.234 5.051 1 83.06 229 GLN B O 1
ATOM 6333 N N . VAL B 1 230 ? 49.688 19.75 5.707 1 87.75 230 VAL B N 1
ATOM 6334 C CA . VAL B 1 230 ? 48.719 18.672 5.906 1 87.75 230 VAL B CA 1
ATOM 6335 C C . VAL B 1 230 ? 47.5 18.891 4.996 1 87.75 230 VAL B C 1
ATOM 6337 O O . VAL B 1 230 ? 47.375 19.969 4.402 1 87.75 230 VAL B O 1
ATOM 6340 N N . TYR B 1 231 ? 46.75 17.859 4.785 1 87.44 231 TYR B N 1
ATOM 6341 C CA . TYR B 1 231 ? 45.562 17.891 3.938 1 87.44 231 TYR B CA 1
ATOM 6342 C C . TYR B 1 231 ? 44.312 17.484 4.723 1 87.44 231 TYR B C 1
ATOM 6344 O O . TYR B 1 231 ? 44.375 16.625 5.598 1 87.44 231 TYR B O 1
ATOM 6352 N N . SER B 1 232 ? 43.281 18.219 4.422 1 87.5 232 SER B N 1
ATOM 6353 C CA . SER B 1 232 ? 42.031 17.891 5.137 1 87.5 232 SER B CA 1
ATOM 6354 C C . SER B 1 232 ? 40.938 17.438 4.176 1 87.5 232 SER B C 1
ATOM 6356 O O . SER B 1 232 ? 40.938 17.828 3.008 1 87.5 232 SER B O 1
ATOM 6358 N N . HIS B 1 233 ? 40.094 16.516 4.672 1 85.75 233 HIS B N 1
ATOM 6359 C CA . HIS B 1 233 ? 38.969 15.961 3.91 1 85.75 233 HIS B CA 1
ATOM 6360 C C . HIS B 1 233 ? 37.781 15.641 4.82 1 85.75 233 HIS B C 1
ATOM 6362 O O . HIS B 1 233 ? 37.969 15.203 5.957 1 85.75 233 HIS B O 1
ATOM 6368 N N . SER B 1 234 ? 36.594 15.961 4.289 1 84.56 234 SER B N 1
ATOM 6369 C CA . SER B 1 234 ? 35.406 15.594 5.023 1 84.56 234 SER B CA 1
ATOM 6370 C C . SER B 1 234 ? 34.938 14.18 4.672 1 84.56 234 SER B C 1
ATOM 6372 O O . SER B 1 234 ? 34.938 13.797 3.5 1 84.56 234 SER B O 1
ATOM 6374 N N . SER B 1 235 ? 34.719 13.383 5.691 1 80.62 235 SER B N 1
ATOM 6375 C CA . SER B 1 235 ? 34.25 12.016 5.48 1 80.62 235 SER B CA 1
ATOM 6376 C C . SER B 1 235 ? 33 11.734 6.305 1 80.62 235 SER B C 1
ATOM 6378 O O . SER B 1 235 ? 32.75 12.391 7.316 1 80.62 235 SER B O 1
ATOM 6380 N N . ARG B 1 236 ? 32.125 11 5.777 1 77.19 236 ARG B N 1
ATOM 6381 C CA . ARG B 1 236 ? 30.922 10.547 6.488 1 77.19 236 ARG B CA 1
ATOM 6382 C C . ARG B 1 236 ? 31.031 9.078 6.871 1 77.19 236 ARG B C 1
ATOM 6384 O O . ARG B 1 236 ? 31.406 8.242 6.043 1 77.19 236 ARG B O 1
ATOM 6391 N N . ARG B 1 237 ? 30.984 8.781 8.172 1 72.06 237 ARG B N 1
ATOM 6392 C CA . ARG B 1 237 ? 31.016 7.402 8.648 1 72.06 237 ARG B CA 1
ATOM 6393 C C . ARG B 1 237 ? 29.859 7.133 9.609 1 72.06 237 ARG B C 1
ATOM 6395 O O . ARG B 1 237 ? 29.656 7.875 10.57 1 72.06 237 ARG B O 1
ATOM 6402 N N . GLU B 1 238 ? 29.094 6.082 9.336 1 67.62 238 GLU B N 1
ATOM 6403 C CA . GLU B 1 238 ? 27.984 5.629 10.18 1 67.62 238 GLU B CA 1
ATOM 6404 C C . GLU B 1 238 ? 27.031 6.77 10.5 1 67.62 238 GLU B C 1
ATOM 6406 O O . GLU B 1 238 ? 26.672 6.984 11.664 1 67.62 238 GLU B O 1
ATOM 6411 N N . GLY B 1 239 ? 26.844 7.633 9.578 1 68.44 239 GLY B N 1
ATOM 6412 C CA . GLY B 1 239 ? 25.875 8.695 9.742 1 68.44 239 GLY B CA 1
ATOM 6413 C C . GLY B 1 239 ? 26.469 9.961 10.344 1 68.44 239 GLY B C 1
ATOM 6414 O O . GLY B 1 239 ? 25.781 10.984 10.43 1 68.44 239 GLY B O 1
ATOM 6415 N N . GLU B 1 240 ? 27.766 9.898 10.734 1 78.19 240 GLU B N 1
ATOM 6416 C CA . GLU B 1 240 ? 28.422 11.055 11.336 1 78.19 240 GLU B CA 1
ATOM 6417 C C . GLU B 1 240 ? 29.438 11.672 10.375 1 78.19 240 GLU B C 1
ATOM 6419 O O . GLU B 1 240 ? 30.047 10.961 9.57 1 78.19 240 GLU B O 1
ATOM 6424 N N . ARG B 1 241 ? 29.562 12.938 10.531 1 83.69 241 ARG B N 1
ATOM 6425 C CA . ARG B 1 241 ? 30.516 13.641 9.672 1 83.69 241 ARG B CA 1
ATOM 6426 C C . ARG B 1 241 ? 31.812 13.945 10.422 1 83.69 241 ARG B C 1
ATOM 6428 O O . ARG B 1 241 ? 31.781 14.312 11.602 1 83.69 241 ARG B O 1
ATOM 6435 N N . PHE B 1 242 ? 32.938 13.664 9.742 1 87.19 242 PHE B N 1
ATOM 6436 C CA . PHE B 1 242 ? 34.281 13.859 10.328 1 87.19 242 PHE B CA 1
ATOM 6437 C C . PHE B 1 242 ? 35.125 14.781 9.461 1 87.19 242 PHE B C 1
ATOM 6439 O O . PHE B 1 242 ? 35.031 14.75 8.234 1 87.19 242 PHE B O 1
ATOM 6446 N N . LEU B 1 243 ? 35.812 15.617 10.148 1 89.5 243 LEU B N 1
ATOM 6447 C CA . LEU B 1 243 ? 36.969 16.281 9.523 1 89.5 243 LEU B CA 1
ATOM 6448 C C . LEU B 1 243 ? 38.25 15.469 9.703 1 89.5 243 LEU B C 1
ATOM 6450 O O . LEU B 1 243 ? 38.688 15.234 10.828 1 89.5 243 LEU B O 1
ATOM 6454 N N . CYS B 1 244 ? 38.719 14.961 8.617 1 89.81 244 CYS B N 1
ATOM 6455 C CA . CYS B 1 244 ? 39.938 14.133 8.672 1 89.81 244 CYS B CA 1
ATOM 6456 C C . CYS B 1 244 ? 41.125 14.891 8.148 1 89.81 244 CYS B C 1
ATOM 6458 O O . CYS B 1 244 ? 41.031 15.602 7.148 1 89.81 244 CYS B O 1
ATOM 6460 N N . VAL B 1 245 ? 42.25 14.805 8.852 1 90.81 245 VAL B N 1
ATOM 6461 C CA . VAL B 1 245 ? 43.469 15.484 8.469 1 90.81 245 VAL B CA 1
ATOM 6462 C C . VAL B 1 245 ? 44.562 14.445 8.156 1 90.81 245 VAL B C 1
ATOM 6464 O O . VAL B 1 245 ? 44.75 13.484 8.906 1 90.81 245 VAL B O 1
ATOM 6467 N N . TYR B 1 246 ? 45.125 14.664 7.07 1 89.38 246 TYR B N 1
ATOM 6468 C CA . TYR B 1 246 ? 46.125 13.719 6.574 1 89.38 246 TYR B CA 1
ATOM 6469 C C . TYR B 1 246 ? 47.469 14.391 6.402 1 89.38 246 TYR B C 1
ATOM 6471 O O . TYR B 1 246 ? 47.562 15.609 6.227 1 89.38 246 TYR B O 1
ATOM 6479 N N . LYS B 1 247 ? 48.531 13.625 6.363 1 85.31 247 LYS B N 1
ATOM 6480 C CA . LYS B 1 247 ? 49.906 14.148 6.219 1 85.31 247 LYS B CA 1
ATOM 6481 C C . LYS B 1 247 ? 50.281 14.234 4.75 1 85.31 247 LYS B C 1
ATOM 6483 O O . LYS B 1 247 ? 51.219 14.953 4.395 1 85.31 247 LYS B O 1
ATOM 6488 N N . SER B 1 248 ? 49.625 13.445 3.93 1 82.62 248 SER B N 1
ATOM 6489 C CA . SER B 1 248 ? 49.875 13.516 2.498 1 82.62 248 SER B CA 1
ATOM 6490 C C . SER B 1 248 ? 48.594 13.484 1.686 1 82.62 248 SER B C 1
ATOM 6492 O O . SER B 1 248 ? 47.562 12.977 2.15 1 82.62 248 SER B O 1
ATOM 6494 N N . GLN B 1 249 ? 48.688 14.055 0.514 1 81.44 249 GLN B N 1
ATOM 6495 C CA . GLN B 1 249 ? 47.531 14.047 -0.401 1 81.44 249 GLN B CA 1
ATOM 6496 C C . GLN B 1 249 ? 47.219 12.625 -0.858 1 81.44 249 GLN B C 1
ATOM 6498 O O . GLN B 1 249 ? 46.062 12.297 -1.102 1 81.44 249 GLN B O 1
ATOM 6503 N N . ALA B 1 250 ? 48.25 11.852 -0.96 1 82.38 250 ALA B N 1
ATOM 6504 C CA . ALA B 1 250 ? 48.062 10.461 -1.363 1 82.38 250 ALA B CA 1
ATOM 6505 C C . ALA B 1 250 ? 47.219 9.703 -0.364 1 82.38 250 ALA B C 1
ATOM 6507 O O . ALA B 1 250 ? 46.406 8.852 -0.751 1 82.38 250 ALA B O 1
ATOM 6508 N N . GLU B 1 251 ? 47.344 10.047 0.815 1 83.5 251 GLU B N 1
ATOM 6509 C CA . GLU B 1 251 ? 46.562 9.398 1.858 1 83.5 251 GLU B CA 1
ATOM 6510 C C . GLU B 1 251 ? 45.062 9.781 1.759 1 83.5 251 GLU B C 1
ATOM 6512 O O . GLU B 1 251 ? 44.188 8.969 2.055 1 83.5 251 GLU B O 1
ATOM 6517 N N . VAL B 1 252 ? 44.875 10.984 1.383 1 84.31 252 VAL B N 1
ATOM 6518 C CA . VAL B 1 252 ? 43.5 11.453 1.187 1 84.31 252 VAL B CA 1
ATOM 6519 C C . VAL B 1 252 ? 42.844 10.641 0.074 1 84.31 252 VAL B C 1
ATOM 6521 O O . VAL B 1 252 ? 41.719 10.148 0.239 1 84.31 252 VAL B O 1
ATOM 6524 N N . TYR B 1 253 ? 43.594 10.539 -0.964 1 88 253 TYR B N 1
ATOM 6525 C CA . TYR B 1 253 ? 43.031 9.805 -2.102 1 88 253 TYR B CA 1
ATOM 6526 C C . TYR B 1 253 ? 42.844 8.328 -1.759 1 88 253 TYR B C 1
ATOM 6528 O O . TYR B 1 253 ? 41.875 7.703 -2.211 1 88 253 TYR B O 1
ATOM 6536 N N . GLU B 1 254 ? 43.719 7.805 -1.02 1 87.75 254 GLU B N 1
ATOM 6537 C CA . GLU B 1 254 ? 43.594 6.41 -0.598 1 87.75 254 GLU B CA 1
ATOM 6538 C C . GLU B 1 254 ? 42.344 6.195 0.23 1 87.75 254 GLU B C 1
ATOM 6540 O O . GLU B 1 254 ? 41.656 5.168 0.091 1 87.75 254 GLU B O 1
ATOM 6545 N N . GLU B 1 255 ? 42.125 7.102 1.07 1 85.44 255 GLU B N 1
ATOM 6546 C CA . GLU B 1 255 ? 40.906 7.008 1.88 1 85.44 255 GLU B CA 1
ATOM 6547 C C . GLU B 1 255 ? 39.656 7.125 1.015 1 85.44 255 GLU B C 1
ATOM 6549 O O . GLU B 1 255 ? 38.656 6.441 1.261 1 85.44 255 GLU B O 1
ATOM 6554 N N . GLN B 1 256 ? 39.688 8 0.141 1 87.12 256 GLN B N 1
ATOM 6555 C CA . GLN B 1 256 ? 38.562 8.141 -0.781 1 87.12 256 GLN B CA 1
ATOM 6556 C C . GLN B 1 256 ? 38.344 6.863 -1.586 1 87.12 256 GLN B C 1
ATOM 6558 O O . GLN B 1 256 ? 37.188 6.449 -1.809 1 87.12 256 GLN B O 1
ATOM 6563 N N . LEU B 1 257 ? 39.438 6.324 -2.02 1 91.75 257 LEU B N 1
ATOM 6564 C CA . LEU B 1 257 ? 39.344 5.082 -2.781 1 91.75 257 LEU B CA 1
ATOM 6565 C C . LEU B 1 257 ? 38.781 3.959 -1.93 1 91.75 257 LEU B C 1
ATOM 6567 O O . LEU B 1 257 ? 37.969 3.156 -2.42 1 91.75 257 LEU B O 1
ATOM 6571 N N . ARG B 1 258 ? 39.219 3.93 -0.677 1 90 258 ARG B N 1
ATOM 6572 C CA . ARG B 1 258 ? 38.656 2.922 0.23 1 90 258 ARG B CA 1
ATOM 6573 C C . ARG B 1 258 ? 37.156 3.078 0.389 1 90 258 ARG B C 1
ATOM 6575 O O . ARG B 1 258 ? 36.438 2.09 0.375 1 90 258 ARG B O 1
ATOM 6582 N N . THR B 1 259 ? 36.656 4.285 0.536 1 87.94 259 THR B N 1
ATOM 6583 C CA . THR B 1 259 ? 35.219 4.566 0.669 1 87.94 259 THR B CA 1
ATOM 6584 C C . THR B 1 259 ? 34.469 4.141 -0.588 1 87.94 259 THR B C 1
ATOM 6586 O O . THR B 1 259 ? 33.375 3.59 -0.503 1 87.94 259 THR B O 1
ATOM 6589 N N . LEU B 1 260 ? 35.062 4.406 -1.639 1 91.44 260 LEU B N 1
ATOM 6590 C CA . LEU B 1 260 ? 34.438 4.062 -2.91 1 91.44 260 LEU B CA 1
ATOM 6591 C C . LEU B 1 260 ? 34.406 2.551 -3.104 1 91.44 260 LEU B C 1
ATOM 6593 O O . LEU B 1 260 ? 33.438 2.021 -3.676 1 91.44 260 LEU B O 1
ATOM 6597 N N . GLN B 1 261 ? 35.469 1.944 -2.693 1 91.88 261 GLN B N 1
ATOM 6598 C CA . GLN B 1 261 ? 35.469 0.488 -2.773 1 91.88 261 GLN B CA 1
ATOM 6599 C C . GLN B 1 261 ? 34.375 -0.12 -1.901 1 91.88 261 GLN B C 1
ATOM 6601 O O . GLN B 1 261 ? 33.719 -1.101 -2.291 1 91.88 261 GLN B O 1
ATOM 6606 N N . LEU B 1 262 ? 34.219 0.479 -0.76 1 90.94 262 LEU B N 1
ATOM 6607 C CA . LEU B 1 262 ? 33.125 0.034 0.108 1 90.94 262 LEU B CA 1
ATOM 6608 C C . LEU B 1 262 ? 31.781 0.277 -0.546 1 90.94 262 LEU B C 1
ATOM 6610 O O . LEU B 1 262 ? 30.859 -0.524 -0.387 1 90.94 262 LEU B O 1
ATOM 6614 N N . GLU B 1 263 ? 31.641 1.334 -1.217 1 90.69 263 GLU B N 1
ATOM 6615 C CA . GLU B 1 263 ? 30.422 1.625 -1.951 1 90.69 263 GLU B CA 1
ATOM 6616 C C . GLU B 1 263 ? 30.172 0.589 -3.043 1 90.69 263 GLU B C 1
ATOM 6618 O O . GLU B 1 263 ? 29.016 0.209 -3.297 1 90.69 263 GLU B O 1
ATOM 6623 N N . MET B 1 264 ? 31.219 0.233 -3.674 1 92.19 264 MET B N 1
ATOM 6624 C CA . MET B 1 264 ? 31.125 -0.793 -4.707 1 92.19 264 MET B CA 1
ATOM 6625 C C . MET B 1 264 ? 30.641 -2.111 -4.125 1 92.19 264 MET B C 1
ATOM 6627 O O . MET B 1 264 ? 29.781 -2.777 -4.719 1 92.19 264 MET B O 1
ATOM 6631 N N . GLU B 1 265 ? 31.094 -2.434 -2.955 1 90.12 265 GLU B N 1
ATOM 6632 C CA . GLU B 1 265 ? 30.672 -3.652 -2.273 1 90.12 265 GLU B CA 1
ATOM 6633 C C . GLU B 1 265 ? 29.219 -3.549 -1.81 1 90.12 265 GLU B C 1
ATOM 6635 O O . GLU B 1 265 ? 28.5 -4.543 -1.808 1 90.12 265 GLU B O 1
ATOM 6640 N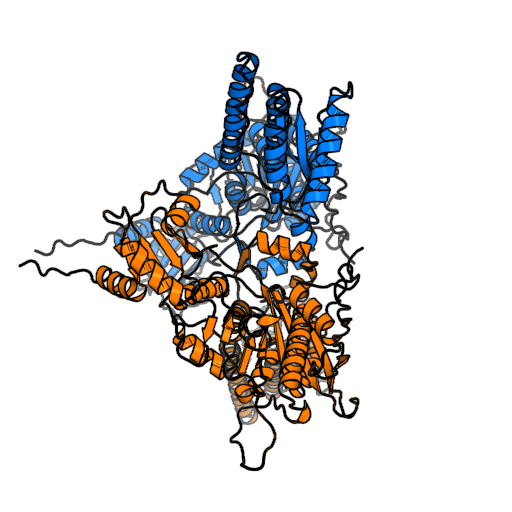 N . ALA B 1 266 ? 28.859 -2.389 -1.478 1 89.19 266 ALA B N 1
ATOM 6641 C CA . ALA B 1 266 ? 27.5 -2.162 -1.022 1 89.19 266 ALA B CA 1
ATOM 6642 C C . ALA B 1 266 ? 26.5 -2.4 -2.15 1 89.19 266 ALA B C 1
ATOM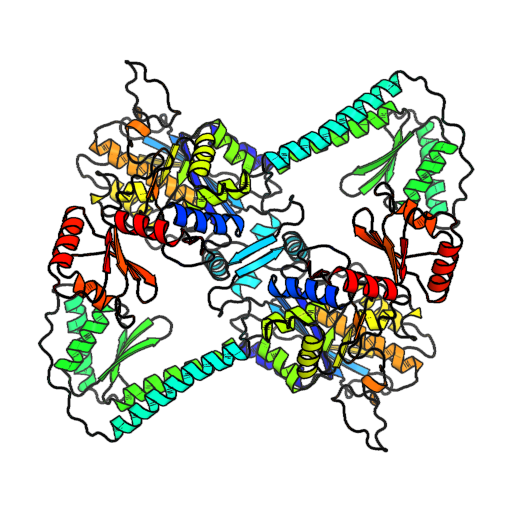 6644 O O . ALA B 1 266 ? 25.359 -2.793 -1.903 1 89.19 266 ALA B O 1
ATOM 6645 N N . ILE B 1 267 ? 26.953 -2.188 -3.332 1 92.19 267 ILE B N 1
ATOM 6646 C CA . ILE B 1 267 ? 26.094 -2.398 -4.488 1 92.19 267 ILE B CA 1
ATOM 6647 C C . ILE B 1 267 ? 25.719 -3.877 -4.594 1 92.19 267 ILE B C 1
ATOM 6649 O O . ILE B 1 267 ? 24.594 -4.215 -4.973 1 92.19 267 ILE B O 1
ATOM 6653 N N . ASP B 1 268 ? 26.609 -4.742 -4.223 1 89 268 ASP B N 1
ATOM 6654 C CA . ASP B 1 268 ? 26.328 -6.172 -4.223 1 89 268 ASP B CA 1
ATOM 6655 C C . ASP B 1 268 ? 25.141 -6.496 -3.318 1 89 268 ASP B C 1
ATOM 6657 O O . ASP B 1 268 ? 24.312 -7.344 -3.654 1 89 268 ASP B O 1
ATOM 6661 N N . GLU B 1 269 ? 25.156 -5.82 -2.275 1 87.38 269 GLU B N 1
ATOM 6662 C CA . GLU B 1 269 ? 24.047 -6.023 -1.349 1 87.38 269 GLU B CA 1
ATOM 6663 C C . GLU B 1 269 ? 22.75 -5.422 -1.893 1 87.38 269 GLU B C 1
ATOM 6665 O O . GLU B 1 269 ? 21.672 -5.961 -1.671 1 87.38 269 GLU B O 1
ATOM 6670 N N . GLU B 1 270 ? 22.875 -4.371 -2.586 1 91.19 270 GLU B N 1
ATOM 6671 C CA . GLU B 1 270 ? 21.703 -3.67 -3.125 1 91.19 270 GLU B CA 1
ATOM 6672 C C . GLU B 1 270 ? 21.047 -4.473 -4.242 1 91.19 270 GLU B C 1
ATOM 6674 O O . GLU B 1 270 ? 19.875 -4.266 -4.555 1 91.19 270 GLU B O 1
ATOM 6679 N N . VAL B 1 271 ? 21.844 -5.332 -4.898 1 94.69 271 VAL B N 1
ATOM 6680 C CA . VAL B 1 271 ? 21.266 -6.207 -5.918 1 94.69 271 VAL B CA 1
ATOM 6681 C C . VAL B 1 271 ? 20.109 -7.004 -5.328 1 94.69 271 VAL B C 1
ATOM 6683 O O . VAL B 1 271 ? 19.125 -7.285 -6.016 1 94.69 271 VAL B O 1
ATOM 6686 N N . GLY B 1 272 ? 20.281 -7.438 -4.016 1 93.12 272 GLY B N 1
ATOM 6687 C CA . GLY B 1 272 ? 19.188 -7.945 -3.211 1 93.12 272 GLY B CA 1
ATOM 6688 C C . GLY B 1 272 ? 18.641 -9.266 -3.719 1 93.12 272 GLY B C 1
ATOM 6689 O O . GLY B 1 272 ? 19.391 -10.211 -3.961 1 93.12 272 GLY B O 1
ATOM 6690 N N . VAL B 1 273 ? 17.344 -9.336 -3.938 1 95.19 273 VAL B N 1
ATOM 6691 C CA . VAL B 1 273 ? 16.625 -10.578 -4.227 1 95.19 273 VAL B CA 1
ATOM 6692 C C . VAL B 1 273 ? 16.969 -11.055 -5.637 1 95.19 273 VAL B C 1
ATOM 6694 O O . VAL B 1 273 ? 16.969 -12.258 -5.906 1 95.19 273 VAL B O 1
ATOM 6697 N N . ARG B 1 274 ? 17.297 -10.164 -6.52 1 96.88 274 ARG B N 1
ATOM 6698 C CA . ARG B 1 274 ? 17.625 -10.539 -7.887 1 96.88 274 ARG B CA 1
ATOM 6699 C C . ARG B 1 274 ? 18.828 -11.469 -7.926 1 96.88 274 ARG B C 1
ATOM 6701 O O . ARG B 1 274 ? 18.953 -12.305 -8.82 1 96.88 274 ARG B O 1
ATOM 6708 N N . SER B 1 275 ? 19.734 -11.367 -6.898 1 96.81 275 SER B N 1
ATOM 6709 C CA . SER B 1 275 ? 20.875 -12.266 -6.844 1 96.81 275 SER B CA 1
ATOM 6710 C C . SER B 1 275 ? 20.438 -13.727 -6.848 1 96.81 275 SER B C 1
ATOM 6712 O O . SER B 1 275 ? 21.125 -14.586 -7.414 1 96.81 275 SER B O 1
ATOM 6714 N N . LEU B 1 276 ? 19.359 -14 -6.27 1 97.44 276 LEU B N 1
ATOM 6715 C CA . LEU B 1 276 ? 18.844 -15.359 -6.211 1 97.44 276 LEU B CA 1
ATOM 6716 C C . LEU B 1 276 ? 18.312 -15.797 -7.574 1 97.44 276 LEU B C 1
ATOM 6718 O O . LEU B 1 276 ? 18.594 -16.906 -8.023 1 97.44 276 LEU B O 1
ATOM 6722 N N . THR B 1 277 ? 17.531 -14.922 -8.195 1 97.5 277 THR B N 1
ATOM 6723 C CA . THR B 1 277 ? 17 -15.266 -9.508 1 97.5 277 THR B CA 1
ATOM 6724 C C . THR B 1 277 ? 18.109 -15.367 -10.539 1 97.5 277 THR B C 1
ATOM 6726 O O . THR B 1 277 ? 18.047 -16.188 -11.461 1 97.5 277 THR B O 1
ATOM 6729 N N . ASP B 1 278 ? 19.125 -14.547 -10.352 1 97.25 278 ASP B N 1
ATOM 6730 C CA . ASP B 1 278 ? 20.297 -14.641 -11.211 1 97.25 278 ASP B CA 1
ATOM 6731 C C . ASP B 1 278 ? 20.953 -16.016 -11.094 1 97.25 278 ASP B C 1
ATOM 6733 O O . ASP B 1 278 ? 21.422 -16.562 -12.094 1 97.25 278 ASP B O 1
ATOM 6737 N N . GLU B 1 279 ? 21.047 -16.484 -9.898 1 97.44 279 GLU B N 1
ATOM 6738 C CA . GLU B 1 279 ? 21.641 -17.797 -9.695 1 97.44 279 GLU B CA 1
ATOM 6739 C C . GLU B 1 279 ? 20.844 -18.891 -10.406 1 97.44 279 GLU B C 1
ATOM 6741 O O . GLU B 1 279 ? 21.422 -19.812 -10.977 1 97.44 279 GLU B O 1
ATOM 6746 N N . ILE B 1 280 ? 19.578 -18.766 -10.383 1 97.38 280 ILE B N 1
ATOM 6747 C CA . ILE B 1 280 ? 18.719 -19.719 -11.07 1 97.38 280 ILE B CA 1
ATOM 6748 C C . ILE B 1 280 ? 18.953 -19.656 -12.57 1 97.38 280 ILE B C 1
ATOM 6750 O O . ILE B 1 280 ? 19.062 -20.688 -13.242 1 97.38 280 ILE B O 1
ATOM 6754 N N . THR B 1 281 ? 19.031 -18.453 -13.062 1 95.81 281 THR B N 1
ATOM 6755 C CA . THR B 1 281 ? 19.297 -18.219 -14.484 1 95.81 281 THR B CA 1
ATOM 6756 C C . THR B 1 281 ? 20.656 -18.766 -14.883 1 95.81 281 THR B C 1
ATOM 6758 O O . THR B 1 281 ? 20.781 -19.438 -15.914 1 95.81 281 THR B O 1
ATOM 6761 N N . ARG B 1 282 ? 21.656 -18.484 -14.094 1 94.94 282 ARG B N 1
ATOM 6762 C CA . ARG B 1 282 ? 23.031 -18.891 -14.383 1 94.94 282 ARG B CA 1
ATOM 6763 C C . ARG B 1 282 ? 23.172 -20.406 -14.422 1 94.94 282 ARG B C 1
ATOM 6765 O O . ARG B 1 282 ? 23.859 -20.953 -15.281 1 94.94 282 ARG B O 1
ATOM 6772 N N . SER B 1 283 ? 22.453 -21.016 -13.516 1 91.12 283 SER B N 1
ATOM 6773 C CA . SER B 1 283 ? 22.516 -22.469 -13.43 1 91.12 283 SER B CA 1
ATOM 6774 C C . SER B 1 283 ? 21.531 -23.141 -14.383 1 91.12 283 SER B C 1
ATOM 6776 O O . SER B 1 283 ? 21.5 -24.359 -14.508 1 91.12 283 SER B O 1
ATOM 6778 N N . GLN B 1 284 ? 20.734 -22.422 -15.016 1 90 284 GLN B N 1
ATOM 6779 C CA . GLN B 1 284 ? 19.75 -22.859 -15.992 1 90 284 GLN B CA 1
ATOM 6780 C C . GLN B 1 284 ? 18.859 -23.953 -15.414 1 90 284 GLN B C 1
ATOM 6782 O O . GLN B 1 284 ? 18.641 -24.984 -16.062 1 90 284 GLN B O 1
ATOM 6787 N N . LYS B 1 285 ? 18.531 -23.781 -14.203 1 92.25 285 LYS B N 1
ATOM 6788 C CA . LYS B 1 285 ? 17.625 -24.719 -13.539 1 92.25 285 LYS B CA 1
ATOM 6789 C C . LYS B 1 285 ? 16.203 -24.531 -14.031 1 92.25 285 LYS B C 1
ATOM 6791 O O . LYS B 1 285 ? 15.75 -23.422 -14.273 1 92.25 285 LYS B O 1
ATOM 6796 N N . PRO B 1 286 ? 15.445 -25.703 -14.164 1 97.06 286 PRO B N 1
ATOM 6797 C CA . PRO B 1 286 ? 14.016 -25.547 -14.453 1 97.06 286 PRO B CA 1
ATOM 6798 C C . PRO B 1 286 ? 13.281 -24.75 -13.383 1 97.06 286 PRO B C 1
ATOM 6800 O O . PRO B 1 286 ? 13.508 -24.953 -12.188 1 97.06 286 PRO B O 1
ATOM 6803 N N . LEU B 1 287 ? 12.562 -23.766 -13.867 1 98.31 287 LEU B N 1
ATOM 6804 C CA . LEU B 1 287 ? 11.711 -22.969 -12.984 1 98.31 287 LEU B CA 1
ATOM 6805 C C . LEU B 1 287 ? 10.273 -23.484 -13.008 1 98.31 287 LEU B C 1
ATOM 6807 O O . LEU B 1 287 ? 9.672 -23.609 -14.078 1 98.31 287 LEU B O 1
ATOM 6811 N N . VAL B 1 288 ? 9.734 -23.812 -11.844 1 98.75 288 VAL B N 1
ATOM 6812 C CA . VAL B 1 288 ? 8.422 -24.453 -11.75 1 98.75 288 VAL B CA 1
ATOM 6813 C C . VAL B 1 288 ? 7.453 -23.547 -11.008 1 98.75 288 VAL B C 1
ATOM 6815 O O . VAL B 1 288 ? 7.82 -22.922 -10.008 1 98.75 288 VAL B O 1
ATOM 6818 N N . GLY B 1 289 ? 6.234 -23.344 -11.531 1 98.56 289 GLY B N 1
ATOM 6819 C CA . GLY B 1 289 ? 5.18 -22.594 -10.859 1 98.56 289 GLY B CA 1
ATOM 6820 C C . GLY B 1 289 ? 3.82 -23.266 -10.961 1 98.56 289 GLY B C 1
ATOM 6821 O O . GLY B 1 289 ? 3.697 -24.359 -11.523 1 98.56 289 GLY B O 1
ATOM 6822 N N . HIS B 1 290 ? 2.844 -22.766 -10.305 1 98.38 290 HIS B N 1
ATOM 6823 C CA . HIS B 1 290 ? 1.438 -23.141 -10.391 1 98.38 290 HIS B CA 1
ATOM 6824 C C . HIS B 1 290 ? 0.583 -21.984 -10.891 1 98.38 290 HIS B C 1
ATOM 6826 O O . HIS B 1 290 ? 0.398 -21 -10.18 1 98.38 290 HIS B O 1
ATOM 6832 N N . ASN B 1 291 ? 0.052 -22.219 -12.117 1 95.81 291 ASN B N 1
ATOM 6833 C CA . ASN B 1 291 ? -0.653 -21.094 -12.703 1 95.81 291 ASN B CA 1
ATOM 6834 C C . ASN B 1 291 ? 0.192 -19.812 -12.664 1 95.81 291 ASN B C 1
ATOM 6836 O O . ASN B 1 291 ? -0.256 -18.781 -12.156 1 95.81 291 ASN B O 1
ATOM 6840 N N . CYS B 1 292 ? 1.386 -19.922 -13.266 1 97.62 292 CYS B N 1
ATOM 6841 C CA . CYS B 1 292 ? 2.449 -19.016 -12.859 1 97.62 292 CYS B CA 1
ATOM 6842 C C . CYS B 1 292 ? 2.738 -17.984 -13.945 1 97.62 292 CYS B C 1
ATOM 6844 O O . CYS B 1 292 ? 3.799 -17.359 -13.953 1 97.62 292 CYS B O 1
ATOM 6846 N N . PHE B 1 293 ? 1.864 -17.766 -14.875 1 96.62 293 PHE B N 1
ATOM 6847 C CA . PHE B 1 293 ? 2.117 -16.766 -15.914 1 96.62 293 PHE B CA 1
ATOM 6848 C C . PHE B 1 293 ? 2.254 -15.375 -15.312 1 96.62 293 PHE B C 1
ATOM 6850 O O . PHE B 1 293 ? 3.174 -14.633 -15.656 1 96.62 293 PHE B O 1
ATOM 6857 N N . TYR B 1 294 ? 1.378 -15.062 -14.391 1 94.31 294 TYR B N 1
ATOM 6858 C CA . TYR B 1 294 ? 1.445 -13.766 -13.711 1 94.31 294 TYR B CA 1
ATOM 6859 C C . TYR B 1 294 ? 2.752 -13.625 -12.938 1 94.31 294 TYR B C 1
ATOM 6861 O O . TYR B 1 294 ? 3.371 -12.555 -12.945 1 94.31 294 TYR B O 1
ATOM 6869 N N . ASP B 1 295 ? 3.109 -14.656 -12.328 1 97.75 295 ASP B N 1
ATOM 6870 C CA . ASP B 1 295 ? 4.352 -14.648 -11.562 1 97.75 295 ASP B CA 1
ATOM 6871 C C . ASP B 1 295 ? 5.547 -14.336 -12.453 1 97.75 295 ASP B C 1
ATOM 6873 O O . ASP B 1 295 ? 6.414 -13.539 -12.078 1 97.75 295 ASP B O 1
ATOM 6877 N N . PHE B 1 296 ? 5.516 -14.977 -13.609 1 98.19 296 PHE B N 1
ATOM 6878 C CA . PHE B 1 296 ? 6.625 -14.797 -14.539 1 98.19 296 PHE B CA 1
ATOM 6879 C C . PHE B 1 296 ? 6.715 -13.352 -15 1 98.19 296 PHE B C 1
ATOM 6881 O O . PHE B 1 296 ? 7.805 -12.773 -15.047 1 98.19 296 PHE B O 1
ATOM 6888 N N . LEU B 1 297 ? 5.609 -12.805 -15.312 1 97.94 297 LEU B N 1
ATOM 6889 C CA . LEU B 1 297 ? 5.602 -11.438 -15.812 1 97.94 297 LEU B CA 1
ATOM 6890 C C . LEU B 1 297 ? 6.035 -10.453 -14.727 1 97.94 297 LEU B C 1
ATOM 6892 O O . LEU B 1 297 ? 6.809 -9.531 -14.984 1 97.94 297 LEU B O 1
ATOM 6896 N N . HIS B 1 298 ? 5.559 -10.625 -13.516 1 98.06 298 HIS B N 1
ATOM 6897 C CA . HIS B 1 298 ? 5.945 -9.75 -12.414 1 98.06 298 HIS B CA 1
ATOM 6898 C C . HIS B 1 298 ? 7.422 -9.906 -12.078 1 98.06 298 HIS B C 1
ATOM 6900 O O . HIS B 1 298 ? 8.102 -8.922 -11.766 1 98.06 298 HIS B O 1
ATOM 6906 N N . LEU B 1 299 ? 7.844 -11.141 -12.117 1 98.31 299 LEU B N 1
ATOM 6907 C CA . LEU B 1 299 ? 9.258 -11.406 -11.867 1 98.31 299 LEU B CA 1
ATOM 6908 C C . LEU B 1 299 ? 10.133 -10.648 -12.867 1 98.31 299 LEU B C 1
ATOM 6910 O O . LEU B 1 299 ? 11.062 -9.953 -12.469 1 98.31 299 LEU B O 1
ATOM 6914 N N . TYR B 1 300 ? 9.82 -10.797 -14.109 1 98.44 300 TYR B N 1
ATOM 6915 C CA . TYR B 1 300 ? 10.602 -10.156 -15.164 1 98.44 300 TYR B CA 1
ATOM 6916 C C . TYR B 1 300 ? 10.531 -8.641 -15.039 1 98.44 300 TYR B C 1
ATOM 6918 O O . TYR B 1 300 ? 11.562 -7.961 -15.07 1 98.44 300 TYR B O 1
ATOM 6926 N N . GLN B 1 301 ? 9.344 -8.102 -14.883 1 97.62 301 GLN B N 1
ATOM 6927 C CA . GLN B 1 301 ? 9.102 -6.664 -14.82 1 97.62 301 GLN B CA 1
ATOM 6928 C C . GLN B 1 301 ? 9.836 -6.031 -13.641 1 97.62 301 GLN B C 1
ATOM 6930 O O . GLN B 1 301 ? 10.398 -4.941 -13.766 1 97.62 301 GLN B O 1
ATOM 6935 N N . SER B 1 302 ? 9.852 -6.668 -12.547 1 96.19 302 SER B N 1
ATOM 6936 C CA . SER B 1 302 ? 10.391 -6.094 -11.32 1 96.19 302 SER B CA 1
ATOM 6937 C C . SER B 1 302 ? 11.914 -6.238 -11.266 1 96.19 302 SER B C 1
ATOM 6939 O O . SER B 1 302 ? 12.617 -5.289 -10.914 1 96.19 302 SER B O 1
ATOM 6941 N N . PHE B 1 303 ? 12.43 -7.359 -11.688 1 96.94 303 PHE B N 1
ATOM 6942 C CA . PHE B 1 303 ? 13.812 -7.652 -11.328 1 96.94 303 PHE B CA 1
ATOM 6943 C C . PHE B 1 303 ? 14.727 -7.531 -12.547 1 96.94 303 PHE B C 1
ATOM 6945 O O . PHE B 1 303 ? 15.953 -7.484 -12.414 1 96.94 303 PHE B O 1
ATOM 6952 N N . TYR B 1 304 ? 14.141 -7.445 -13.727 1 97.44 304 TYR B N 1
ATOM 6953 C CA . TYR B 1 304 ? 15.047 -7.496 -14.867 1 97.44 304 TYR B CA 1
ATOM 6954 C C . TYR B 1 304 ? 14.859 -6.281 -15.773 1 97.44 304 TYR B C 1
ATOM 6956 O O . TYR B 1 304 ? 15.781 -5.484 -15.961 1 97.44 304 TYR B O 1
ATOM 6964 N N . ALA B 1 305 ? 13.648 -6.172 -16.328 1 97.44 305 ALA B N 1
ATOM 6965 C CA . ALA B 1 305 ? 13.414 -5.066 -17.266 1 97.44 305 ALA B CA 1
ATOM 6966 C C . ALA B 1 305 ? 11.922 -4.859 -17.5 1 97.44 305 ALA B C 1
ATOM 6968 O O . ALA B 1 305 ? 11.102 -5.691 -17.109 1 97.44 305 ALA B O 1
ATOM 6969 N N . ASP B 1 306 ? 11.609 -3.766 -18.188 1 97.56 306 ASP B N 1
ATOM 6970 C CA . ASP B 1 306 ? 10.219 -3.545 -18.578 1 97.56 306 ASP B CA 1
ATOM 6971 C C . ASP B 1 306 ? 9.75 -4.621 -19.547 1 97.56 306 ASP B C 1
ATOM 6973 O O . ASP B 1 306 ? 10.461 -4.961 -20.5 1 97.56 306 ASP B O 1
ATOM 6977 N N . LEU B 1 307 ? 8.609 -5.129 -19.297 1 98.38 307 LEU B N 1
ATOM 6978 C CA . LEU B 1 307 ? 8.016 -6.105 -20.203 1 98.38 307 LEU B CA 1
ATOM 6979 C C . LEU B 1 307 ? 7.852 -5.523 -21.594 1 98.38 307 LEU B C 1
ATOM 6981 O O . LEU B 1 307 ? 7.34 -4.41 -21.75 1 98.38 307 LEU B O 1
ATOM 6985 N N . PRO B 1 308 ? 8.305 -6.266 -22.578 1 97.69 308 PRO B N 1
ATOM 6986 C CA . PRO B 1 308 ? 8.148 -5.789 -23.953 1 97.69 308 PRO B CA 1
ATOM 6987 C C . PRO B 1 308 ? 6.684 -5.613 -24.344 1 97.69 308 PRO B C 1
ATOM 6989 O O . PRO B 1 308 ? 5.797 -6.219 -23.734 1 97.69 308 PRO B O 1
ATOM 6992 N N . GLU B 1 309 ? 6.434 -4.867 -25.359 1 96.25 309 GLU B N 1
ATOM 6993 C CA . GLU B 1 309 ? 5.074 -4.609 -25.844 1 96.25 309 GLU B CA 1
ATOM 6994 C C . GLU B 1 309 ? 4.477 -5.844 -26.5 1 96.25 309 GLU B C 1
ATOM 6996 O O . GLU B 1 309 ? 3.295 -6.145 -26.312 1 96.25 309 GLU B O 1
ATOM 7001 N N . GLY B 1 310 ? 5.34 -6.543 -27.188 1 94.69 310 GLY B N 1
ATOM 7002 C CA . GLY B 1 310 ? 4.863 -7.727 -27.875 1 94.69 310 GLY B CA 1
ATOM 7003 C C . GLY B 1 310 ? 5.176 -9.016 -27.141 1 94.69 310 GLY B C 1
ATOM 7004 O O . GLY B 1 310 ? 6.234 -9.141 -26.516 1 94.69 310 GLY B O 1
ATOM 7005 N N . ILE B 1 311 ? 4.293 -9.984 -27.312 1 93.94 311 ILE B N 1
ATOM 7006 C CA . ILE B 1 311 ? 4.434 -11.242 -26.594 1 93.94 311 ILE B CA 1
ATOM 7007 C C . ILE B 1 311 ? 5.633 -12.016 -27.141 1 93.94 311 ILE B C 1
ATOM 7009 O O . ILE B 1 311 ? 6.324 -12.711 -26.391 1 93.94 311 ILE B O 1
ATOM 7013 N N . SER B 1 312 ? 5.879 -11.922 -28.406 1 92.44 312 SER B N 1
ATOM 7014 C CA . SER B 1 312 ? 7.008 -12.617 -29.016 1 92.44 312 SER B CA 1
ATOM 7015 C C . SER B 1 312 ? 8.336 -12.148 -28.422 1 92.44 312 SER B C 1
ATOM 7017 O O . SER B 1 312 ? 9.227 -12.953 -28.156 1 92.44 312 SER B O 1
ATOM 7019 N N . ASP B 1 313 ? 8.383 -10.859 -28.281 1 95.94 313 ASP B N 1
ATOM 7020 C CA . ASP B 1 313 ? 9.586 -10.297 -27.672 1 95.94 313 ASP B CA 1
ATOM 7021 C C . ASP B 1 313 ? 9.742 -10.75 -26.219 1 95.94 313 ASP B C 1
ATOM 7023 O O . ASP B 1 313 ? 10.859 -11 -25.766 1 95.94 313 ASP B O 1
ATOM 7027 N N . PHE B 1 314 ? 8.672 -10.828 -25.625 1 97.31 314 PHE B N 1
ATOM 7028 C CA . PHE B 1 314 ? 8.734 -11.312 -24.25 1 97.31 314 PHE B CA 1
ATOM 7029 C C . PHE B 1 314 ? 9.211 -12.766 -24.203 1 97.31 314 PHE B C 1
ATOM 7031 O O . PHE B 1 314 ? 10.062 -13.117 -23.391 1 97.31 314 PHE B O 1
ATOM 7038 N N . LYS B 1 315 ? 8.633 -13.617 -25 1 96.31 315 LYS B N 1
ATOM 7039 C CA . LYS B 1 315 ? 9.023 -15.023 -25.047 1 96.31 315 LYS B CA 1
ATOM 7040 C C . LYS B 1 315 ? 10.531 -15.172 -25.219 1 96.31 315 LYS B C 1
ATOM 7042 O O . LYS B 1 315 ? 11.18 -15.93 -24.5 1 96.31 315 LYS B O 1
ATOM 7047 N N . ALA B 1 316 ? 10.992 -14.422 -26.109 1 96.06 316 ALA B N 1
ATOM 7048 C CA . ALA B 1 316 ? 12.422 -14.484 -26.406 1 96.06 316 ALA B CA 1
ATOM 7049 C C . ALA B 1 316 ? 13.25 -14.07 -25.203 1 96.06 316 ALA B C 1
ATOM 7051 O O . ALA B 1 316 ? 14.219 -14.742 -24.844 1 96.06 316 ALA B O 1
ATOM 7052 N N . ALA B 1 317 ? 12.914 -12.969 -24.594 1 97.31 317 ALA B N 1
ATOM 7053 C CA . ALA B 1 317 ? 13.641 -12.453 -23.438 1 97.31 317 ALA B CA 1
ATOM 7054 C C . ALA B 1 317 ? 13.555 -13.422 -22.266 1 97.31 317 ALA B C 1
ATOM 7056 O O . ALA B 1 317 ? 14.547 -13.664 -21.562 1 97.31 317 ALA B O 1
ATOM 7057 N N . TRP B 1 318 ? 12.391 -13.945 -22.078 1 97.75 318 TRP B N 1
ATOM 7058 C CA . TRP B 1 318 ? 12.164 -14.859 -20.969 1 97.75 318 TRP B CA 1
ATOM 7059 C C . TRP B 1 318 ? 12.984 -16.125 -21.141 1 97.75 318 TRP B C 1
ATOM 7061 O O . TRP B 1 318 ? 13.625 -16.594 -20.188 1 97.75 318 TRP B O 1
ATOM 7071 N N . LEU B 1 319 ? 13.023 -16.734 -22.312 1 95.44 319 LEU B N 1
ATOM 7072 C CA . LEU B 1 319 ? 13.711 -18 -22.562 1 95.44 319 LEU B CA 1
ATOM 7073 C C . LEU B 1 319 ? 15.219 -17.828 -22.438 1 95.44 319 LEU B C 1
ATOM 7075 O O . LEU B 1 319 ? 15.93 -18.797 -22.172 1 95.44 319 LEU B O 1
ATOM 7079 N N . GLN B 1 320 ? 15.641 -16.625 -22.641 1 95.44 320 GLN B N 1
ATOM 7080 C CA . GLN B 1 320 ? 17.062 -16.359 -22.438 1 95.44 320 GLN B CA 1
ATOM 7081 C C . GLN B 1 320 ? 17.422 -16.484 -20.969 1 95.44 320 GLN B C 1
ATOM 7083 O O . GLN B 1 320 ? 18.547 -16.875 -20.625 1 95.44 320 GLN B O 1
ATOM 7088 N N . LEU B 1 321 ? 16.516 -16.156 -20.125 1 96.94 321 LEU B N 1
ATOM 7089 C CA . LEU B 1 321 ? 16.766 -16.188 -18.672 1 96.94 321 LEU B CA 1
ATOM 7090 C C . LEU B 1 321 ? 16.422 -17.562 -18.109 1 96.94 321 LEU B C 1
ATOM 7092 O O . LEU B 1 321 ? 17.172 -18.125 -17.312 1 96.94 321 LEU B O 1
ATOM 7096 N N . PHE B 1 322 ? 15.289 -18.031 -18.531 1 96.62 322 PHE B N 1
ATOM 7097 C CA . PHE B 1 322 ? 14.758 -19.281 -18.031 1 96.62 322 PHE B CA 1
ATOM 7098 C C . PHE B 1 322 ? 14.352 -20.203 -19.172 1 96.62 322 PHE B C 1
ATOM 7100 O O . PHE B 1 322 ? 13.164 -20.281 -19.516 1 96.62 322 PHE B O 1
ATOM 7107 N N . PRO B 1 323 ? 15.227 -21.047 -19.641 1 94.31 323 PRO B N 1
ATOM 7108 C CA . PRO B 1 323 ? 14.977 -21.859 -20.844 1 94.31 323 PRO B CA 1
ATOM 7109 C C . PRO B 1 323 ? 13.953 -22.969 -20.594 1 94.31 323 PRO B C 1
ATOM 7111 O O . PRO B 1 323 ? 13.336 -23.453 -21.547 1 94.31 323 PRO B O 1
ATOM 7114 N N . GLN B 1 324 ? 13.82 -23.438 -19.328 1 94.94 324 GLN B N 1
ATOM 7115 C CA . GLN B 1 324 ? 12.883 -24.516 -19 1 94.94 324 GLN B CA 1
ATOM 7116 C C . GLN B 1 324 ? 11.961 -24.094 -17.844 1 94.94 324 GLN B C 1
ATOM 7118 O O . GLN B 1 324 ? 12.422 -23.875 -16.734 1 94.94 324 GLN B O 1
ATOM 7123 N N . THR B 1 325 ? 10.68 -23.984 -18.156 1 97.44 325 THR B N 1
ATOM 7124 C CA . THR B 1 325 ? 9.68 -23.672 -17.141 1 97.44 325 THR B CA 1
ATOM 7125 C C . THR B 1 325 ? 8.547 -24.688 -17.172 1 97.44 325 THR B C 1
ATOM 7127 O O . THR B 1 325 ? 8.273 -25.297 -18.203 1 97.44 325 THR B O 1
ATOM 7130 N N . LEU B 1 326 ? 7.98 -25 -16.062 1 97.69 326 LEU B N 1
ATOM 7131 C CA . LEU B 1 326 ? 6.852 -25.906 -15.93 1 97.69 326 LEU B CA 1
ATOM 7132 C C . LEU B 1 326 ? 5.734 -25.281 -15.102 1 97.69 326 LEU B C 1
ATOM 7134 O O . LEU B 1 326 ? 6 -24.516 -14.18 1 97.69 326 LEU B O 1
ATOM 7138 N N . ASP B 1 327 ? 4.551 -25.547 -15.445 1 98.19 327 ASP B N 1
ATOM 7139 C CA . ASP B 1 327 ? 3.359 -25.172 -14.695 1 98.19 327 ASP B CA 1
ATOM 7140 C C . ASP B 1 327 ? 2.621 -26.406 -14.18 1 98.19 327 ASP B C 1
ATOM 7142 O O . ASP B 1 327 ? 2.035 -27.156 -14.969 1 98.19 327 ASP B O 1
ATOM 7146 N N . THR B 1 328 ? 2.529 -26.547 -12.891 1 98.31 328 THR B N 1
ATOM 7147 C CA . THR B 1 328 ? 1.979 -27.766 -12.312 1 98.31 328 THR B CA 1
ATOM 7148 C C . THR B 1 328 ? 0.478 -27.859 -12.57 1 98.31 328 THR B C 1
ATOM 7150 O O . THR B 1 328 ? -0.075 -28.953 -12.656 1 98.31 328 THR B O 1
ATOM 7153 N N . LYS B 1 329 ? -0.162 -26.688 -12.656 1 97.38 329 LYS B N 1
ATOM 7154 C CA . LYS B 1 329 ? -1.583 -26.719 -12.992 1 97.38 329 LYS B CA 1
ATOM 7155 C C . LYS B 1 329 ? -1.805 -27.234 -14.406 1 97.38 329 LYS B C 1
ATOM 7157 O O . LYS B 1 329 ? -2.686 -28.062 -14.641 1 97.38 329 LYS B O 1
ATOM 7162 N N . PHE B 1 330 ? -1.055 -26.781 -15.344 1 94.88 330 PHE B N 1
ATOM 7163 C CA . PHE B 1 330 ? -1.168 -27.234 -16.719 1 94.88 330 PHE B CA 1
ATOM 7164 C C . PHE B 1 330 ? -0.871 -28.734 -16.828 1 94.88 330 PHE B C 1
ATOM 7166 O O . PHE B 1 330 ? -1.584 -29.469 -17.516 1 94.88 330 PHE B O 1
ATOM 7173 N N . LEU B 1 331 ? 0.196 -29.172 -16.141 1 94.81 331 LEU B N 1
ATOM 7174 C CA . LEU B 1 331 ? 0.58 -30.578 -16.141 1 94.81 331 LEU B CA 1
ATOM 7175 C C . LEU B 1 331 ? -0.571 -31.469 -15.664 1 94.81 331 LEU B C 1
ATOM 7177 O O . LEU B 1 331 ? -0.863 -32.5 -16.281 1 94.81 331 LEU B O 1
ATOM 7181 N N . ALA B 1 332 ? -1.214 -31.031 -14.664 1 95.56 332 ALA B N 1
ATOM 7182 C CA . ALA B 1 332 ? -2.32 -31.781 -14.086 1 95.56 332 ALA B CA 1
ATOM 7183 C C . ALA B 1 332 ? -3.49 -31.875 -15.062 1 95.56 332 ALA B C 1
ATOM 7185 O O . ALA B 1 332 ? -4.152 -32.906 -15.141 1 95.56 332 ALA B O 1
ATOM 7186 N N . GLU B 1 333 ? -3.707 -30.812 -15.781 1 89.81 333 GLU B N 1
ATOM 7187 C CA . GLU B 1 333 ? -4.898 -30.719 -16.625 1 89.81 333 GLU B CA 1
ATOM 7188 C C . GLU B 1 333 ? -4.652 -31.328 -18 1 89.81 333 GLU B C 1
ATOM 7190 O O . GLU B 1 333 ? -5.578 -31.859 -18.625 1 89.81 333 GLU B O 1
ATOM 7195 N N . ALA B 1 334 ? -3.424 -31.297 -18.469 1 86.12 334 ALA B N 1
ATOM 7196 C CA . ALA B 1 334 ? -3.199 -31.562 -19.891 1 86.12 334 ALA B CA 1
ATOM 7197 C C . ALA B 1 334 ? -2.455 -32.875 -20.094 1 86.12 334 ALA B C 1
ATOM 7199 O O . ALA B 1 334 ? -2.594 -33.531 -21.141 1 86.12 334 ALA B O 1
ATOM 7200 N N . HIS B 1 335 ? -1.621 -33.312 -19.172 1 89.5 335 HIS B N 1
ATOM 7201 C CA . HIS B 1 335 ? -0.833 -34.5 -19.375 1 89.5 335 HIS B CA 1
ATOM 7202 C C . HIS B 1 335 ? -1.723 -35.75 -19.422 1 89.5 335 HIS B C 1
ATOM 7204 O O . HIS B 1 335 ? -2.615 -35.906 -18.578 1 89.5 335 HIS B O 1
ATOM 7210 N N . GLU B 1 336 ? -1.497 -36.656 -20.266 1 84.69 336 GLU B N 1
ATOM 7211 C CA . GLU B 1 336 ? -2.355 -37.781 -20.547 1 84.69 336 GLU B CA 1
ATOM 7212 C C . GLU B 1 336 ? -2.473 -38.688 -19.328 1 84.69 336 GLU B C 1
ATOM 7214 O O . GLU B 1 336 ? -3.531 -39.281 -19.078 1 84.69 336 GLU B O 1
ATOM 7219 N N . LEU B 1 337 ? -1.417 -38.812 -18.531 1 89.38 337 LEU B N 1
ATOM 7220 C CA . LEU B 1 337 ? -1.396 -39.75 -17.422 1 89.38 337 LEU B CA 1
ATOM 7221 C C . LEU B 1 337 ? -1.904 -39.094 -16.141 1 89.38 337 LEU B C 1
ATOM 7223 O O . LEU B 1 337 ? -2.109 -39.781 -15.125 1 89.38 337 LEU B O 1
ATOM 7227 N N . LEU B 1 338 ? -2.105 -37.75 -16.172 1 91.44 338 LEU B N 1
ATOM 7228 C CA . LEU B 1 338 ? -2.516 -37.031 -14.977 1 91.44 338 LEU B CA 1
ATOM 7229 C C . LEU B 1 338 ? -3.938 -36.5 -15.117 1 91.44 338 LEU B C 1
ATOM 7231 O O . LEU B 1 338 ? -4.695 -36.469 -14.148 1 91.44 338 LEU B O 1
ATOM 7235 N N . ALA B 1 339 ? -4.309 -36.125 -16.297 1 85.12 339 ALA B N 1
ATOM 7236 C CA . ALA B 1 339 ? -5.598 -35.469 -16.562 1 85.12 339 ALA B CA 1
ATOM 7237 C C . ALA B 1 339 ? -6.75 -36.375 -16.125 1 85.12 339 ALA B C 1
ATOM 7239 O O . ALA B 1 339 ? -7.766 -35.875 -15.617 1 85.12 339 ALA B O 1
ATOM 7240 N N . GLY B 1 340 ? -6.59 -37.656 -16.297 1 83.12 340 GLY B N 1
ATOM 7241 C CA . GLY B 1 340 ? -7.637 -38.594 -15.977 1 83.12 340 GLY B CA 1
ATOM 7242 C C . GLY B 1 340 ? -7.926 -38.688 -14.492 1 83.12 340 GLY B C 1
ATOM 7243 O O . GLY B 1 340 ? -9 -39.156 -14.086 1 83.12 340 GLY B O 1
ATOM 7244 N N . LEU B 1 341 ? -6.984 -38.25 -13.727 1 87.56 341 LEU B N 1
ATOM 7245 C CA . LEU B 1 341 ? -7.16 -38.312 -12.273 1 87.56 341 LEU B CA 1
ATOM 7246 C C . LEU B 1 341 ? -8.148 -37.25 -11.805 1 87.56 341 LEU B C 1
ATOM 7248 O O . LEU B 1 341 ? -8.641 -37.312 -10.672 1 87.56 341 LEU B O 1
ATOM 7252 N N . GLN B 1 342 ? -8.422 -36.156 -12.641 1 84.25 342 GLN B N 1
ATOM 7253 C CA . GLN B 1 342 ? -9.344 -35.062 -12.375 1 84.25 342 GLN B CA 1
ATOM 7254 C C . GLN B 1 342 ? -9.039 -34.406 -11.031 1 84.25 342 GLN B C 1
ATOM 7256 O O . GLN B 1 342 ? -9.93 -34.281 -10.188 1 84.25 342 GLN B O 1
ATOM 7261 N N . PRO B 1 343 ? -7.852 -33.969 -10.867 1 88.69 343 PRO B N 1
ATOM 7262 C CA . PRO B 1 343 ? -7.469 -33.344 -9.609 1 88.69 343 PRO B CA 1
ATOM 7263 C C . PRO B 1 343 ? -8.07 -31.938 -9.461 1 88.69 343 PRO B C 1
ATOM 7265 O O . PRO B 1 343 ? -8.492 -31.344 -10.445 1 88.69 343 PRO B O 1
ATOM 7268 N N . PRO B 1 344 ? -8.156 -31.438 -8.148 1 91.12 344 PRO B N 1
ATOM 7269 C CA . PRO B 1 344 ? -8.562 -30.047 -7.957 1 91.12 344 PRO B CA 1
ATOM 7270 C C . PRO B 1 344 ? -7.617 -29.062 -8.625 1 91.12 344 PRO B C 1
ATOM 7272 O O . PRO B 1 344 ? -6.426 -29.344 -8.789 1 91.12 344 PRO B O 1
ATOM 7275 N N . ALA B 1 345 ? -8.117 -27.844 -8.898 1 87.56 345 ALA B N 1
ATOM 7276 C CA . ALA B 1 345 ? -7.359 -26.875 -9.688 1 87.56 345 ALA B CA 1
ATOM 7277 C C . ALA B 1 345 ? -6.484 -26.016 -8.789 1 87.56 345 ALA B C 1
ATOM 7279 O O . ALA B 1 345 ? -5.387 -25.609 -9.188 1 87.56 345 ALA B O 1
ATOM 7280 N N . ASN B 1 346 ? -6.949 -25.703 -7.625 1 93 346 ASN B N 1
ATOM 7281 C CA . ASN B 1 346 ? -6.168 -24.844 -6.75 1 93 346 ASN B CA 1
ATOM 7282 C C . ASN B 1 346 ? -4.953 -25.562 -6.176 1 93 346 ASN B C 1
ATOM 7284 O O . ASN B 1 346 ? -4.941 -26.797 -6.09 1 93 346 ASN B O 1
ATOM 7288 N N . LEU B 1 347 ? -3.965 -24.891 -5.824 1 96.06 347 LEU B N 1
ATOM 7289 C CA . LEU B 1 347 ? -2.676 -25.453 -5.438 1 96.06 347 LEU B CA 1
ATOM 7290 C C . LEU B 1 347 ? -2.82 -26.359 -4.219 1 96.06 347 LEU B C 1
ATOM 7292 O O . LEU B 1 347 ? -2.344 -27.5 -4.23 1 96.06 347 LEU B O 1
ATOM 7296 N N . LYS B 1 348 ? -3.453 -25.844 -3.207 1 94.19 348 LYS B N 1
ATOM 7297 C CA . LYS B 1 348 ? -3.611 -26.625 -1.99 1 94.19 348 LYS B CA 1
ATOM 7298 C C . LYS B 1 348 ? -4.371 -27.922 -2.27 1 94.19 348 LYS B C 1
ATOM 7300 O O . LYS B 1 348 ? -3.961 -29 -1.831 1 94.19 348 LYS B O 1
ATOM 7305 N N . GLY B 1 349 ? -5.484 -27.781 -2.98 1 94.12 349 GLY B N 1
ATOM 7306 C CA . GLY B 1 349 ? -6.266 -28.953 -3.338 1 94.12 349 GLY B CA 1
ATOM 7307 C C . GLY B 1 349 ? -5.488 -29.953 -4.164 1 94.12 349 GLY B C 1
ATOM 7308 O O . GLY B 1 349 ? -5.562 -31.172 -3.91 1 94.12 349 GLY B O 1
ATOM 7309 N N . LEU B 1 350 ? -4.773 -29.453 -5.109 1 95.94 350 LEU B N 1
ATOM 7310 C CA . LEU B 1 350 ? -3.971 -30.328 -5.957 1 95.94 350 LEU B CA 1
ATOM 7311 C C . LEU B 1 350 ? -2.879 -31.016 -5.148 1 95.94 350 LEU B C 1
ATOM 7313 O O . LEU B 1 350 ? -2.611 -32.219 -5.344 1 95.94 350 LEU B O 1
ATOM 7317 N N . CYS B 1 351 ? -2.24 -30.312 -4.254 1 95.88 351 CYS B N 1
ATOM 7318 C CA . CYS B 1 351 ? -1.198 -30.875 -3.402 1 95.88 351 CYS B CA 1
ATOM 7319 C C . CYS B 1 351 ? -1.748 -32 -2.543 1 95.88 351 CYS B C 1
ATOM 7321 O O . CYS B 1 351 ? -1.181 -33.094 -2.51 1 95.88 351 CYS B O 1
ATOM 7323 N N . ASN B 1 352 ? -2.82 -31.734 -1.896 1 93.44 352 ASN B N 1
ATOM 7324 C CA . ASN B 1 352 ? -3.451 -32.75 -1.066 1 93.44 352 ASN B CA 1
ATOM 7325 C C . ASN B 1 352 ? -3.842 -34 -1.888 1 93.44 352 ASN B C 1
ATOM 7327 O O . ASN B 1 352 ? -3.652 -35.125 -1.447 1 93.44 352 ASN B O 1
ATOM 7331 N N . PHE B 1 353 ? -4.352 -33.719 -3.021 1 94.06 353 PHE B N 1
ATOM 7332 C CA . PHE B 1 353 ? -4.773 -34.812 -3.916 1 94.06 353 PHE B CA 1
ATOM 7333 C C . PHE B 1 353 ? -3.592 -35.688 -4.301 1 94.06 353 PHE B C 1
ATOM 7335 O O . PHE B 1 353 ? -3.678 -36.906 -4.23 1 94.06 353 PHE B O 1
ATOM 7342 N N . MET B 1 354 ? -2.514 -35.062 -4.695 1 93.94 354 MET B N 1
ATOM 7343 C CA . MET B 1 354 ? -1.336 -35.812 -5.141 1 93.94 354 MET B CA 1
ATOM 7344 C C . MET B 1 354 ? -0.718 -36.594 -3.99 1 93.94 354 MET B C 1
ATOM 7346 O O . MET B 1 354 ? -0.201 -37.688 -4.191 1 93.94 354 MET B O 1
ATOM 7350 N N . LEU B 1 355 ? -0.731 -35.969 -2.828 1 92.19 355 LEU B N 1
ATOM 7351 C CA . LEU B 1 355 ? -0.227 -36.688 -1.646 1 92.19 355 LEU B CA 1
ATOM 7352 C C . LEU B 1 355 ? -1.048 -37.938 -1.358 1 92.19 355 LEU B C 1
ATOM 7354 O O . LEU B 1 355 ? -0.492 -38.969 -1.012 1 92.19 355 LEU B O 1
ATOM 7358 N N . GLN B 1 356 ? -2.273 -37.812 -1.55 1 89.94 356 GLN B N 1
ATOM 7359 C CA . GLN B 1 356 ? -3.16 -38.938 -1.326 1 89.94 356 GLN B CA 1
ATOM 7360 C C . GLN B 1 356 ? -2.994 -40 -2.422 1 89.94 356 GLN B C 1
ATOM 7362 O O . GLN B 1 356 ? -3 -41.188 -2.145 1 89.94 356 GLN B O 1
ATOM 7367 N N . ALA B 1 357 ? -2.881 -39.531 -3.59 1 88.38 357 ALA B N 1
ATOM 7368 C CA . ALA B 1 357 ? -2.725 -40.438 -4.73 1 88.38 357 ALA B CA 1
ATOM 7369 C C . ALA B 1 357 ? -1.436 -41.25 -4.617 1 88.38 357 ALA B C 1
ATOM 7371 O O . ALA B 1 357 ? -1.365 -42.375 -5.094 1 88.38 357 ALA B O 1
ATOM 7372 N N . ALA B 1 358 ? -0.496 -40.719 -3.996 1 87.56 358 ALA B N 1
ATOM 7373 C CA . ALA B 1 358 ? 0.801 -41.375 -3.844 1 87.56 358 ALA B CA 1
ATOM 7374 C C . ALA B 1 358 ? 0.7 -42.562 -2.912 1 87.56 358 ALA B C 1
ATOM 7376 O O . ALA B 1 358 ? 1.532 -43.469 -2.971 1 87.56 358 ALA B O 1
ATOM 7377 N N . LYS B 1 359 ? -0.334 -42.562 -2.152 1 81.81 359 LYS B N 1
ATOM 7378 C CA . LYS B 1 359 ? -0.52 -43.656 -1.208 1 81.81 359 LYS B CA 1
ATOM 7379 C C . LYS B 1 359 ? -1.247 -44.812 -1.862 1 81.81 359 LYS B C 1
ATOM 7381 O O . LYS B 1 359 ? -1.352 -45.906 -1.275 1 81.81 359 LYS B O 1
ATOM 7386 N N . SER B 1 360 ? -1.724 -44.594 -3.029 1 77.31 360 SER B N 1
ATOM 7387 C CA . SER B 1 360 ? -2.48 -45.625 -3.721 1 77.31 360 SER B CA 1
ATOM 7388 C C . SER B 1 360 ? -1.593 -46.812 -4.07 1 77.31 360 SER B C 1
ATOM 7390 O O . SER B 1 360 ? -0.429 -46.656 -4.438 1 77.31 360 SER B O 1
ATOM 7392 N N . GLU B 1 361 ? -2.082 -48.062 -3.875 1 69.19 361 GLU B N 1
ATOM 7393 C CA . GLU B 1 361 ? -1.358 -49.281 -4.117 1 69.19 361 GLU B CA 1
ATOM 7394 C C . GLU B 1 361 ? -1.64 -49.844 -5.52 1 69.19 361 GLU B C 1
ATOM 7396 O O . GLU B 1 361 ? -1.279 -50.969 -5.836 1 69.19 361 GLU B O 1
ATOM 7401 N N . ALA B 1 362 ? -2.084 -49 -6.34 1 67.88 362 ALA B N 1
ATOM 7402 C CA . ALA B 1 362 ? -2.361 -49.469 -7.688 1 67.88 362 ALA B CA 1
ATOM 7403 C C . ALA B 1 362 ? -1.074 -49.906 -8.391 1 67.88 362 ALA B C 1
ATOM 7405 O O . ALA B 1 362 ? -0.004 -49.344 -8.125 1 67.88 362 ALA B O 1
ATOM 7406 N N . SER B 1 363 ? -1.018 -51.031 -9.086 1 68.69 363 SER B N 1
ATOM 7407 C CA . SER B 1 363 ? 0.091 -51.5 -9.906 1 68.69 363 SER B CA 1
ATOM 7408 C C . SER B 1 363 ? -0.244 -51.438 -11.391 1 68.69 363 SER B C 1
ATOM 7410 O O . SER B 1 363 ? -1.227 -52.031 -11.844 1 68.69 363 SER B O 1
ATOM 7412 N N . PRO B 1 364 ? 0.512 -50.625 -12.258 1 77.81 364 PRO B N 1
ATOM 7413 C CA . PRO B 1 364 ? 1.648 -49.781 -11.875 1 77.81 364 PRO B CA 1
ATOM 7414 C C . PRO B 1 364 ? 1.22 -48.469 -11.188 1 77.81 364 PRO B C 1
ATOM 7416 O O . PRO B 1 364 ? 0.179 -47.906 -11.531 1 77.81 364 PRO B O 1
ATOM 7419 N N . GLY B 1 365 ? 1.902 -48.219 -10.234 1 83.75 365 GLY B N 1
ATOM 7420 C CA . GLY B 1 365 ? 1.577 -47.031 -9.453 1 83.75 365 GLY B CA 1
ATOM 7421 C C . GLY B 1 365 ? 2.736 -46.062 -9.328 1 83.75 365 GLY B C 1
ATOM 7422 O O . GLY B 1 365 ? 3.766 -46.219 -9.984 1 83.75 365 GLY B O 1
ATOM 7423 N N . PRO B 1 366 ? 2.596 -45 -8.633 1 89.94 366 PRO B N 1
ATOM 7424 C CA . PRO B 1 366 ? 3.662 -44 -8.422 1 89.94 366 PRO B CA 1
ATOM 7425 C C . PRO B 1 366 ? 4.883 -44.594 -7.727 1 89.94 366 PRO B C 1
ATOM 7427 O O . PRO B 1 366 ? 4.754 -45.562 -6.949 1 89.94 366 PRO B O 1
ATOM 7430 N N . LEU B 1 367 ? 6.004 -44.094 -8.117 1 91.06 367 LEU B N 1
ATOM 7431 C CA . LEU B 1 367 ? 7.238 -44.531 -7.473 1 91.06 367 LEU B CA 1
ATOM 7432 C C . LEU B 1 367 ? 7.293 -44.062 -6.027 1 91.06 367 LEU B C 1
ATOM 7434 O O . LEU B 1 367 ? 6.793 -42.969 -5.715 1 91.06 367 LEU B O 1
ATOM 7438 N N . PRO B 1 368 ? 7.805 -44.844 -5.168 1 90.81 368 PRO B N 1
ATOM 7439 C CA . PRO B 1 368 ? 7.883 -44.438 -3.762 1 90.81 368 PRO B CA 1
ATOM 7440 C C . PRO B 1 368 ? 8.742 -43.188 -3.549 1 90.81 368 PRO B C 1
ATOM 7442 O O . PRO B 1 368 ? 9.781 -43.031 -4.188 1 90.81 368 PRO B O 1
ATOM 7445 N N . LEU B 1 369 ? 8.297 -42.312 -2.617 1 93.62 369 LEU B N 1
ATOM 7446 C CA . LEU B 1 369 ? 8.953 -41.062 -2.35 1 93.62 369 LEU B CA 1
ATOM 7447 C C . LEU B 1 369 ? 9.125 -40.844 -0.85 1 93.62 369 LEU B C 1
ATOM 7449 O O . LEU B 1 369 ? 8.273 -41.25 -0.056 1 93.62 369 LEU B O 1
ATOM 7453 N N . THR B 1 370 ? 10.227 -40.219 -0.467 1 93.31 370 THR B N 1
ATOM 7454 C CA . THR B 1 370 ? 10.438 -39.656 0.868 1 93.31 370 THR B CA 1
ATOM 7455 C C . THR B 1 370 ? 10.945 -38.219 0.787 1 93.31 370 THR B C 1
ATOM 7457 O O . THR B 1 370 ? 11.531 -37.812 -0.221 1 93.31 370 THR B O 1
ATOM 7460 N N . PHE B 1 371 ? 10.695 -37.469 1.869 1 95.06 371 PHE B N 1
ATOM 7461 C CA . PHE B 1 371 ? 10.992 -36.031 1.825 1 95.06 371 PHE B CA 1
ATOM 7462 C C . PHE B 1 371 ? 11.695 -35.594 3.102 1 95.06 371 PHE B C 1
ATOM 7464 O O . PHE B 1 371 ? 11.492 -36.188 4.168 1 95.06 371 PHE B O 1
ATOM 7471 N N . GLU B 1 372 ? 12.477 -34.594 2.92 1 94.88 372 GLU B N 1
ATOM 7472 C CA . GLU B 1 372 ? 13.086 -33.844 4.004 1 94.88 372 GLU B CA 1
ATOM 7473 C C . GLU B 1 372 ? 13.031 -32.344 3.723 1 94.88 372 GLU B C 1
ATOM 7475 O O . GLU B 1 372 ? 13.234 -31.906 2.586 1 94.88 372 GLU B O 1
ATOM 7480 N N . ILE B 1 373 ? 12.68 -31.578 4.734 1 95.31 373 ILE B N 1
ATOM 7481 C CA . ILE B 1 373 ? 12.688 -30.125 4.586 1 95.31 373 ILE B CA 1
ATOM 7482 C C . ILE B 1 373 ? 13.953 -29.547 5.211 1 95.31 373 ILE B C 1
ATOM 7484 O O . ILE B 1 373 ? 14.25 -29.797 6.383 1 95.31 373 ILE B O 1
ATOM 7488 N N . ASN B 1 374 ? 14.641 -28.875 4.398 1 95 374 ASN B N 1
ATOM 7489 C CA . ASN B 1 374 ? 15.789 -28.109 4.871 1 95 374 ASN B CA 1
ATOM 7490 C C . ASN B 1 374 ? 15.422 -26.656 5.125 1 95 374 ASN B C 1
ATOM 7492 O O . ASN B 1 374 ? 15.508 -25.812 4.219 1 95 374 ASN B O 1
ATOM 7496 N N . ASN B 1 375 ? 15.125 -26.328 6.371 1 91 375 ASN B N 1
ATOM 7497 C CA . ASN B 1 375 ? 14.688 -24.984 6.719 1 91 375 ASN B CA 1
ATOM 7498 C C . ASN B 1 375 ? 15.844 -24 6.695 1 91 375 ASN B C 1
ATOM 7500 O O . ASN B 1 375 ? 16.906 -24.266 7.273 1 91 375 ASN B O 1
ATOM 7504 N N . LEU B 1 376 ? 15.609 -22.938 6.016 1 88.88 376 LEU B N 1
ATOM 7505 C CA . LEU B 1 376 ? 16.641 -21.906 5.859 1 88.88 376 LEU B CA 1
ATOM 7506 C C . LEU B 1 376 ? 16.328 -20.688 6.723 1 88.88 376 LEU B C 1
ATOM 7508 O O . LEU B 1 376 ? 15.156 -20.344 6.906 1 88.88 376 LEU B O 1
ATOM 7512 N N . GLY B 1 377 ? 17.328 -19.953 7.188 1 78.5 377 GLY B N 1
ATOM 7513 C CA . GLY B 1 377 ? 17.203 -18.688 7.875 1 78.5 377 GLY B CA 1
ATOM 7514 C C . GLY B 1 377 ? 16.281 -18.734 9.078 1 78.5 377 GLY B C 1
ATOM 7515 O O . GLY B 1 377 ? 15.547 -17.781 9.344 1 78.5 377 GLY B O 1
ATOM 7516 N N . GLY B 1 378 ? 16.062 -19.797 9.594 1 77.69 378 GLY B N 1
ATOM 7517 C CA . GLY B 1 378 ? 15.25 -19.906 10.797 1 77.69 378 GLY B CA 1
ATOM 7518 C C . GLY B 1 378 ? 13.789 -20.172 10.508 1 77.69 378 GLY B C 1
ATOM 7519 O O . GLY B 1 378 ? 12.953 -20.156 11.406 1 77.69 378 GLY B O 1
ATOM 7520 N N . ALA B 1 379 ? 13.523 -20.406 9.281 1 82.69 379 ALA B N 1
ATOM 7521 C CA . ALA B 1 379 ? 12.141 -20.75 8.961 1 82.69 379 ALA B CA 1
ATOM 7522 C C . ALA B 1 379 ? 11.766 -22.109 9.547 1 82.69 379 ALA B C 1
ATOM 7524 O O . ALA B 1 379 ? 12.633 -22.891 9.922 1 82.69 379 ALA B O 1
ATOM 7525 N N . ASP B 1 380 ? 10.43 -22.297 9.727 1 85.69 380 ASP B N 1
ATOM 7526 C CA . ASP B 1 380 ? 9.953 -23.562 10.289 1 85.69 380 ASP B CA 1
ATOM 7527 C C . ASP B 1 380 ? 8.805 -24.125 9.461 1 85.69 380 ASP B C 1
ATOM 7529 O O . ASP B 1 380 ? 7.695 -24.312 9.977 1 85.69 380 ASP B O 1
ATOM 7533 N N . TYR B 1 381 ? 9.188 -24.5 8.281 1 89.12 381 TYR B N 1
ATOM 7534 C CA . TYR B 1 381 ? 8.188 -25.125 7.414 1 89.12 381 TYR B CA 1
ATOM 7535 C C . TYR B 1 381 ? 8.039 -26.609 7.727 1 89.12 381 TYR B C 1
ATOM 7537 O O . TYR B 1 381 ? 9.008 -27.266 8.094 1 89.12 381 TYR B O 1
ATOM 7545 N N . GLN B 1 382 ? 6.805 -27.062 7.586 1 88.31 382 GLN B N 1
ATOM 7546 C CA . GLN B 1 382 ? 6.523 -28.484 7.715 1 88.31 382 GLN B CA 1
ATOM 7547 C C . GLN B 1 382 ? 5.867 -29.031 6.453 1 88.31 382 GLN B C 1
ATOM 7549 O O . GLN B 1 382 ? 5.266 -28.281 5.684 1 88.31 382 GLN B O 1
ATOM 7554 N N . LEU B 1 383 ? 6.059 -30.328 6.336 1 89.94 383 LEU B N 1
ATOM 7555 C CA . LEU B 1 383 ? 5.414 -30.969 5.199 1 89.94 383 LEU B CA 1
ATOM 7556 C C . LEU B 1 383 ? 3.895 -30.953 5.352 1 89.94 383 LEU B C 1
ATOM 7558 O O . LEU B 1 383 ? 3.375 -31.188 6.445 1 89.94 383 LEU B O 1
ATOM 7562 N N . PRO B 1 384 ? 3.236 -30.609 4.305 1 86 384 PRO B N 1
ATOM 7563 C CA . PRO B 1 384 ? 1.775 -30.688 4.387 1 86 384 PRO B CA 1
ATOM 7564 C C . PRO B 1 384 ? 1.272 -32.094 4.64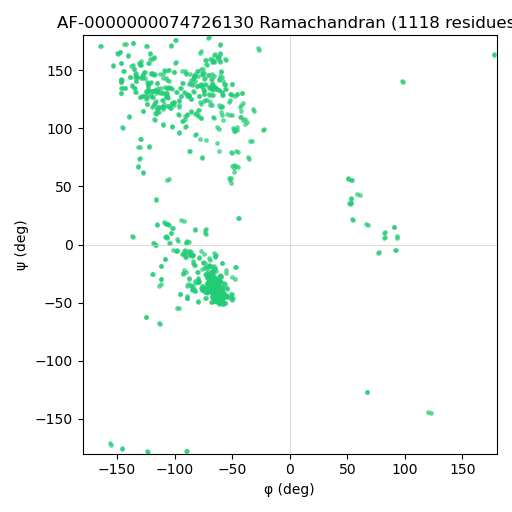1 1 86 384 PRO B C 1
ATOM 7566 O O . PRO B 1 384 ? 1.853 -33.062 4.137 1 86 384 PRO B O 1
ATOM 7569 N N . SER B 1 385 ? 0.329 -32.375 5.586 1 74.38 385 SER B N 1
ATOM 7570 C CA . SER B 1 385 ? -0.155 -33.688 5.957 1 74.38 385 SER B CA 1
ATOM 7571 C C . SER B 1 385 ? -1.364 -34.094 5.121 1 74.38 385 SER B C 1
ATOM 7573 O O . SER B 1 385 ? -1.789 -35.25 5.148 1 74.38 385 SER B O 1
ATOM 7575 N N . GLY B 1 386 ? -1.815 -33.375 4.211 1 66.38 386 GLY B N 1
ATOM 7576 C CA . GLY B 1 386 ? -2.926 -33.688 3.334 1 66.38 386 GLY B CA 1
ATOM 7577 C C . GLY B 1 386 ? -4.281 -33.531 4 1 66.38 386 GLY B C 1
ATOM 7578 O O . GLY B 1 386 ? -5.316 -33.812 3.391 1 66.38 386 GLY B O 1
ATOM 7579 N N . GLY B 1 387 ? -4.367 -33.281 5.324 1 59.47 387 GLY B N 1
ATOM 7580 C CA . GLY B 1 387 ? -5.656 -33.188 5.996 1 59.47 387 GLY B CA 1
ATOM 7581 C C . GLY B 1 387 ? -6.223 -31.781 6.035 1 59.47 387 GLY B C 1
ATOM 7582 O O . GLY B 1 387 ? -5.516 -30.812 5.762 1 59.47 387 GLY B O 1
ATOM 7583 N N . ALA B 1 388 ? -7.605 -31.625 6.02 1 55.31 388 ALA B N 1
ATOM 7584 C CA . ALA B 1 388 ? -8.414 -30.406 5.988 1 55.31 388 ALA B CA 1
ATOM 7585 C C . ALA B 1 388 ? -7.957 -29.422 7.062 1 55.31 388 ALA B C 1
ATOM 7587 O O . ALA B 1 388 ? -7.949 -28.203 6.84 1 55.31 388 ALA B O 1
ATOM 7588 N N . GLU B 1 389 ? -7.766 -29.859 8.312 1 57 389 GLU B N 1
ATOM 7589 C CA . GLU B 1 389 ? -7.598 -28.953 9.445 1 57 389 GLU B CA 1
ATOM 7590 C C . GLU B 1 389 ? -6.137 -28.891 9.891 1 57 389 GLU B C 1
ATOM 7592 O O . GLU B 1 389 ? -5.754 -29.547 10.867 1 57 389 GLU B O 1
ATOM 7597 N N . GLU B 1 390 ? -5.324 -28.562 9.016 1 60.47 390 GLU B N 1
ATOM 7598 C CA . GLU B 1 390 ? -3.936 -28.625 9.461 1 60.47 390 GLU B CA 1
ATOM 7599 C C . GLU B 1 390 ? -3.516 -27.344 10.164 1 60.47 390 GLU B C 1
ATOM 7601 O O . GLU B 1 390 ? -3.709 -26.25 9.633 1 60.47 390 GLU B O 1
ATOM 7606 N N . GLU B 1 391 ? -3.201 -27.375 11.484 1 58.94 391 GLU B N 1
ATOM 7607 C CA . GLU B 1 391 ? -2.68 -26.297 12.312 1 58.94 391 GLU B CA 1
ATOM 7608 C C . GLU B 1 391 ? -1.512 -25.594 11.633 1 58.94 391 GLU B C 1
ATOM 7610 O O . GLU B 1 391 ? -1.253 -24.406 11.898 1 58.94 391 GLU B O 1
ATOM 7615 N N . SER B 1 392 ? -0.936 -26.297 10.656 1 65.88 392 SER B N 1
ATOM 7616 C CA . SER B 1 392 ? 0.307 -25.781 10.094 1 65.88 392 SER B CA 1
ATOM 7617 C C . SER B 1 392 ? 0.086 -25.203 8.695 1 65.88 392 SER B C 1
ATOM 7619 O O . SER B 1 392 ? 1.045 -24.906 7.984 1 65.88 392 SER B O 1
ATOM 7621 N N . ASP B 1 393 ? -1.13 -24.891 8.281 1 74.69 393 ASP B N 1
ATOM 7622 C CA . ASP B 1 393 ? -1.419 -24.438 6.922 1 74.69 393 ASP B CA 1
ATOM 7623 C C . ASP B 1 393 ? -1.074 -22.953 6.758 1 74.69 393 ASP B C 1
ATOM 7625 O O . ASP B 1 393 ? -1.636 -22.094 7.445 1 74.69 393 ASP B O 1
ATOM 7629 N N . SER B 1 394 ? -0.056 -22.734 5.855 1 81.12 394 SER B N 1
ATOM 7630 C CA . SER B 1 394 ? 0.379 -21.375 5.543 1 81.12 394 SER B CA 1
ATOM 7631 C C . SER B 1 394 ? 0.11 -21.047 4.078 1 81.12 394 SER B C 1
ATOM 7633 O O . SER B 1 394 ? 0.919 -20.375 3.434 1 81.12 394 SER B O 1
ATOM 7635 N N . SER B 1 395 ? -1.016 -21.516 3.611 1 86.38 395 SER B N 1
ATOM 7636 C CA . SER B 1 395 ? -1.383 -21.219 2.23 1 86.38 395 SER B CA 1
ATOM 7637 C C . SER B 1 395 ? -1.409 -19.703 1.984 1 86.38 395 SER B C 1
ATOM 7639 O O . SER B 1 395 ? -1.844 -18.938 2.846 1 86.38 395 SER B O 1
ATOM 7641 N N . HIS B 1 396 ? -0.875 -19.344 0.852 1 87.5 396 HIS B N 1
ATOM 7642 C CA . HIS B 1 396 ? -0.817 -17.953 0.38 1 87.5 396 HIS B CA 1
ATOM 7643 C C . HIS B 1 396 ? 0.362 -17.219 0.998 1 87.5 396 HIS B C 1
ATOM 7645 O O . HIS B 1 396 ? 0.457 -15.992 0.885 1 87.5 396 HIS B O 1
ATOM 7651 N N . GLU B 1 397 ? 1.145 -17.922 1.687 1 92.31 397 GLU B N 1
ATOM 7652 C CA . GLU B 1 397 ? 2.521 -17.5 1.915 1 92.31 397 GLU B CA 1
ATOM 7653 C C . GLU B 1 397 ? 3.445 -18 0.806 1 92.31 397 GLU B C 1
ATOM 7655 O O . GLU B 1 397 ? 3.463 -19.188 0.496 1 92.31 397 GLU B O 1
ATOM 7660 N N . ALA B 1 398 ? 4.188 -17.141 0.25 1 95.5 398 ALA B N 1
ATOM 7661 C CA . ALA B 1 398 ? 4.859 -17.422 -1.014 1 95.5 398 ALA B CA 1
ATOM 7662 C C . ALA B 1 398 ? 5.824 -18.594 -0.871 1 95.5 398 ALA B C 1
ATOM 7664 O O . ALA B 1 398 ? 5.922 -19.438 -1.766 1 95.5 398 ALA B O 1
ATOM 7665 N N . GLY B 1 399 ? 6.57 -18.688 0.229 1 95.06 399 GLY B N 1
ATOM 7666 C CA . GLY B 1 399 ? 7.488 -19.797 0.444 1 95.06 399 GLY B CA 1
ATOM 7667 C C . GLY B 1 399 ? 6.785 -21.125 0.599 1 95.06 399 GLY B C 1
ATOM 7668 O O . GLY B 1 399 ? 7.254 -22.141 0.077 1 95.06 399 GLY B O 1
ATOM 7669 N N . TYR B 1 400 ? 5.734 -21.141 1.303 1 94.81 400 TYR B N 1
ATOM 7670 C CA . TYR B 1 400 ? 4.953 -22.344 1.487 1 94.81 400 TYR B CA 1
ATOM 7671 C C . TYR B 1 400 ? 4.312 -22.781 0.177 1 94.81 400 TYR B C 1
ATOM 7673 O O . TYR B 1 400 ? 4.258 -23.984 -0.125 1 94.81 400 TYR B O 1
ATOM 7681 N N . ASP B 1 401 ? 3.785 -21.812 -0.517 1 96.56 401 ASP B N 1
ATOM 7682 C CA . ASP B 1 401 ? 3.199 -22.141 -1.813 1 96.56 401 ASP B CA 1
ATOM 7683 C C . ASP B 1 401 ? 4.25 -22.703 -2.766 1 96.56 401 ASP B C 1
ATOM 7685 O O . ASP B 1 401 ? 3.957 -23.594 -3.561 1 96.56 401 ASP B O 1
ATOM 7689 N N . ALA B 1 402 ? 5.473 -22.188 -2.713 1 97.56 402 ALA B N 1
ATOM 7690 C CA . ALA B 1 402 ? 6.566 -22.75 -3.498 1 97.56 402 ALA B CA 1
ATOM 7691 C C . ALA B 1 402 ? 6.883 -24.172 -3.055 1 97.56 402 ALA B C 1
ATOM 7693 O O . ALA B 1 402 ? 7.164 -25.047 -3.885 1 97.56 402 ALA B O 1
ATOM 7694 N N . LEU B 1 403 ? 6.871 -24.375 -1.759 1 97.19 403 LEU B N 1
ATOM 7695 C CA . LEU B 1 403 ? 7.062 -25.719 -1.218 1 97.19 403 LEU B CA 1
ATOM 7696 C C . LEU B 1 403 ? 6 -26.672 -1.744 1 97.19 403 LEU B C 1
ATOM 7698 O O . LEU B 1 403 ? 6.324 -27.766 -2.23 1 97.19 403 LEU B O 1
ATOM 7702 N N . MET B 1 404 ? 4.781 -26.25 -1.675 1 97.31 404 MET B N 1
ATOM 7703 C CA . MET B 1 404 ? 3.689 -27.078 -2.178 1 97.31 404 MET B CA 1
ATOM 7704 C C . MET B 1 404 ? 3.848 -27.344 -3.67 1 97.31 404 MET B C 1
ATOM 7706 O O . MET B 1 404 ? 3.611 -28.469 -4.137 1 97.31 404 MET B O 1
ATOM 7710 N N . THR B 1 405 ? 4.203 -26.297 -4.363 1 98.56 405 THR B N 1
ATOM 7711 C CA . THR B 1 405 ? 4.418 -26.438 -5.801 1 98.56 405 THR B CA 1
ATOM 7712 C C . THR B 1 405 ? 5.488 -27.5 -6.086 1 98.56 405 THR B C 1
ATOM 7714 O O . THR B 1 405 ? 5.332 -28.312 -6.992 1 98.56 405 THR B O 1
ATOM 7717 N N . SER B 1 406 ? 6.555 -27.516 -5.34 1 98.56 406 SER B N 1
ATOM 7718 C CA . SER B 1 406 ? 7.602 -28.531 -5.48 1 98.56 406 SER B CA 1
ATOM 7719 C C . SER B 1 406 ? 7.062 -29.922 -5.223 1 98.56 406 SER B C 1
ATOM 7721 O O . SER B 1 406 ? 7.336 -30.859 -5.988 1 98.56 406 SER B O 1
ATOM 7723 N N . LEU B 1 407 ? 6.324 -30.047 -4.188 1 97.94 407 LEU B N 1
ATOM 7724 C CA . LEU B 1 407 ? 5.742 -31.344 -3.832 1 97.94 407 LEU B CA 1
ATOM 7725 C C . LEU B 1 407 ? 4.824 -31.844 -4.938 1 97.94 407 LEU B C 1
ATOM 7727 O O . LEU B 1 407 ? 4.871 -33.031 -5.301 1 97.94 407 LEU B O 1
ATOM 7731 N N . VAL B 1 408 ? 4.043 -30.922 -5.422 1 98.31 408 VAL B N 1
ATOM 7732 C CA . VAL B 1 408 ? 3.109 -31.297 -6.477 1 98.31 408 VAL B CA 1
ATOM 7733 C C . VAL B 1 408 ? 3.879 -31.812 -7.691 1 98.31 408 VAL B C 1
ATOM 7735 O O . VAL B 1 408 ? 3.564 -32.875 -8.219 1 98.31 408 VAL B O 1
ATOM 7738 N N . LEU B 1 409 ? 4.883 -31.094 -8.141 1 98.62 409 LEU B N 1
ATOM 7739 C CA . LEU B 1 409 ? 5.637 -31.531 -9.312 1 98.62 409 LEU B CA 1
ATOM 7740 C C . LEU B 1 409 ? 6.258 -32.906 -9.07 1 98.62 409 LEU B C 1
ATOM 7742 O O . LEU B 1 409 ? 6.199 -33.781 -9.938 1 98.62 409 LEU B O 1
ATOM 7746 N N . ILE B 1 410 ? 6.871 -33.094 -7.914 1 97.94 410 ILE B N 1
ATOM 7747 C CA . ILE B 1 410 ? 7.559 -34.344 -7.602 1 97.94 410 ILE B CA 1
ATOM 7748 C C . ILE B 1 410 ? 6.562 -35.5 -7.637 1 97.94 410 ILE B C 1
ATOM 7750 O O . ILE B 1 410 ? 6.84 -36.562 -8.219 1 97.94 410 ILE B O 1
ATOM 7754 N N . HIS B 1 411 ? 5.445 -35.312 -7.07 1 97.12 411 HIS B N 1
ATOM 7755 C CA . HIS B 1 411 ? 4.434 -36.375 -7.062 1 97.12 411 HIS B CA 1
ATOM 7756 C C . HIS B 1 411 ? 3.881 -36.594 -8.461 1 97.12 411 HIS B C 1
ATOM 7758 O O . HIS B 1 411 ? 3.566 -37.75 -8.82 1 97.12 411 HIS B O 1
ATOM 7764 N N . GLN B 1 412 ? 3.668 -35.531 -9.211 1 97.31 412 GLN B N 1
ATOM 7765 C CA . GLN B 1 412 ? 3.24 -35.719 -10.594 1 97.31 412 GLN B CA 1
ATOM 7766 C C . GLN B 1 412 ? 4.254 -36.531 -11.398 1 97.31 412 GLN B C 1
ATOM 7768 O O . GLN B 1 412 ? 3.885 -37.438 -12.117 1 97.31 412 GLN B O 1
ATOM 7773 N N . MET B 1 413 ? 5.508 -36.156 -11.242 1 96.25 413 MET B N 1
ATOM 7774 C CA . MET B 1 413 ? 6.57 -36.906 -11.938 1 96.25 413 MET B CA 1
ATOM 7775 C C . MET B 1 413 ? 6.637 -38.344 -11.469 1 96.25 413 MET B C 1
ATOM 7777 O O . MET B 1 413 ? 6.863 -39.25 -12.266 1 96.25 413 MET B O 1
ATOM 7781 N N . SER B 1 414 ? 6.449 -38.531 -10.156 1 95.62 414 SER B N 1
ATOM 7782 C CA . SER B 1 414 ? 6.43 -39.875 -9.625 1 95.62 414 SER B CA 1
ATOM 7783 C C . SER B 1 414 ? 5.355 -40.719 -10.305 1 95.62 414 SER B C 1
ATOM 7785 O O . SER B 1 414 ? 5.598 -41.875 -10.656 1 95.62 414 SER B O 1
ATOM 7787 N N . HIS B 1 415 ? 4.223 -40.156 -10.438 1 94.44 415 HIS B N 1
ATOM 7788 C CA . HIS B 1 415 ? 3.111 -40.844 -11.094 1 94.44 415 HIS B CA 1
ATOM 7789 C C . HIS B 1 415 ? 3.438 -41.156 -12.547 1 94.44 415 HIS B C 1
ATOM 7791 O O . HIS B 1 415 ? 3.219 -42.281 -13.008 1 94.44 415 HIS B O 1
ATOM 7797 N N . ILE B 1 416 ? 3.969 -40.25 -13.258 1 93.25 416 ILE B N 1
ATOM 7798 C CA . ILE B 1 416 ? 4.289 -40.375 -14.672 1 93.25 416 ILE B CA 1
ATOM 7799 C C . ILE B 1 416 ? 5.383 -41.438 -14.844 1 93.25 416 ILE B C 1
ATOM 7801 O O . ILE B 1 416 ? 5.246 -42.344 -15.656 1 93.25 416 ILE B O 1
ATOM 7805 N N . LEU B 1 417 ? 6.43 -41.344 -14.055 1 92.69 417 LEU B N 1
ATOM 7806 C CA . LEU B 1 417 ? 7.555 -42.25 -14.141 1 92.69 417 LEU B CA 1
ATOM 7807 C C . LEU B 1 417 ? 7.121 -43.688 -13.773 1 92.69 417 LEU B C 1
ATOM 7809 O O . LEU B 1 417 ? 7.551 -44.656 -14.406 1 92.69 417 LEU B O 1
ATOM 7813 N N . GLY B 1 418 ? 6.312 -43.75 -12.781 1 91.62 418 GLY B N 1
ATOM 7814 C CA . GLY B 1 418 ? 5.797 -45.062 -12.391 1 91.62 418 GLY B CA 1
ATOM 7815 C C . GLY B 1 418 ? 4.988 -45.719 -13.484 1 91.62 418 GLY B C 1
ATOM 7816 O O . GLY B 1 418 ? 5.195 -46.906 -13.789 1 91.62 418 GLY B O 1
ATOM 7817 N N . LYS B 1 419 ? 4.145 -45 -14.094 1 89.25 419 LYS B N 1
ATOM 7818 C CA . LYS B 1 419 ? 3.299 -45.531 -15.156 1 89.25 419 LYS B CA 1
ATOM 7819 C C . LYS B 1 419 ? 4.125 -45.906 -16.391 1 89.25 419 LYS B C 1
ATOM 7821 O O . LYS B 1 419 ? 3.807 -46.844 -17.094 1 89.25 419 LYS B O 1
ATOM 7826 N N . LYS B 1 420 ? 5.195 -45.156 -16.625 1 87.94 420 LYS B N 1
ATOM 7827 C CA . LYS B 1 420 ? 6.062 -45.406 -17.766 1 87.94 420 LYS B CA 1
ATOM 7828 C C . LYS B 1 420 ? 7.152 -46.406 -17.422 1 87.94 420 LYS B C 1
ATOM 7830 O O . LYS B 1 420 ? 7.914 -46.844 -18.297 1 87.94 420 LYS B O 1
ATOM 7835 N N . ARG B 1 421 ? 7.258 -46.812 -16.219 1 89 421 ARG B N 1
ATOM 7836 C CA . ARG B 1 421 ? 8.25 -47.75 -15.711 1 89 421 ARG B CA 1
ATOM 7837 C C . ARG B 1 421 ? 9.664 -47.25 -15.945 1 89 421 ARG B C 1
ATOM 7839 O O . ARG B 1 421 ? 10.516 -47.969 -16.469 1 89 421 ARG B O 1
ATOM 7846 N N . VAL B 1 422 ? 9.844 -45.969 -15.68 1 89 422 VAL B N 1
ATOM 7847 C CA . VAL B 1 422 ? 11.141 -45.312 -15.734 1 89 422 VAL B CA 1
ATOM 7848 C C . VAL B 1 422 ? 11.594 -44.969 -14.32 1 89 422 VAL B C 1
ATOM 7850 O O . VAL B 1 422 ? 10.875 -44.281 -13.586 1 89 422 VAL B O 1
ATOM 7853 N N . PRO B 1 423 ? 12.727 -45.469 -13.891 1 90.25 423 PRO B N 1
ATOM 7854 C CA . PRO B 1 423 ? 13.195 -45.125 -12.539 1 90.25 423 PRO B CA 1
ATOM 7855 C C . PRO B 1 423 ? 13.617 -43.656 -12.406 1 90.25 423 PRO B C 1
ATOM 7857 O O . PRO B 1 423 ? 13.945 -43.031 -13.406 1 90.25 423 PRO B O 1
ATOM 7860 N N . TRP B 1 424 ? 13.672 -43.094 -11.211 1 91.81 424 TRP B N 1
ATOM 7861 C CA . TRP B 1 424 ? 14.039 -41.719 -10.922 1 91.81 424 TRP B CA 1
ATOM 7862 C C . TRP B 1 424 ? 15.461 -41.406 -11.398 1 91.81 424 TRP B C 1
ATOM 7864 O O . TRP B 1 424 ? 15.766 -40.312 -11.812 1 91.81 424 TRP B O 1
ATOM 7874 N N . SER B 1 425 ? 16.297 -42.406 -11.359 1 88.38 425 SER B N 1
ATOM 7875 C CA . SER B 1 425 ? 17.719 -42.25 -11.703 1 88.38 425 SER B CA 1
ATOM 7876 C C . SER B 1 425 ? 17.891 -41.906 -13.18 1 88.38 425 SER B C 1
ATOM 7878 O O . SER B 1 425 ? 18.922 -41.375 -13.57 1 88.38 425 SER B O 1
ATOM 7880 N N . GLN B 1 426 ? 16.891 -42.156 -13.969 1 88.94 426 GLN B N 1
ATOM 7881 C CA . GLN B 1 426 ? 17 -41.906 -15.406 1 88.94 426 GLN B CA 1
ATOM 7882 C C . GLN B 1 426 ? 16.484 -40.531 -15.766 1 88.94 426 GLN B C 1
ATOM 7884 O O . GLN B 1 426 ? 16.656 -40.062 -16.891 1 88.94 426 GLN B O 1
ATOM 7889 N N . LEU B 1 427 ? 15.875 -39.844 -14.805 1 91.38 427 LEU B N 1
ATOM 7890 C CA . LEU B 1 427 ? 15.383 -38.5 -15.078 1 91.38 427 LEU B CA 1
ATOM 7891 C C . LEU B 1 427 ? 16.469 -37.469 -14.789 1 91.38 427 LEU B C 1
ATOM 7893 O O . LEU B 1 427 ? 17.047 -37.469 -13.703 1 91.38 427 LEU B O 1
ATOM 7897 N N . ASP B 1 428 ? 16.703 -36.594 -15.766 1 91.31 428 ASP B N 1
ATOM 7898 C CA . ASP B 1 428 ? 17.703 -35.562 -15.656 1 91.31 428 ASP B CA 1
ATOM 7899 C C . ASP B 1 428 ? 17.062 -34.156 -15.773 1 91.31 428 ASP B C 1
ATOM 7901 O O . ASP B 1 428 ? 16.516 -33.812 -16.828 1 91.31 428 ASP B O 1
ATOM 7905 N N . PHE B 1 429 ? 17.188 -33.375 -14.727 1 92.38 429 PHE B N 1
ATOM 7906 C CA . PHE B 1 429 ? 16.641 -32 -14.719 1 92.38 429 PHE B CA 1
ATOM 7907 C C . PHE B 1 429 ? 17.641 -31.016 -15.281 1 92.38 429 PHE B C 1
ATOM 7909 O O . PHE B 1 429 ? 17.391 -29.812 -15.289 1 92.38 429 PHE B O 1
ATOM 7916 N N . GLY B 1 430 ? 18.75 -31.406 -15.719 1 85.44 430 GLY B N 1
ATOM 7917 C CA . GLY B 1 430 ? 19.828 -30.531 -16.156 1 85.44 430 GLY B CA 1
ATOM 7918 C C . GLY B 1 430 ? 19.516 -29.828 -17.469 1 85.44 430 GLY B C 1
ATOM 7919 O O . GLY B 1 430 ? 18.406 -29.953 -18 1 85.44 430 GLY B O 1
ATOM 7920 N N . PRO B 1 431 ? 20.5 -28.969 -17.875 1 79.19 431 PRO B N 1
ATOM 7921 C CA . PRO B 1 431 ? 20.312 -28.219 -19.125 1 79.19 431 PRO B CA 1
ATOM 7922 C C . PRO B 1 431 ? 20.203 -29.125 -20.344 1 79.19 431 PRO B C 1
ATOM 7924 O O . PRO B 1 431 ? 20.594 -30.297 -20.281 1 79.19 431 PRO B O 1
ATOM 7927 N N . LEU B 1 432 ? 19.656 -28.609 -21.375 1 69 432 LEU B N 1
ATOM 7928 C CA . LEU B 1 432 ? 19.5 -29.344 -22.625 1 69 432 LEU B CA 1
ATOM 7929 C C . LEU B 1 432 ? 20.859 -29.75 -23.188 1 69 432 LEU B C 1
ATOM 7931 O O . LEU B 1 432 ? 21.766 -28.922 -23.297 1 69 432 LEU B O 1
ATOM 7935 N N . ARG B 1 433 ? 21.25 -31.031 -22.953 1 63.47 433 ARG B N 1
ATOM 7936 C CA . ARG B 1 433 ? 22.531 -31.484 -23.469 1 63.47 433 ARG B CA 1
ATOM 7937 C C . ARG B 1 433 ? 22.328 -32.438 -24.656 1 63.47 433 ARG B C 1
ATOM 7939 O O . ARG B 1 433 ? 21.266 -33.031 -24.812 1 63.47 433 ARG B O 1
ATOM 7946 N N . LYS B 1 434 ? 23.297 -32.312 -25.703 1 58.19 434 LYS B N 1
ATOM 7947 C CA . LYS B 1 434 ? 23.328 -33.25 -26.828 1 58.19 434 LYS B CA 1
ATOM 7948 C C . LYS B 1 434 ? 23.516 -34.688 -26.344 1 58.19 434 LYS B C 1
ATOM 7950 O O . LYS B 1 434 ? 24.406 -34.969 -25.531 1 58.19 434 LYS B O 1
ATOM 7955 N N . ARG B 1 435 ? 22.469 -35.5 -26.406 1 57.62 435 ARG B N 1
ATOM 7956 C CA . ARG B 1 435 ? 22.453 -36.875 -26 1 57.62 435 ARG B CA 1
ATOM 7957 C C . ARG B 1 435 ? 23.547 -37.688 -26.688 1 57.62 435 ARG B C 1
ATOM 7959 O O . ARG B 1 435 ? 23.766 -37.531 -27.906 1 57.62 435 ARG B O 1
ATOM 7966 N N . THR B 1 436 ? 24.484 -38.094 -25.812 1 60.25 436 THR B N 1
ATOM 7967 C CA . THR B 1 436 ? 25.312 -39.125 -26.438 1 60.25 436 THR B CA 1
ATOM 7968 C C . THR B 1 436 ? 24.562 -40.438 -26.516 1 60.25 436 THR B C 1
ATOM 7970 O O . THR B 1 436 ? 23.609 -40.688 -25.766 1 60.25 436 THR B O 1
ATOM 7973 N N . ALA B 1 437 ? 24.75 -41.281 -27.484 1 56.09 437 ALA B N 1
ATOM 7974 C CA . ALA B 1 437 ? 24.094 -42.562 -27.797 1 56.09 437 ALA B CA 1
ATOM 7975 C C . ALA B 1 437 ? 24.016 -43.438 -26.562 1 56.09 437 ALA B C 1
ATOM 7977 O O . ALA B 1 437 ? 23.047 -44.188 -26.375 1 56.09 437 ALA B O 1
ATOM 7978 N N . ASP B 1 438 ? 24.906 -43.344 -25.641 1 63.72 438 ASP B N 1
ATOM 7979 C CA . ASP B 1 438 ? 25.016 -44.281 -24.531 1 63.72 438 ASP B CA 1
ATOM 7980 C C . ASP B 1 438 ? 24.328 -43.719 -23.281 1 63.72 438 ASP B C 1
ATOM 7982 O O . ASP B 1 438 ? 24.266 -44.406 -22.25 1 63.72 438 ASP B O 1
ATOM 7986 N N . ASP B 1 439 ? 23.656 -42.594 -23.297 1 70.38 439 ASP B N 1
ATOM 7987 C CA . ASP B 1 439 ? 23.094 -41.969 -22.109 1 70.38 439 ASP B CA 1
ATOM 7988 C C . ASP B 1 439 ? 21.672 -42.438 -21.859 1 70.38 439 ASP B C 1
ATOM 7990 O O . ASP B 1 439 ? 20.781 -42.188 -22.672 1 70.38 439 ASP B O 1
ATOM 7994 N N . ALA B 1 440 ? 21.469 -43.219 -20.812 1 76 440 ALA B N 1
ATOM 7995 C CA . ALA B 1 440 ? 20.156 -43.75 -20.469 1 76 440 ALA B CA 1
ATOM 7996 C C . ALA B 1 440 ? 19.281 -42.688 -19.812 1 76 440 ALA B C 1
ATOM 7998 O O . ALA B 1 440 ? 18.062 -42.875 -19.641 1 76 440 ALA B O 1
ATOM 7999 N N . ARG B 1 441 ? 19.859 -41.531 -19.562 1 82.38 441 ARG B N 1
ATOM 8000 C CA . ARG B 1 441 ? 19.094 -40.5 -18.875 1 82.38 441 ARG B CA 1
ATOM 8001 C C . ARG B 1 441 ? 18.203 -39.719 -19.844 1 82.38 441 ARG B C 1
ATOM 8003 O O . ARG B 1 441 ? 18.578 -39.5 -21 1 82.38 441 ARG B O 1
ATOM 8010 N N . ARG B 1 442 ? 17.125 -39.469 -19.344 1 84.88 442 ARG B N 1
ATOM 8011 C CA . ARG B 1 442 ? 16.141 -38.688 -20.125 1 84.88 442 ARG B CA 1
ATOM 8012 C C . ARG B 1 442 ? 15.977 -37.281 -19.562 1 84.88 442 ARG B C 1
ATOM 8014 O O . ARG B 1 442 ? 15.82 -37.125 -18.344 1 84.88 442 ARG B O 1
ATOM 8021 N N . SER B 1 443 ? 15.961 -36.344 -20.484 1 88.19 443 SER B N 1
ATOM 8022 C CA . SER B 1 443 ? 15.789 -34.938 -20.078 1 88.19 443 SER B CA 1
ATOM 8023 C C . SER B 1 443 ? 14.328 -34.656 -19.766 1 88.19 443 SER B C 1
ATOM 8025 O O . SER B 1 443 ? 13.438 -35.438 -20.062 1 88.19 443 SER B O 1
ATOM 8027 N N . LEU B 1 444 ? 14.156 -33.531 -19.109 1 90.88 444 LEU B N 1
ATOM 8028 C CA . LEU B 1 444 ? 12.805 -33.094 -18.766 1 90.88 444 LEU B CA 1
ATOM 8029 C C . LEU B 1 444 ? 11.969 -32.906 -20.031 1 90.88 444 LEU B C 1
ATOM 8031 O O . LEU B 1 444 ? 10.789 -33.25 -20.062 1 90.88 444 LEU B O 1
ATOM 8035 N N . THR B 1 445 ? 12.57 -32.375 -21.078 1 85.56 445 THR B N 1
ATOM 8036 C CA . THR B 1 445 ? 11.883 -32.125 -22.344 1 85.56 445 THR B CA 1
ATOM 8037 C C . THR B 1 445 ? 11.492 -33.438 -23.016 1 85.56 445 THR B C 1
ATOM 8039 O O . THR B 1 445 ? 10.453 -33.531 -23.688 1 85.56 445 THR B O 1
ATOM 8042 N N . GLU B 1 446 ? 12.273 -34.469 -22.797 1 84.88 446 GLU B N 1
ATOM 8043 C CA . GLU B 1 446 ? 11.961 -35.781 -23.359 1 84.88 446 GLU B CA 1
ATOM 8044 C C . GLU B 1 446 ? 10.836 -36.438 -22.578 1 84.88 446 GLU B C 1
ATOM 8046 O O . GLU B 1 446 ? 9.992 -37.125 -23.156 1 84.88 446 GLU B O 1
ATOM 8051 N N . MET B 1 447 ? 10.883 -36.219 -21.344 1 88.12 447 MET B N 1
ATOM 8052 C CA . MET B 1 447 ? 9.883 -36.844 -20.469 1 88.12 447 MET B CA 1
ATOM 8053 C C . MET B 1 447 ? 8.547 -36.125 -20.578 1 88.12 447 MET B C 1
ATOM 8055 O O . MET B 1 447 ? 7.488 -36.719 -20.453 1 88.12 447 MET B O 1
ATOM 8059 N N . LEU B 1 448 ? 8.648 -34.781 -20.75 1 90.81 448 LEU B N 1
ATOM 8060 C CA . LEU B 1 448 ? 7.465 -33.938 -20.797 1 90.81 448 LEU B CA 1
ATOM 8061 C C . LEU B 1 448 ? 7.484 -33.062 -22.047 1 90.81 448 LEU B C 1
ATOM 8063 O O . LEU B 1 448 ? 7.398 -31.844 -21.938 1 90.81 448 LEU B O 1
ATOM 8067 N N . PRO B 1 449 ? 7.477 -33.625 -23.234 1 82.31 449 PRO B N 1
ATOM 8068 C CA . PRO B 1 449 ? 7.668 -32.844 -24.453 1 82.31 449 PRO B CA 1
ATOM 8069 C C . PRO B 1 449 ? 6.551 -31.844 -24.703 1 82.31 449 PRO B C 1
ATOM 8071 O O . PRO B 1 449 ? 6.781 -30.797 -25.312 1 82.31 449 PRO B O 1
ATOM 8074 N N . LEU B 1 450 ? 5.367 -32.031 -24.125 1 86.06 450 LEU B N 1
ATOM 8075 C CA . LEU B 1 450 ? 4.238 -31.156 -24.406 1 86.06 450 LEU B CA 1
ATOM 8076 C C . LEU B 1 450 ? 3.936 -30.266 -23.203 1 86.06 450 LEU B C 1
ATOM 8078 O O . LEU B 1 450 ? 2.916 -29.562 -23.172 1 86.06 450 LEU B O 1
ATOM 8082 N N . SER B 1 451 ? 4.785 -30.328 -22.203 1 91.5 451 SER B N 1
ATOM 8083 C CA . SER B 1 451 ? 4.461 -29.609 -20.984 1 91.5 451 SER B CA 1
ATOM 8084 C C . SER B 1 451 ? 5.508 -28.547 -20.672 1 91.5 451 SER B C 1
ATOM 8086 O O . SER B 1 451 ? 5.211 -27.531 -20.016 1 91.5 451 SER B O 1
ATOM 8088 N N . VAL B 1 452 ? 6.715 -28.766 -21.156 1 93 452 VAL B N 1
ATOM 8089 C CA . VAL B 1 452 ? 7.789 -27.812 -20.891 1 93 452 VAL B CA 1
ATOM 8090 C C . VAL B 1 452 ? 7.508 -26.484 -21.594 1 93 452 VAL B C 1
ATOM 8092 O O . VAL B 1 452 ? 7.164 -26.469 -22.781 1 93 452 VAL B O 1
ATOM 8095 N N . ASN B 1 453 ? 7.57 -25.375 -20.891 1 94.69 453 ASN B N 1
ATOM 8096 C CA . ASN B 1 453 ? 7.387 -24 -21.344 1 94.69 453 ASN B CA 1
ATOM 8097 C C . ASN B 1 453 ? 5.949 -23.75 -21.797 1 94.69 453 ASN B C 1
ATOM 8099 O O . ASN B 1 453 ? 5.695 -22.828 -22.594 1 94.69 453 ASN B O 1
ATOM 8103 N N . ARG B 1 454 ? 5.062 -24.641 -21.375 1 93.31 454 ARG B N 1
ATOM 8104 C CA . ARG B 1 454 ? 3.631 -24.406 -21.531 1 93.31 454 ARG B CA 1
ATOM 8105 C C . ARG B 1 454 ? 3.004 -23.953 -20.219 1 93.31 454 ARG B C 1
ATOM 8107 O O . ARG B 1 454 ? 3.045 -24.672 -19.219 1 93.31 454 ARG B O 1
ATOM 8114 N N . ILE B 1 455 ? 2.408 -22.75 -20.312 1 96.75 455 ILE B N 1
ATOM 8115 C CA . ILE B 1 455 ? 1.95 -22.141 -19.062 1 96.75 455 ILE B CA 1
ATOM 8116 C C . ILE B 1 455 ? 0.454 -21.844 -19.156 1 96.75 455 ILE B C 1
ATOM 8118 O O . ILE B 1 455 ? -0.015 -21.281 -20.156 1 96.75 455 ILE B O 1
ATOM 8122 N N . ARG B 1 456 ? -0.217 -22.219 -18.109 1 94.5 456 ARG B N 1
ATOM 8123 C CA . ARG B 1 456 ? -1.661 -22.031 -18.031 1 94.5 456 ARG B CA 1
ATOM 8124 C C . ARG B 1 456 ? -2.006 -20.547 -17.891 1 94.5 456 ARG B C 1
ATOM 8126 O O . ARG B 1 456 ? -1.339 -19.812 -17.172 1 94.5 456 ARG B O 1
ATOM 8133 N N . LEU B 1 457 ? -3.031 -20.125 -18.703 1 91.94 457 LEU B N 1
ATOM 8134 C CA . LEU B 1 457 ? -3.551 -18.766 -18.609 1 91.94 457 LEU B CA 1
ATOM 8135 C C . LEU B 1 457 ? -4.91 -18.75 -17.906 1 91.94 457 LEU B C 1
ATOM 8137 O O . LEU B 1 457 ? -5.715 -19.672 -18.094 1 91.94 457 LEU B O 1
ATOM 8141 N N . VAL B 1 458 ? -5.055 -17.734 -17.094 1 84.44 458 VAL B N 1
ATOM 8142 C CA . VAL B 1 458 ? -6.324 -17.609 -16.375 1 84.44 458 VAL B CA 1
ATOM 8143 C C . VAL B 1 458 ? -7.277 -16.719 -17.172 1 84.44 458 VAL B C 1
ATOM 8145 O O . VAL B 1 458 ? -6.867 -15.68 -17.703 1 84.44 458 VAL B O 1
ATOM 8148 N N . LYS B 1 459 ? -8.523 -17.062 -17.25 1 81.62 459 LYS B N 1
ATOM 8149 C CA . LYS B 1 459 ? -9.594 -16.312 -17.891 1 81.62 459 LYS B CA 1
ATOM 8150 C C . LYS B 1 459 ? -9.234 -15.969 -19.328 1 81.62 459 LYS B C 1
ATOM 8152 O O . LYS B 1 459 ? -9.445 -14.836 -19.781 1 81.62 459 LYS B O 1
ATOM 8157 N N . ALA B 1 460 ? -8.547 -16.859 -19.969 1 82.88 460 ALA B N 1
ATOM 8158 C CA . ALA B 1 460 ? -8.102 -16.609 -21.328 1 82.88 460 ALA B CA 1
ATOM 8159 C C . ALA B 1 460 ? -8.398 -17.797 -22.234 1 82.88 460 ALA B C 1
ATOM 8161 O O . ALA B 1 460 ? -8.398 -18.953 -21.781 1 82.88 460 ALA B O 1
ATOM 8162 N N . GLN B 1 461 ? -8.742 -17.469 -23.469 1 77.06 461 GLN B N 1
ATOM 8163 C CA . GLN B 1 461 ? -8.859 -18.453 -24.531 1 77.06 461 GLN B CA 1
ATOM 8164 C C . GLN B 1 461 ? -7.977 -18.109 -25.719 1 77.06 461 GLN B C 1
ATOM 8166 O O . GLN B 1 461 ? -8.141 -17.047 -26.328 1 77.06 461 GLN B O 1
ATOM 8171 N N . PRO B 1 462 ? -7.035 -19 -26.109 1 82.88 462 PRO B N 1
ATOM 8172 C CA . PRO B 1 462 ? -6.703 -20.266 -25.422 1 82.88 462 PRO B CA 1
ATOM 8173 C C . PRO B 1 462 ? -6.215 -20.047 -24 1 82.88 462 PRO B C 1
ATOM 8175 O O . PRO B 1 462 ? -5.852 -18.922 -23.625 1 82.88 462 PRO B O 1
ATOM 8178 N N . ASN B 1 463 ? -6.211 -21.109 -23.234 1 87.94 463 ASN B N 1
ATOM 8179 C CA . ASN B 1 463 ? -5.887 -21 -21.828 1 87.94 463 ASN B CA 1
ATOM 8180 C C . ASN B 1 463 ? -4.457 -21.438 -21.531 1 87.94 463 ASN B C 1
ATOM 8182 O O . ASN B 1 463 ? -4.133 -21.812 -20.406 1 87.94 463 ASN B O 1
ATOM 8186 N N . VAL B 1 464 ? -3.699 -21.547 -22.609 1 90.5 464 VAL B N 1
ATOM 8187 C CA . VAL B 1 464 ? -2.303 -21.938 -22.453 1 90.5 464 VAL B CA 1
ATOM 8188 C C . VAL B 1 464 ? -1.426 -21.109 -23.391 1 90.5 464 VAL B C 1
ATOM 8190 O O . VAL B 1 464 ? -1.857 -20.734 -24.484 1 90.5 464 VAL B O 1
ATOM 8193 N N . ILE B 1 465 ? -0.297 -20.797 -22.938 1 93.81 465 ILE B N 1
ATOM 8194 C CA . ILE B 1 465 ? 0.694 -20.125 -23.766 1 93.81 465 ILE B CA 1
ATOM 8195 C C . ILE B 1 465 ? 1.93 -21.016 -23.922 1 93.81 465 ILE B C 1
ATOM 8197 O O . ILE B 1 465 ? 2.357 -21.656 -22.969 1 93.81 465 ILE B O 1
ATOM 8201 N N . ASN B 1 466 ? 2.365 -21.125 -25.125 1 92.06 466 ASN B N 1
ATOM 8202 C CA . ASN B 1 466 ? 3.625 -21.797 -25.422 1 92.06 466 ASN B CA 1
ATOM 8203 C C . ASN B 1 466 ? 4.785 -20.812 -25.484 1 92.06 466 ASN B C 1
ATOM 8205 O O . ASN B 1 466 ? 4.957 -20.125 -26.5 1 92.06 466 ASN B O 1
ATOM 8209 N N . LEU B 1 467 ? 5.629 -20.781 -24.516 1 94.81 467 LEU B N 1
ATOM 8210 C CA . LEU B 1 467 ? 6.711 -19.812 -24.422 1 94.81 467 LEU B CA 1
ATOM 8211 C C . LEU B 1 467 ? 7.812 -20.125 -25.438 1 94.81 467 LEU B C 1
ATOM 8213 O O . LEU B 1 467 ? 8.594 -19.25 -25.812 1 94.81 467 LEU B O 1
ATOM 8217 N N . SER B 1 468 ? 7.984 -21.375 -25.875 1 88.38 468 SER B N 1
ATOM 8218 C CA . SER B 1 468 ? 9.062 -21.781 -26.766 1 88.38 468 SER B CA 1
ATOM 8219 C C . SER B 1 468 ? 8.578 -21.844 -28.203 1 88.38 468 SER B C 1
ATOM 8221 O O . SER B 1 468 ? 9.344 -22.203 -29.109 1 88.38 468 SER B O 1
ATOM 8223 N N . GLY B 1 469 ? 7.352 -21.641 -28.375 1 79.62 469 GLY B N 1
ATOM 8224 C CA . GLY B 1 469 ? 6.883 -21.797 -29.75 1 79.62 469 GLY B CA 1
ATOM 8225 C C . GLY B 1 469 ? 5.613 -21.016 -30.031 1 79.62 469 GLY B C 1
ATOM 8226 O O . GLY B 1 469 ? 5.277 -20.078 -29.312 1 79.62 469 GLY B O 1
ATOM 8227 N N . ARG B 1 470 ? 5.168 -21.391 -31.234 1 67.12 470 ARG B N 1
ATOM 8228 C CA . ARG B 1 470 ? 3.965 -20.703 -31.688 1 67.12 470 ARG B CA 1
ATOM 8229 C C . ARG B 1 470 ? 2.744 -21.156 -30.906 1 67.12 470 ARG B C 1
ATOM 8231 O O . ARG B 1 470 ? 2.672 -22.297 -30.453 1 67.12 470 ARG B O 1
ATOM 8238 N N . ASP B 1 471 ? 2.076 -20.297 -30.344 1 64.19 471 ASP B N 1
ATOM 8239 C CA . ASP B 1 471 ? 0.846 -20.609 -29.625 1 64.19 471 ASP B CA 1
ATOM 8240 C C . ASP B 1 471 ? -0.213 -21.172 -30.562 1 64.19 471 ASP B C 1
ATOM 8242 O O . ASP B 1 471 ? -0.371 -20.688 -31.688 1 64.19 471 ASP B O 1
ATOM 8246 N N . GLU B 1 472 ? -0.235 -22.531 -30.812 1 52.66 472 GLU B N 1
ATOM 8247 C CA . GLU B 1 472 ? -1.217 -23.156 -31.688 1 52.66 472 GLU B CA 1
ATOM 8248 C C . GLU B 1 472 ? -2.639 -22.781 -31.297 1 52.66 472 GLU B C 1
ATOM 8250 O O . GLU B 1 472 ? -3.111 -23.156 -30.219 1 52.66 472 GLU B O 1
ATOM 8255 N N . ALA B 1 473 ? -2.953 -21.688 -31.25 1 50.44 473 ALA B N 1
ATOM 8256 C CA . ALA B 1 473 ? -4.332 -21.375 -30.875 1 50.44 473 ALA B CA 1
ATOM 8257 C C . ALA B 1 473 ? -5.316 -22.219 -31.672 1 50.44 473 ALA B C 1
ATOM 8259 O O . ALA B 1 473 ? -5.352 -22.141 -32.906 1 50.44 473 ALA B O 1
ATOM 8260 N N . ASP B 1 474 ? -5.246 -23.422 -31.5 1 50.72 474 ASP B N 1
ATOM 8261 C CA . ASP B 1 474 ? -6.41 -24.047 -32.125 1 50.72 474 ASP B CA 1
ATOM 8262 C C . ASP B 1 474 ? -7.695 -23.312 -31.75 1 50.72 474 ASP B C 1
ATOM 8264 O O . ASP B 1 474 ? -8.289 -23.562 -30.703 1 50.72 474 ASP B O 1
ATOM 8268 N N . MET B 1 475 ? -7.699 -22.125 -32.281 1 57.75 475 MET B N 1
ATOM 8269 C CA . MET B 1 475 ? -8.867 -21.281 -32.094 1 57.75 475 MET B CA 1
ATOM 8270 C C . MET B 1 475 ? -10.039 -21.781 -32.938 1 57.75 475 MET B C 1
ATOM 8272 O O . MET B 1 475 ? -11.031 -21.062 -33.125 1 57.75 475 MET B O 1
ATOM 8276 N N . SER B 1 476 ? -9.719 -22.953 -33.344 1 62.75 476 SER B N 1
ATOM 8277 C CA . SER B 1 476 ? -10.703 -23.531 -34.25 1 62.75 476 SER B CA 1
ATOM 8278 C C . SER B 1 476 ? -12.031 -23.766 -33.531 1 62.75 476 SER B C 1
ATOM 8280 O O . SER B 1 476 ? -13.078 -23.859 -34.188 1 62.75 476 SER B O 1
ATOM 8282 N N . ARG B 1 477 ? -11.945 -23.609 -32.219 1 63.5 477 ARG B N 1
ATOM 8283 C CA . ARG B 1 477 ? -13.164 -23.906 -31.469 1 63.5 477 ARG B CA 1
ATOM 8284 C C . ARG B 1 477 ? -13.82 -22.625 -30.969 1 63.5 477 ARG B C 1
ATOM 8286 O O . ARG B 1 477 ? -14.828 -22.672 -30.25 1 63.5 477 ARG B O 1
ATOM 8293 N N . HIS B 1 478 ? -13.289 -21.531 -31.391 1 72.94 478 HIS B N 1
ATOM 8294 C CA . HIS B 1 478 ? -13.812 -20.25 -30.922 1 72.94 478 HIS B CA 1
ATOM 8295 C C . HIS B 1 478 ? -14.594 -19.547 -32.031 1 72.94 478 HIS B C 1
ATOM 8297 O O . HIS B 1 478 ? -14.109 -19.406 -33.156 1 72.94 478 HIS B O 1
ATOM 8303 N N . PHE B 1 479 ? -15.812 -19.156 -31.703 1 81.5 479 PHE B N 1
ATOM 8304 C CA . PHE B 1 479 ? -16.688 -18.469 -32.656 1 81.5 479 PHE B CA 1
ATOM 8305 C C . PHE B 1 479 ? -17.172 -17.141 -32.062 1 81.5 479 PHE B C 1
ATOM 8307 O O . PHE B 1 479 ? -17.547 -17.062 -30.906 1 81.5 479 PHE B O 1
ATOM 8314 N N . MET B 1 480 ? -17 -16.156 -32.781 1 84.12 480 MET B N 1
ATOM 8315 C CA . MET B 1 480 ? -17.5 -14.836 -32.406 1 84.12 480 MET B CA 1
ATOM 8316 C C . MET B 1 480 ? -18.984 -14.711 -32.719 1 84.12 480 MET B C 1
ATOM 8318 O O . MET B 1 480 ? -19.375 -14.789 -33.906 1 84.12 480 MET B O 1
ATOM 8322 N N . MET B 1 481 ? -19.797 -14.648 -31.719 1 86.44 481 MET B N 1
ATOM 8323 C CA . MET B 1 481 ? -21.219 -14.383 -31.859 1 86.44 481 MET B CA 1
ATOM 8324 C C . MET B 1 481 ? -21.531 -12.906 -31.641 1 86.44 481 MET B C 1
ATOM 8326 O O . MET B 1 481 ? -21.297 -12.375 -30.562 1 86.44 481 MET B O 1
ATOM 8330 N N . SER B 1 482 ? -21.938 -12.195 -32.688 1 87.19 482 SER B N 1
ATOM 8331 C CA . SER B 1 482 ? -22.156 -10.75 -32.562 1 87.19 482 SER B CA 1
ATOM 8332 C C . SER B 1 482 ? -23.531 -10.359 -33.094 1 87.19 482 SER B C 1
ATOM 8334 O O . SER B 1 482 ? -24.125 -11.078 -33.906 1 87.19 482 SER B O 1
ATOM 8336 N N . GLY B 1 483 ? -24 -9.211 -32.625 1 84.69 483 GLY B N 1
ATOM 8337 C CA . GLY B 1 483 ? -25.219 -8.609 -33.156 1 84.69 483 GLY B CA 1
ATOM 8338 C C . GLY B 1 483 ? -26.484 -9.195 -32.562 1 84.69 483 GLY B C 1
ATOM 8339 O O . GLY B 1 483 ? -27.578 -8.992 -33.094 1 84.69 483 GLY B O 1
ATOM 8340 N N . TYR B 1 484 ? -26.312 -9.992 -31.531 1 85.94 484 TYR B N 1
ATOM 8341 C CA . TYR B 1 484 ? -27.531 -10.523 -30.938 1 85.94 484 TYR B CA 1
ATOM 8342 C C . TYR B 1 484 ? -28.219 -9.461 -30.078 1 85.94 484 TYR B C 1
ATOM 8344 O O . TYR B 1 484 ? -27.594 -8.484 -29.672 1 85.94 484 TYR B O 1
ATOM 8352 N N . PRO B 1 485 ? -29.531 -9.523 -29.953 1 83.88 485 PRO B N 1
ATOM 8353 C CA . PRO B 1 485 ? -30.266 -8.523 -29.188 1 83.88 485 PRO B CA 1
ATOM 8354 C C . PRO B 1 485 ? -29.688 -8.328 -27.781 1 83.88 485 PRO B C 1
ATOM 8356 O O . PRO B 1 485 ? -29.438 -9.305 -27.062 1 83.88 485 PRO B O 1
ATOM 8359 N N . PRO B 1 486 ? -29.453 -7.129 -27.422 1 81.62 486 PRO B N 1
ATOM 8360 C CA . PRO B 1 486 ? -28.859 -6.809 -26.125 1 81.62 486 PRO B CA 1
ATOM 8361 C C . PRO B 1 486 ? -29.703 -7.324 -24.953 1 81.62 486 PRO B C 1
ATOM 8363 O O . PRO B 1 486 ? -29.188 -7.453 -23.828 1 81.62 486 PRO B O 1
ATOM 8366 N N . SER B 1 487 ? -30.891 -7.652 -25.234 1 78.88 487 SER B N 1
ATOM 8367 C CA . SER B 1 487 ? -31.797 -8.164 -24.219 1 78.88 487 SER B CA 1
ATOM 8368 C C . SER B 1 487 ? -31.453 -9.609 -23.859 1 78.88 487 SER B C 1
ATOM 8370 O O . SER B 1 487 ? -31.891 -10.117 -22.812 1 78.88 487 SER B O 1
ATOM 8372 N N . TRP B 1 488 ? -30.656 -10.266 -24.688 1 81.56 488 TRP B N 1
ATOM 8373 C CA . TRP B 1 488 ? -30.328 -11.672 -24.453 1 81.56 488 TRP B CA 1
ATOM 8374 C C . TRP B 1 488 ? -29.406 -11.812 -23.234 1 81.56 488 TRP B C 1
ATOM 8376 O O . TRP B 1 488 ? -28.438 -11.07 -23.094 1 81.56 488 TRP B O 1
ATOM 8386 N N . LYS B 1 489 ? -29.875 -12.719 -22.375 1 75.31 489 LYS B N 1
ATOM 8387 C CA . LYS B 1 489 ? -29.047 -13.078 -21.219 1 75.31 489 LYS B CA 1
ATOM 8388 C C . LYS B 1 489 ? -28.297 -14.383 -21.469 1 75.31 489 LYS B C 1
ATOM 8390 O O . LYS B 1 489 ? -28.406 -14.977 -22.547 1 75.31 489 LYS B O 1
ATOM 8395 N N . LYS B 1 490 ? -27.453 -14.789 -20.562 1 74.25 490 LYS B N 1
ATOM 8396 C CA . LYS B 1 490 ? -26.609 -15.977 -20.688 1 74.25 490 LYS B CA 1
ATOM 8397 C C . LYS B 1 490 ? -27.453 -17.188 -21.094 1 74.25 490 LYS B C 1
ATOM 8399 O O . LYS B 1 490 ? -27.047 -17.969 -21.969 1 74.25 490 LYS B O 1
ATOM 8404 N N . TRP B 1 491 ? -28.547 -17.266 -20.484 1 72.94 491 TRP B N 1
ATOM 8405 C CA . TRP B 1 491 ? -29.391 -18.422 -20.734 1 72.94 491 TRP B CA 1
ATOM 8406 C C . TRP B 1 491 ? -29.938 -18.406 -22.156 1 72.94 491 TRP B C 1
ATOM 8408 O O . TRP B 1 491 ? -30.047 -19.453 -22.797 1 72.94 491 TRP B O 1
ATOM 8418 N N . ASP B 1 492 ? -30.359 -17.328 -22.766 1 77.75 492 ASP B N 1
ATOM 8419 C CA . ASP B 1 492 ? -30.812 -17.188 -24.141 1 77.75 492 ASP B CA 1
ATOM 8420 C C . ASP B 1 492 ? -29.734 -17.609 -25.141 1 77.75 492 ASP B C 1
ATOM 8422 O O . ASP B 1 492 ? -30.016 -18.297 -26.109 1 77.75 492 ASP B O 1
ATOM 8426 N N . LEU B 1 493 ? -28.547 -17.266 -24.812 1 80.25 493 LEU B N 1
ATOM 8427 C CA . LEU B 1 493 ? -27.422 -17.594 -25.672 1 80.25 493 LEU B CA 1
ATOM 8428 C C . LEU B 1 493 ? -27.094 -19.078 -25.609 1 80.25 493 LEU B C 1
ATOM 8430 O O . LEU B 1 493 ? -26.828 -19.703 -26.656 1 80.25 493 LEU B O 1
ATOM 8434 N N . MET B 1 494 ? -27.203 -19.531 -24.484 1 75.5 494 MET B N 1
ATOM 8435 C CA . MET B 1 494 ? -26.938 -20.969 -24.312 1 75.5 494 MET B CA 1
ATOM 8436 C C . MET B 1 494 ? -28.016 -21.797 -25.016 1 75.5 494 MET B C 1
ATOM 8438 O O . MET B 1 494 ? -27.719 -22.859 -25.562 1 75.5 494 MET B O 1
ATOM 8442 N N . LYS B 1 495 ? -29.219 -21.312 -24.984 1 76.5 495 LYS B N 1
ATOM 8443 C CA . LYS B 1 495 ? -30.344 -21.984 -25.625 1 76.5 495 LYS B CA 1
ATOM 8444 C C . LYS B 1 495 ? -30.141 -22.078 -27.125 1 76.5 495 LYS B C 1
ATOM 8446 O O . LYS B 1 495 ? -30.516 -23.078 -27.75 1 76.5 495 LYS B O 1
ATOM 8451 N N . VAL B 1 496 ? -29.5 -21.156 -27.734 1 80.5 496 VAL B N 1
ATOM 8452 C CA . VAL B 1 496 ? -29.234 -21.141 -29.172 1 80.5 496 VAL B CA 1
ATOM 8453 C C . VAL B 1 496 ? -28.375 -22.344 -29.547 1 80.5 496 VAL B C 1
ATOM 8455 O O . VAL B 1 496 ? -28.547 -22.922 -30.625 1 80.5 496 VAL B O 1
ATOM 8458 N N . TRP B 1 497 ? -27.5 -22.625 -28.641 1 77.81 497 TRP B N 1
ATOM 8459 C CA . TRP B 1 497 ? -26.516 -23.641 -28.969 1 77.81 497 TRP B CA 1
ATOM 8460 C C . TRP B 1 497 ? -26.844 -24.969 -28.297 1 77.81 497 TRP B C 1
ATOM 8462 O O . TRP B 1 497 ? -26.016 -25.875 -28.266 1 77.81 497 TRP B O 1
ATOM 8472 N N . SER B 1 498 ? -28.094 -24.906 -27.75 1 71.56 498 SER B N 1
ATOM 8473 C CA . SER B 1 498 ? -28.562 -26.188 -27.266 1 71.56 498 SER B CA 1
ATOM 8474 C C . SER B 1 498 ? -28.656 -27.203 -28.406 1 71.56 498 SER B C 1
ATOM 8476 O O . SER B 1 498 ? -28.984 -26.859 -29.531 1 71.56 498 SER B O 1
ATOM 8478 N N . PRO B 1 499 ? -27.953 -28.469 -28.531 1 63.34 499 PRO B N 1
ATOM 8479 C CA . PRO B 1 499 ? -27.641 -29.484 -27.516 1 63.34 499 PRO B CA 1
ATOM 8480 C C . PRO B 1 499 ? -26.172 -29.438 -27.078 1 63.34 499 PRO B C 1
ATOM 8482 O O . PRO B 1 499 ? -25.734 -30.281 -26.281 1 63.34 499 PRO B O 1
ATOM 8485 N N . LEU B 1 500 ? -25.422 -28.547 -27.594 1 70.75 500 LEU B N 1
ATOM 8486 C CA . LEU B 1 500 ? -24 -28.516 -27.266 1 70.75 500 LEU B CA 1
ATOM 8487 C C . LEU B 1 500 ? -23.75 -27.797 -25.953 1 70.75 500 LEU B C 1
ATOM 8489 O O . LEU B 1 500 ? -24.547 -26.938 -25.547 1 70.75 500 LEU B O 1
ATOM 8493 N N . TRP B 1 501 ? -22.734 -28.266 -25.25 1 63.16 501 TRP B N 1
ATOM 8494 C CA . TRP B 1 501 ? -22.219 -27.5 -24.109 1 63.16 501 TRP B CA 1
ATOM 8495 C C . TRP B 1 501 ? -21.109 -26.562 -24.547 1 63.16 501 TRP B C 1
ATOM 8497 O O . TRP B 1 501 ? -20.062 -27.016 -25.031 1 63.16 501 TRP B O 1
ATOM 8507 N N . VAL B 1 502 ? -21.469 -25.266 -24.703 1 71.56 502 VAL B N 1
ATOM 8508 C CA . VAL B 1 502 ? -20.484 -24.297 -25.172 1 71.56 502 VAL B CA 1
ATOM 8509 C C . VAL B 1 502 ? -20.109 -23.344 -24.031 1 71.56 502 VAL B C 1
ATOM 8511 O O . VAL B 1 502 ? -20.891 -23.156 -23.094 1 71.56 502 VAL B O 1
ATOM 8514 N N . GLY B 1 503 ? -18.875 -22.906 -24.031 1 74.12 503 GLY B N 1
ATOM 8515 C CA . GLY B 1 503 ? -18.453 -21.812 -23.172 1 74.12 503 GLY B CA 1
ATOM 8516 C C . GLY B 1 503 ? -18.766 -20.453 -23.766 1 74.12 503 GLY B C 1
ATOM 8517 O O . GLY B 1 503 ? -18.703 -20.25 -24.969 1 74.12 503 GLY B O 1
ATOM 8518 N N . LEU B 1 504 ? -19.391 -19.562 -22.922 1 74.62 504 LEU B N 1
ATOM 8519 C CA . LEU B 1 504 ? -19.625 -18.203 -23.391 1 74.62 504 LEU B CA 1
ATOM 8520 C C . LEU B 1 504 ? -18.672 -17.219 -22.703 1 74.62 504 LEU B C 1
ATOM 8522 O O . LEU B 1 504 ? -18.406 -17.344 -21.5 1 74.62 504 LEU B O 1
ATOM 8526 N N . SER B 1 505 ? -17.953 -16.422 -23.531 1 71.31 505 SER B N 1
ATOM 8527 C CA . SER B 1 505 ? -17.141 -15.32 -23.031 1 71.31 505 SER B CA 1
ATOM 8528 C C . SER B 1 505 ? -17.641 -13.984 -23.562 1 71.31 505 SER B C 1
ATOM 8530 O O . SER B 1 505 ? -17.406 -13.641 -24.719 1 71.31 505 SER B O 1
ATOM 8532 N N . TYR B 1 506 ? -18.266 -13.211 -22.656 1 71.5 506 TYR B N 1
ATOM 8533 C CA . TYR B 1 506 ? -18.906 -11.977 -23.094 1 71.5 506 TYR B CA 1
ATOM 8534 C C . TYR B 1 506 ? -17.875 -10.898 -23.406 1 71.5 506 TYR B C 1
ATOM 8536 O O . TYR B 1 506 ? -16.891 -10.75 -22.688 1 71.5 506 TYR B O 1
ATOM 8544 N N . ILE B 1 507 ? -18.016 -10.258 -24.5 1 66.56 507 ILE B N 1
ATOM 8545 C CA . ILE B 1 507 ? -17.219 -9.086 -24.875 1 66.56 507 ILE B CA 1
ATOM 8546 C C . ILE B 1 507 ? -18 -7.816 -24.547 1 66.56 507 ILE B C 1
ATOM 8548 O O . ILE B 1 507 ? -17.469 -6.902 -23.906 1 66.56 507 ILE B O 1
ATOM 8552 N N . ASP B 1 508 ? -19.25 -7.684 -25.062 1 71.81 508 ASP B N 1
ATOM 8553 C CA . ASP B 1 508 ? -20.203 -6.605 -24.812 1 71.81 508 ASP B CA 1
ATOM 8554 C C . ASP B 1 508 ? -21.641 -7.129 -24.812 1 71.81 508 ASP B C 1
ATOM 8556 O O . ASP B 1 508 ? -21.859 -8.344 -24.812 1 71.81 508 ASP B O 1
ATOM 8560 N N . ASP B 1 509 ? -22.547 -6.164 -24.688 1 77.62 509 ASP B N 1
ATOM 8561 C CA . ASP B 1 509 ? -23.953 -6.539 -24.531 1 77.62 509 ASP B CA 1
ATOM 8562 C C . ASP B 1 509 ? -24.469 -7.227 -25.797 1 77.62 509 ASP B C 1
ATOM 8564 O O . ASP B 1 509 ? -25.531 -7.836 -25.781 1 77.62 509 ASP B O 1
ATOM 8568 N N . SER B 1 510 ? -23.75 -7.273 -26.844 1 84.44 510 SER B N 1
ATOM 8569 C CA . SER B 1 510 ? -24.25 -7.832 -28.094 1 84.44 510 SER B CA 1
ATOM 8570 C C . SER B 1 510 ? -23.219 -8.727 -28.75 1 84.44 510 SER B C 1
ATOM 8572 O O . SER B 1 510 ? -23.391 -9.133 -29.906 1 84.44 510 SER B O 1
ATOM 8574 N N . SER B 1 511 ? -22.156 -8.961 -28.078 1 83.19 511 SER B N 1
ATOM 8575 C CA . SER B 1 511 ? -21.125 -9.82 -28.656 1 83.19 511 SER B CA 1
ATOM 8576 C C . SER B 1 511 ? -20.469 -10.695 -27.594 1 83.19 511 SER B C 1
ATOM 8578 O O . SER B 1 511 ? -20.281 -10.258 -26.453 1 83.19 511 SER B O 1
ATOM 8580 N N . CYS B 1 512 ? -20.328 -11.914 -27.938 1 81.5 512 CYS B N 1
ATOM 8581 C CA . CYS B 1 512 ? -19.641 -12.836 -27.047 1 81.5 512 CYS B CA 1
ATOM 8582 C C . CYS B 1 512 ? -18.875 -13.891 -27.828 1 81.5 512 CYS B C 1
ATOM 8584 O O . CYS B 1 512 ? -19.156 -14.109 -29.016 1 81.5 512 CYS B O 1
ATOM 8586 N N . TRP B 1 513 ? -17.891 -14.477 -27.281 1 78.62 513 TRP B N 1
ATOM 8587 C CA . TRP B 1 513 ? -17.234 -15.656 -27.844 1 78.62 513 TRP B CA 1
ATOM 8588 C C . TRP B 1 513 ? -17.953 -16.938 -27.422 1 78.62 513 TRP B C 1
ATOM 8590 O O . TRP B 1 513 ? -18.281 -17.109 -26.25 1 78.62 513 TRP B O 1
ATOM 8600 N N . VAL B 1 514 ? -18.328 -17.719 -28.438 1 80.31 514 VAL B N 1
ATOM 8601 C CA . VAL B 1 514 ? -18.859 -19.062 -28.203 1 80.31 514 VAL B CA 1
ATOM 8602 C C . VAL B 1 514 ? -17.734 -20.078 -28.359 1 80.31 514 VAL B C 1
ATOM 8604 O O . VAL B 1 514 ? -17.109 -20.172 -29.406 1 80.31 514 VAL B O 1
ATOM 8607 N N . ILE B 1 515 ? -17.484 -20.766 -27.359 1 72.88 515 ILE B N 1
ATOM 8608 C CA . ILE B 1 515 ? -16.344 -21.672 -27.344 1 72.88 515 ILE B CA 1
ATOM 8609 C C . ILE B 1 515 ? -16.844 -23.125 -27.297 1 72.88 515 ILE B C 1
ATOM 8611 O O . ILE B 1 515 ? -17.5 -23.531 -26.344 1 72.88 515 ILE B O 1
ATOM 8615 N N . ALA B 1 516 ? -16.5 -23.906 -28.344 1 72.75 516 ALA B N 1
ATOM 8616 C CA . ALA B 1 516 ? -16.859 -25.312 -28.406 1 72.75 516 ALA B CA 1
ATOM 8617 C C . ALA B 1 516 ? -15.969 -26.141 -27.5 1 72.75 516 ALA B C 1
ATOM 8619 O O . ALA B 1 516 ? -14.797 -25.812 -27.297 1 72.75 516 ALA B O 1
ATOM 8620 N N . ARG B 1 517 ? -16.484 -27.109 -26.953 1 63.22 517 ARG B N 1
ATOM 8621 C CA . ARG B 1 517 ? -15.766 -27.969 -26.031 1 63.22 517 ARG B CA 1
ATOM 8622 C C . ARG B 1 517 ? -14.711 -28.797 -26.766 1 63.22 517 ARG B C 1
ATOM 8624 O O . ARG B 1 517 ? -13.633 -29.047 -26.219 1 63.22 517 ARG B O 1
ATOM 8631 N N . ASN B 1 518 ? -15.047 -29.266 -27.906 1 62.94 518 ASN B N 1
ATOM 8632 C CA . ASN B 1 518 ? -14.156 -30.062 -28.75 1 62.94 518 ASN B CA 1
ATOM 8633 C C . ASN B 1 518 ? -14.359 -29.766 -30.219 1 62.94 518 ASN B C 1
ATOM 8635 O O . ASN B 1 518 ? -15.211 -28.953 -30.578 1 62.94 518 ASN B O 1
ATOM 8639 N N . GLU B 1 519 ? -13.484 -30.328 -31.031 1 66.19 519 GLU B N 1
ATOM 8640 C CA . GLU B 1 519 ? -13.523 -30.062 -32.469 1 66.19 519 GLU B CA 1
ATOM 8641 C C . GLU B 1 519 ? -14.844 -30.531 -33.062 1 66.19 519 GLU B C 1
ATOM 8643 O O . GLU B 1 519 ? -15.383 -29.891 -33.969 1 66.19 519 GLU B O 1
ATOM 8648 N N . ALA B 1 520 ? -15.344 -31.578 -32.562 1 70.5 520 ALA B N 1
ATOM 8649 C CA . ALA B 1 520 ? -16.625 -32.094 -33.031 1 70.5 520 ALA B CA 1
ATOM 8650 C C . ALA B 1 520 ? -17.75 -31.109 -32.75 1 70.5 520 ALA B C 1
ATOM 8652 O O . ALA B 1 520 ? -18.609 -30.875 -33.594 1 70.5 520 ALA B O 1
ATOM 8653 N N . ASP B 1 521 ? -17.656 -30.516 -31.609 1 75.56 521 ASP B N 1
ATOM 8654 C CA . ASP B 1 521 ? -18.672 -29.531 -31.234 1 75.56 521 ASP B CA 1
ATOM 8655 C C . ASP B 1 521 ? -18.531 -28.25 -32.062 1 75.56 521 ASP B C 1
ATOM 8657 O O . ASP B 1 521 ? -19.516 -27.594 -32.375 1 75.56 521 ASP B O 1
ATOM 8661 N N . ALA B 1 522 ? -17.344 -27.969 -32.344 1 78.12 522 ALA B N 1
ATOM 8662 C CA . ALA B 1 522 ? -17.109 -26.797 -33.188 1 78.12 522 ALA B CA 1
ATOM 8663 C C . ALA B 1 522 ? -17.766 -26.953 -34.562 1 78.12 522 ALA B C 1
ATOM 8665 O O . ALA B 1 522 ? -18.391 -26.016 -35.062 1 78.12 522 ALA B O 1
ATOM 8666 N N . LEU B 1 523 ? -17.578 -28.141 -35.031 1 78.56 523 LEU B N 1
ATOM 8667 C CA . LEU B 1 523 ? -18.203 -28.438 -36.312 1 78.56 523 LEU B CA 1
ATOM 8668 C C . LEU B 1 523 ? -19.719 -28.438 -36.156 1 78.56 523 LEU B C 1
ATOM 8670 O O . LEU B 1 523 ? -20.422 -27.906 -37.031 1 78.56 523 LEU B O 1
ATOM 8674 N N . SER B 1 524 ? -20.172 -28.953 -35.125 1 78.44 524 SER B N 1
ATOM 8675 C CA . SER B 1 524 ? -21.609 -28.984 -34.875 1 78.44 524 SER B CA 1
ATOM 8676 C C . SER B 1 524 ? -22.188 -27.578 -34.719 1 78.44 524 SER B C 1
ATOM 8678 O O . SER B 1 524 ? -23.312 -27.312 -35.156 1 78.44 524 SER B O 1
ATOM 8680 N N . LEU B 1 525 ? -21.469 -26.766 -34.125 1 81.25 525 LEU B N 1
ATOM 8681 C CA . LEU B 1 525 ? -21.875 -25.375 -33.906 1 81.25 525 LEU B CA 1
ATOM 8682 C C . LEU B 1 525 ? -22.078 -24.656 -35.25 1 81.25 525 LEU B C 1
ATOM 8684 O O . LEU B 1 525 ? -23.047 -23.922 -35.406 1 81.25 525 LEU B O 1
ATOM 8688 N N . GLN B 1 526 ? -21.172 -24.906 -36.062 1 80.19 526 GLN B N 1
ATOM 8689 C CA . GLN B 1 526 ? -21.281 -24.312 -37.375 1 80.19 526 GLN B CA 1
ATOM 8690 C C . GLN B 1 526 ? -22.5 -24.859 -38.125 1 80.19 526 GLN B C 1
ATOM 8692 O O . GLN B 1 526 ? -23.203 -24.109 -38.812 1 80.19 526 GLN B O 1
ATOM 8697 N N . LYS B 1 527 ? -22.734 -26.109 -37.938 1 78.88 527 LYS B N 1
ATOM 8698 C CA . LYS B 1 527 ? -23.891 -26.734 -38.594 1 78.88 527 LYS B CA 1
ATOM 8699 C C . LYS B 1 527 ? -25.188 -26.188 -38 1 78.88 527 LYS B C 1
ATOM 8701 O O . LYS B 1 527 ? -26.141 -25.906 -38.75 1 78.88 527 LYS B O 1
ATOM 8706 N N . ILE B 1 528 ? -25.188 -26.031 -36.75 1 80.44 528 ILE B N 1
ATOM 8707 C CA . ILE B 1 528 ? -26.359 -25.5 -36.094 1 80.44 528 ILE B CA 1
ATOM 8708 C C . ILE B 1 528 ? -26.641 -24.094 -36.594 1 80.44 528 ILE B C 1
ATOM 8710 O O . ILE B 1 528 ? -27.797 -23.75 -36.875 1 80.44 528 ILE B O 1
ATOM 8714 N N . TYR B 1 529 ? -25.672 -23.359 -36.719 1 87 529 TYR B N 1
ATOM 8715 C CA . TYR B 1 529 ? -25.812 -21.984 -37.188 1 87 529 TYR B CA 1
ATOM 8716 C C . TYR B 1 529 ? -26.375 -21.953 -38.594 1 87 529 TYR B C 1
ATOM 8718 O O . TYR B 1 529 ? -27.266 -21.141 -38.906 1 87 529 TYR B O 1
ATOM 8726 N N . LYS B 1 530 ? -25.891 -22.797 -39.375 1 80.31 530 LYS B N 1
ATOM 8727 C CA . LYS B 1 530 ? -26.344 -22.859 -40.75 1 80.31 530 LYS B CA 1
ATOM 8728 C C . LYS B 1 530 ? -27.812 -23.312 -40.844 1 80.31 530 LYS B C 1
ATOM 8730 O O . LYS B 1 530 ? -28.516 -22.984 -41.781 1 80.31 530 LYS B O 1
ATOM 8735 N N . MET B 1 531 ? -28.188 -23.969 -39.844 1 74.12 531 MET B N 1
ATOM 8736 C CA . MET B 1 531 ? -29.562 -24.5 -39.812 1 74.12 531 MET B CA 1
ATOM 8737 C C . MET B 1 531 ? -30.547 -23.438 -39.344 1 74.12 531 MET B C 1
ATOM 8739 O O . MET B 1 531 ? -31.75 -23.578 -39.531 1 74.12 531 MET B O 1
ATOM 8743 N N . ILE B 1 532 ? -29.969 -22.453 -38.75 1 77.75 532 ILE B N 1
ATOM 8744 C CA . ILE B 1 532 ? -30.844 -21.375 -38.312 1 77.75 532 ILE B CA 1
ATOM 8745 C C . ILE B 1 532 ? -31.234 -20.516 -39.5 1 77.75 532 ILE B C 1
ATOM 8747 O O . ILE B 1 532 ? -30.375 -19.906 -40.156 1 77.75 532 ILE B O 1
ATOM 8751 N N . GLU B 1 533 ? -32.438 -20.578 -39.938 1 76.38 533 GLU B N 1
ATOM 8752 C CA . GLU B 1 533 ? -32.938 -19.938 -41.156 1 76.38 533 GLU B CA 1
ATOM 8753 C C . GLU B 1 533 ? -32.75 -18.422 -41.094 1 76.38 533 GLU B C 1
ATOM 8755 O O . GLU B 1 533 ? -32.281 -17.797 -42.031 1 76.38 533 GLU B O 1
ATOM 8760 N N . GLU B 1 534 ? -33.125 -17.719 -40.031 1 78.25 534 GLU B N 1
ATOM 8761 C CA . GLU B 1 534 ? -33 -16.281 -39.844 1 78.25 534 GLU B CA 1
ATOM 8762 C C . GLU B 1 534 ? -32.344 -15.969 -38.469 1 78.25 534 GLU B C 1
ATOM 8764 O O . GLU B 1 534 ? -33.062 -15.594 -37.531 1 78.25 534 GLU B O 1
ATOM 8769 N N . PRO B 1 535 ? -30.938 -16.016 -38.5 1 79.94 535 PRO B N 1
ATOM 8770 C CA . PRO B 1 535 ? -30.312 -15.781 -37.219 1 79.94 535 PRO B CA 1
ATOM 8771 C C . PRO B 1 535 ? -30.328 -14.312 -36.781 1 79.94 535 PRO B C 1
ATOM 8773 O O . PRO B 1 535 ? -30.172 -13.422 -37.625 1 79.94 535 PRO B O 1
ATOM 8776 N N . SER B 1 536 ? -30.656 -14.078 -35.625 1 83.75 536 SER B N 1
ATOM 8777 C CA . SER B 1 536 ? -30.656 -12.734 -35.062 1 83.75 536 SER B CA 1
ATOM 8778 C C . SER B 1 536 ? -29.266 -12.312 -34.594 1 83.75 536 SER B C 1
ATOM 8780 O O . SER B 1 536 ? -29.109 -11.398 -33.781 1 83.75 536 SER B O 1
ATOM 8782 N N . PHE B 1 537 ? -28.281 -13.117 -35.031 1 89.38 537 PHE B N 1
ATOM 8783 C CA . PHE B 1 537 ? -26.891 -12.836 -34.688 1 89.38 537 PHE B CA 1
ATOM 8784 C C . PHE B 1 537 ? -25.953 -13.312 -35.812 1 89.38 537 PHE B C 1
ATOM 8786 O O . PHE B 1 537 ? -26.375 -14.016 -36.719 1 89.38 537 PHE B O 1
ATOM 8793 N N . GLN B 1 538 ? -24.797 -12.875 -35.812 1 89.62 538 GLN B N 1
ATOM 8794 C CA . GLN B 1 538 ? -23.75 -13.336 -36.719 1 89.62 538 GLN B CA 1
ATOM 8795 C C . GLN B 1 538 ? -22.734 -14.211 -35.969 1 89.62 538 GLN B C 1
ATOM 8797 O O . GLN B 1 538 ? -22.406 -13.945 -34.812 1 89.62 538 GLN B O 1
ATOM 8802 N N . LEU B 1 539 ? -22.422 -15.273 -36.594 1 88.69 539 LEU B N 1
ATOM 8803 C CA . LEU B 1 539 ? -21.406 -16.172 -36.031 1 88.69 539 LEU B CA 1
ATOM 8804 C C . LEU B 1 539 ? -20.188 -16.25 -36.938 1 88.69 539 LEU B C 1
ATOM 8806 O O . LEU B 1 539 ? -20.328 -16.547 -38.125 1 88.69 539 LEU B O 1
ATOM 8810 N N . GLN B 1 540 ? -19.062 -15.938 -36.375 1 86.88 540 GLN B N 1
ATOM 8811 C CA . GLN B 1 540 ? -17.797 -15.992 -37.094 1 86.88 540 GLN B CA 1
ATOM 8812 C C . GLN B 1 540 ? -16.797 -16.906 -36.406 1 86.88 540 GLN B C 1
ATOM 8814 O O . GLN B 1 540 ? -16.719 -16.922 -35.188 1 86.88 540 GLN B O 1
ATOM 8819 N N . SER B 1 541 ? -16.203 -17.656 -37.25 1 80.94 541 SER B N 1
ATOM 8820 C CA . SER B 1 541 ? -15.047 -18.359 -36.688 1 80.94 541 SER B CA 1
ATOM 8821 C C . SER B 1 541 ? -13.953 -17.391 -36.281 1 80.94 541 SER B C 1
ATOM 8823 O O . SER B 1 541 ? -13.961 -16.234 -36.656 1 80.94 541 SER B O 1
ATOM 8825 N N . TYR B 1 542 ? -13.117 -17.875 -35.531 1 74.81 542 TYR B N 1
ATOM 8826 C CA . TYR B 1 542 ? -12.031 -17.016 -35.062 1 74.81 542 TYR B CA 1
ATOM 8827 C C . TYR B 1 542 ? -11.219 -16.484 -36.25 1 74.81 542 TYR B C 1
ATOM 8829 O O . TYR B 1 542 ? -10.852 -15.305 -36.25 1 74.81 542 TYR B O 1
ATOM 8837 N N . GLU B 1 543 ? -11.016 -17.344 -37.156 1 70.75 543 GLU B N 1
ATOM 8838 C CA . GLU B 1 543 ? -10.273 -16.938 -38.344 1 70.75 543 GLU B CA 1
ATOM 8839 C C . GLU B 1 543 ? -11.023 -15.867 -39.125 1 70.75 543 GLU B C 1
ATOM 8841 O O . GLU B 1 543 ? -10.422 -14.906 -39.625 1 70.75 543 GLU B O 1
ATOM 8846 N N . GLU B 1 544 ? -12.312 -16.062 -39.219 1 78.06 544 GLU B N 1
ATOM 8847 C CA . GLU B 1 544 ? -13.141 -15.078 -39.906 1 78.06 544 GLU B CA 1
ATOM 8848 C C . GLU B 1 544 ? -13.172 -13.75 -39.156 1 78.06 544 GLU B C 1
ATOM 8850 O O . GLU B 1 544 ? -13.117 -12.688 -39.781 1 78.06 544 GLU B O 1
ATOM 8855 N N . TYR B 1 545 ? -13.242 -13.922 -37.906 1 77.75 545 TYR B N 1
ATOM 8856 C CA . TYR B 1 545 ? -13.281 -12.727 -37.062 1 77.75 545 TYR B CA 1
ATOM 8857 C C . TYR B 1 545 ? -11.992 -11.922 -37.188 1 77.75 545 TYR B C 1
ATOM 8859 O O . TYR B 1 545 ? -12.031 -10.703 -37.344 1 77.75 545 TYR B O 1
ATOM 8867 N N . LYS B 1 546 ? -10.938 -12.508 -37.094 1 69.25 546 LYS B N 1
ATOM 8868 C CA . LYS B 1 546 ? -9.633 -11.859 -37.219 1 69.25 546 LYS B CA 1
ATOM 8869 C C . LYS B 1 546 ? -9.484 -11.203 -38.594 1 69.25 546 LYS B C 1
ATOM 8871 O O . LYS B 1 546 ? -8.953 -10.094 -38.688 1 69.25 546 LYS B O 1
ATOM 8876 N N . ALA B 1 547 ? -9.945 -11.93 -39.5 1 67.25 547 ALA B N 1
ATOM 8877 C CA . ALA B 1 547 ? -9.883 -11.422 -40.875 1 67.25 547 ALA B CA 1
ATOM 8878 C C . ALA B 1 547 ? -10.742 -10.172 -41.031 1 67.25 547 ALA B C 1
ATOM 8880 O O . ALA B 1 547 ? -10.336 -9.211 -41.688 1 67.25 547 ALA B O 1
ATOM 8881 N N . ASN B 1 548 ? -11.781 -10.211 -40.312 1 67.81 548 ASN B N 1
ATOM 8882 C CA . ASN B 1 548 ? -12.703 -9.086 -40.406 1 67.81 548 ASN B CA 1
ATOM 8883 C C . ASN B 1 548 ? -12.273 -7.922 -39.531 1 67.81 548 ASN B C 1
ATOM 8885 O O . ASN B 1 548 ? -12.523 -6.762 -39.844 1 67.81 548 ASN B O 1
ATOM 8889 N N . ALA B 1 549 ? -11.789 -8.234 -38.406 1 60.78 549 ALA B N 1
ATOM 8890 C CA . ALA B 1 549 ? -11.32 -7.191 -37.5 1 60.78 549 ALA B CA 1
ATOM 8891 C C . ALA B 1 549 ? -10.102 -6.473 -38.094 1 60.78 549 ALA B C 1
ATOM 8893 O O . ALA B 1 549 ? -9.93 -5.27 -37.875 1 60.78 549 ALA B O 1
ATOM 8894 N N . ALA B 1 550 ? -9.219 -7.055 -38.719 1 52.75 550 ALA B N 1
ATOM 8895 C CA . ALA B 1 550 ? -8.109 -6.445 -39.438 1 52.75 550 ALA B CA 1
ATOM 8896 C C . ALA B 1 550 ? -8.625 -5.547 -40.562 1 52.75 550 ALA B C 1
ATOM 8898 O O . ALA B 1 550 ? -8.047 -4.5 -40.844 1 52.75 550 ALA B O 1
ATOM 8899 N N . ASP B 1 551 ? -9.617 -5.883 -41.188 1 50.47 551 ASP B N 1
ATOM 8900 C CA . ASP B 1 551 ? -10.164 -5.094 -42.281 1 50.47 551 ASP B CA 1
ATOM 8901 C C . ASP B 1 551 ? -10.867 -3.84 -41.781 1 50.47 551 ASP B C 1
ATOM 8903 O O . ASP B 1 551 ? -10.852 -2.797 -42.438 1 50.47 551 ASP B O 1
ATOM 8907 N N . THR B 1 552 ? -11.477 -3.941 -40.812 1 45.75 552 THR B N 1
ATOM 8908 C CA . THR B 1 552 ? -12.188 -2.77 -40.281 1 45.75 552 THR B CA 1
ATOM 8909 C C . THR B 1 552 ? -11.211 -1.758 -39.719 1 45.75 552 THR B C 1
ATOM 8911 O O . THR B 1 552 ? -11.586 -0.624 -39.406 1 45.75 552 THR B O 1
ATOM 8914 N N . ALA B 1 553 ? -10.094 -2.123 -39.281 1 39.56 553 ALA B N 1
ATOM 8915 C CA . ALA B 1 553 ? -9.102 -1.143 -38.844 1 39.56 553 ALA B CA 1
ATOM 8916 C C . ALA B 1 553 ? -8.469 -0.423 -40.031 1 39.56 553 ALA B C 1
ATOM 8918 O O . ALA B 1 553 ? -7.637 0.465 -39.875 1 39.56 553 ALA B O 1
ATOM 8919 N N . THR B 1 554 ? -8.586 -0.921 -41.281 1 33.66 554 THR B N 1
ATOM 8920 C CA . THR B 1 554 ? -8.008 -0.202 -42.406 1 33.66 554 THR B CA 1
ATOM 8921 C C . THR B 1 554 ? -8.891 0.974 -42.812 1 33.66 554 THR B C 1
ATOM 8923 O O . THR B 1 554 ? -10.039 0.784 -43.219 1 33.66 554 THR B O 1
ATOM 8926 N N . PRO B 1 555 ? -8.672 2.094 -42.281 1 31.58 555 PRO B N 1
ATOM 8927 C CA . PRO B 1 555 ? -9.383 3.262 -42.781 1 31.58 555 PRO B CA 1
ATOM 8928 C C . PRO B 1 555 ? -9.305 3.369 -44.312 1 31.58 555 PRO B C 1
ATOM 8930 O O . PRO B 1 555 ? -8.234 3.199 -44.875 1 31.58 555 PRO B O 1
ATOM 8933 N N . ALA B 1 556 ? -10.305 2.982 -45.062 1 29.27 556 ALA B N 1
ATOM 8934 C CA . ALA B 1 556 ? -10.43 3.32 -46.5 1 29.27 556 ALA B CA 1
ATOM 8935 C C . ALA B 1 556 ? -10.141 4.801 -46.719 1 29.27 556 ALA B C 1
ATOM 8937 O O . ALA B 1 556 ? -10.883 5.668 -46.25 1 29.27 556 ALA B O 1
ATOM 8938 N N . LEU B 1 557 ? -8.945 5.215 -46.781 1 30.45 557 LEU B N 1
ATOM 8939 C CA . LEU B 1 557 ? -8.578 6.496 -47.375 1 30.45 557 LEU B CA 1
ATOM 8940 C C . LEU B 1 557 ? -9.18 6.652 -48.781 1 30.45 557 LEU B C 1
ATOM 8942 O O . LEU B 1 557 ? -8.773 5.969 -49.719 1 30.45 557 LEU B O 1
ATOM 8946 N N . ASN B 1 558 ? -10.469 6.551 -48.906 1 23.84 558 ASN B N 1
ATOM 8947 C CA . ASN B 1 558 ? -10.992 6.953 -50.219 1 23.84 558 ASN B CA 1
ATOM 8948 C C . ASN B 1 558 ? -10.391 8.273 -50.688 1 23.84 558 ASN B C 1
ATOM 8950 O O . ASN B 1 558 ? -10.477 9.281 -50 1 23.84 558 ASN B O 1
ATOM 8954 N N . PRO B 1 559 ? -9.359 8.172 -51.562 1 27.97 559 PRO B N 1
ATOM 8955 C CA . PRO B 1 559 ? -8.867 9.312 -52.344 1 27.97 559 PRO B CA 1
ATOM 8956 C C . PRO B 1 559 ? -9.992 10.078 -53.031 1 27.97 559 PRO B C 1
ATOM 8958 O O . PRO B 1 559 ? -10.734 9.508 -53.844 1 27.97 559 PRO B O 1
ATOM 8961 N N . SER B 1 560 ? -10.898 10.734 -52.344 1 22.02 560 SER B N 1
ATOM 8962 C CA . SER B 1 560 ? -11.711 11.68 -53.094 1 22.02 560 SER B CA 1
ATOM 8963 C C . SER B 1 560 ? -10.859 12.492 -54.062 1 22.02 560 SER B C 1
ATOM 8965 O O . SER B 1 560 ? -9.797 12.992 -53.688 1 22.02 560 SER B O 1
ATOM 8967 N N . SER B 1 561 ? -11.148 12.359 -55.375 1 21.22 561 SER B N 1
ATOM 8968 C CA . SER B 1 561 ? -10.953 13.258 -56.5 1 21.22 561 SER B CA 1
ATOM 8969 C C . SER B 1 561 ? -11.461 14.664 -56.188 1 21.22 561 SER B C 1
ATOM 8971 O O . SER B 1 561 ? -12.484 14.82 -55.5 1 21.22 561 SER B O 1
#

pLDDT: mean 84.08, std 14.63, range [20.92, 98.81]

Foldseek 3Di:
DQQPLFPALAFLVCQVVLVVVLLVLLLQFLFKEKFFQKLDAFPDDAFAEDPLRLCQGRLVRLQAIATQKMKMKGKDWDPVPADPQEIEMEIEMHMAGADADPDDDDDHDGDPVSVVVCVVLPNDVVCSHRGHKHADAPVRLVVQLVVLVVVLVVLVVVLVVQVPPPDDQPDQDDDDDQDDDPLVVVLVVVVVVVVVVVVDPDQDWDKAFDADPVSLVVNQSVCSRVPSQKHWDWDDDPNTIIITIHRGPSVVSVVVSVVSVVVNVVSVRNNIPLVSLQSCQVQLFEYEYALCPSVLSSCCPRHYHRQDSGLLVNLVVSCNRHVWYFHLLCCQCPPPLRNVLVFDRDLLRLLLSLVVQQPDPDVLFFGHYHYDYDYTSPTDADDDPSDPDDSNDSPPRTRVSSVSRVSSVNSSVRGLCSVVVHGPVQERRGDDDDDDPPRSHDYPCRSCVPGIQWHAADSYQVRIDRSPDDRPRCLLFKKKKFQAPLVDDPVNVVVLLPPFDWDWRDDDSGIIITGGPDNVSSVVSVVSVVPPPDDSIDIGRPVRVVVVVVVVVPPPPPPDD/DQQPQFPALAFLVCQVVLVVVLLVLLLQFLFKEKFFQKLDAFPDDAFAEDPLRLCQGRLVRLQAIATQKMKMKGKDWDPVPADPQEIEMEIEIHMAGADADPDDDDDHDGDPVSVVVCVVLPNDVVCSHRGHKHADAPVRLVVQLVVLVVVLVVLVVVLVVQVPPPDDQPDQDDDDDQDDDPLVVVLVVVVVVVVVVVVDPDQDWDKDFDADPVSLVVNQSVCSRVPSQKHWDWDDDPNTIIITIHRGPSVVSVVVSVVSVVVNVVSVRNNIPVVSLQSCQVQLFEYEYALCPSVLSSCCPRHYHRQDSGLLVNLVVSCNRHVWYFHLLCCQCPPPQRNVLVFDRDLLRLLLSLVVQQPDPDVLFFGHYHYDYDYTSPTDADDDPSDPDDSNDSPPRTRVSSVSRVSSVNSSVRGLCSVVVHGPVQERRGDDDDDDPPRSHDYPCRSCVPGIQWHAADSYQVGIDRSVDDPPRVLLFKKKKFQAPLVDDPVNVVVLLPPFDWDWRDDDSGIIITGGPDNVSSVVSVVSVVPPPDDSIDIGRPVRVVVVVVVVVPPPPPPDD

Radius of gyration: 37.11 Å; Cα contacts (8 Å, |Δi|>4): 1900; chains: 2; bounding box: 114×100×94 Å

Sequence (1122 aa):
MRRALARLSASRQNWKEVNHEVLAELRKAEFVALDLELTGLHLKNERFIGVERCYSAHREGAKTFLPVQVGLCAARRDFSKGGPESCHWVLSPVSLYVFPREAAEHHFSVSTATMVFLEQNGFNFNEWVRHGLGWLRPGEEEEKRRAVQQRIDEISRLKRSAEKSTAESPEPTVPLEIPEGADRAVVDACRDQVREWLLSPAKTPLEIPMENAFQRLLMHTIIAQEFPQVYSHSSRREGERFLCVYKSQAEVYEEQLRTLQLEMEAIDEEVGVRSLTDEITRSQKPLVGHNCFYDFLHLYQSFYADLPEGISDFKAAWLQLFPQTLDTKFLAEAHELLAGLQPPANLKGLCNFMLQAAKSEASPGPLPLTFEINNLGGADYQLPSGGAEEESDSSHEAGYDALMTSLVLIHQMSHILGKKRVPWSQLDFGPLRKRTADDARRSLTEMLPLSVNRIRLVKAQPNVINLSGRDEADMSRHFMMSGYPPSWKKWDLMKVWSPLWVGLSYIDDSSCWVIARNEADALSLQKIYKMIEEPSFQLQSYEEYKANAADTATPALNPSSMRRALARLSASRQNWKEVNHEVLAELRKAEFVALDLELTGLHLKNERFIGVERCYSAHREGAKTFLPVQVGLCAARRDFSKGGPESCHWVLSPVSLYVFPREAAEHHFSVSTATMVFLEQNGFNFNEWVRHGLGWLRPGEEEEKRRAVQQRIDEISRLKRSAEKSTAESPEPTVPLEIPEGADRAVVDACRDQVREWLLSPAKTPLEIPMENAFQRLLMHTIIAQEFPQVYSHSSRREGERFLCVYKSQAEVYEEQLRTLQLEMEAIDEEVGVRSLTDEITRSQKPLVGHNCFYDFLHLYQSFYADLPEGISDFKAAWLQLFPQTLDTKFLAEAHELLAGLQPPANLKGLCNFMLQAAKSEASPGPLPLTFEINNLGGADYQLPSGGAEEESDSSHEAGYDALMTSLVLIHQMSHILGKKRVPWSQLDFGPLRKRTADDARRSLTEMLPLSVNRIRLVKAQPNVINLSGRDEADMSRHFMMSGYPPSWKKWDLMKVWSPLWVGLSYIDDSSCWVIARNEADALSLQKIYKMIEEPSFQLQSYEEYKANAADTATPALNPSS

Nearest PDB structures (foldseek):
  2a1s-assembly1_A  TM=7.914E-01  e=1.725E-25  Homo sapiens
  2a1s-assembly1_D  TM=7.877E-01  e=1.358E-24  Homo sapiens
  2a1s-assembly2_B  TM=7.836E-01  e=2.608E-23  Homo sapiens
  2a1s-assembly2_C  TM=7.592E-01  e=1.069E-23  Homo sapiens
  2a1r-assembly1_B  TM=8.549E-01  e=4.131E-17  Homo sapiens

InterPro domains:
  IPR001374 R3H domain [PS51061] (184-249)
  IPR006941 Ribonuclease CAF1 [PF04857] (12-409)
  IPR012337 Ribonuclease H-like superfamily [SSF53098] (11-420)
  IPR012677 Nucleotide-binding alpha-beta plait domain superfamily [G3DSA:3.30.70.330] (468-561)
  IPR036397 Ribonuclease H superfamily [G3DSA:3.30.420.10] (10-174)
  IPR036397 Ribonuclease H superfamily [G3DSA:3.30.420.10] (232-467)
  IPR036867 R3H domain superfamily [SSF82708] (182-251)
  IPR051181 CAF1 family poly(A)-specific ribonucleases [PTHR15092] (12-546)

Solvent-accessible surface area (backbone atoms only — not comparable to full-atom values): 60572 Å² total; per-residue (Å²): 129,79,57,77,63,74,51,72,29,44,32,68,88,46,33,70,62,34,50,54,55,52,48,54,44,53,70,62,27,42,31,34,16,44,31,62,37,55,28,40,62,63,90,63,97,67,70,25,72,35,62,62,53,38,45,49,51,49,50,53,15,33,74,39,23,44,65,41,27,44,7,33,15,26,32,28,74,38,78,85,78,27,56,101,72,34,48,25,35,40,36,36,38,40,40,35,37,33,32,71,69,81,53,66,95,43,72,40,35,35,26,45,66,41,51,52,50,39,50,76,48,62,53,57,48,52,54,30,72,75,28,22,36,31,57,35,25,58,67,56,45,51,51,53,50,49,55,52,47,52,50,46,52,50,44,52,52,50,30,57,49,49,70,67,43,84,71,77,62,73,78,69,63,82,86,76,86,72,63,85,60,76,62,40,55,55,50,53,54,49,52,51,50,52,54,52,50,70,73,38,87,65,88,67,65,49,73,41,83,43,75,52,66,64,59,48,53,52,47,50,54,48,40,48,50,77,36,55,72,44,36,71,47,81,43,76,55,96,90,38,33,27,44,30,37,29,73,40,67,47,56,51,36,50,50,52,45,51,54,49,52,50,50,56,55,48,47,64,60,44,27,37,60,38,56,55,57,46,49,41,35,73,66,41,36,30,40,33,23,60,60,32,51,65,45,50,48,35,48,39,36,68,43,52,42,79,72,55,90,45,63,68,57,35,30,55,57,47,41,72,46,45,75,39,31,40,16,50,45,35,43,42,64,64,35,81,86,38,30,80,69,65,66,54,80,50,67,68,51,29,32,30,48,43,57,53,56,60,67,48,82,54,86,73,29,47,48,49,72,47,79,44,75,47,62,41,52,75,30,78,78,73,82,84,84,59,60,94,82,50,81,77,68,51,67,83,31,25,14,51,43,3,40,44,44,42,52,36,46,53,43,52,49,26,38,49,27,25,64,68,70,47,63,74,87,32,57,35,52,63,63,96,64,88,77,56,93,83,57,80,57,38,42,53,56,71,76,32,68,86,38,56,31,29,33,31,44,78,62,30,45,57,40,57,44,36,52,85,50,76,62,72,60,74,43,76,26,32,26,43,36,32,66,33,60,61,83,57,48,72,67,57,57,49,55,71,46,57,91,56,71,61,48,79,46,70,75,54,70,33,29,29,37,41,29,34,75,41,71,69,44,27,53,46,48,54,51,52,55,69,65,43,88,78,64,66,47,44,78,28,45,42,69,54,41,52,57,48,55,57,51,68,66,52,72,77,75,69,79,77,128,132,82,57,78,61,74,52,74,30,44,34,68,88,46,32,70,62,36,50,53,54,50,48,54,45,54,72,64,27,42,34,34,16,45,30,62,37,52,28,40,63,62,90,63,96,66,72,24,72,35,60,62,52,39,46,49,50,50,48,52,16,32,73,40,23,45,65,42,26,43,7,34,16,26,30,29,75,38,80,84,78,27,57,100,71,33,49,24,35,41,35,36,37,41,40,35,37,32,32,73,68,81,54,66,96,43,75,39,36,35,26,44,66,42,50,51,51,40,50,76,47,63,53,56,50,51,55,29,71,75,27,23,36,30,57,37,25,58,67,57,45,51,52,54,50,48,55,52,47,52,50,46,53,51,44,50,51,50,30,55,49,49,71,65,43,84,69,77,61,74,77,68,64,81,86,77,86,72,64,86,60,77,63,41,53,55,50,53,52,49,52,50,50,50,54,53,50,68,73,39,88,66,87,67,62,48,72,42,82,42,74,52,68,66,59,47,53,51,47,49,53,48,40,48,50,78,36,54,73,42,36,70,46,81,46,76,54,98,91,38,34,25,44,31,36,28,73,39,67,48,54,50,36,48,52,52,45,52,54,49,51,50,49,57,55,48,47,63,59,45,25,37,60,40,54,55,56,48,51,41,35,75,65,42,34,31,38,33,24,60,59,32,49,64,45,52,48,35,49,41,34,69,42,52,42,78,72,57,89,44,65,68,57,35,30,54,57,46,42,72,46,45,74,41,30,40,15,50,46,36,42,42,63,65,36,81,87,38,30,79,71,65,66,55,79,52,67,68,50,29,34,30,48,43,58,54,56,60,68,49,81,54,85,74,30,46,49,49,74,46,78,43,75,47,63,42,52,74,30,79,78,74,81,84,83,60,60,93,84,50,80,79,69,51,64,82,32,25,14,51,44,3,40,43,44,43,52,37,47,52,44,51,49,26,39,50,27,24,64,67,71,47,63,74,87,31,58,35,52,65,63,95,65,88,78,55,94,84,57,79,57,36,41,53,55,72,75,33,68,86,38,56,31,29,34,31,43,79,64,31,43,57,40,58,43,36,53,84,50,77,60,74,61,75,41,77,27,32,26,41,37,32,64,32,61,62,83,56,48,73,65,58,56,48,57,70,45,57,91,56,74,61,47,79,46,72,75,53,69,32,28,28,36,41,29,34,76,41,70,68,45,28,53,47,51,54,50,50,55,69,63,43,87,79,64,66,45,45,77,26,44,41,69,54,41,52,56,48,55,58,52,69,68,51,74,78,75,70,79,75,129